Protein AF-0000000072479735 (afdb_homodimer)

Organism: Diutina rugosa (NCBI:txid5481)

Radius of gyration: 27.6 Å; Cα contacts (8 Å, |Δi|>4): 1700; chains: 2; bounding box: 64×78×64 Å

Solvent-accessible surface area (backbone atoms only — not comparable to full-atom values): 42351 Å² total; per-residue (Å²): 125,80,72,77,75,53,73,13,61,67,27,21,67,72,35,35,63,56,35,42,86,81,47,49,83,36,42,38,73,79,66,26,61,48,38,39,72,32,49,52,46,26,55,52,40,47,49,57,39,50,28,42,44,67,52,27,71,75,51,49,45,57,55,36,46,52,52,22,35,45,49,49,16,64,65,34,40,43,64,38,53,41,37,40,66,36,47,19,29,53,42,32,52,39,25,46,65,73,36,50,90,77,48,63,65,41,29,36,31,34,39,65,45,50,54,64,28,56,49,39,38,52,52,48,37,29,77,72,56,37,34,38,79,39,74,44,82,67,63,63,90,67,53,60,70,55,53,51,50,51,51,52,53,46,45,71,74,62,60,29,56,30,38,40,42,42,36,24,30,78,61,72,40,40,68,42,64,39,60,60,46,32,52,50,22,58,75,68,70,21,45,32,36,34,46,17,46,59,26,50,65,53,48,94,50,46,47,63,75,54,54,47,48,28,40,17,19,16,33,13,26,61,39,19,24,52,52,40,28,13,41,31,36,44,32,75,94,47,55,90,48,50,51,56,80,38,50,21,69,48,65,66,56,79,91,68,64,69,89,52,73,53,45,45,48,67,38,44,70,55,61,64,75,50,68,58,26,45,52,56,19,39,46,49,21,55,49,50,45,50,72,76,57,24,67,67,48,51,46,49,54,14,13,51,48,16,50,51,45,29,54,50,51,9,58,74,48,71,50,45,48,61,82,43,88,71,63,30,28,46,25,20,27,40,48,52,58,83,78,39,101,58,60,62,65,58,49,53,78,38,36,70,45,49,52,52,52,22,43,51,49,23,44,75,68,34,27,50,68,57,67,47,69,49,78,86,40,39,35,36,44,38,24,44,42,62,46,47,52,68,66,57,52,56,53,47,52,52,47,49,55,51,24,47,40,50,38,55,57,36,41,76,72,66,71,63,112,123,82,72,77,74,54,72,14,63,66,27,22,66,72,35,35,63,56,36,42,85,80,46,50,82,37,41,39,72,78,65,27,62,49,38,41,71,29,49,53,46,24,55,51,38,47,47,56,39,50,29,43,44,67,52,27,70,75,50,51,45,56,55,37,45,50,52,25,33,45,48,48,16,66,65,33,40,42,66,37,54,40,37,41,65,38,49,19,28,55,42,32,50,40,24,47,66,73,35,48,90,77,48,64,66,40,28,37,33,33,39,66,43,50,53,64,27,58,50,39,39,52,51,49,37,29,76,71,56,35,34,37,81,39,75,45,82,68,60,63,89,68,54,63,69,55,53,49,49,53,52,50,51,47,44,71,73,61,60,28,56,30,37,41,41,38,38,24,28,77,63,73,41,40,68,41,63,38,60,61,46,33,51,51,22,58,77,67,70,22,44,31,37,33,47,16,45,58,27,51,65,54,47,96,50,47,50,65,74,54,57,46,48,28,39,17,19,16,33,13,29,62,39,20,24,53,52,40,29,12,43,30,38,44,32,75,94,47,54,91,48,50,50,58,81,37,50,21,69,48,66,65,57,80,91,68,62,70,88,52,73,54,44,45,48,66,38,45,69,55,62,66,75,50,67,58,25,44,52,57,18,38,46,50,22,55,49,50,45,48,72,76,57,24,70,65,48,52,45,50,54,15,13,52,47,16,50,51,47,28,52,50,50,9,58,73,48,72,51,46,48,61,83,44,89,72,61,28,28,48,24,20,27,40,48,53,60,85,77,38,101,58,60,62,64,58,49,53,76,37,36,72,44,49,51,51,52,23,44,51,50,24,44,77,68,35,29,52,68,56,66,49,66,50,76,85,40,40,35,35,43,39,25,44,44,62,46,49,53,66,67,57,50,55,55,48,49,52,46,49,52,52,24,48,41,48,40,54,57,37,41,75,71,64,72,62,111

Structure (mmCIF, N/CA/C/O backbone):
data_AF-0000000072479735-model_v1
#
loop_
_entity.id
_entity.type
_entity.pdbx_description
1 polymer 'Aminotransferase class V domain-containing protein'
#
loop_
_atom_site.group_PDB
_atom_site.id
_atom_site.type_symbol
_atom_site.label_atom_id
_atom_site.label_alt_id
_atom_site.label_comp_id
_atom_site.label_asym_id
_atom_site.label_entity_id
_atom_site.label_seq_id
_atom_site.pdbx_PDB_ins_code
_atom_site.Cartn_x
_atom_site.Cartn_y
_atom_site.Cartn_z
_atom_site.occupancy
_atom_site.B_iso_or_equiv
_atom_site.auth_seq_id
_atom_site.auth_comp_id
_atom_site.auth_asym_id
_atom_site.auth_atom_id
_atom_site.pdbx_PDB_model_num
ATOM 1 N N . MET A 1 1 ? -38.531 -14.867 -18.484 1 39.47 1 MET A N 1
ATOM 2 C CA . MET A 1 1 ? -37.281 -14.797 -17.734 1 39.47 1 MET A CA 1
ATOM 3 C C . MET A 1 1 ? -36.062 -14.859 -18.656 1 39.47 1 MET A C 1
ATOM 5 O O . MET A 1 1 ? -35.969 -15.75 -19.516 1 39.47 1 MET A O 1
ATOM 9 N N . ARG A 1 2 ? -35.5 -13.836 -18.969 1 52 2 ARG A N 1
ATOM 10 C CA . ARG A 1 2 ? -34.406 -13.844 -19.953 1 52 2 ARG A CA 1
ATOM 11 C C . ARG A 1 2 ? -33.5 -15.062 -19.75 1 52 2 ARG A C 1
ATOM 13 O O . ARG A 1 2 ? -33.125 -15.391 -18.625 1 52 2 ARG A O 1
ATOM 20 N N . ARG A 1 3 ? -33.438 -15.703 -20.75 1 63.72 3 ARG A N 1
ATOM 21 C CA . ARG A 1 3 ? -32.562 -16.875 -20.703 1 63.72 3 ARG A CA 1
ATOM 22 C C . ARG A 1 3 ? -31.156 -16.516 -20.219 1 63.72 3 ARG A C 1
ATOM 24 O O . ARG A 1 3 ? -30.594 -15.5 -20.656 1 63.72 3 ARG A O 1
ATOM 31 N N . PRO A 1 4 ? -30.703 -17.281 -19.281 1 87.88 4 PRO A N 1
ATOM 32 C CA . PRO A 1 4 ? -29.344 -17 -18.812 1 87.88 4 PRO A CA 1
ATOM 33 C C . PRO A 1 4 ? -28.297 -17.078 -19.922 1 87.88 4 PRO A C 1
ATOM 35 O O . PRO A 1 4 ? -28.422 -17.906 -20.828 1 87.88 4 PRO A O 1
ATOM 38 N N . VAL A 1 5 ? -27.516 -16.156 -20.156 1 95.44 5 VAL A N 1
ATOM 39 C CA . VAL A 1 5 ? -26.422 -16.172 -21.141 1 95.44 5 VAL A CA 1
ATOM 40 C C . VAL A 1 5 ? -25.531 -17.375 -20.891 1 95.44 5 VAL A C 1
ATOM 42 O O . VAL A 1 5 ? -25.031 -17.578 -19.781 1 95.44 5 VAL A O 1
ATOM 45 N N . PRO A 1 6 ? -25.422 -18.219 -21.922 1 96.06 6 PRO A N 1
ATOM 46 C CA . PRO A 1 6 ? -24.562 -19.391 -21.719 1 96.06 6 PRO A CA 1
ATOM 47 C C . PRO A 1 6 ? -23.094 -19.016 -21.562 1 96.06 6 PRO A C 1
ATOM 49 O O . PRO A 1 6 ? -22.625 -18.062 -22.172 1 96.06 6 PRO A O 1
ATOM 52 N N . PHE A 1 7 ? -22.359 -19.781 -20.812 1 98.06 7 PHE A N 1
ATOM 53 C CA . PHE A 1 7 ? -20.906 -19.594 -20.703 1 98.06 7 PHE A CA 1
ATOM 54 C C . PHE A 1 7 ? -20.234 -19.797 -22.062 1 98.06 7 PHE A C 1
ATOM 56 O O . PHE A 1 7 ? -20.812 -20.422 -22.953 1 98.06 7 PHE A O 1
ATOM 63 N N . GLY A 1 8 ? -19.016 -19.234 -22.188 1 98 8 GLY A N 1
ATOM 64 C CA . GLY A 1 8 ? -18.312 -19.25 -23.453 1 98 8 GLY A CA 1
ATOM 65 C C . GLY A 1 8 ? -18.25 -17.891 -24.125 1 98 8 GLY A C 1
ATOM 66 O O . GLY A 1 8 ? -18.281 -16.859 -23.453 1 98 8 GLY A O 1
ATOM 67 N N . HIS A 1 9 ? -18.188 -17.891 -25.422 1 97.56 9 HIS A N 1
ATOM 68 C CA . HIS A 1 9 ? -17.969 -16.672 -26.172 1 97.56 9 HIS A CA 1
ATOM 69 C C . HIS A 1 9 ? -19.172 -15.742 -26.078 1 97.56 9 HIS A C 1
ATOM 71 O O . HIS A 1 9 ? -19.031 -14.516 -26.078 1 97.56 9 HIS A O 1
ATOM 77 N N . GLU A 1 10 ? -20.312 -16.234 -26.047 1 96.94 10 GLU A N 1
ATOM 78 C CA . GLU A 1 10 ? -21.5 -15.398 -25.859 1 96.94 10 GLU A CA 1
ATOM 79 C C . GLU A 1 10 ? -21.469 -14.672 -24.516 1 96.94 10 GLU A C 1
ATOM 81 O O . GLU A 1 10 ? -21.859 -13.508 -24.422 1 96.94 10 GLU A O 1
ATOM 86 N N . PHE A 1 11 ? -21.016 -15.422 -23.547 1 98.19 11 PHE A N 1
ATOM 87 C CA . PHE A 1 11 ? -20.875 -14.844 -22.219 1 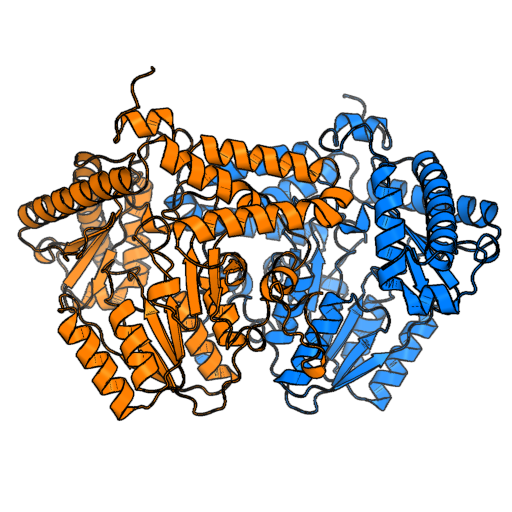98.19 11 PHE A CA 1
ATOM 88 C C . PHE A 1 11 ? -19.828 -13.719 -22.234 1 98.19 11 PHE A C 1
ATOM 90 O O . PHE A 1 11 ? -20.016 -12.688 -21.594 1 98.19 11 PHE A O 1
ATOM 97 N N . ARG A 1 12 ? -18.781 -13.891 -22.906 1 98.19 12 ARG A N 1
ATOM 98 C CA . ARG A 1 12 ? -17.75 -12.875 -23.047 1 98.19 12 ARG A CA 1
ATOM 99 C C . ARG A 1 12 ? -18.328 -11.578 -23.609 1 98.19 12 ARG A C 1
ATOM 101 O O . ARG A 1 12 ? -18.109 -10.5 -23.047 1 98.19 12 ARG A O 1
ATOM 108 N N . LYS A 1 13 ? -19.016 -11.641 -24.656 1 97 13 LYS A N 1
ATOM 109 C CA . LYS A 1 13 ? -19.625 -10.484 -25.312 1 97 13 LYS A CA 1
ATOM 110 C C . LYS A 1 13 ? -20.562 -9.742 -24.375 1 97 13 LYS A C 1
ATOM 112 O O . LYS A 1 13 ? -20.625 -8.516 -24.391 1 97 13 LYS A O 1
ATOM 117 N N . ALA A 1 14 ? -21.188 -10.531 -23.594 1 97.44 14 ALA A N 1
ATOM 118 C CA . ALA A 1 14 ? -22.234 -9.969 -22.75 1 97.44 14 ALA A CA 1
ATOM 119 C C . ALA A 1 14 ? -21.641 -9.289 -21.516 1 97.44 14 ALA A C 1
ATOM 121 O O . ALA A 1 14 ? -22.141 -8.258 -21.062 1 97.44 14 ALA A O 1
ATOM 122 N N . TYR A 1 15 ? -20.531 -9.859 -20.984 1 98.06 15 TYR A N 1
ATOM 123 C CA . TYR A 1 15 ? -20.172 -9.43 -19.641 1 98.06 15 TYR A CA 1
ATOM 124 C C . TYR A 1 15 ? -18.688 -9.102 -19.531 1 98.06 15 TYR A C 1
ATOM 126 O O . TYR A 1 15 ? -18.219 -8.641 -18.5 1 98.06 15 TYR A O 1
ATOM 134 N N . TYR A 1 16 ? -17.906 -9.352 -20.562 1 98.31 16 TYR A N 1
ATOM 135 C CA . TYR A 1 16 ? -16.484 -9.078 -20.578 1 98.31 16 TYR A CA 1
ATOM 136 C C . TYR A 1 16 ? -16.078 -8.281 -21.812 1 98.31 16 TYR A C 1
ATOM 138 O O . TYR A 1 16 ? -15.07 -8.578 -22.453 1 98.31 16 TYR A O 1
ATOM 146 N N . ALA A 1 17 ? -16.891 -7.32 -22.141 1 96.44 17 ALA A N 1
ATOM 147 C CA . ALA A 1 17 ? -16.625 -6.469 -23.297 1 96.44 17 ALA A CA 1
ATOM 148 C C . ALA A 1 17 ? -15.43 -5.559 -23.031 1 96.44 17 ALA A C 1
ATOM 150 O O . ALA A 1 17 ? -14.898 -4.945 -23.969 1 96.44 17 ALA A O 1
ATOM 151 N N . SER A 1 18 ? -14.953 -5.441 -21.781 1 96.31 18 SER A N 1
ATOM 152 C CA . SER A 1 18 ? -13.75 -4.691 -21.453 1 96.31 18 SER A CA 1
ATOM 153 C C . SER A 1 18 ? -12.508 -5.352 -22.031 1 96.31 18 SER A C 1
ATOM 155 O O . SER A 1 18 ? -11.484 -4.688 -22.234 1 96.31 18 SER A O 1
ATOM 157 N N . LEU A 1 19 ? -12.539 -6.633 -22.203 1 97.75 19 LEU A N 1
ATOM 158 C CA . LEU A 1 19 ? -11.469 -7.316 -22.922 1 97.75 19 LEU A CA 1
ATOM 159 C C . LEU A 1 19 ? -11.531 -6.988 -24.422 1 97.75 19 LEU A C 1
ATOM 161 O O . LEU A 1 19 ? -12.602 -7.02 -25.031 1 97.75 19 LEU A O 1
ATOM 165 N N . ASP A 1 20 ? -10.367 -6.66 -24.969 1 97.69 20 ASP A N 1
ATOM 166 C CA . ASP A 1 20 ? -10.289 -6.434 -26.422 1 97.69 20 ASP A CA 1
ATOM 167 C C . ASP A 1 20 ? -10.82 -7.637 -27.188 1 97.69 20 ASP A C 1
ATOM 169 O O . ASP A 1 20 ? -10.414 -8.773 -26.938 1 97.69 20 ASP A O 1
ATOM 173 N N . GLU A 1 21 ? -11.703 -7.379 -28.094 1 95.56 21 GLU A N 1
ATOM 174 C CA . GLU A 1 21 ? -12.367 -8.445 -28.828 1 95.56 21 GLU A CA 1
ATOM 175 C C . GLU A 1 21 ? -11.375 -9.227 -29.688 1 95.56 21 GLU A C 1
ATOM 177 O O . GLU A 1 21 ? -11.656 -10.352 -30.094 1 95.56 21 GLU A O 1
ATOM 182 N N . ASN A 1 22 ? -10.227 -8.633 -29.906 1 96.25 22 ASN A N 1
ATOM 183 C CA . ASN A 1 22 ? -9.266 -9.25 -30.812 1 96.25 22 ASN A CA 1
ATOM 184 C C . ASN A 1 22 ? -8.25 -10.102 -30.062 1 96.25 22 ASN A C 1
ATOM 186 O O . ASN A 1 22 ? -7.402 -10.75 -30.672 1 96.25 22 ASN A O 1
ATOM 190 N N . ILE A 1 23 ? -8.367 -10.109 -28.766 1 98 23 ILE A N 1
ATOM 191 C CA . ILE A 1 23 ? -7.383 -10.914 -28.047 1 98 23 ILE A CA 1
ATOM 192 C C . ILE A 1 23 ? -7.973 -12.289 -27.734 1 98 23 ILE A C 1
ATOM 194 O O . ILE A 1 23 ? -9.195 -12.453 -27.703 1 98 23 ILE A O 1
ATOM 198 N N . ASN A 1 24 ? -7.148 -13.305 -27.656 1 97.94 24 ASN A N 1
ATOM 199 C CA . ASN A 1 24 ? -7.457 -14.633 -27.125 1 97.94 24 ASN A CA 1
ATOM 200 C C . ASN A 1 24 ? -6.984 -14.797 -25.688 1 97.94 24 ASN A C 1
ATOM 202 O O . ASN A 1 24 ? -5.816 -15.117 -25.453 1 97.94 24 ASN A O 1
ATOM 206 N N . PRO A 1 25 ? -7.875 -14.508 -24.641 1 97.56 25 PRO A N 1
ATOM 207 C CA . PRO A 1 25 ? -7.469 -14.414 -23.234 1 97.56 25 PRO A CA 1
ATOM 208 C C . PRO A 1 25 ? -7.406 -15.773 -22.547 1 97.56 25 PRO A C 1
ATOM 210 O O . PRO A 1 25 ? -8.312 -16.125 -21.781 1 97.56 25 PRO A O 1
ATOM 213 N N . VAL A 1 26 ? -6.285 -16.484 -22.656 1 98.5 26 VAL A N 1
ATOM 214 C CA . VAL A 1 26 ? -6.164 -17.844 -22.172 1 98.5 26 VAL A CA 1
ATOM 215 C C . VAL A 1 26 ? -5.266 -17.891 -20.938 1 98.5 26 VAL A C 1
ATOM 217 O O . VAL A 1 26 ? -4.789 -18.953 -20.547 1 98.5 26 VAL A O 1
ATOM 220 N N . ASN A 1 27 ? -4.961 -16.75 -20.359 1 98.44 27 ASN A N 1
ATOM 221 C CA . ASN A 1 27 ? -4.066 -16.625 -19.203 1 98.44 27 ASN A CA 1
ATOM 222 C C . ASN A 1 27 ? -4.73 -15.883 -18.047 1 98.44 27 ASN A C 1
ATOM 224 O O . ASN A 1 27 ? -4.086 -15.07 -17.375 1 98.44 27 ASN A O 1
ATOM 228 N N . HIS A 1 28 ? -6.02 -16.156 -17.797 1 97.94 28 HIS A N 1
ATOM 229 C CA . HIS A 1 28 ? -6.797 -15.5 -16.75 1 97.94 28 HIS A CA 1
ATOM 230 C C . HIS A 1 28 ? -6.098 -15.594 -15.398 1 97.94 28 HIS A C 1
ATOM 232 O O . HIS A 1 28 ? -6.195 -14.672 -14.586 1 97.94 28 HIS A O 1
ATOM 238 N N . GLY A 1 29 ? -5.418 -16.641 -15.125 1 97.62 29 GLY A N 1
ATOM 239 C CA . GLY A 1 29 ? -4.855 -16.938 -13.82 1 97.62 29 GLY A CA 1
ATOM 240 C C . GLY A 1 29 ? -3.771 -15.969 -13.398 1 97.62 29 GLY A C 1
ATOM 241 O O . GLY A 1 29 ? -3.461 -15.852 -12.211 1 97.62 29 GLY A O 1
ATOM 242 N N . SER A 1 30 ? -3.092 -15.25 -14.336 1 97.19 30 SER A N 1
ATOM 243 C CA . SER A 1 30 ? -1.983 -14.359 -14 1 97.19 30 SER A CA 1
ATOM 244 C C . SER A 1 30 ? -2.484 -13.055 -13.406 1 97.19 30 SER A C 1
ATOM 246 O O . SER A 1 30 ? -2.117 -12.688 -12.289 1 97.19 30 SER A O 1
ATOM 248 N N . TYR A 1 31 ? -3.432 -12.383 -14.141 1 97.19 31 TYR A N 1
ATOM 249 C CA . TYR A 1 31 ? -3.783 -11.031 -13.727 1 97.19 31 TYR A CA 1
ATOM 250 C C . TYR A 1 31 ? -5.285 -10.898 -13.516 1 97.19 31 TYR A C 1
ATOM 252 O O . TYR A 1 31 ? -5.754 -9.906 -12.945 1 97.19 31 TYR A O 1
ATOM 260 N N . GLY A 1 32 ? -6.047 -11.875 -13.914 1 96.5 32 GLY A N 1
ATOM 261 C CA . GLY A 1 32 ? -7.496 -11.828 -13.797 1 96.5 32 GLY A CA 1
ATOM 262 C C . GLY A 1 32 ? -8.148 -10.938 -14.844 1 96.5 32 GLY A C 1
ATOM 263 O O . GLY A 1 32 ? -7.461 -10.352 -15.68 1 96.5 32 GLY A O 1
ATOM 264 N N . ALA A 1 33 ? -9.391 -10.922 -14.922 1 97.5 33 ALA A N 1
ATOM 265 C CA . ALA A 1 33 ? -10.281 -10.039 -15.664 1 97.5 33 ALA A CA 1
ATOM 266 C C . ALA A 1 33 ? -11.57 -9.773 -14.883 1 97.5 33 ALA A C 1
ATOM 268 O O . ALA A 1 33 ? -12.141 -10.688 -14.289 1 97.5 33 ALA A O 1
ATOM 269 N N . THR A 1 34 ? -11.922 -8.57 -14.844 1 98.44 34 THR A N 1
ATOM 270 C CA . THR A 1 34 ? -13.117 -8.156 -14.117 1 98.44 34 THR A CA 1
ATOM 271 C C . THR A 1 34 ? -14.312 -8.062 -15.062 1 98.44 34 THR A C 1
ATOM 273 O O . THR A 1 34 ? -14.219 -7.457 -16.125 1 98.44 34 THR A O 1
ATOM 276 N N . PRO A 1 35 ? -15.516 -8.688 -14.664 1 98.38 35 PRO A N 1
ATOM 277 C CA . PRO A 1 35 ? -16.703 -8.516 -15.492 1 98.38 35 PRO A CA 1
ATOM 278 C C . PRO A 1 35 ? -17.203 -7.07 -15.531 1 98.38 35 PRO A C 1
ATOM 280 O O . PRO A 1 35 ? -17.062 -6.34 -14.547 1 98.38 35 PRO A O 1
ATOM 283 N N . ASP A 1 36 ? -17.812 -6.762 -16.609 1 98.31 36 ASP A N 1
ATOM 284 C CA . ASP A 1 36 ? -18.234 -5.387 -16.844 1 98.31 36 ASP A CA 1
ATOM 285 C C . ASP A 1 36 ? -19.156 -4.883 -15.734 1 98.31 36 ASP A C 1
ATOM 287 O O . ASP A 1 36 ? -18.984 -3.762 -15.25 1 98.31 36 ASP A O 1
ATOM 291 N N . PRO A 1 37 ? -20.141 -5.668 -15.281 1 98.5 37 PRO A N 1
ATOM 292 C CA . PRO A 1 37 ? -21 -5.172 -14.203 1 98.5 37 PRO A CA 1
ATOM 293 C C . PRO A 1 37 ? -20.219 -4.844 -12.938 1 98.5 37 PRO A C 1
ATOM 295 O O . PRO A 1 37 ? -20.594 -3.93 -12.195 1 98.5 37 PRO A O 1
ATOM 298 N N . VAL A 1 38 ? -19.156 -5.602 -12.664 1 98.75 38 VAL A N 1
ATOM 299 C CA . VAL A 1 38 ? -18.344 -5.336 -11.484 1 98.75 38 VAL A CA 1
ATOM 300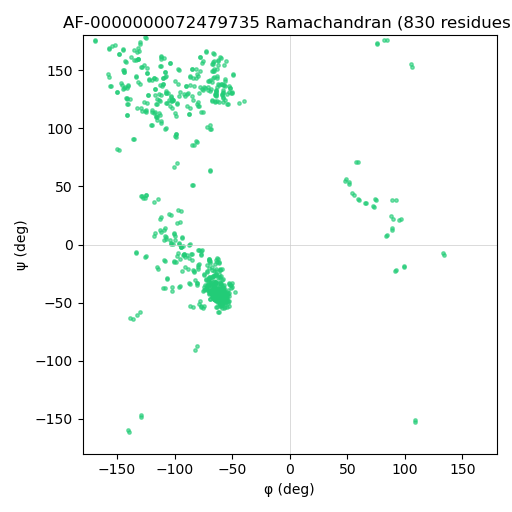 C C . VAL A 1 38 ? -17.5 -4.078 -11.703 1 98.75 38 VAL A C 1
ATOM 302 O O . VAL A 1 38 ? -17.328 -3.271 -10.789 1 98.75 38 VAL A O 1
ATOM 305 N N . TYR A 1 39 ? -17.016 -3.771 -12.891 1 98.19 39 TYR A N 1
ATOM 306 C CA . TYR A 1 39 ? -16.344 -2.514 -13.211 1 98.19 39 TYR A CA 1
ATOM 307 C C . TYR A 1 39 ? -17.297 -1.336 -13.047 1 98.19 39 TYR A C 1
ATOM 309 O O . TYR A 1 39 ? -16.906 -0.273 -12.562 1 98.19 39 TYR A O 1
ATOM 317 N N . ASP A 1 40 ? -18.516 -1.549 -13.547 1 98.19 40 ASP A N 1
ATOM 318 C CA . ASP A 1 40 ? -19.516 -0.501 -13.359 1 98.19 40 ASP A CA 1
ATOM 319 C C . ASP A 1 40 ? -19.656 -0.136 -11.883 1 98.19 40 ASP A C 1
ATOM 321 O O . ASP A 1 40 ? -19.703 1.045 -11.531 1 98.19 40 ASP A O 1
ATOM 325 N N . ALA A 1 41 ? -19.75 -1.16 -11.062 1 98.56 41 ALA A N 1
ATOM 326 C CA . ALA A 1 41 ? -19.828 -0.925 -9.625 1 98.56 41 ALA A CA 1
ATOM 327 C C . ALA A 1 41 ? -18.578 -0.205 -9.125 1 98.56 41 ALA A C 1
ATOM 329 O O . ALA A 1 41 ? -18.672 0.727 -8.32 1 98.56 41 ALA A O 1
ATOM 330 N N . TYR A 1 42 ? -17.453 -0.583 -9.617 1 98.44 42 TYR A N 1
ATOM 331 C CA . TYR A 1 42 ? -16.172 0.027 -9.25 1 98.44 42 TYR A CA 1
ATOM 332 C C . TYR A 1 42 ? -16.172 1.518 -9.57 1 98.44 42 TYR A C 1
ATOM 334 O O . TYR A 1 42 ? -15.844 2.342 -8.711 1 98.44 42 TYR A O 1
ATOM 342 N N . PHE A 1 43 ? -16.516 1.887 -10.789 1 97.56 43 PHE A N 1
ATOM 343 C CA . PHE A 1 43 ? -16.547 3.283 -11.203 1 97.56 43 PHE A CA 1
ATOM 344 C C . PHE A 1 43 ? -17.547 4.078 -10.391 1 97.56 43 PHE A C 1
ATOM 346 O O . PHE A 1 43 ? -17.297 5.234 -10.031 1 97.56 43 PHE A O 1
ATOM 353 N N . THR A 1 44 ? -18.688 3.475 -10.078 1 97.81 44 THR A N 1
ATOM 354 C CA . THR A 1 44 ? -19.688 4.105 -9.227 1 97.81 44 THR A CA 1
ATOM 355 C C . THR A 1 44 ? -19.109 4.41 -7.848 1 97.81 44 THR A C 1
ATOM 357 O O . THR A 1 44 ? -19.328 5.492 -7.301 1 97.81 44 THR A O 1
ATOM 360 N N . HIS A 1 45 ? -18.344 3.482 -7.328 1 98.12 45 HIS A N 1
ATOM 361 C CA . HIS A 1 45 ? -17.766 3.674 -6 1 98.12 45 HIS A CA 1
ATOM 362 C C . HIS A 1 45 ? -16.656 4.719 -6.027 1 98.12 45 HIS A C 1
ATOM 364 O O . HIS A 1 45 ? -16.469 5.461 -5.059 1 98.12 45 HIS A O 1
ATOM 370 N N . VAL A 1 46 ? -15.852 4.809 -7.082 1 97.5 46 VAL A N 1
ATOM 371 C CA . VAL A 1 46 ? -14.859 5.863 -7.219 1 97.5 46 VAL A CA 1
ATOM 372 C C . VAL A 1 46 ? -15.539 7.23 -7.172 1 97.5 46 VAL A C 1
ATOM 374 O O . VAL A 1 46 ? -15.078 8.133 -6.469 1 97.5 46 VAL A O 1
ATOM 377 N N . LYS A 1 47 ? -16.594 7.402 -7.891 1 96 47 LYS A N 1
ATOM 378 C CA . LYS A 1 47 ? -17.328 8.664 -7.945 1 96 47 LYS A CA 1
ATOM 379 C C . LYS A 1 47 ? -17.969 8.992 -6.59 1 96 47 LYS A C 1
ATOM 381 O O . LYS A 1 47 ? -18 10.156 -6.184 1 96 47 LYS A O 1
ATOM 386 N N . ALA A 1 48 ? -18.484 7.945 -5.906 1 95.5 48 ALA A N 1
ATOM 387 C CA . ALA A 1 48 ? -19.078 8.141 -4.586 1 95.5 48 ALA A CA 1
ATOM 388 C C . ALA A 1 48 ? -18.047 8.664 -3.59 1 95.5 48 ALA A C 1
ATOM 390 O O . ALA A 1 48 ? -18.344 9.562 -2.797 1 95.5 48 ALA A O 1
ATOM 391 N N . ASP A 1 49 ? -16.875 8.109 -3.65 1 95.56 49 ASP A N 1
ATOM 392 C CA . ASP A 1 49 ? -15.773 8.555 -2.811 1 95.56 49 ASP A CA 1
ATOM 393 C C . ASP A 1 49 ? -15.383 9.992 -3.135 1 95.56 49 ASP A C 1
ATOM 395 O O . ASP A 1 49 ? -15.141 10.797 -2.23 1 95.56 49 ASP A O 1
ATOM 399 N N . ALA A 1 50 ? -15.391 10.391 -4.352 1 95.94 50 ALA A N 1
ATOM 400 C CA . ALA A 1 50 ? -14.961 11.695 -4.832 1 95.94 50 ALA A CA 1
ATOM 401 C C . ALA A 1 50 ? -15.977 12.773 -4.492 1 95.94 50 ALA A C 1
ATOM 403 O O . ALA A 1 50 ? -15.633 13.961 -4.398 1 95.94 50 ALA A O 1
ATOM 404 N N . ALA A 1 51 ? -17.234 12.445 -4.324 1 97.5 51 ALA A N 1
ATOM 405 C CA . ALA A 1 51 ? -18.312 13.406 -4.117 1 97.5 51 ALA A CA 1
ATOM 406 C C . ALA A 1 51 ? -18.156 14.125 -2.779 1 97.5 51 ALA A C 1
ATOM 408 O O . ALA A 1 51 ? -18.453 15.32 -2.674 1 97.5 51 ALA A O 1
ATOM 409 N N . TYR A 1 52 ? -17.781 13.469 -1.789 1 97.5 52 TYR A N 1
ATOM 410 C CA . TYR A 1 52 ? -17.547 14.031 -0.464 1 97.5 52 TYR A CA 1
ATOM 411 C C . TYR A 1 52 ? -16.438 13.266 0.261 1 97.5 52 TYR A C 1
ATOM 413 O O . TYR A 1 52 ? -16.719 12.492 1.182 1 97.5 52 TYR A O 1
ATOM 421 N N . PRO A 1 53 ? -15.148 13.586 -0.05 1 97.19 53 PRO A N 1
ATOM 422 C CA . PRO A 1 53 ? -14 12.812 0.428 1 97.19 53 PRO A CA 1
ATOM 423 C C . PRO A 1 53 ? -13.953 12.703 1.95 1 97.19 53 PRO A C 1
ATOM 425 O O . PRO A 1 53 ? -13.68 11.625 2.486 1 97.19 53 PRO A O 1
ATOM 428 N N . ASP A 1 54 ? -14.305 13.766 2.705 1 97.75 54 ASP A N 1
ATOM 429 C CA . ASP A 1 54 ? -14.258 13.758 4.164 1 97.75 54 ASP A CA 1
ATOM 430 C C . ASP A 1 54 ? -15.25 12.75 4.742 1 97.75 54 ASP A C 1
ATOM 432 O O . ASP A 1 54 ? -14.891 11.938 5.602 1 97.75 54 ASP A O 1
ATOM 436 N N . ARG A 1 55 ? -16.453 12.805 4.234 1 97.06 55 ARG A N 1
ATOM 437 C CA . ARG A 1 55 ? -17.484 11.898 4.754 1 97.06 55 ARG A CA 1
ATOM 438 C C . ARG A 1 55 ? -17.156 10.453 4.391 1 97.06 55 ARG A C 1
ATOM 440 O O . ARG A 1 55 ? -17.375 9.539 5.195 1 97.06 55 ARG A O 1
ATOM 447 N N . TYR A 1 56 ? -16.766 10.219 3.213 1 97 56 TYR A N 1
ATOM 448 C CA . TYR A 1 56 ? -16.438 8.859 2.787 1 97 56 TYR A CA 1
ATOM 449 C C . TYR A 1 56 ? -15.352 8.258 3.672 1 97 56 TYR A C 1
ATOM 451 O O . TYR A 1 56 ? -15.547 7.199 4.27 1 97 56 TYR A O 1
ATOM 459 N N . CYS A 1 57 ? -14.156 8.992 3.791 1 96.44 57 CYS A N 1
ATOM 460 C CA . CYS A 1 57 ? -13 8.445 4.492 1 96.44 57 CYS A CA 1
ATOM 461 C C . CYS A 1 57 ? -13.273 8.328 5.984 1 96.44 57 CYS A C 1
ATOM 463 O O . CYS A 1 57 ? -12.797 7.395 6.637 1 96.44 57 CYS A O 1
ATOM 465 N N . ARG A 1 58 ? -14.086 9.164 6.57 1 95.69 58 ARG A N 1
ATOM 466 C CA . ARG A 1 58 ? -14.258 9.211 8.023 1 95.69 58 ARG A CA 1
ATOM 467 C C . ARG A 1 58 ? -15.422 8.336 8.461 1 95.69 58 ARG A C 1
ATOM 469 O O . ARG A 1 58 ? -15.492 7.922 9.625 1 95.69 58 ARG A O 1
ATOM 476 N N . ILE A 1 59 ? -16.406 8.055 7.484 1 95.56 59 ILE A N 1
ATOM 477 C CA . ILE A 1 59 ? -17.625 7.355 7.91 1 95.56 59 ILE A CA 1
ATOM 478 C C . ILE A 1 59 ? -17.891 6.176 6.98 1 95.56 59 ILE A C 1
ATOM 480 O O . ILE A 1 59 ? -17.781 5.02 7.395 1 95.56 59 ILE A O 1
ATOM 484 N N . GLN A 1 60 ? -18.031 6.379 5.707 1 97.06 60 GLN A N 1
ATOM 485 C CA . GLN A 1 60 ? -18.578 5.406 4.766 1 97.06 60 GLN A CA 1
ATOM 486 C C . GLN A 1 60 ? -17.594 4.277 4.504 1 97.06 60 GLN A C 1
ATOM 488 O O . GLN A 1 60 ? -17.984 3.133 4.277 1 97.06 60 GLN A O 1
ATOM 493 N N . LEU A 1 61 ? -16.359 4.531 4.586 1 97.75 61 LEU A N 1
ATOM 494 C CA . LEU A 1 61 ? -15.32 3.559 4.258 1 97.75 61 LEU A CA 1
ATOM 495 C C . LEU A 1 61 ? -15.406 2.342 5.172 1 97.75 61 LEU A C 1
ATOM 497 O O . LEU A 1 61 ? -15.375 1.202 4.703 1 97.75 61 LEU A O 1
ATOM 501 N N . ARG A 1 62 ? -15.516 2.535 6.445 1 97.81 62 ARG A N 1
ATOM 502 C CA . ARG A 1 62 ? -15.602 1.418 7.379 1 97.81 62 ARG A CA 1
ATOM 503 C C . ARG A 1 62 ? -16.812 0.543 7.082 1 97.81 62 ARG A C 1
ATOM 505 O O . ARG A 1 62 ? -16.734 -0.685 7.148 1 97.81 62 ARG A O 1
ATOM 512 N N . ASP A 1 63 ? -17.969 1.185 6.754 1 98.12 63 ASP A N 1
ATOM 513 C CA . ASP A 1 63 ? -19.172 0.447 6.41 1 98.12 63 ASP A CA 1
ATOM 514 C C . ASP A 1 63 ? -18.953 -0.412 5.164 1 98.12 63 ASP A C 1
ATOM 516 O O . ASP A 1 63 ? -19.344 -1.583 5.137 1 98.12 63 ASP A O 1
ATOM 520 N N . ASP A 1 64 ? -18.359 0.186 4.148 1 98.38 64 ASP A N 1
ATOM 521 C CA . ASP A 1 64 ? -18.062 -0.552 2.926 1 98.38 64 ASP A CA 1
ATOM 522 C C . ASP A 1 64 ? -17.109 -1.717 3.207 1 98.38 64 ASP A C 1
ATOM 524 O O . ASP A 1 64 ? -17.266 -2.803 2.645 1 98.38 64 ASP A O 1
ATOM 528 N N . TYR A 1 65 ? -16.094 -1.503 4.078 1 98.69 65 TYR A N 1
ATOM 529 C CA . TYR A 1 65 ? -15.125 -2.521 4.457 1 98.69 65 TYR A CA 1
ATOM 530 C C . TYR A 1 65 ? -15.812 -3.703 5.133 1 98.69 65 TYR A C 1
ATOM 532 O O . TYR A 1 65 ? -15.586 -4.855 4.762 1 98.69 65 TYR A O 1
ATOM 540 N N . VAL A 1 66 ? -16.703 -3.463 6.07 1 98.88 66 VAL A N 1
ATOM 541 C CA . VAL A 1 66 ? -17.406 -4.512 6.809 1 98.88 66 VAL A CA 1
ATOM 542 C C . VAL A 1 66 ? -18.344 -5.27 5.871 1 98.88 66 VAL A C 1
ATOM 544 O O . VAL A 1 66 ? -18.422 -6.5 5.918 1 98.88 66 VAL A O 1
ATOM 547 N N . ALA A 1 67 ? -19.031 -4.531 4.996 1 98.81 67 ALA A N 1
ATOM 548 C CA . ALA A 1 67 ? -19.906 -5.184 4.027 1 98.81 67 ALA A CA 1
ATOM 549 C C . ALA A 1 67 ? -19.109 -6.129 3.127 1 98.81 67 ALA A C 1
ATOM 551 O O . ALA A 1 67 ? -19.562 -7.238 2.83 1 98.81 67 ALA A O 1
ATOM 552 N N . ALA A 1 68 ? -17.969 -5.73 2.717 1 98.88 68 ALA A N 1
ATOM 553 C CA . ALA A 1 68 ? -17.094 -6.559 1.9 1 98.88 68 ALA A CA 1
ATOM 554 C C . ALA A 1 68 ? -16.672 -7.816 2.652 1 98.88 68 ALA A C 1
ATOM 556 O O . ALA A 1 68 ? -16.734 -8.922 2.111 1 98.88 68 ALA A O 1
ATOM 557 N N . LEU A 1 69 ? -16.219 -7.641 3.92 1 98.88 69 LEU A N 1
ATOM 558 C CA . LEU A 1 69 ? -15.797 -8.773 4.734 1 98.88 69 LEU A CA 1
ATOM 559 C C . LEU A 1 69 ? -16.922 -9.773 4.914 1 98.88 69 LEU A C 1
ATOM 561 O O . LEU A 1 69 ? -16.719 -10.984 4.824 1 98.88 69 LEU A O 1
ATOM 565 N N . LYS A 1 70 ? -18.125 -9.297 5.176 1 98.88 70 LYS A N 1
ATOM 566 C CA . LYS A 1 70 ? -19.266 -10.18 5.391 1 98.88 70 LYS A CA 1
ATOM 567 C C . LYS A 1 70 ? -19.562 -10.992 4.137 1 98.88 70 LYS A C 1
ATOM 569 O O . LYS A 1 70 ? -19.812 -12.203 4.219 1 98.88 70 LYS A O 1
ATOM 574 N N . SER A 1 71 ? -19.531 -10.328 3.016 1 98.75 71 SER A N 1
ATOM 575 C CA . SER A 1 71 ? -19.766 -11.031 1.761 1 98.75 71 SER A CA 1
ATOM 576 C C . SER A 1 71 ? -18.703 -12.094 1.517 1 98.75 71 SER A C 1
ATOM 578 O O . SER A 1 71 ? -19.016 -13.219 1.119 1 98.75 71 SER A O 1
ATOM 580 N N . LEU A 1 72 ? -17.469 -11.836 1.758 1 98.75 72 LEU A N 1
ATOM 581 C CA . LEU A 1 72 ? -16.375 -12.773 1.577 1 98.75 72 LEU A CA 1
ATOM 582 C C . LEU A 1 72 ? -16.469 -13.93 2.562 1 98.75 72 LEU A C 1
ATOM 584 O O . LEU A 1 72 ? -16.25 -15.086 2.193 1 98.75 72 LEU A O 1
ATOM 588 N N . ALA A 1 73 ? -16.766 -13.539 3.797 1 98.75 73 ALA A N 1
ATOM 589 C CA . ALA A 1 73 ? -16.859 -14.547 4.855 1 98.75 73 ALA A CA 1
ATOM 590 C C . ALA A 1 73 ? -17.891 -15.602 4.52 1 98.75 73 ALA A C 1
ATOM 592 O O . ALA A 1 73 ? -17.688 -16.797 4.777 1 98.75 73 ALA A O 1
ATOM 593 N N . ASP A 1 74 ? -18.984 -15.164 3.992 1 98.44 74 ASP A N 1
ATOM 594 C CA . ASP A 1 74 ? -20.016 -16.109 3.561 1 98.44 74 ASP A CA 1
ATOM 595 C C . ASP A 1 74 ? -19.484 -17.047 2.479 1 98.44 74 ASP A C 1
ATOM 597 O O . ASP A 1 74 ? -19.766 -18.25 2.496 1 98.44 74 ASP A O 1
ATOM 601 N N . LEU A 1 75 ? -18.734 -16.547 1.584 1 98.31 75 LEU A N 1
ATOM 602 C CA . LEU A 1 75 ? -18.188 -17.312 0.463 1 98.31 75 LEU A CA 1
ATOM 603 C C . LEU A 1 75 ? -17.156 -18.312 0.941 1 98.31 75 LEU A C 1
ATOM 605 O O . LEU A 1 75 ? -17.109 -19.453 0.447 1 98.31 75 LEU A O 1
ATOM 609 N N . VAL A 1 76 ? -16.266 -17.953 1.941 1 98.56 76 VAL A N 1
ATOM 610 C CA . VAL A 1 76 ? -15.148 -18.797 2.334 1 98.56 76 VAL A CA 1
ATOM 611 C C . VAL A 1 76 ? -15.469 -19.516 3.645 1 98.56 76 VAL A C 1
ATOM 613 O O . VAL A 1 76 ? -14.648 -20.266 4.172 1 98.56 76 VAL A O 1
ATOM 616 N N . HIS A 1 77 ? -16.688 -19.312 4.207 1 98.38 77 HIS A N 1
ATOM 617 C CA . HIS A 1 77 ? -17.25 -19.984 5.375 1 98.38 77 HIS A CA 1
ATOM 618 C C . HIS A 1 77 ? -16.375 -19.766 6.609 1 98.38 77 HIS A C 1
ATOM 620 O O . HIS A 1 77 ? -15.859 -20.719 7.188 1 98.38 77 HIS A O 1
ATOM 626 N N . CYS A 1 78 ? -16.406 -18.578 7.082 1 98.38 78 CYS A N 1
ATOM 627 C CA . CYS A 1 78 ? -15.758 -18.219 8.344 1 98.38 78 CYS A CA 1
ATOM 628 C C . CYS A 1 78 ? -16.375 -16.969 8.945 1 98.38 78 CYS A C 1
ATOM 630 O O . CYS A 1 78 ? -17.328 -16.406 8.391 1 98.38 78 CYS A O 1
ATOM 632 N N . ASP A 1 79 ? -16.047 -16.641 10.211 1 98.38 79 ASP A N 1
ATOM 633 C CA . ASP A 1 79 ? -16.438 -15.367 10.805 1 98.38 79 ASP A CA 1
ATOM 634 C C . ASP A 1 79 ? -15.773 -14.195 10.078 1 98.38 79 ASP A C 1
ATOM 636 O O . ASP A 1 79 ? -14.562 -14.219 9.844 1 98.38 79 ASP A O 1
ATOM 640 N N . TYR A 1 80 ? -16.641 -13.18 9.648 1 98.62 80 TYR A N 1
ATOM 641 C CA . TYR A 1 80 ? -16.109 -12.055 8.883 1 98.62 80 TYR A CA 1
ATOM 642 C C . TYR A 1 80 ? -15.062 -11.297 9.695 1 98.62 80 TYR A C 1
ATOM 644 O O . TYR A 1 80 ? -14.18 -10.648 9.125 1 98.62 80 TYR A O 1
ATOM 652 N N . ARG A 1 81 ? -15.062 -11.406 11.055 1 98.38 81 ARG A N 1
ATOM 653 C CA . ARG A 1 81 ? -14.141 -10.688 11.93 1 98.38 81 ARG A CA 1
ATOM 654 C C . ARG A 1 81 ? -12.758 -11.328 11.922 1 98.38 81 ARG A C 1
ATOM 656 O O . ARG A 1 81 ? -11.805 -10.773 12.461 1 98.38 81 ARG A O 1
ATOM 663 N N . TRP A 1 82 ? -12.547 -12.531 11.234 1 98.56 82 TRP A N 1
ATOM 664 C CA . TRP A 1 82 ? -11.266 -13.219 11.125 1 98.56 82 TRP A CA 1
ATOM 665 C C . TRP A 1 82 ? -10.531 -12.805 9.859 1 98.56 82 TRP A C 1
ATOM 667 O O . TRP A 1 82 ? -9.422 -13.273 9.594 1 98.56 82 TRP A O 1
ATOM 677 N N . LEU A 1 83 ? -11.188 -11.953 9.102 1 98.81 83 LEU A N 1
ATOM 678 C CA . LEU A 1 83 ? -10.656 -11.57 7.793 1 98.81 83 LEU A CA 1
ATOM 679 C C . LEU A 1 83 ? -10.148 -10.133 7.809 1 98.81 83 LEU A C 1
ATOM 681 O O . LEU A 1 83 ? -10.664 -9.297 8.555 1 98.81 83 LEU A O 1
ATOM 685 N N . ALA A 1 84 ? -9.164 -9.852 7.039 1 98.81 84 ALA A N 1
ATOM 686 C CA . ALA A 1 84 ? -8.68 -8.523 6.664 1 98.81 84 ALA A CA 1
ATOM 687 C C . ALA A 1 84 ? -8.477 -8.422 5.152 1 98.81 84 ALA A C 1
ATOM 689 O O . ALA A 1 84 ? -8.484 -9.438 4.449 1 98.81 84 ALA A O 1
ATOM 690 N N . LEU A 1 85 ? -8.453 -7.266 4.648 1 98.75 85 LEU A N 1
ATOM 691 C CA . LEU A 1 85 ? -8.219 -7.043 3.227 1 98.75 85 LEU A CA 1
ATOM 692 C C . LEU A 1 85 ? -6.863 -6.379 3 1 98.75 85 LEU A C 1
ATOM 694 O O . LEU A 1 85 ? -6.461 -5.5 3.766 1 98.75 85 LEU A O 1
ATOM 698 N N . VAL A 1 86 ? -6.109 -6.859 2.008 1 98.12 86 VAL A N 1
ATOM 699 C CA . VAL A 1 86 ? -4.789 -6.367 1.625 1 98.12 86 VAL A CA 1
ATOM 700 C C . VAL A 1 86 ? -4.75 -6.113 0.12 1 98.12 86 VAL A C 1
ATOM 702 O O . VAL A 1 86 ? -5.715 -6.398 -0.59 1 98.12 86 VAL A O 1
ATOM 705 N N . ASN A 1 87 ? -3.732 -5.547 -0.413 1 96.81 87 ASN A N 1
ATOM 706 C CA . ASN A 1 87 ? -3.664 -5.117 -1.805 1 96.81 87 ASN A CA 1
ATOM 707 C C . ASN A 1 87 ? -3.594 -6.305 -2.758 1 96.81 87 ASN A C 1
ATOM 709 O O . ASN A 1 87 ? -4.074 -6.227 -3.891 1 96.81 87 ASN A O 1
ATOM 713 N N . ASN A 1 88 ? -2.912 -7.332 -2.404 1 97.62 88 ASN A N 1
ATOM 714 C CA . ASN A 1 88 ? -2.721 -8.562 -3.164 1 97.62 88 ASN A CA 1
ATOM 715 C C . ASN A 1 88 ? -2.07 -9.656 -2.314 1 97.62 88 ASN A C 1
ATOM 717 O O . ASN A 1 88 ? -1.753 -9.43 -1.145 1 97.62 88 ASN A O 1
ATOM 721 N N . THR A 1 89 ? -1.925 -10.805 -2.854 1 98.5 89 THR A N 1
ATOM 722 C CA . THR A 1 89 ? -1.413 -11.93 -2.084 1 98.5 89 THR A CA 1
ATOM 723 C C . THR A 1 89 ? 0.028 -11.68 -1.65 1 98.5 89 THR A C 1
ATOM 725 O O . THR A 1 89 ? 0.402 -11.984 -0.516 1 98.5 89 THR A O 1
ATOM 728 N N . THR A 1 90 ? 0.866 -11.102 -2.562 1 98.56 90 THR A N 1
ATOM 729 C CA . THR A 1 90 ? 2.244 -10.781 -2.207 1 98.56 90 THR A CA 1
ATOM 730 C C . THR A 1 90 ? 2.289 -9.875 -0.977 1 98.56 90 THR A C 1
ATOM 732 O O . THR A 1 90 ? 3.045 -10.133 -0.038 1 98.56 90 THR A O 1
ATOM 735 N N . THR A 1 91 ? 1.447 -8.867 -0.935 1 98.56 91 THR A N 1
ATOM 736 C CA . THR A 1 91 ? 1.376 -7.965 0.208 1 98.56 91 THR A CA 1
ATOM 737 C C . THR A 1 91 ? 0.901 -8.703 1.455 1 98.56 91 THR A C 1
ATOM 739 O O . THR A 1 91 ? 1.42 -8.484 2.551 1 98.56 91 THR A O 1
ATOM 742 N N . GLY A 1 92 ? -0.078 -9.562 1.299 1 98.81 92 GLY A N 1
ATOM 743 C CA . GLY A 1 92 ? -0.567 -10.32 2.438 1 98.81 92 GLY A CA 1
ATOM 744 C C . GLY A 1 92 ? 0.49 -11.219 3.055 1 98.81 92 GLY A C 1
ATOM 745 O O . GLY A 1 92 ? 0.622 -11.281 4.277 1 98.81 92 GLY A O 1
ATOM 746 N N . VAL A 1 93 ? 1.25 -11.922 2.195 1 98.81 93 VAL A N 1
ATOM 747 C CA . VAL A 1 93 ? 2.334 -12.781 2.654 1 98.81 93 VAL A CA 1
ATOM 748 C C . VAL A 1 93 ? 3.377 -11.953 3.398 1 98.81 93 VAL A C 1
ATOM 750 O O . VAL A 1 93 ? 3.834 -12.336 4.477 1 98.81 93 VAL A O 1
ATOM 753 N N . ASN A 1 94 ? 3.736 -10.773 2.83 1 98.81 94 ASN A N 1
ATOM 754 C CA . ASN A 1 94 ? 4.652 -9.859 3.502 1 98.81 94 ASN A CA 1
ATOM 755 C C . ASN A 1 94 ? 4.102 -9.406 4.852 1 98.81 94 ASN A C 1
ATOM 757 O O . ASN A 1 94 ? 4.844 -9.312 5.828 1 98.81 94 ASN A O 1
ATOM 761 N N . THR A 1 95 ? 2.787 -9.078 4.902 1 98.81 95 THR A N 1
ATOM 762 C CA . THR A 1 95 ? 2.127 -8.625 6.121 1 98.81 95 THR A CA 1
ATOM 763 C C . THR A 1 95 ? 2.34 -9.617 7.258 1 98.81 95 THR A C 1
ATOM 765 O O . THR A 1 95 ? 2.686 -9.227 8.375 1 98.81 95 THR A O 1
ATOM 768 N N . VAL A 1 96 ? 2.223 -10.875 6.961 1 98.81 96 VAL A N 1
ATOM 769 C CA . VAL A 1 96 ? 2.371 -11.93 7.961 1 98.81 96 VAL A CA 1
ATOM 770 C C . VAL A 1 96 ? 3.85 -12.117 8.289 1 98.81 96 VAL A C 1
ATOM 772 O O . VAL A 1 96 ? 4.258 -11.961 9.445 1 98.81 96 VAL A O 1
ATOM 775 N N . LEU A 1 97 ? 4.672 -12.359 7.266 1 98.75 97 LEU A N 1
ATOM 776 C CA . LEU A 1 97 ? 6.062 -12.758 7.461 1 98.75 97 LEU A CA 1
ATOM 777 C C . LEU A 1 97 ? 6.855 -11.633 8.125 1 98.75 97 LEU A C 1
ATOM 779 O O . LEU A 1 97 ? 7.773 -11.898 8.906 1 98.75 97 LEU A O 1
ATOM 783 N N . ARG A 1 98 ? 6.496 -10.438 7.844 1 98.06 98 ARG A N 1
ATOM 784 C CA . ARG A 1 98 ? 7.285 -9.32 8.352 1 98.06 98 ARG A CA 1
ATOM 785 C C . ARG A 1 98 ? 6.691 -8.773 9.648 1 98.06 98 ARG A C 1
ATOM 787 O O . ARG A 1 98 ? 7.156 -7.758 10.172 1 98.06 98 ARG A O 1
ATOM 794 N N . SER A 1 99 ? 5.641 -9.328 10.148 1 97.62 99 SER A N 1
ATOM 795 C CA . SER A 1 99 ? 5.07 -9.008 11.445 1 97.62 99 SER A CA 1
ATOM 796 C C . SER A 1 99 ? 5.547 -9.977 12.523 1 97.62 99 SER A C 1
ATOM 798 O O . SER A 1 99 ? 5.734 -9.594 13.68 1 97.62 99 SER A O 1
ATOM 800 N N . LEU A 1 100 ? 5.711 -11.258 12.156 1 97.12 100 LEU A N 1
ATOM 801 C CA . LEU A 1 100 ? 6.051 -12.297 13.117 1 97.12 100 LEU A CA 1
ATOM 802 C C . LEU A 1 100 ? 7.441 -12.07 13.695 1 97.12 100 LEU A C 1
ATOM 804 O O . LEU A 1 100 ? 8.344 -11.609 12.992 1 97.12 100 LEU A O 1
ATOM 808 N N . LYS A 1 101 ? 7.617 -12.375 14.922 1 94.44 101 LYS A N 1
ATOM 809 C CA . LYS A 1 101 ? 8.898 -12.234 15.602 1 94.44 101 LYS A CA 1
ATOM 810 C C . LYS A 1 101 ? 9.812 -13.422 15.312 1 94.44 101 LYS A C 1
ATOM 812 O O . LYS A 1 101 ? 9.789 -14.414 16.047 1 94.44 101 LYS A O 1
ATOM 817 N N . PHE A 1 102 ? 10.562 -13.297 14.273 1 97 102 PHE A N 1
ATOM 818 C CA . PHE A 1 102 ? 11.586 -14.281 13.938 1 97 102 PHE A CA 1
ATOM 819 C C . PHE A 1 102 ? 12.891 -13.961 14.648 1 97 102 PHE A C 1
ATOM 821 O O . PHE A 1 102 ? 13.172 -12.797 14.945 1 97 102 PHE A O 1
ATOM 828 N N . ARG A 1 103 ? 13.648 -14.906 15.055 1 95 103 ARG A N 1
ATOM 829 C CA . ARG A 1 103 ? 15.016 -14.797 15.539 1 95 103 ARG A CA 1
ATOM 830 C C . ARG A 1 103 ? 16 -15.469 14.578 1 95 103 ARG A C 1
ATOM 832 O O . ARG A 1 103 ? 15.609 -16.328 13.781 1 95 103 ARG A O 1
ATOM 839 N N . ALA A 1 104 ? 17.188 -14.969 14.648 1 96.62 104 ALA A N 1
ATOM 840 C CA . ALA A 1 104 ? 18.234 -15.617 13.852 1 96.62 104 ALA A CA 1
ATOM 841 C C . ALA A 1 104 ? 18.25 -17.125 14.109 1 96.62 104 ALA A C 1
ATOM 843 O O . ALA A 1 104 ? 18.188 -17.562 15.258 1 96.62 104 ALA A O 1
ATOM 844 N N . GLY A 1 105 ? 18.25 -17.812 13.07 1 98.06 105 GLY A N 1
ATOM 845 C CA . GLY A 1 105 ? 18.297 -19.266 13.203 1 98.06 105 GLY A CA 1
ATOM 846 C C . GLY A 1 105 ? 16.938 -19.922 13.055 1 98.06 105 GLY A C 1
ATOM 847 O O . GLY A 1 105 ? 16.859 -21.141 12.844 1 98.06 105 GLY A O 1
ATOM 848 N N . ASP A 1 106 ? 15.805 -19.172 13.211 1 98.69 106 ASP A N 1
ATOM 849 C CA . ASP A 1 106 ? 14.484 -19.75 12.961 1 98.69 106 ASP A CA 1
ATOM 850 C C . ASP A 1 106 ? 14.375 -20.266 11.539 1 98.69 106 ASP A C 1
ATOM 852 O O . ASP A 1 106 ? 14.797 -19.609 10.586 1 98.69 106 ASP A O 1
ATOM 856 N N . LYS A 1 107 ? 13.961 -21.469 11.406 1 98.75 107 LYS A N 1
ATOM 857 C CA . LYS A 1 107 ? 13.82 -22.078 10.078 1 98.75 107 LYS A CA 1
ATOM 858 C C . LYS A 1 107 ? 12.438 -21.797 9.492 1 98.75 107 LYS A C 1
ATOM 860 O O . LYS A 1 107 ? 11.43 -21.875 10.195 1 98.75 107 LYS A O 1
ATOM 865 N N . VAL A 1 108 ? 12.398 -21.344 8.289 1 98.88 108 VAL A N 1
ATOM 866 C CA . VAL A 1 108 ? 11.18 -21.156 7.508 1 98.88 108 VAL A CA 1
ATOM 867 C C . VAL A 1 108 ? 11.164 -22.109 6.324 1 98.88 108 VAL A C 1
ATOM 869 O O . VAL A 1 108 ? 12.039 -22.062 5.457 1 98.88 108 VAL A O 1
ATOM 872 N N . LEU A 1 109 ? 10.219 -23.062 6.375 1 98.88 109 LEU A N 1
ATOM 873 C CA . LEU A 1 109 ? 10.102 -24.047 5.312 1 98.88 109 LEU A CA 1
ATOM 874 C C . LEU A 1 109 ? 9.258 -23.516 4.16 1 98.88 109 LEU A C 1
ATOM 876 O O . LEU A 1 109 ? 8.18 -22.969 4.383 1 98.88 109 LEU A O 1
ATOM 880 N N . ILE A 1 110 ? 9.789 -23.578 2.9 1 98.81 110 ILE A N 1
ATOM 881 C CA . ILE A 1 110 ? 9.031 -23.219 1.708 1 98.81 110 ILE A CA 1
ATOM 882 C C . ILE A 1 110 ? 9.07 -24.359 0.701 1 98.81 110 ILE A C 1
ATOM 884 O O . ILE A 1 110 ? 9.953 -25.234 0.776 1 98.81 110 ILE A O 1
ATOM 888 N N . ALA A 1 111 ? 8.125 -24.484 -0.166 1 98.5 111 ALA A N 1
ATOM 889 C CA . ALA A 1 111 ? 8.148 -25.438 -1.262 1 98.5 111 ALA A CA 1
ATOM 890 C C . ALA A 1 111 ? 8.961 -24.922 -2.441 1 98.5 111 ALA A C 1
ATOM 892 O O . ALA A 1 111 ? 9.062 -23.703 -2.643 1 98.5 111 ALA A O 1
ATOM 893 N N . SER A 1 112 ? 9.578 -25.828 -3.246 1 97.94 112 SER A N 1
ATOM 894 C CA . SER A 1 112 ? 10.344 -25.438 -4.426 1 97.94 112 SER A CA 1
ATOM 895 C C . SER A 1 112 ? 9.461 -24.75 -5.461 1 97.94 112 SER A C 1
ATOM 897 O O . SER A 1 112 ? 9.961 -24.062 -6.352 1 97.94 112 SER A O 1
ATOM 899 N N . THR A 1 113 ? 8.164 -24.875 -5.312 1 97.56 113 THR A N 1
ATOM 900 C CA . THR A 1 113 ? 7.215 -24.297 -6.254 1 97.56 113 THR A CA 1
ATOM 901 C C . THR A 1 113 ? 6.648 -22.984 -5.723 1 97.56 113 THR A C 1
ATOM 903 O O . THR A 1 113 ? 5.711 -22.438 -6.297 1 97.56 113 THR A O 1
ATOM 906 N N . SER A 1 114 ? 7.191 -22.5 -4.594 1 98.12 114 SER A N 1
ATOM 907 C CA . SER A 1 114 ? 6.707 -21.25 -4.02 1 98.12 114 SER A CA 1
ATOM 908 C C . SER A 1 114 ? 6.793 -20.109 -5.027 1 98.12 114 SER A C 1
ATOM 910 O O . SER A 1 114 ? 7.766 -20.016 -5.773 1 98.12 114 SER A O 1
ATOM 912 N N . TYR A 1 115 ? 5.707 -19.328 -5.055 1 97.81 115 TYR A N 1
ATOM 913 C CA . TYR A 1 115 ? 5.695 -18.156 -5.91 1 97.81 115 TYR A CA 1
ATOM 914 C C . TYR A 1 115 ? 6.93 -17.297 -5.664 1 97.81 115 TYR A C 1
ATOM 916 O O . TYR A 1 115 ? 7.305 -17.047 -4.516 1 97.81 115 TYR A O 1
ATOM 924 N N . GLY A 1 116 ? 7.586 -16.828 -6.742 1 96.81 116 GLY A N 1
ATOM 925 C CA . GLY A 1 116 ? 8.875 -16.156 -6.684 1 96.81 116 GLY A CA 1
ATOM 926 C C . GLY A 1 116 ? 8.891 -14.977 -5.727 1 96.81 116 GLY A C 1
ATOM 927 O O . GLY A 1 116 ? 9.781 -14.867 -4.887 1 96.81 116 GLY A O 1
ATOM 928 N N . ALA A 1 117 ? 7.93 -14.094 -5.805 1 97.62 117 ALA A N 1
ATOM 929 C CA . ALA A 1 117 ? 7.871 -12.906 -4.961 1 97.62 117 ALA A CA 1
ATOM 930 C C . ALA A 1 117 ? 7.777 -13.273 -3.486 1 97.62 117 ALA A C 1
ATOM 932 O O . ALA A 1 117 ? 8.406 -12.641 -2.637 1 97.62 117 ALA A O 1
ATOM 933 N N . CYS A 1 118 ? 7.004 -14.281 -3.158 1 98.38 118 CYS A N 1
ATOM 934 C CA . CYS A 1 118 ? 6.84 -14.719 -1.778 1 98.38 118 CYS A CA 1
ATOM 935 C C . CYS A 1 118 ? 8.117 -15.367 -1.254 1 98.38 118 CYS A C 1
ATOM 937 O O . CYS A 1 118 ? 8.523 -15.117 -0.12 1 98.38 118 CYS A O 1
ATOM 939 N N . ALA A 1 119 ? 8.734 -16.203 -2.094 1 98.19 119 ALA A N 1
ATOM 940 C CA . ALA A 1 119 ? 10.008 -16.812 -1.72 1 98.19 119 ALA A CA 1
ATOM 941 C C . ALA A 1 119 ? 11.07 -15.734 -1.479 1 98.19 119 ALA A C 1
ATOM 943 O O . ALA A 1 119 ? 11.922 -15.883 -0.601 1 98.19 119 ALA A O 1
ATOM 944 N N . LYS A 1 120 ? 11.023 -14.688 -2.244 1 98.25 120 LYS A N 1
ATOM 945 C CA . LYS A 1 120 ? 11.992 -13.609 -2.098 1 98.25 120 LYS A CA 1
ATOM 946 C C . LYS A 1 120 ? 11.781 -12.844 -0.792 1 98.25 120 LYS A C 1
ATOM 948 O O . LYS A 1 120 ? 12.711 -12.242 -0.256 1 98.25 120 LYS A O 1
ATOM 953 N N . THR A 1 121 ? 10.547 -12.797 -0.264 1 98.62 121 THR A N 1
ATOM 954 C CA . THR A 1 121 ? 10.32 -12.242 1.066 1 98.62 121 THR A CA 1
ATOM 955 C C . THR A 1 121 ? 11.086 -13.039 2.121 1 98.62 121 THR A C 1
ATOM 957 O O . THR A 1 121 ? 11.664 -12.461 3.043 1 98.62 121 THR A O 1
ATOM 960 N N . VAL A 1 122 ? 11.078 -14.375 1.998 1 98.62 122 VAL A N 1
ATOM 961 C CA . VAL A 1 122 ? 11.82 -15.227 2.914 1 98.62 122 VAL A CA 1
ATOM 962 C C . VAL A 1 122 ? 13.32 -14.977 2.754 1 98.62 122 VAL A C 1
ATOM 964 O O . VAL A 1 122 ? 14.055 -14.914 3.744 1 98.62 122 VAL A O 1
ATOM 967 N N . ALA A 1 123 ? 13.781 -14.836 1.461 1 98.25 123 ALA A N 1
ATOM 968 C CA . ALA A 1 123 ? 15.172 -14.5 1.206 1 98.25 123 ALA A CA 1
ATOM 969 C C . ALA A 1 123 ? 15.547 -13.172 1.861 1 98.25 123 ALA A C 1
ATOM 971 O O . ALA A 1 123 ? 16.625 -13.031 2.432 1 98.25 123 ALA A O 1
ATOM 972 N N . PHE A 1 124 ? 14.695 -12.195 1.785 1 98.19 124 PHE A N 1
ATOM 973 C CA . PHE A 1 124 ? 14.891 -10.906 2.434 1 98.19 124 PHE A CA 1
ATOM 974 C C . PHE A 1 124 ? 15.047 -11.07 3.939 1 98.19 124 PHE A C 1
ATOM 976 O O . PHE A 1 124 ? 15.938 -10.469 4.547 1 98.19 124 PHE A O 1
ATOM 983 N N . LEU A 1 125 ? 14.156 -11.898 4.566 1 97.88 125 LEU A N 1
ATOM 984 C CA . LEU A 1 125 ? 14.211 -12.141 6.004 1 97.88 125 LEU A CA 1
ATOM 985 C C . LEU A 1 125 ? 15.492 -12.875 6.383 1 97.88 125 LEU A C 1
ATOM 987 O O . LEU A 1 125 ? 16.047 -12.672 7.469 1 97.88 125 LEU A O 1
ATOM 991 N N . ARG A 1 126 ? 15.953 -13.758 5.461 1 98.06 126 ARG A N 1
ATOM 992 C CA . ARG A 1 126 ? 17.25 -14.398 5.684 1 98.06 126 ARG A CA 1
ATOM 993 C C . ARG A 1 126 ? 18.359 -13.352 5.812 1 98.06 126 ARG A C 1
ATOM 995 O O . ARG A 1 126 ? 19.188 -13.43 6.719 1 98.06 126 ARG A O 1
ATOM 1002 N N . ASN A 1 127 ? 18.312 -12.406 4.953 1 96.19 127 ASN A N 1
ATOM 1003 C CA . ASN A 1 127 ? 19.375 -11.414 4.879 1 96.19 127 ASN A CA 1
ATOM 1004 C C . ASN A 1 127 ? 19.234 -10.344 5.957 1 96.19 127 ASN A C 1
ATOM 1006 O O . ASN A 1 127 ? 20.219 -9.688 6.316 1 96.19 127 ASN A O 1
ATOM 1010 N N . THR A 1 128 ? 18.031 -10.125 6.543 1 94.69 128 THR A N 1
ATOM 1011 C CA . THR A 1 128 ? 17.812 -9.016 7.457 1 94.69 128 THR A CA 1
ATOM 1012 C C . THR A 1 128 ? 17.656 -9.516 8.891 1 94.69 128 THR A C 1
ATOM 1014 O O . THR A 1 128 ? 18.078 -8.844 9.836 1 94.69 128 THR A O 1
ATOM 1017 N N . VAL A 1 129 ? 17.016 -10.633 9.086 1 94.25 129 VAL A N 1
ATOM 1018 C CA . VAL A 1 129 ? 16.734 -11.156 10.414 1 94.25 129 VAL A CA 1
ATOM 1019 C C . VAL A 1 129 ? 17.641 -12.359 10.695 1 94.25 129 VAL A C 1
ATOM 1021 O O . VAL A 1 129 ? 18.031 -12.594 11.836 1 94.25 129 VAL A O 1
ATOM 1024 N N . GLY A 1 130 ? 18.062 -13.109 9.617 1 97.31 130 GLY A N 1
ATOM 1025 C CA . GLY A 1 130 ? 18.891 -14.297 9.781 1 97.31 130 GLY A CA 1
ATOM 1026 C C . GLY A 1 130 ? 18.094 -15.586 9.836 1 97.31 130 GLY A C 1
ATOM 1027 O O . GLY A 1 130 ? 18.562 -16.594 10.367 1 97.31 130 GLY A O 1
ATOM 1028 N N . VAL A 1 131 ? 16.828 -15.578 9.305 1 98.19 131 VAL A N 1
ATOM 1029 C CA . VAL A 1 131 ? 16.078 -16.828 9.242 1 98.19 131 VAL A CA 1
ATOM 1030 C C . VAL A 1 131 ? 16.75 -17.797 8.273 1 98.19 131 VAL A C 1
ATOM 1032 O O . VAL A 1 131 ? 17.562 -17.375 7.445 1 98.19 131 VAL A O 1
ATOM 1035 N N . GLU A 1 132 ? 16.484 -19.047 8.445 1 98.5 132 GLU A N 1
ATOM 1036 C CA . GLU A 1 132 ? 17.062 -20.078 7.59 1 98.5 132 GLU A CA 1
ATOM 1037 C C . GLU A 1 132 ? 15.984 -20.734 6.723 1 98.5 132 GLU A C 1
ATOM 1039 O O . GLU A 1 132 ? 15.18 -21.516 7.215 1 98.5 132 GLU A O 1
ATOM 1044 N N . PRO A 1 133 ? 15.977 -20.422 5.461 1 98.56 133 PRO A N 1
ATOM 1045 C CA . PRO A 1 133 ? 15.016 -21.078 4.582 1 98.56 133 PRO A CA 1
ATOM 1046 C C . PRO A 1 133 ? 15.336 -22.562 4.371 1 98.56 133 PRO A C 1
ATOM 1048 O O . PRO A 1 133 ? 16.516 -22.938 4.258 1 98.56 133 PRO A O 1
ATOM 1051 N N . VAL A 1 134 ? 14.344 -23.391 4.504 1 98.56 134 VAL A N 1
ATOM 1052 C CA . VAL A 1 134 ? 14.406 -24.812 4.164 1 98.56 134 VAL A CA 1
ATOM 1053 C C . VAL A 1 134 ? 13.453 -25.109 3.014 1 98.56 134 VAL A C 1
ATOM 1055 O O . VAL A 1 134 ? 12.273 -24.75 3.07 1 98.56 134 VAL A O 1
ATOM 1058 N N . VAL A 1 135 ? 13.977 -25.719 1.924 1 98.62 135 VAL A N 1
ATOM 1059 C CA . VAL A 1 135 ? 13.156 -25.922 0.737 1 98.62 135 VAL A CA 1
ATOM 1060 C C . VAL A 1 135 ? 12.711 -27.391 0.68 1 98.62 135 VAL A C 1
ATOM 1062 O O . VAL A 1 135 ? 13.523 -28.297 0.816 1 98.62 135 VAL A O 1
ATOM 1065 N N . VAL A 1 136 ? 11.438 -27.609 0.633 1 98.62 136 VAL A N 1
ATOM 1066 C CA . VAL A 1 136 ? 10.875 -28.906 0.285 1 98.62 136 VAL A CA 1
ATOM 1067 C C . VAL A 1 136 ? 10.734 -29.016 -1.231 1 98.62 136 VAL A C 1
ATOM 1069 O O . VAL A 1 136 ? 10.008 -28.234 -1.854 1 98.62 136 VAL A O 1
ATOM 1072 N N . GLU A 1 137 ? 11.438 -29.953 -1.843 1 97.44 137 GLU A N 1
ATOM 1073 C CA . GLU A 1 137 ? 11.398 -30.141 -3.291 1 97.44 137 GLU A CA 1
ATOM 1074 C C . GLU A 1 137 ? 10.102 -30.828 -3.727 1 97.44 137 GLU A C 1
ATOM 1076 O O . GLU A 1 137 ? 9.836 -31.969 -3.342 1 97.44 137 GLU A O 1
ATOM 1081 N N . LEU A 1 138 ? 9.32 -30.141 -4.438 1 98.25 138 LEU A N 1
ATOM 1082 C CA . LEU A 1 138 ? 8.117 -30.703 -5.047 1 98.25 138 LEU A CA 1
ATOM 1083 C C . LEU A 1 138 ? 8.289 -30.859 -6.551 1 98.25 138 LEU A C 1
ATOM 1085 O O . LEU A 1 138 ? 8.141 -29.891 -7.305 1 98.25 138 LEU A O 1
ATOM 1089 N N . ASN A 1 139 ? 8.586 -32.062 -7.035 1 97.5 139 ASN A N 1
ATOM 1090 C CA . ASN A 1 139 ? 8.82 -32.375 -8.445 1 97.5 139 ASN A CA 1
ATOM 1091 C C . ASN A 1 139 ? 7.586 -32.969 -9.086 1 97.5 139 ASN A C 1
ATOM 1093 O O . ASN A 1 139 ? 7.395 -34.188 -9.031 1 97.5 139 ASN A O 1
ATOM 1097 N N . TYR A 1 140 ? 6.828 -32.156 -9.695 1 97.44 140 TYR A N 1
ATOM 1098 C CA . TYR A 1 140 ? 5.59 -32.656 -10.305 1 97.44 140 TYR A CA 1
ATOM 1099 C C . TYR A 1 140 ? 5.855 -33.312 -11.648 1 97.44 140 TYR A C 1
ATOM 1101 O O . TYR A 1 140 ? 6.758 -32.906 -12.383 1 97.44 140 TYR A O 1
ATOM 1109 N N . PRO A 1 141 ? 5.059 -34.406 -12.047 1 96.69 141 PRO A N 1
ATOM 1110 C CA . PRO A 1 141 ? 3.916 -34.938 -11.297 1 96.69 141 PRO A CA 1
ATOM 1111 C C . PRO A 1 141 ? 4.336 -35.719 -10.062 1 96.69 141 PRO A C 1
ATOM 1113 O O . PRO A 1 141 ? 5.324 -36.469 -10.109 1 96.69 141 PRO A O 1
ATOM 1116 N N . ILE A 1 142 ? 3.703 -35.5 -8.93 1 96.56 142 ILE A N 1
ATOM 1117 C CA . ILE A 1 142 ? 3.82 -36.281 -7.688 1 96.56 142 ILE A CA 1
ATOM 1118 C C . ILE A 1 142 ? 2.461 -36.344 -6.996 1 96.56 142 ILE A C 1
ATOM 1120 O O . ILE A 1 142 ? 1.601 -35.469 -7.215 1 96.56 142 ILE A O 1
ATOM 1124 N N . SER A 1 143 ? 2.148 -37.406 -6.238 1 96.69 143 SER A N 1
ATOM 1125 C CA . SER A 1 143 ? 0.854 -37.594 -5.586 1 96.69 143 SER A CA 1
ATOM 1126 C C . SER A 1 143 ? 0.734 -36.688 -4.352 1 96.69 143 SER A C 1
ATOM 1128 O O . SER A 1 143 ? 1.743 -36.281 -3.781 1 96.69 143 SER A O 1
ATOM 1130 N N . ASP A 1 144 ? -0.503 -36.438 -3.961 1 97.44 144 ASP A N 1
ATOM 1131 C CA . ASP A 1 144 ? -0.752 -35.688 -2.734 1 97.44 144 ASP A CA 1
ATOM 1132 C C . ASP A 1 144 ? -0.123 -36.375 -1.528 1 97.44 144 ASP A C 1
ATOM 1134 O O . ASP A 1 144 ? 0.41 -35.719 -0.633 1 97.44 144 ASP A O 1
ATOM 1138 N N . ASP A 1 145 ? -0.217 -37.688 -1.458 1 98.25 145 ASP A N 1
ATOM 1139 C CA . ASP A 1 145 ? 0.387 -38.469 -0.367 1 98.25 145 ASP A CA 1
ATOM 1140 C C . ASP A 1 145 ? 1.896 -38.219 -0.306 1 98.25 145 ASP A C 1
ATOM 1142 O O . ASP A 1 145 ? 2.463 -38.094 0.779 1 98.25 145 ASP A O 1
ATOM 1146 N N . GLU A 1 146 ? 2.52 -38.188 -1.464 1 97.88 146 GLU A N 1
ATOM 1147 C CA . GLU A 1 146 ? 3.959 -37.969 -1.517 1 97.88 146 GLU A CA 1
ATOM 1148 C C . GLU A 1 146 ? 4.301 -36.531 -1.075 1 97.88 146 GLU A C 1
ATOM 1150 O O . GLU A 1 146 ? 5.305 -36.312 -0.397 1 97.88 146 GLU A O 1
ATOM 1155 N N . VAL A 1 147 ? 3.514 -35.562 -1.471 1 98.44 147 VAL A N 1
ATOM 1156 C CA . VAL A 1 147 ? 3.709 -34.188 -1.037 1 98.44 147 VAL A CA 1
ATOM 1157 C C . VAL A 1 147 ? 3.656 -34.094 0.488 1 98.44 147 VAL A C 1
ATOM 1159 O O . VAL A 1 147 ? 4.559 -33.531 1.119 1 98.44 147 VAL A O 1
ATOM 1162 N N . VAL A 1 148 ? 2.611 -34.656 1.092 1 98.5 148 VAL A N 1
ATOM 1163 C CA . VAL A 1 148 ? 2.439 -34.656 2.541 1 98.5 148 VAL A CA 1
ATOM 1164 C C . VAL A 1 148 ? 3.613 -35.344 3.215 1 98.5 148 VAL A C 1
ATOM 1166 O O . VAL A 1 148 ? 4.141 -34.875 4.223 1 98.5 148 VAL A O 1
ATOM 1169 N N . ALA A 1 149 ? 4.062 -36.469 2.635 1 98.44 149 ALA A N 1
ATOM 1170 C CA . ALA A 1 149 ? 5.184 -37.219 3.195 1 98.44 149 ALA A CA 1
ATOM 1171 C C . ALA A 1 149 ? 6.465 -36.406 3.174 1 98.44 149 ALA A C 1
ATOM 1173 O O . ALA A 1 149 ? 7.254 -36.438 4.121 1 98.44 149 ALA A O 1
ATOM 1174 N N . GLN A 1 150 ? 6.703 -35.656 2.115 1 98.44 150 GLN A N 1
ATOM 1175 C CA . GLN A 1 150 ? 7.895 -34.844 2.012 1 98.44 150 GLN A CA 1
ATOM 1176 C C . GLN A 1 150 ? 7.879 -33.719 3.061 1 98.44 150 GLN A C 1
ATOM 1178 O O . GLN A 1 150 ? 8.906 -33.438 3.684 1 98.44 150 GLN A O 1
ATOM 1183 N N . PHE A 1 151 ? 6.738 -33.094 3.264 1 98.75 151 PHE A N 1
ATOM 1184 C CA . PHE A 1 151 ? 6.621 -32.062 4.297 1 98.75 151 PHE A CA 1
ATOM 1185 C C . PHE A 1 151 ? 6.805 -32.688 5.684 1 98.75 151 PHE A C 1
ATOM 1187 O O . PHE A 1 151 ? 7.492 -32.094 6.531 1 98.75 151 PHE A O 1
ATOM 1194 N N . ALA A 1 152 ? 6.18 -33.812 5.887 1 98.5 152 ALA A N 1
ATOM 1195 C CA . ALA A 1 152 ? 6.32 -34.5 7.176 1 98.5 152 ALA A CA 1
ATOM 1196 C C . ALA A 1 152 ? 7.789 -34.781 7.477 1 98.5 152 ALA A C 1
ATOM 1198 O O . ALA A 1 152 ? 8.258 -34.562 8.594 1 98.5 152 ALA A O 1
ATOM 1199 N N . ALA A 1 153 ? 8.477 -35.344 6.5 1 98.44 153 ALA A N 1
ATOM 1200 C CA . ALA A 1 153 ? 9.898 -35.625 6.664 1 98.44 153 ALA A CA 1
ATOM 1201 C C . ALA A 1 153 ? 10.68 -34.344 6.988 1 98.44 153 ALA A C 1
ATOM 1203 O O . ALA A 1 153 ? 11.547 -34.344 7.867 1 98.44 153 ALA A O 1
ATOM 1204 N N . ALA A 1 154 ? 10.391 -33.281 6.293 1 98.62 154 ALA A N 1
ATOM 1205 C CA . ALA A 1 154 ? 11.07 -32.031 6.504 1 98.62 154 ALA A CA 1
ATOM 1206 C C . ALA A 1 154 ? 10.773 -31.453 7.895 1 98.62 154 ALA A C 1
ATOM 1208 O O . ALA A 1 154 ? 11.656 -30.891 8.547 1 98.62 154 ALA A O 1
ATOM 1209 N N . PHE A 1 155 ? 9.469 -31.547 8.352 1 98.56 155 PHE A N 1
ATOM 1210 C CA . PHE A 1 155 ? 9.102 -31.078 9.68 1 98.56 155 PHE A CA 1
ATOM 1211 C C . PHE A 1 155 ? 9.891 -31.828 10.758 1 98.56 155 PHE A C 1
ATOM 1213 O O . PHE A 1 155 ? 10.359 -31.203 11.719 1 98.56 155 PHE A O 1
ATOM 1220 N N . THR A 1 156 ? 10.062 -33.125 10.586 1 97.81 156 THR A N 1
ATOM 1221 C CA . THR A 1 156 ? 10.781 -33.938 11.547 1 97.81 156 THR A CA 1
ATOM 1222 C C . THR A 1 156 ? 12.266 -33.594 11.547 1 97.81 156 THR A C 1
ATOM 1224 O O . THR A 1 156 ? 12.875 -33.469 12.609 1 97.81 156 THR A O 1
ATOM 1227 N N . GLU A 1 157 ? 12.742 -33.406 10.406 1 98 157 GLU A N 1
ATOM 1228 C CA . GLU A 1 157 ? 14.18 -33.188 10.266 1 98 157 GLU A CA 1
ATOM 1229 C C . GLU A 1 157 ? 14.562 -31.766 10.719 1 98 157 GLU A C 1
ATOM 1231 O O . GLU A 1 157 ? 15.57 -31.594 11.398 1 98 157 GLU A O 1
ATOM 1236 N N . HIS A 1 158 ? 13.75 -30.734 10.406 1 98.25 158 HIS A N 1
ATOM 1237 C CA . HIS A 1 158 ? 14.219 -29.359 10.523 1 98.25 158 HIS A CA 1
ATOM 1238 C C . HIS A 1 158 ? 13.461 -28.609 11.602 1 98.25 158 HIS A C 1
ATOM 1240 O O . HIS A 1 158 ? 13.906 -27.562 12.07 1 98.25 158 HIS A O 1
ATOM 1246 N N . ARG A 1 159 ? 12.266 -29.031 12.016 1 97.88 159 ARG A N 1
ATOM 1247 C CA . ARG A 1 159 ? 11.438 -28.391 13.023 1 97.88 159 ARG A CA 1
ATOM 1248 C C . ARG A 1 159 ? 11.297 -26.891 12.742 1 97.88 159 ARG A C 1
ATOM 1250 O O . ARG A 1 159 ? 11.609 -26.062 13.602 1 97.88 159 ARG A O 1
ATOM 1257 N N . PRO A 1 160 ? 10.805 -26.578 11.539 1 98.81 160 PRO A N 1
ATOM 1258 C CA . PRO A 1 160 ? 10.688 -25.172 11.188 1 98.81 160 PRO A CA 1
ATOM 1259 C C . PRO A 1 160 ? 9.68 -24.422 12.047 1 98.81 160 PRO A C 1
ATOM 1261 O O . PRO A 1 160 ? 8.727 -25.031 12.547 1 98.81 160 PRO A O 1
ATOM 1264 N N . LYS A 1 161 ? 9.922 -23.109 12.273 1 98.69 161 LYS A N 1
ATOM 1265 C CA . LYS A 1 161 ? 8.969 -22.25 12.969 1 98.69 161 LYS A CA 1
ATOM 1266 C C . LYS A 1 161 ? 7.715 -22.016 12.133 1 98.69 161 LYS A C 1
ATOM 1268 O O . LYS A 1 161 ? 6.609 -21.906 12.672 1 98.69 161 LYS A O 1
ATOM 1273 N N . LEU A 1 162 ? 7.859 -21.953 10.867 1 98.88 162 LEU A N 1
ATOM 1274 C CA . LEU A 1 162 ? 6.785 -21.656 9.93 1 98.88 162 LEU A CA 1
ATOM 1275 C C . LEU A 1 162 ? 6.98 -22.406 8.617 1 98.88 162 LEU A C 1
ATOM 1277 O O . LEU A 1 162 ? 8.117 -22.578 8.156 1 98.88 162 LEU A O 1
ATOM 1281 N N . ALA A 1 163 ? 5.91 -22.922 8.078 1 98.94 163 ALA A N 1
ATOM 1282 C CA . ALA A 1 163 ? 5.887 -23.5 6.734 1 98.94 163 ALA A CA 1
ATOM 1283 C C . ALA A 1 163 ? 4.961 -22.703 5.812 1 98.94 163 ALA A C 1
ATOM 1285 O O . ALA A 1 163 ? 3.789 -22.5 6.129 1 98.94 163 ALA A O 1
ATOM 1286 N N . MET A 1 164 ? 5.547 -22.188 4.742 1 98.88 164 MET A N 1
ATOM 1287 C CA . MET A 1 164 ? 4.781 -21.531 3.697 1 98.88 164 MET A CA 1
ATOM 1288 C C . MET A 1 164 ? 4.586 -22.438 2.494 1 98.88 164 MET A C 1
ATOM 1290 O O . MET A 1 164 ? 5.555 -23 1.965 1 98.88 164 MET A O 1
ATOM 1294 N N . PHE A 1 165 ? 3.391 -22.672 2.078 1 98.75 165 PHE A N 1
ATOM 1295 C CA . PHE A 1 165 ? 3.094 -23.516 0.925 1 98.75 165 PHE A CA 1
ATOM 1296 C C . PHE A 1 165 ? 1.835 -23.031 0.212 1 98.75 165 PHE A C 1
ATOM 1298 O O . PHE A 1 165 ? 1.105 -22.188 0.734 1 98.75 165 PHE A O 1
ATOM 1305 N N . ASP A 1 166 ? 1.614 -23.484 -1.019 1 98.56 166 ASP A N 1
ATOM 1306 C CA . ASP A 1 166 ? 0.542 -23.016 -1.891 1 98.56 166 ASP A CA 1
ATOM 1307 C C . ASP A 1 166 ? -0.759 -23.766 -1.612 1 98.56 166 ASP A C 1
ATOM 1309 O O . ASP A 1 166 ? -0.738 -24.906 -1.13 1 98.56 166 ASP A O 1
ATOM 1313 N N . ALA A 1 167 ? -1.894 -23.062 -1.863 1 98.69 167 ALA A N 1
ATOM 1314 C CA . ALA A 1 167 ? -3.131 -23.812 -2.059 1 98.69 167 ALA A CA 1
ATOM 1315 C C . ALA A 1 167 ? -3.197 -24.391 -3.467 1 98.69 167 ALA A C 1
ATOM 1317 O O . ALA A 1 167 ? -3.535 -25.578 -3.641 1 98.69 167 ALA A O 1
ATOM 1318 N N . VAL A 1 168 ? -2.992 -23.609 -4.395 1 98.56 168 VAL A N 1
ATOM 1319 C CA . VAL A 1 168 ? -2.75 -23.938 -5.797 1 98.56 168 VAL A CA 1
ATOM 1320 C C . VAL A 1 168 ? -1.494 -23.219 -6.289 1 98.56 168 VAL A C 1
ATOM 1322 O O . VAL A 1 168 ? -1.389 -22 -6.188 1 98.56 168 VAL A O 1
ATOM 1325 N N . SER A 1 169 ? -0.468 -24 -6.688 1 98.06 169 SER A N 1
ATOM 1326 C CA . SER A 1 169 ? 0.771 -23.375 -7.129 1 98.06 169 SER A CA 1
ATOM 1327 C C . SER A 1 169 ? 0.549 -22.531 -8.383 1 98.06 169 SER A C 1
ATOM 1329 O O . SER A 1 169 ? -0.297 -22.859 -9.219 1 98.06 169 SER A O 1
ATOM 1331 N N . SER A 1 170 ? 1.226 -21.375 -8.539 1 97.31 170 SER A N 1
ATOM 1332 C CA . SER A 1 170 ? 1.18 -20.578 -9.758 1 97.31 170 SER A CA 1
ATOM 1333 C C . SER A 1 170 ? 1.718 -21.344 -10.953 1 97.31 170 SER A C 1
ATOM 1335 O O . SER A 1 170 ? 1.057 -21.438 -11.992 1 97.31 170 SER A O 1
ATOM 1337 N N . MET A 1 171 ? 2.896 -21.781 -10.898 1 97.06 171 MET A N 1
ATOM 1338 C CA . MET A 1 171 ? 3.531 -22.719 -11.812 1 97.06 171 MET A CA 1
ATOM 1339 C C . MET A 1 171 ? 4.09 -23.922 -11.055 1 97.06 171 MET A C 1
ATOM 1341 O O . MET A 1 171 ? 4.855 -23.766 -10.109 1 97.06 171 MET A O 1
ATOM 1345 N N . PRO A 1 172 ? 3.561 -25.156 -11.297 1 96.31 172 PRO A N 1
ATOM 1346 C CA . PRO A 1 172 ? 2.914 -25.578 -12.539 1 96.31 172 PRO A CA 1
ATOM 1347 C C . PRO A 1 172 ? 1.391 -25.625 -12.43 1 96.31 172 PRO A C 1
ATOM 1349 O O . PRO A 1 172 ? 0.745 -26.453 -13.07 1 96.31 172 PRO A O 1
ATOM 1352 N N . GLY A 1 173 ? 0.762 -24.859 -11.523 1 97.19 173 GLY A N 1
ATOM 1353 C CA . GLY A 1 173 ? -0.684 -24.719 -11.508 1 97.19 173 GLY A CA 1
ATOM 1354 C C . GLY A 1 173 ? -1.408 -25.938 -10.969 1 97.19 173 GLY A C 1
ATOM 1355 O O . GLY A 1 173 ? -2.463 -26.312 -11.484 1 97.19 173 GLY A O 1
ATOM 1356 N N . VAL A 1 174 ? -0.855 -26.594 -9.922 1 97.31 174 VAL A N 1
ATOM 1357 C CA . VAL A 1 174 ? -1.444 -27.797 -9.352 1 97.31 174 VAL A CA 1
ATOM 1358 C C . VAL A 1 174 ? -2.004 -27.484 -7.965 1 97.31 174 VAL A C 1
ATOM 1360 O O . VAL A 1 174 ? -1.458 -26.656 -7.238 1 97.31 174 VAL A O 1
ATOM 1363 N N . THR A 1 175 ? -3.137 -28.125 -7.66 1 98 175 THR A N 1
ATOM 1364 C CA . THR A 1 175 ? -3.684 -28.047 -6.309 1 98 175 THR A CA 1
ATOM 1365 C C . THR A 1 175 ? -2.781 -28.766 -5.312 1 98 175 THR A C 1
ATOM 1367 O O . THR A 1 175 ? -2.398 -29.906 -5.531 1 98 175 THR A O 1
ATOM 1370 N N . VAL A 1 176 ? -2.328 -28.062 -4.27 1 98.06 176 VAL A N 1
ATOM 1371 C CA . VAL A 1 176 ? -1.567 -28.641 -3.16 1 98.06 176 VAL A CA 1
ATOM 1372 C C . VAL A 1 176 ? -2.52 -29.094 -2.061 1 98.06 176 VAL A C 1
ATOM 1374 O O . VAL A 1 176 ? -3.555 -28.469 -1.821 1 98.06 176 VAL A O 1
ATOM 1377 N N . PRO A 1 177 ? -2.275 -30.328 -1.481 1 98 177 PRO A N 1
ATOM 1378 C CA . PRO A 1 177 ? -3.162 -30.781 -0.408 1 98 177 PRO A CA 1
ATOM 1379 C C . PRO A 1 177 ? -3.008 -29.969 0.873 1 98 177 PRO A C 1
ATOM 1381 O O . PRO A 1 177 ? -2.705 -30.516 1.932 1 98 177 PRO A O 1
ATOM 1384 N N . PHE A 1 178 ? -3.363 -28.625 0.787 1 98.12 178 PHE A N 1
ATOM 1385 C CA . PHE A 1 178 ? -3.035 -27.672 1.841 1 98.12 178 PHE A CA 1
ATOM 1386 C C . PHE A 1 178 ? -3.846 -27.969 3.1 1 98.12 178 PHE A C 1
ATOM 1388 O O . PHE A 1 178 ? -3.365 -27.75 4.215 1 98.12 178 PHE A O 1
ATOM 1395 N N . PRO A 1 179 ? -5.141 -28.453 3.049 1 98.5 179 PRO A N 1
ATOM 1396 C CA . PRO A 1 179 ? -5.805 -28.781 4.312 1 98.5 179 PRO A CA 1
ATOM 1397 C C . PRO A 1 179 ? -5.066 -29.844 5.105 1 98.5 179 PRO A C 1
ATOM 1399 O O . PRO A 1 179 ? -4.969 -29.75 6.332 1 98.5 179 PRO A O 1
ATOM 1402 N N . ARG A 1 180 ? -4.543 -30.891 4.406 1 98.56 180 ARG A N 1
ATOM 1403 C CA . ARG A 1 180 ? -3.76 -31.938 5.062 1 98.56 180 ARG A CA 1
ATOM 1404 C C . ARG A 1 180 ? -2.455 -31.375 5.613 1 98.56 180 ARG A C 1
ATOM 1406 O O . ARG A 1 180 ? -2.01 -31.781 6.695 1 98.56 180 ARG A O 1
ATOM 1413 N N . LEU A 1 181 ? -1.847 -30.484 4.844 1 98.81 181 LEU A N 1
ATOM 1414 C CA . LEU A 1 181 ? -0.598 -29.875 5.293 1 98.81 181 LEU A CA 1
ATOM 1415 C C . LEU A 1 181 ? -0.833 -28.984 6.508 1 98.81 181 LEU A C 1
ATOM 1417 O O . LEU A 1 181 ? 0.027 -28.891 7.387 1 98.81 181 LEU A O 1
ATOM 1421 N N . VAL A 1 182 ? -1.975 -28.234 6.574 1 98.88 182 VAL A N 1
ATOM 1422 C CA . VAL A 1 182 ? -2.326 -27.422 7.73 1 98.88 182 VAL A CA 1
ATOM 1423 C C . VAL A 1 182 ? -2.451 -28.312 8.969 1 98.88 182 VAL A C 1
ATOM 1425 O O . VAL A 1 182 ? -1.937 -27.969 10.039 1 98.88 182 VAL A O 1
ATOM 1428 N N . GLU A 1 183 ? -3.141 -29.422 8.82 1 98.56 183 GLU A N 1
ATOM 1429 C CA . GLU A 1 183 ? -3.248 -30.375 9.922 1 98.56 183 GLU A CA 1
ATOM 1430 C C . GLU A 1 183 ? -1.874 -30.875 10.359 1 98.56 183 GLU A C 1
ATOM 1432 O O . GLU A 1 183 ? -1.592 -30.969 11.555 1 98.56 183 GLU A O 1
ATOM 1437 N N . LEU A 1 184 ? -1.042 -31.234 9.367 1 98.62 184 LEU A N 1
ATOM 1438 C CA . LEU A 1 184 ? 0.32 -31.672 9.648 1 98.62 184 LEU A CA 1
ATOM 1439 C C . LEU A 1 184 ? 1.082 -30.609 10.43 1 98.62 184 LEU A C 1
ATOM 1441 O O . LEU A 1 184 ? 1.818 -30.922 11.367 1 98.62 184 LEU A O 1
ATOM 1445 N N . CYS A 1 185 ? 0.962 -29.312 10 1 98.88 185 CYS A N 1
ATOM 1446 C CA . CYS A 1 185 ? 1.583 -28.203 10.711 1 98.88 185 CYS A CA 1
ATOM 1447 C C . CYS A 1 185 ? 1.155 -28.188 12.172 1 98.88 185 CYS A C 1
ATOM 1449 O O . CYS A 1 185 ? 1.99 -28.031 13.062 1 98.88 185 CYS A O 1
ATOM 1451 N N . ARG A 1 186 ? -0.073 -28.297 12.414 1 98.12 186 ARG A N 1
ATOM 1452 C CA . ARG A 1 186 ? -0.6 -28.312 13.773 1 98.12 186 ARG A CA 1
ATOM 1453 C C . ARG A 1 186 ? 0.016 -29.438 14.594 1 98.12 186 ARG A C 1
ATOM 1455 O O . ARG A 1 186 ? 0.418 -29.234 15.742 1 98.12 186 ARG A O 1
ATOM 1462 N N . GLN A 1 187 ? 0.114 -30.609 14.023 1 98 187 GLN A N 1
ATOM 1463 C CA . GLN A 1 187 ? 0.654 -31.781 14.695 1 98 187 GLN A CA 1
ATOM 1464 C C . GLN A 1 187 ? 2.117 -31.578 15.078 1 98 187 GLN A C 1
ATOM 1466 O O . GLN A 1 187 ? 2.598 -32.156 16.062 1 98 187 GLN A O 1
ATOM 1471 N N . HIS A 1 188 ? 2.816 -30.797 14.352 1 98.06 188 HIS A N 1
ATOM 1472 C CA . HIS A 1 188 ? 4.25 -30.625 14.562 1 98.06 188 HIS A CA 1
ATOM 1473 C C . HIS A 1 188 ? 4.551 -29.25 15.172 1 98.06 188 HIS A C 1
ATOM 1475 O O . HIS A 1 188 ? 5.715 -28.859 15.289 1 98.06 188 HIS A O 1
ATOM 1481 N N . SER A 1 189 ? 3.506 -28.406 15.539 1 98.12 189 SER A N 1
ATOM 1482 C CA . SER A 1 189 ? 3.637 -27.078 16.109 1 98.12 189 SER A CA 1
ATOM 1483 C C . SER A 1 189 ? 4.398 -26.141 15.164 1 98.12 189 SER A C 1
ATOM 1485 O O . SER A 1 189 ? 5.309 -25.438 15.594 1 98.12 189 SER A O 1
ATOM 1487 N N . VAL A 1 190 ? 4.117 -26.312 13.898 1 98.69 190 VAL A N 1
ATOM 1488 C CA . VAL A 1 190 ? 4.637 -25.438 12.852 1 98.69 190 VAL A CA 1
ATOM 1489 C C . VAL A 1 190 ? 3.547 -24.469 12.391 1 98.69 190 VAL A C 1
ATOM 1491 O O . VAL A 1 190 ? 2.408 -24.875 12.156 1 98.69 190 VAL A O 1
ATOM 1494 N N . LEU A 1 191 ? 3.83 -23.125 12.383 1 98.94 191 LEU A N 1
ATOM 1495 C CA . LEU A 1 191 ? 2.861 -22.156 11.867 1 98.94 191 LEU A CA 1
ATOM 1496 C C . LEU A 1 191 ? 2.611 -22.375 10.375 1 98.94 191 LEU A C 1
ATOM 1498 O O . LEU A 1 191 ? 3.553 -22.609 9.617 1 98.94 191 LEU A O 1
ATOM 1502 N N . SER A 1 192 ? 1.36 -22.406 9.977 1 98.94 192 SER A N 1
ATOM 1503 C CA . SER A 1 192 ? 1.005 -22.562 8.57 1 98.94 192 SER A CA 1
ATOM 1504 C C . SER A 1 192 ? 0.7 -21.219 7.918 1 98.94 192 SER A C 1
ATOM 1506 O O . SER A 1 192 ? -0.126 -20.453 8.422 1 98.94 192 SER A O 1
ATOM 1508 N N . LEU A 1 193 ? 1.386 -20.844 6.883 1 98.94 193 LEU A N 1
ATOM 1509 C CA . LEU A 1 193 ? 1.108 -19.719 6.004 1 98.94 193 LEU A CA 1
ATOM 1510 C C . LEU A 1 193 ? 0.802 -20.188 4.586 1 98.94 193 LEU A C 1
ATOM 1512 O O . LEU A 1 193 ? 1.69 -20.672 3.885 1 98.94 193 LEU A O 1
ATOM 1516 N N . ILE A 1 194 ? -0.431 -20.047 4.184 1 98.94 194 ILE A N 1
ATOM 1517 C CA . ILE A 1 194 ? -0.849 -20.562 2.883 1 98.94 194 ILE A CA 1
ATOM 1518 C C . ILE A 1 194 ? -0.881 -19.422 1.861 1 98.94 194 ILE A C 1
ATOM 1520 O O . ILE A 1 194 ? -1.636 -18.469 2.016 1 98.94 194 ILE A O 1
ATOM 1524 N N . ASP A 1 195 ? 0.061 -19.516 0.864 1 98.88 195 ASP A N 1
ATOM 1525 C CA . ASP A 1 195 ? -0.113 -18.719 -0.346 1 98.88 195 ASP A CA 1
ATOM 1526 C C . ASP A 1 195 ? -1.259 -19.266 -1.199 1 98.88 195 ASP A C 1
ATOM 1528 O O . ASP A 1 195 ? -1.086 -20.234 -1.935 1 98.88 195 ASP A O 1
ATOM 1532 N N . ALA A 1 196 ? -2.395 -18.578 -1.081 1 98.81 196 ALA A N 1
ATOM 1533 C CA . ALA A 1 196 ? -3.617 -19.016 -1.747 1 98.81 196 ALA A CA 1
ATOM 1534 C C . ALA A 1 196 ? -4.055 -18.016 -2.811 1 98.81 196 ALA A C 1
ATOM 1536 O O . ALA A 1 196 ? -5.246 -17.734 -2.955 1 98.81 196 ALA A O 1
ATOM 1537 N N . ALA A 1 197 ? -3.051 -17.469 -3.527 1 98.69 197 ALA A N 1
ATOM 1538 C CA . ALA A 1 197 ? -3.371 -16.5 -4.57 1 98.69 197 ALA A CA 1
ATOM 1539 C C . ALA A 1 197 ? -4.441 -17.031 -5.516 1 98.69 197 ALA A C 1
ATOM 1541 O O . ALA A 1 197 ? -5.316 -16.297 -5.965 1 98.69 197 ALA A O 1
ATOM 1542 N N . HIS A 1 198 ? -4.367 -18.344 -5.801 1 98.44 198 HIS A N 1
ATOM 1543 C CA . HIS A 1 198 ? -5.336 -19.062 -6.629 1 98.44 198 HIS A CA 1
ATOM 1544 C C . HIS A 1 198 ? -6.32 -19.844 -5.773 1 98.44 198 HIS A C 1
ATOM 1546 O O . HIS A 1 198 ? -6.324 -21.078 -5.797 1 98.44 198 HIS A O 1
ATOM 1552 N N . SER A 1 199 ? -7.211 -19.219 -4.977 1 98.19 199 SER A N 1
ATOM 1553 C CA . SER A 1 199 ? -8.125 -20 -4.148 1 98.19 199 SER A CA 1
ATOM 1554 C C . SER A 1 199 ? -9.539 -19.422 -4.203 1 98.19 199 SER A C 1
ATOM 1556 O O . SER A 1 199 ? -10.453 -20.062 -4.723 1 98.19 199 SER A O 1
ATOM 1558 N N . VAL A 1 200 ? -9.727 -18.172 -3.699 1 98.56 200 VAL A N 1
ATOM 1559 C CA . VAL A 1 200 ? -11.062 -17.594 -3.676 1 98.56 200 VAL A CA 1
ATOM 1560 C C . VAL A 1 200 ? -11.602 -17.469 -5.102 1 98.56 200 VAL A C 1
ATOM 1562 O O . VAL A 1 200 ? -10.961 -16.859 -5.961 1 98.56 200 VAL A O 1
ATOM 1565 N N . GLY A 1 201 ? -12.695 -18.047 -5.344 1 97.88 201 GLY A N 1
ATOM 1566 C CA . GLY A 1 201 ? -13.289 -18.078 -6.672 1 97.88 201 GLY A CA 1
ATOM 1567 C C . GLY A 1 201 ? -12.891 -19.297 -7.48 1 97.88 201 GLY A C 1
ATOM 1568 O O . GLY A 1 201 ? -13.57 -19.656 -8.445 1 97.88 201 GLY A O 1
ATOM 1569 N N . LEU A 1 202 ? -11.766 -19.953 -7.148 1 98.31 202 LEU A N 1
ATOM 1570 C CA . LEU A 1 202 ? -11.258 -21.094 -7.887 1 98.31 202 LEU A CA 1
ATOM 1571 C 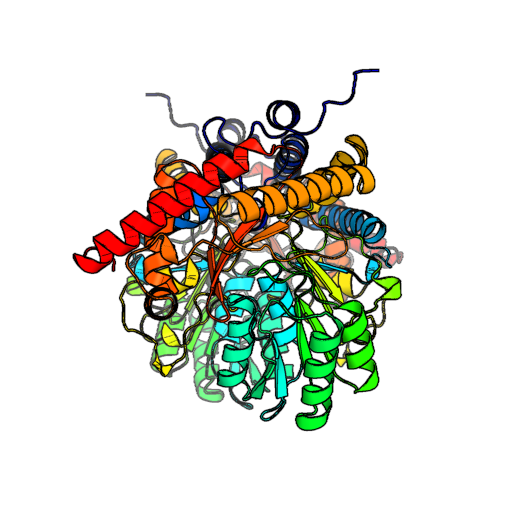C . LEU A 1 202 ? -11.57 -22.391 -7.152 1 98.31 202 LEU A C 1
ATOM 1573 O O . LEU A 1 202 ? -11.875 -23.406 -7.785 1 98.31 202 LEU A O 1
ATOM 1577 N N . LEU A 1 203 ? -11.453 -22.422 -5.828 1 97.06 203 LEU A N 1
ATOM 1578 C CA . LEU A 1 203 ? -11.672 -23.578 -4.977 1 97.06 203 LEU A CA 1
ATOM 1579 C C . LEU A 1 203 ? -12.859 -23.344 -4.039 1 97.06 203 LEU A C 1
ATOM 1581 O O . LEU A 1 203 ? -13.086 -22.234 -3.586 1 97.06 203 LEU A O 1
ATOM 1585 N N . PRO A 1 204 ? -13.625 -24.438 -3.82 1 95.5 204 PRO A N 1
ATOM 1586 C CA . PRO A 1 204 ? -14.477 -24.344 -2.633 1 95.5 204 PRO A CA 1
ATOM 1587 C C . PRO A 1 204 ? -13.672 -24.266 -1.335 1 95.5 204 PRO A C 1
ATOM 1589 O O . PRO A 1 204 ? -12.727 -25.031 -1.145 1 95.5 204 PRO A O 1
ATOM 1592 N N . LEU A 1 205 ? -13.984 -23.297 -0.505 1 97.62 205 LEU A N 1
ATOM 1593 C CA . LEU A 1 205 ? -13.219 -23.078 0.717 1 97.62 205 LEU A CA 1
ATOM 1594 C C . LEU A 1 205 ? -14.117 -23.156 1.945 1 97.62 205 LEU A C 1
ATOM 1596 O O . LEU A 1 205 ? -15.289 -22.766 1.887 1 97.62 205 LEU A O 1
ATOM 1600 N N . ASN A 1 206 ? -13.672 -23.688 3.014 1 98.5 206 ASN A N 1
ATOM 1601 C CA . ASN A 1 206 ? -14.227 -23.641 4.363 1 98.5 206 ASN A CA 1
ATOM 1602 C C . ASN A 1 206 ? -13.141 -23.391 5.406 1 98.5 206 ASN A C 1
ATOM 1604 O O . ASN A 1 206 ? -12.547 -24.344 5.926 1 98.5 206 ASN A O 1
ATOM 1608 N N . LEU A 1 207 ? -12.906 -22.109 5.707 1 98.62 207 LEU A N 1
ATOM 1609 C CA . LEU A 1 207 ? -11.766 -21.734 6.539 1 98.62 207 LEU A CA 1
ATOM 1610 C C . LEU A 1 207 ? -12.07 -21.969 8.016 1 98.62 207 LEU A C 1
ATOM 1612 O O . LEU A 1 207 ? -11.148 -22.031 8.836 1 98.62 207 LEU A O 1
ATOM 1616 N N . SER A 1 208 ? -13.352 -22.109 8.367 1 98.12 208 SER A N 1
ATOM 1617 C CA . SER A 1 208 ? -13.688 -22.5 9.734 1 98.12 208 SER A CA 1
ATOM 1618 C C . SER A 1 208 ? -13.305 -23.953 10.008 1 98.12 208 SER A C 1
ATOM 1620 O O . SER A 1 208 ? -13.023 -24.312 11.148 1 98.12 208 SER A O 1
ATOM 1622 N N . GLU A 1 209 ? -13.312 -24.719 8.938 1 98.25 209 GLU A N 1
ATOM 1623 C CA . GLU A 1 209 ? -12.938 -26.109 9.062 1 98.25 209 GLU A CA 1
ATOM 1624 C C . GLU A 1 209 ? -11.422 -26.281 8.945 1 98.25 209 GLU A C 1
ATOM 1626 O O . GLU A 1 209 ? -10.805 -26.969 9.773 1 98.25 209 GLU A O 1
ATOM 1631 N N . THR A 1 210 ? -10.766 -25.766 7.898 1 98.12 210 THR A N 1
ATOM 1632 C CA . THR A 1 210 ? -9.344 -25.938 7.637 1 98.12 210 THR A CA 1
ATOM 1633 C C . THR A 1 210 ? -8.516 -25.25 8.727 1 98.12 210 THR A C 1
ATOM 1635 O O . THR A 1 210 ? -7.48 -25.766 9.148 1 98.12 210 THR A O 1
ATOM 1638 N N . ARG A 1 211 ? -8.891 -24 9.141 1 97.75 211 ARG A N 1
ATOM 1639 C CA . ARG A 1 211 ? -8.344 -23.188 10.219 1 97.75 211 ARG A CA 1
ATOM 1640 C C . ARG A 1 211 ? -6.828 -23.062 10.102 1 97.75 211 ARG A C 1
ATOM 1642 O O . ARG A 1 211 ? -6.098 -23.422 11.031 1 97.75 211 ARG A O 1
ATOM 1649 N N . PRO A 1 212 ? -6.281 -22.672 8.977 1 98.81 212 PRO A N 1
ATOM 1650 C CA . PRO A 1 212 ? -4.859 -22.328 8.93 1 98.81 212 PRO A CA 1
ATOM 1651 C C . PRO A 1 212 ? -4.488 -21.188 9.875 1 98.81 212 PRO A C 1
ATOM 1653 O O . PRO A 1 212 ? -5.371 -20.5 10.391 1 98.81 212 PRO A O 1
ATOM 1656 N N . ASP A 1 213 ? -3.16 -21.047 10.234 1 98.88 213 ASP A N 1
ATOM 1657 C CA . ASP A 1 213 ? -2.748 -19.859 10.992 1 98.88 213 ASP A CA 1
ATOM 1658 C C . ASP A 1 213 ? -2.91 -18.594 10.156 1 98.88 213 ASP A C 1
ATOM 1660 O O . ASP A 1 213 ? -3.424 -17.578 10.648 1 98.88 213 ASP A O 1
ATOM 1664 N N . PHE A 1 214 ? -2.488 -18.656 8.969 1 98.94 214 PHE A N 1
ATOM 1665 C CA . PHE A 1 214 ? -2.576 -17.547 8.031 1 98.94 214 PHE A CA 1
ATOM 1666 C C . PHE A 1 214 ? -2.938 -18.031 6.633 1 98.94 214 PHE A C 1
ATOM 1668 O O . PHE A 1 214 ? -2.449 -19.078 6.191 1 98.94 214 PHE A O 1
ATOM 1675 N N . PHE A 1 215 ? -3.816 -17.375 5.965 1 98.94 215 PHE A N 1
ATOM 1676 C CA . PHE A 1 215 ? -4.289 -17.688 4.621 1 98.94 215 PHE A CA 1
ATOM 1677 C C . PHE A 1 215 ? -4.48 -16.422 3.801 1 98.94 215 PHE A C 1
ATOM 1679 O O . PHE A 1 215 ? -5.211 -15.508 4.211 1 98.94 215 PHE A O 1
ATOM 1686 N N . VAL A 1 216 ? -3.773 -16.281 2.646 1 98.94 216 VAL A N 1
ATOM 1687 C CA . VAL A 1 216 ? -3.832 -15.078 1.831 1 98.94 216 VAL A CA 1
ATOM 1688 C C . VAL A 1 216 ? -4.273 -15.43 0.412 1 98.94 216 VAL A C 1
ATOM 1690 O O . VAL A 1 216 ? -3.676 -16.297 -0.231 1 98.94 216 VAL A O 1
ATOM 1693 N N . SER A 1 217 ? -5.309 -14.719 -0.098 1 98.81 217 SER A N 1
ATOM 1694 C CA . SER A 1 217 ? -5.82 -15.023 -1.431 1 98.81 217 SER A CA 1
ATOM 1695 C C . SER A 1 217 ? -6.02 -13.75 -2.246 1 98.81 217 SER A C 1
ATOM 1697 O O . SER A 1 217 ? -6.371 -12.703 -1.695 1 98.81 217 SER A O 1
ATOM 1699 N N . SER A 1 218 ? -5.758 -13.836 -3.592 1 98.56 218 SER A N 1
ATOM 1700 C CA . SER A 1 218 ? -6.059 -12.742 -4.512 1 98.56 218 SER A CA 1
ATOM 1701 C C . SER A 1 218 ? -7.543 -12.719 -4.867 1 98.56 218 SER A C 1
ATOM 1703 O O . SER A 1 218 ? -8.117 -13.742 -5.234 1 98.56 218 SER A O 1
ATOM 1705 N N . LEU A 1 219 ? -8.148 -11.523 -4.75 1 98.81 219 LEU A N 1
ATOM 1706 C CA . LEU A 1 219 ? -9.555 -11.414 -5.105 1 98.81 219 LEU A CA 1
ATOM 1707 C C . LEU A 1 219 ? -9.719 -10.938 -6.547 1 98.81 219 LEU A C 1
ATOM 1709 O O . LEU A 1 219 ? -10.805 -11.031 -7.117 1 98.81 219 LEU A O 1
ATOM 1713 N N . HIS A 1 220 ? -8.594 -10.461 -7.148 1 97.69 220 HIS A N 1
ATOM 1714 C CA . HIS A 1 220 ? -8.672 -9.898 -8.492 1 97.69 220 HIS A CA 1
ATOM 1715 C C . HIS A 1 220 ? -8.508 -10.977 -9.555 1 97.69 220 HIS A C 1
ATOM 1717 O O . HIS A 1 220 ? -8.664 -10.703 -10.75 1 97.69 220 HIS A O 1
ATOM 1723 N N . LYS A 1 221 ? -8.086 -12.18 -9.148 1 97.75 221 LYS A N 1
ATOM 1724 C CA . LYS A 1 221 ? -7.957 -13.258 -10.117 1 97.75 221 LYS A CA 1
ATOM 1725 C C . LYS A 1 221 ? -9.305 -13.938 -10.367 1 97.75 221 LYS A C 1
ATOM 1727 O O . LYS A 1 221 ? -10.164 -13.398 -11.055 1 97.75 221 LYS A O 1
ATOM 1732 N N . TRP A 1 222 ? -9.656 -14.945 -9.664 1 98.56 222 TRP A N 1
ATOM 1733 C CA . TRP A 1 222 ? -10.766 -15.836 -9.992 1 98.56 222 TRP A CA 1
ATOM 1734 C C . TRP A 1 222 ? -12.086 -15.266 -9.484 1 98.56 222 TRP A C 1
ATOM 1736 O O . TRP A 1 222 ? -13.156 -15.617 -9.992 1 98.56 222 TRP A O 1
ATOM 1746 N N . LEU A 1 223 ? -12.023 -14.344 -8.469 1 98.56 223 LEU A N 1
ATOM 1747 C CA . LEU A 1 223 ? -13.266 -13.766 -7.957 1 98.56 223 LEU A CA 1
ATOM 1748 C C . LEU A 1 223 ? -13.727 -12.609 -8.836 1 98.56 223 LEU A C 1
ATOM 1750 O O . LEU A 1 223 ? -14.898 -12.227 -8.797 1 98.56 223 LEU A O 1
ATOM 1754 N N . GLY A 1 224 ? -12.812 -11.992 -9.57 1 98.31 224 GLY A N 1
ATOM 1755 C CA . GLY A 1 224 ? -13.188 -11 -10.57 1 98.31 224 GLY A CA 1
ATOM 1756 C C . GLY A 1 224 ? -13.281 -9.594 -10.008 1 98.31 224 GLY A C 1
ATOM 1757 O O . GLY A 1 224 ? -13.883 -8.711 -10.633 1 98.31 224 GLY A O 1
ATOM 1758 N N . VAL A 1 225 ? -12.75 -9.359 -8.82 1 98.69 225 VAL A N 1
ATOM 1759 C CA . VAL A 1 225 ? -12.672 -8.016 -8.266 1 98.69 225 VAL A CA 1
ATOM 1760 C C . VAL A 1 225 ? -11.625 -7.199 -9.031 1 98.69 225 VAL A C 1
ATOM 1762 O O . VAL A 1 225 ? -10.602 -7.738 -9.461 1 98.69 225 VAL A O 1
ATOM 1765 N N . PRO A 1 226 ? -11.906 -5.879 -9.289 1 98.06 226 PRO A N 1
ATOM 1766 C CA . PRO A 1 226 ? -10.844 -5.086 -9.906 1 98.06 226 PRO A CA 1
ATOM 1767 C C . PRO A 1 226 ? -9.508 -5.234 -9.188 1 98.06 226 PRO A C 1
ATOM 1769 O O . PRO A 1 226 ? -9.469 -5.402 -7.965 1 98.06 226 PRO A O 1
ATOM 1772 N N . ARG A 1 227 ? -8.375 -5.172 -9.922 1 97 227 ARG A N 1
ATOM 1773 C CA . ARG A 1 227 ? -7.043 -5.469 -9.414 1 97 227 ARG A CA 1
ATOM 1774 C C . ARG A 1 227 ? -6.711 -4.59 -8.211 1 97 227 ARG A C 1
ATOM 1776 O O . ARG A 1 227 ? -7.172 -3.451 -8.117 1 97 227 ARG A O 1
ATOM 1783 N N . GLY A 1 228 ? -5.797 -5.125 -7.359 1 94.38 228 GLY A N 1
ATOM 1784 C CA . GLY A 1 228 ? -5.383 -4.426 -6.156 1 94.38 228 GLY A CA 1
ATOM 1785 C C . GLY A 1 228 ? -6.203 -4.797 -4.938 1 94.38 228 GLY A C 1
ATOM 1786 O O . GLY A 1 228 ? -6.535 -3.938 -4.117 1 94.38 228 GLY A O 1
ATOM 1787 N N . CYS A 1 229 ? -6.539 -6.02 -4.836 1 97.12 229 CYS A N 1
ATOM 1788 C CA . CYS A 1 229 ? -7.363 -6.465 -3.719 1 97.12 229 CYS A CA 1
ATOM 1789 C C . CYS A 1 229 ? -7.059 -7.914 -3.361 1 97.12 229 CYS A C 1
ATOM 1791 O O . CYS A 1 229 ? -6.988 -8.773 -4.242 1 97.12 229 CYS A O 1
ATOM 1793 N N . GLY A 1 230 ? -6.84 -8.227 -2.115 1 98.44 230 GLY A N 1
ATOM 1794 C CA . GLY A 1 230 ? -6.594 -9.555 -1.581 1 98.44 230 GLY A CA 1
ATOM 1795 C C . GLY A 1 230 ? -7.227 -9.781 -0.221 1 98.44 230 GLY A C 1
ATOM 1796 O O . GLY A 1 230 ? -7.625 -8.82 0.448 1 98.44 230 GLY A O 1
ATOM 1797 N N . MET A 1 231 ? -7.457 -10.984 0.139 1 98.88 231 MET A N 1
ATOM 1798 C CA . MET A 1 231 ? -8.031 -11.398 1.415 1 98.88 231 MET A CA 1
ATOM 1799 C C . MET A 1 231 ? -6.973 -12.047 2.303 1 98.88 231 MET A C 1
ATOM 1801 O O . MET A 1 231 ? -6.195 -12.883 1.841 1 98.88 231 MET A O 1
ATOM 1805 N N . LEU A 1 232 ? -6.871 -11.625 3.52 1 98.94 232 LEU A N 1
ATOM 1806 C CA . LEU A 1 232 ? -5.996 -12.203 4.535 1 98.94 232 LEU A CA 1
ATOM 1807 C C . LEU A 1 232 ? -6.805 -12.766 5.699 1 98.94 232 LEU A C 1
ATOM 1809 O O . LEU A 1 232 ? -7.574 -12.039 6.336 1 98.94 232 LEU A O 1
ATOM 1813 N N . TYR A 1 233 ? -6.77 -14.039 5.883 1 98.94 233 TYR A N 1
ATOM 1814 C CA . TYR A 1 233 ? -7.309 -14.727 7.051 1 98.94 233 TYR A CA 1
ATOM 1815 C C . TYR A 1 233 ? -6.234 -14.898 8.125 1 98.94 233 TYR A C 1
ATOM 1817 O O . TYR A 1 233 ? -5.121 -15.344 7.828 1 98.94 233 TYR A O 1
ATOM 1825 N N . ILE A 1 234 ? -6.508 -14.531 9.305 1 98.88 234 ILE A N 1
ATOM 1826 C CA . ILE A 1 234 ? -5.629 -14.703 10.453 1 98.88 234 ILE A CA 1
ATOM 1827 C C . ILE A 1 234 ? -6.379 -15.422 11.57 1 98.88 234 ILE A C 1
ATOM 1829 O O . ILE A 1 234 ? -7.414 -14.945 12.039 1 98.88 234 ILE A O 1
ATOM 1833 N N . ASP A 1 235 ? -5.82 -16.578 12.016 1 98.19 235 ASP A N 1
ATOM 1834 C CA . ASP A 1 235 ? -6.395 -17.234 13.188 1 98.19 235 ASP A CA 1
ATOM 1835 C C . ASP A 1 235 ? -6.391 -16.312 14.398 1 98.19 235 ASP A C 1
ATOM 1837 O O . ASP A 1 235 ? -5.41 -15.602 14.641 1 98.19 235 ASP A O 1
ATOM 1841 N N . ARG A 1 236 ? -7.473 -16.312 15.133 1 96.25 236 ARG A N 1
ATOM 1842 C CA . ARG A 1 236 ? -7.676 -15.391 16.25 1 96.25 236 ARG A CA 1
ATOM 1843 C C . ARG A 1 236 ? -6.477 -15.414 17.203 1 96.25 236 ARG A C 1
ATOM 1845 O O . ARG A 1 236 ? -6.113 -14.383 17.766 1 96.25 236 ARG A O 1
ATOM 1852 N N . SER A 1 237 ? -5.855 -16.562 17.391 1 96.75 237 SER A N 1
ATOM 1853 C CA . SER A 1 237 ? -4.742 -16.719 18.328 1 96.75 237 SER A CA 1
ATOM 1854 C C . SER A 1 237 ? -3.547 -15.875 17.891 1 96.75 237 SER A C 1
ATOM 1856 O O . SER A 1 237 ? -2.617 -15.664 18.672 1 96.75 237 SER A O 1
ATOM 1858 N N . HIS A 1 238 ? -3.59 -15.359 16.609 1 97.44 238 HIS A N 1
ATOM 1859 C CA . HIS A 1 238 ? -2.418 -14.656 16.094 1 97.44 238 HIS A CA 1
ATOM 1860 C C . HIS A 1 238 ? -2.74 -13.195 15.805 1 97.44 238 HIS A C 1
ATOM 1862 O O . HIS A 1 238 ? -1.912 -12.477 15.242 1 97.44 238 HIS A O 1
ATOM 1868 N N . TRP A 1 239 ? -3.92 -12.641 16.203 1 97.38 239 TRP A N 1
ATOM 1869 C CA . TRP A 1 239 ? -4.387 -11.305 15.852 1 97.38 239 TRP A CA 1
ATOM 1870 C C . TRP A 1 239 ? -3.4 -10.242 16.312 1 97.38 239 TRP A C 1
ATOM 1872 O O . TRP A 1 239 ? -3.039 -9.344 15.547 1 97.38 239 TRP A O 1
ATOM 1882 N N . HIS A 1 240 ? -2.854 -10.391 17.453 1 96 240 HIS A N 1
ATOM 1883 C CA . HIS A 1 240 ? -2.033 -9.344 18.047 1 96 240 HIS A CA 1
ATOM 1884 C C . HIS A 1 240 ? -0.583 -9.453 17.594 1 96 240 HIS A C 1
ATOM 1886 O O . HIS A 1 240 ? 0.244 -8.602 17.938 1 96 240 HIS A O 1
ATOM 1892 N N . GLN A 1 241 ? -0.291 -10.461 16.75 1 96.06 241 GLN A N 1
ATOM 1893 C CA . GLN A 1 241 ? 1.064 -10.641 16.234 1 96.06 241 GLN A CA 1
ATOM 1894 C C . GLN A 1 241 ? 1.212 -10.055 14.844 1 96.06 241 GLN A C 1
ATOM 1896 O O . GLN A 1 241 ? 2.328 -9.922 14.336 1 96.06 241 GLN A O 1
ATOM 1901 N N . VAL A 1 242 ? 0.099 -9.773 14.219 1 98 242 VAL A N 1
ATOM 1902 C CA . VAL A 1 242 ? 0.144 -9.328 12.828 1 98 242 VAL A CA 1
ATOM 1903 C C . VAL A 1 242 ? -0.183 -7.836 12.75 1 98 242 VAL A C 1
ATOM 1905 O O . VAL A 1 242 ? -1.22 -7.395 13.25 1 98 242 VAL A O 1
ATOM 1908 N N . GLU A 1 243 ? 0.727 -7.082 12.203 1 98.12 243 GLU A N 1
ATOM 1909 C CA . GLU A 1 243 ? 0.549 -5.648 11.984 1 98.12 243 GLU A CA 1
ATOM 1910 C C . GLU A 1 243 ? 0.266 -5.348 10.516 1 98.12 243 GLU A C 1
ATOM 1912 O O . GLU A 1 243 ? 0.598 -6.148 9.633 1 98.12 243 GLU A O 1
ATOM 1917 N N . THR A 1 244 ? -0.359 -4.25 10.297 1 98.38 244 THR A N 1
ATOM 1918 C CA . THR A 1 244 ? -0.671 -3.832 8.93 1 98.38 244 THR A CA 1
ATOM 1919 C C . THR A 1 244 ? 0.604 -3.504 8.164 1 98.38 244 THR A C 1
ATOM 1921 O O . THR A 1 244 ? 1.645 -3.225 8.758 1 98.38 244 THR A O 1
ATOM 1924 N N . LEU A 1 245 ? 0.554 -3.594 6.867 1 98 245 LEU A N 1
ATOM 1925 C CA . LEU A 1 245 ? 1.584 -3.158 5.93 1 98 245 LEU A CA 1
ATOM 1926 C C . LEU A 1 245 ? 1.038 -2.104 4.973 1 98 245 LEU A C 1
ATOM 1928 O O . LEU A 1 245 ? 0.356 -2.434 4 1 98 245 LEU A O 1
ATOM 1932 N N . PRO A 1 246 ? 1.37 -0.788 5.207 1 97.94 246 PRO A N 1
ATOM 1933 C CA . PRO A 1 246 ? 2.314 -0.206 6.164 1 97.94 246 PRO A CA 1
ATOM 1934 C C . PRO A 1 246 ? 1.76 -0.159 7.586 1 97.94 246 PRO A C 1
ATOM 1936 O O . PRO A 1 246 ? 0.553 -0.317 7.789 1 97.94 246 PRO A O 1
ATOM 1939 N N . ILE A 1 247 ? 2.75 -0 8.562 1 98.38 247 ILE A N 1
ATOM 1940 C CA . ILE A 1 247 ? 2.34 0.499 9.867 1 98.38 247 ILE A CA 1
ATOM 1941 C C . ILE A 1 247 ? 1.652 1.854 9.711 1 98.38 247 ILE A C 1
ATOM 1943 O O . ILE A 1 247 ? 2.115 2.707 8.953 1 98.38 247 ILE A O 1
ATOM 1947 N N . SER A 1 248 ? 0.477 1.979 10.328 1 97.38 248 SER A N 1
ATOM 1948 C CA . SER A 1 248 ? -0.334 3.178 10.141 1 97.38 248 SER A CA 1
ATOM 1949 C C . SER A 1 248 ? -0.97 3.627 11.453 1 97.38 248 SER A C 1
ATOM 1951 O O . SER A 1 248 ? -0.427 3.375 12.531 1 97.38 248 SER A O 1
ATOM 1953 N N . HIS A 1 249 ? -2.033 4.457 11.398 1 95.19 249 HIS A N 1
ATOM 1954 C CA . HIS A 1 249 ? -2.723 5.051 12.539 1 95.19 249 HIS A CA 1
ATOM 1955 C C . HIS A 1 249 ? -3.262 3.977 13.477 1 95.19 249 HIS A C 1
ATOM 1957 O O . HIS A 1 249 ? -3.43 4.219 14.672 1 95.19 249 HIS A O 1
ATOM 1963 N N . SER A 1 250 ? -3.441 2.738 12.969 1 95.06 250 SER A N 1
ATOM 1964 C CA . SER A 1 250 ? -4.125 1.703 13.734 1 95.06 250 SER A CA 1
ATOM 1965 C C . SER A 1 250 ? -3.154 0.975 14.664 1 95.06 250 SER A C 1
ATOM 1967 O O . SER A 1 250 ? -3.574 0.183 15.508 1 95.06 250 SER A O 1
ATOM 1969 N N . TYR A 1 251 ? -1.835 1.266 14.523 1 97.25 251 TYR A N 1
ATOM 1970 C CA . TYR A 1 251 ? -0.866 0.621 15.398 1 97.25 251 TYR A CA 1
ATOM 1971 C C . TYR A 1 251 ? -1.081 1.038 16.859 1 97.25 251 TYR A C 1
ATOM 1973 O O . TYR A 1 251 ? -1.27 2.223 17.141 1 97.25 251 TYR A O 1
ATOM 1981 N N . VAL A 1 252 ? -1.145 0.129 17.781 1 95.31 252 VAL A N 1
ATOM 1982 C CA . VAL A 1 252 ? -1.255 0.387 19.203 1 95.31 252 VAL A CA 1
ATOM 1983 C C . VAL A 1 252 ? -0.112 -0.304 19.953 1 95.31 252 VAL A C 1
ATOM 1985 O O . VAL A 1 252 ? 0.375 -1.351 19.516 1 95.31 252 VAL A O 1
ATOM 1988 N N . GLU A 1 253 ? 0.258 0.312 20.969 1 95.31 253 GLU A N 1
ATOM 1989 C CA . GLU A 1 253 ? 1.249 -0.335 21.828 1 95.31 253 GLU A CA 1
ATOM 1990 C C . GLU A 1 253 ? 0.763 -1.702 22.297 1 95.31 253 GLU A C 1
ATOM 1992 O O . GLU A 1 253 ? -0.412 -1.867 22.641 1 95.31 253 GLU A O 1
ATOM 1997 N N . PRO A 1 254 ? 1.762 -2.625 22.344 1 92.38 254 PRO A N 1
ATOM 1998 C CA . PRO A 1 254 ? 1.375 -3.979 22.75 1 92.38 254 PRO A CA 1
ATOM 1999 C C . PRO A 1 254 ? 0.596 -4.004 24.062 1 92.38 254 PRO A C 1
ATOM 2001 O O . PRO A 1 254 ? -0.364 -4.766 24.188 1 92.38 254 PRO A O 1
ATOM 2004 N N . ALA A 1 255 ? 0.863 -3.191 24.984 1 93.44 255 ALA A N 1
ATOM 2005 C CA . ALA A 1 255 ? 0.218 -3.141 26.281 1 93.44 255 ALA A CA 1
ATOM 2006 C C . ALA A 1 255 ? -1.223 -2.65 26.172 1 93.44 255 ALA A C 1
ATOM 2008 O O . ALA A 1 255 ? -2.037 -2.879 27.062 1 93.44 255 ALA A O 1
ATOM 2009 N N . ASP A 1 256 ? -1.531 -1.954 25.016 1 92.81 256 ASP A N 1
ATOM 2010 C CA . ASP A 1 256 ? -2.85 -1.354 24.828 1 92.81 256 ASP A CA 1
ATOM 2011 C C . ASP A 1 256 ? -3.725 -2.217 23.922 1 92.81 256 ASP A C 1
ATOM 2013 O O . ASP A 1 256 ? -4.867 -1.859 23.625 1 92.81 256 ASP A O 1
ATOM 2017 N N . ALA A 1 257 ? -3.166 -3.342 23.484 1 92.12 257 ALA A N 1
ATOM 2018 C CA . ALA A 1 257 ? -3.924 -4.234 22.625 1 92.12 257 ALA A CA 1
ATOM 2019 C C . ALA A 1 257 ? -5.141 -4.809 23.344 1 92.12 257 ALA A C 1
ATOM 2021 O O . ALA A 1 257 ? -5.055 -5.18 24.516 1 92.12 257 ALA A O 1
ATOM 2022 N N . THR A 1 258 ? -6.309 -4.754 22.656 1 92.25 258 THR A N 1
ATOM 2023 C CA . THR A 1 258 ? -7.543 -5.258 23.25 1 92.25 258 THR A CA 1
ATOM 2024 C C . THR A 1 258 ? -7.98 -6.551 22.562 1 92.25 258 THR A C 1
ATOM 2026 O O . THR A 1 258 ? -7.523 -6.863 21.469 1 92.25 258 THR A O 1
ATOM 2029 N N . ASP A 1 259 ? -8.828 -7.316 23.25 1 90.31 259 ASP A N 1
ATOM 2030 C CA . ASP A 1 259 ? -9.359 -8.562 22.703 1 90.31 259 ASP A CA 1
ATOM 2031 C C . ASP A 1 259 ? -10.703 -8.336 22.031 1 90.31 259 ASP A C 1
ATOM 2033 O O . ASP A 1 259 ? -11.523 -9.25 21.938 1 90.31 259 ASP A O 1
ATOM 2037 N N . ASP A 1 260 ? -10.852 -7.176 21.562 1 93.88 260 ASP A N 1
ATOM 2038 C CA . ASP A 1 260 ? -12.086 -6.832 20.859 1 93.88 260 ASP A CA 1
ATOM 2039 C C . ASP A 1 260 ? -12.273 -7.703 19.625 1 93.88 260 ASP A C 1
ATOM 2041 O O . ASP A 1 260 ? -11.32 -7.977 18.906 1 93.88 260 ASP A O 1
ATOM 2045 N N . ASP A 1 261 ? -13.523 -8.172 19.406 1 96.06 261 ASP A N 1
ATOM 2046 C CA . ASP A 1 261 ? -13.828 -9.039 18.281 1 96.06 261 ASP A CA 1
ATOM 2047 C C . ASP A 1 261 ? -13.609 -8.32 16.953 1 96.06 261 ASP A C 1
ATOM 2049 O O . ASP A 1 261 ? -13.445 -8.953 15.906 1 96.06 261 ASP A O 1
ATOM 2053 N N . ASP A 1 262 ? -13.648 -6.949 16.969 1 97 262 ASP A N 1
ATOM 2054 C CA . ASP A 1 262 ? -13.461 -6.164 15.758 1 97 262 ASP A CA 1
ATOM 2055 C C . ASP A 1 262 ? -12.008 -5.719 15.609 1 97 262 ASP A C 1
ATOM 2057 O O . ASP A 1 262 ? -11.711 -4.777 14.867 1 97 262 ASP A O 1
ATOM 2061 N N . TRP A 1 263 ? -11.031 -6.391 16.312 1 97.31 263 TRP A N 1
ATOM 2062 C CA . TRP A 1 263 ? -9.625 -5.996 16.344 1 97.31 263 TRP A CA 1
ATOM 2063 C C . TRP A 1 263 ? -9.062 -5.891 14.938 1 97.31 263 TRP A C 1
ATOM 2065 O O . TRP A 1 263 ? -8.5 -4.855 14.562 1 97.31 263 TRP A O 1
ATOM 2075 N N . LEU A 1 264 ? -9.297 -6.922 14.125 1 97.94 264 LEU A N 1
ATOM 2076 C CA . LEU A 1 264 ? -8.719 -6.906 12.781 1 97.94 264 LEU A CA 1
ATOM 2077 C C . LEU A 1 264 ? -9.367 -5.824 11.93 1 97.94 264 LEU A C 1
ATOM 2079 O O . LEU A 1 264 ? -8.68 -5.145 11.156 1 97.94 264 LEU A O 1
ATOM 2083 N N . ILE A 1 265 ? -10.688 -5.695 12.039 1 97.94 265 ILE A N 1
ATOM 2084 C CA . ILE A 1 265 ? -11.398 -4.676 11.273 1 97.94 265 ILE A CA 1
ATOM 2085 C C . ILE A 1 265 ? -10.852 -3.293 11.625 1 97.94 265 ILE A C 1
ATOM 2087 O O . ILE A 1 265 ? -10.516 -2.51 10.734 1 97.94 265 ILE A O 1
ATOM 2091 N N . ASN A 1 266 ? -10.703 -3.008 12.945 1 96.06 266 ASN A N 1
ATOM 2092 C CA . ASN A 1 266 ? -10.219 -1.715 13.43 1 96.06 266 ASN A CA 1
ATOM 2093 C C . ASN A 1 266 ? -8.781 -1.456 12.992 1 96.06 266 ASN A C 1
ATOM 2095 O O . ASN A 1 266 ? -8.391 -0.309 12.766 1 96.06 266 ASN A O 1
ATOM 2099 N N . HIS A 1 267 ? -8.023 -2.479 12.766 1 96.19 267 HIS A N 1
ATOM 2100 C CA . HIS A 1 267 ? -6.613 -2.355 12.43 1 96.19 267 HIS A CA 1
ATOM 2101 C C . HIS A 1 267 ? -6.414 -2.182 10.93 1 96.19 267 HIS A C 1
ATOM 2103 O O . HIS A 1 267 ? -5.566 -1.397 10.5 1 96.19 267 HIS A O 1
ATOM 2109 N N . PHE A 1 268 ? -7.32 -2.838 10.156 1 98.12 268 PHE A N 1
ATOM 2110 C CA . PHE A 1 268 ? -6.949 -3.014 8.758 1 98.12 268 PHE A CA 1
ATOM 2111 C C . PHE A 1 268 ? -7.812 -2.137 7.852 1 98.12 268 PHE A C 1
ATOM 2113 O O . PHE A 1 268 ? -7.484 -1.936 6.68 1 98.12 268 PHE A O 1
ATOM 2120 N N . PHE A 1 269 ? -8.992 -1.509 8.32 1 97.88 269 PHE A N 1
ATOM 2121 C CA . PHE A 1 269 ? -9.938 -0.901 7.383 1 97.88 269 PHE A CA 1
ATOM 2122 C C . PHE A 1 269 ? -9.359 0.382 6.797 1 97.88 269 PHE A C 1
ATOM 2124 O O . PHE A 1 269 ? -9.766 0.812 5.715 1 97.88 269 PHE A O 1
ATOM 2131 N N . PHE A 1 270 ? -8.383 0.969 7.543 1 96.62 270 PHE A N 1
ATOM 2132 C CA . PHE A 1 270 ? -7.789 2.215 7.074 1 96.62 270 PHE A CA 1
ATOM 2133 C C . PHE A 1 270 ? -6.289 2.242 7.359 1 96.62 270 PHE A C 1
ATOM 2135 O O . PHE A 1 270 ? -5.875 2.391 8.508 1 96.62 270 PHE A O 1
ATOM 2142 N N . THR A 1 271 ? -5.48 2.186 6.297 1 95 271 THR A N 1
ATOM 2143 C CA . THR A 1 271 ? -4.031 2.221 6.438 1 95 271 THR A CA 1
ATOM 2144 C C . THR A 1 271 ? -3.432 3.348 5.602 1 95 271 THR A C 1
ATOM 2146 O O . THR A 1 271 ? -2.42 3.152 4.922 1 95 271 THR A O 1
ATOM 2149 N N . GLY A 1 272 ? -4.094 4.5 5.637 1 94.5 272 GLY A N 1
ATOM 2150 C CA . GLY A 1 272 ? -3.674 5.645 4.844 1 94.5 272 GLY A CA 1
ATOM 2151 C C . GLY A 1 272 ? -4.57 5.902 3.646 1 94.5 272 GLY A C 1
ATOM 2152 O O . GLY A 1 272 ? -5.277 5 3.188 1 94.5 272 GLY A O 1
ATOM 2153 N N . THR A 1 273 ? -4.605 7.184 3.232 1 95.56 273 THR A N 1
ATOM 2154 C CA . THR A 1 273 ? -5.449 7.594 2.115 1 95.56 273 THR A CA 1
ATOM 2155 C C . THR A 1 273 ? -5.121 6.785 0.863 1 95.56 273 THR A C 1
ATOM 2157 O O . THR A 1 273 ? -3.957 6.707 0.458 1 95.56 273 THR A O 1
ATOM 2160 N N . ASN A 1 274 ? -6.07 6.16 0.31 1 95.62 274 ASN A N 1
ATOM 2161 C CA . ASN A 1 274 ? -5.957 5.277 -0.848 1 95.62 274 ASN A CA 1
ATOM 2162 C C . ASN A 1 274 ? -7.27 5.191 -1.619 1 95.62 274 ASN A C 1
ATOM 2164 O O . ASN A 1 274 ? -8.273 5.781 -1.213 1 95.62 274 ASN A O 1
ATOM 2168 N N . ASN A 1 275 ? -7.242 4.574 -2.799 1 95.5 275 ASN A N 1
ATOM 2169 C CA . ASN A 1 275 ? -8.469 4.18 -3.477 1 95.5 275 ASN A CA 1
ATOM 2170 C C . ASN A 1 275 ? -9.047 2.896 -2.889 1 95.5 275 ASN A C 1
ATOM 2172 O O . ASN A 1 275 ? -8.383 1.858 -2.881 1 95.5 275 ASN A O 1
ATOM 2176 N N . TYR A 1 276 ? -10.242 2.93 -2.357 1 96.62 276 TYR A N 1
ATOM 2177 C CA . TYR A 1 276 ? -10.844 1.781 -1.693 1 96.62 276 TYR A CA 1
ATOM 2178 C C . TYR A 1 276 ? -12.023 1.248 -2.494 1 96.62 276 TYR A C 1
ATOM 2180 O O . TYR A 1 276 ? -12.789 0.407 -2.006 1 96.62 276 TYR A O 1
ATOM 2188 N N . ALA A 1 277 ? -12.188 1.733 -3.717 1 97.62 277 ALA A N 1
ATOM 2189 C CA . ALA A 1 277 ? -13.336 1.366 -4.531 1 97.62 277 ALA A CA 1
ATOM 2190 C C . ALA A 1 277 ? -13.344 -0.128 -4.84 1 97.62 277 ALA A C 1
ATOM 2192 O O . ALA A 1 277 ? -14.406 -0.737 -4.984 1 97.62 277 ALA A O 1
ATOM 2193 N N . GLN A 1 278 ? -12.141 -0.752 -4.98 1 97.69 278 GLN A N 1
ATOM 2194 C CA . GLN A 1 278 ? -12.086 -2.188 -5.234 1 97.69 278 GLN A CA 1
ATOM 2195 C C . GLN A 1 278 ? -12.68 -2.975 -4.07 1 97.69 278 GLN A C 1
ATOM 2197 O O . GLN A 1 278 ? -13.336 -3.994 -4.273 1 97.69 278 GLN A O 1
ATOM 2202 N N . ILE A 1 279 ? -12.414 -2.537 -2.838 1 98 279 ILE A N 1
ATOM 2203 C CA . ILE A 1 279 ? -12.969 -3.168 -1.644 1 98 279 ILE A CA 1
ATOM 2204 C C . ILE A 1 279 ? -14.492 -3.072 -1.67 1 98 279 ILE A C 1
ATOM 2206 O O . ILE A 1 279 ? -15.188 -4.066 -1.44 1 98 279 ILE A O 1
ATOM 2210 N N . ALA A 1 280 ? -14.984 -1.919 -2.035 1 98.31 280 ALA A N 1
ATOM 2211 C CA . ALA A 1 280 ? -16.422 -1.67 -2.062 1 98.31 280 ALA A CA 1
ATOM 2212 C C . ALA A 1 280 ? -17.094 -2.467 -3.176 1 98.31 280 ALA A C 1
ATOM 2214 O O . ALA A 1 280 ? -18.328 -2.619 -3.188 1 98.31 280 ALA A O 1
ATOM 2215 N N . SER A 1 281 ? -16.328 -2.971 -4.105 1 98.62 281 SER A N 1
ATOM 2216 C CA . SER A 1 281 ? -16.875 -3.684 -5.258 1 98.62 281 SER A CA 1
ATOM 2217 C C . SER A 1 281 ? -16.969 -5.18 -4.984 1 98.62 281 SER A C 1
ATOM 2219 O O . SER A 1 281 ? -17.531 -5.926 -5.785 1 98.62 281 SER A O 1
ATOM 2221 N N . ILE A 1 282 ? -16.422 -5.719 -3.873 1 98.88 282 ILE A N 1
ATOM 2222 C CA . ILE A 1 282 ? -16.375 -7.141 -3.557 1 98.88 282 ILE A CA 1
ATOM 2223 C C . ILE A 1 282 ? -17.797 -7.711 -3.52 1 98.88 282 ILE A C 1
ATOM 2225 O O . ILE A 1 282 ? -18.078 -8.734 -4.145 1 98.88 282 ILE A O 1
ATOM 2229 N N . PRO A 1 283 ? -18.781 -7.023 -2.85 1 98.88 283 PRO A N 1
ATOM 2230 C CA . PRO A 1 283 ? -20.141 -7.574 -2.865 1 98.88 283 PRO A CA 1
ATOM 2231 C C . PRO A 1 283 ? -20.703 -7.707 -4.277 1 98.88 283 PRO A C 1
ATOM 2233 O O . PRO A 1 283 ? -21.391 -8.688 -4.582 1 98.88 283 PRO A O 1
ATOM 2236 N N . ALA A 1 284 ? -20.406 -6.734 -5.121 1 98.81 284 ALA A N 1
ATOM 2237 C CA . ALA A 1 284 ? -20.891 -6.785 -6.5 1 98.81 284 ALA A CA 1
ATOM 2238 C C . ALA A 1 284 ? -20.281 -7.969 -7.25 1 98.81 284 ALA A C 1
ATOM 2240 O O . ALA A 1 284 ? -20.969 -8.609 -8.055 1 98.81 284 ALA A O 1
ATOM 2241 N N . ALA A 1 285 ? -19.031 -8.266 -7.031 1 98.88 285 ALA A N 1
ATOM 2242 C CA . ALA A 1 285 ? -18.375 -9.406 -7.672 1 98.88 285 ALA A CA 1
ATOM 2243 C C . ALA A 1 285 ? -19.047 -10.719 -7.262 1 98.88 285 ALA A C 1
ATOM 2245 O O . ALA A 1 285 ? -19.328 -11.57 -8.109 1 98.88 285 ALA A O 1
ATOM 2246 N N . ILE A 1 286 ? -19.266 -10.898 -5.969 1 98.81 286 ILE A N 1
ATOM 2247 C CA . ILE A 1 286 ? -19.875 -12.117 -5.449 1 98.81 286 ILE A CA 1
ATOM 2248 C C . ILE A 1 286 ? -21.312 -12.234 -5.953 1 98.81 286 ILE A C 1
ATOM 2250 O O . ILE A 1 286 ? -21.75 -13.305 -6.363 1 98.81 286 ILE A O 1
ATOM 2254 N N . ALA A 1 287 ? -22.047 -11.125 -5.969 1 98.56 287 ALA A N 1
ATOM 2255 C CA . ALA A 1 287 ? -23.422 -11.117 -6.473 1 98.56 287 ALA A CA 1
ATOM 2256 C C . ALA A 1 287 ? -23.469 -11.5 -7.949 1 98.56 287 ALA A C 1
ATOM 2258 O O . ALA A 1 287 ? -24.375 -12.219 -8.383 1 98.56 287 ALA A O 1
ATOM 2259 N N . PHE A 1 288 ? -22.562 -10.984 -8.742 1 98.5 288 PHE A N 1
ATOM 2260 C CA . PHE A 1 288 ? -22.5 -11.32 -10.164 1 98.5 288 PHE A CA 1
ATOM 2261 C C . PHE A 1 288 ? -22.344 -12.828 -10.352 1 98.5 288 PHE A C 1
ATOM 2263 O O . PHE A 1 288 ? -23.047 -13.43 -11.164 1 98.5 288 PHE A O 1
ATOM 2270 N N . ARG A 1 289 ? -21.406 -13.445 -9.602 1 98.38 289 ARG A N 1
ATOM 2271 C CA . ARG A 1 289 ? -21.172 -14.883 -9.695 1 98.38 289 ARG A CA 1
ATOM 2272 C C . ARG A 1 289 ? -22.438 -15.664 -9.344 1 98.38 289 ARG A C 1
ATOM 2274 O O . ARG A 1 289 ? -22.75 -16.656 -10 1 98.38 289 ARG A O 1
ATOM 2281 N N . GLU A 1 290 ? -23.141 -15.188 -8.312 1 97.44 290 GLU A N 1
ATOM 2282 C CA . GLU A 1 290 ? -24.406 -15.82 -7.953 1 97.44 290 GLU A CA 1
ATOM 2283 C C . GLU A 1 290 ? -25.422 -15.688 -9.078 1 97.44 290 GLU A C 1
ATOM 2285 O O . GLU A 1 290 ? -26.125 -16.641 -9.406 1 97.44 290 GLU A O 1
ATOM 2290 N N . GLN A 1 291 ? -25.453 -14.57 -9.695 1 96.81 291 GLN A N 1
ATOM 2291 C CA . GLN A 1 291 ? -26.422 -14.25 -10.727 1 96.81 291 GLN A CA 1
ATOM 2292 C C . GLN A 1 291 ? -26.219 -15.117 -11.969 1 96.81 291 GLN A C 1
ATOM 2294 O O . GLN A 1 291 ? -27.188 -15.453 -12.656 1 96.81 291 GLN A O 1
ATOM 2299 N N . VAL A 1 292 ? -25.047 -15.555 -12.195 1 97.12 292 VAL A N 1
ATOM 2300 C CA . VAL A 1 292 ? -24.781 -16.234 -13.461 1 97.12 292 VAL A CA 1
ATOM 2301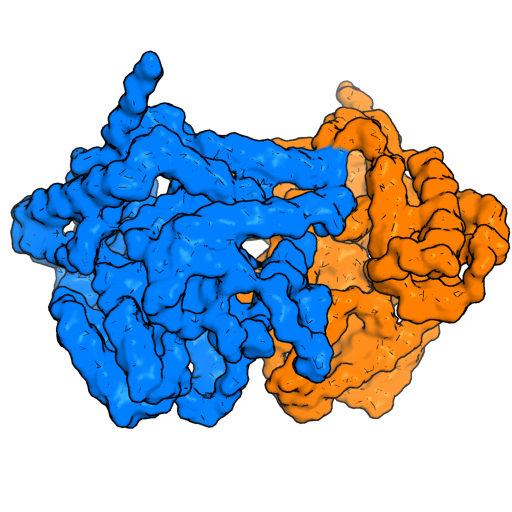 C C . VAL A 1 292 ? -24.781 -17.75 -13.25 1 97.12 292 VAL A C 1
ATOM 2303 O O . VAL A 1 292 ? -24.359 -18.5 -14.133 1 97.12 292 VAL A O 1
ATOM 2306 N N . GLY A 1 293 ? -25.172 -18.312 -12.094 1 95.75 293 GLY A N 1
ATOM 2307 C CA . GLY A 1 293 ? -25.312 -19.734 -11.875 1 95.75 293 GLY A CA 1
ATOM 2308 C C . GLY A 1 293 ? -24.688 -20.203 -10.578 1 95.75 293 GLY A C 1
ATOM 2309 O O . GLY A 1 293 ? -24.859 -21.359 -10.172 1 95.75 293 GLY A O 1
ATOM 2310 N N . GLY A 1 294 ? -23.953 -19.266 -9.969 1 96.62 294 GLY A N 1
ATOM 2311 C CA . GLY A 1 294 ? -23.359 -19.609 -8.688 1 96.62 294 GLY A CA 1
ATOM 2312 C C . GLY A 1 294 ? -22.031 -20.344 -8.82 1 96.62 294 GLY A C 1
ATOM 2313 O O . GLY A 1 294 ? -21.609 -20.672 -9.93 1 96.62 294 GLY A O 1
ATOM 2314 N N . GLU A 1 295 ? -21.422 -20.594 -7.703 1 97.25 295 GLU A N 1
ATOM 2315 C CA . GLU A 1 295 ? -20.094 -21.203 -7.645 1 97.25 295 GLU A CA 1
ATOM 2316 C C . GLU A 1 295 ? -20.094 -22.578 -8.305 1 97.25 295 GLU A C 1
ATOM 2318 O O . GLU A 1 295 ? -19.172 -22.922 -9.039 1 97.25 295 GLU A O 1
ATOM 2323 N N . ALA A 1 296 ? -21.062 -23.359 -8.031 1 96.38 296 ALA A N 1
ATOM 2324 C CA . ALA A 1 296 ? -21.125 -24.734 -8.547 1 96.38 296 ALA A CA 1
ATOM 2325 C C . ALA A 1 296 ? -21.109 -24.734 -10.07 1 96.38 296 ALA A C 1
ATOM 2327 O O . ALA A 1 296 ? -20.359 -25.5 -10.688 1 96.38 296 ALA A O 1
ATOM 2328 N N . ALA A 1 297 ? -21.922 -23.875 -10.703 1 97.25 297 ALA A N 1
ATOM 2329 C CA . ALA A 1 297 ? -22 -23.812 -12.164 1 97.25 297 ALA A CA 1
ATOM 2330 C C . ALA A 1 297 ? -20.672 -23.328 -12.758 1 97.25 297 ALA A C 1
ATOM 2332 O O . ALA A 1 297 ? -20.203 -23.859 -13.766 1 97.25 297 ALA A O 1
ATOM 2333 N N . ILE A 1 298 ? -20.125 -22.344 -12.172 1 98.31 298 ILE A N 1
ATOM 2334 C CA . ILE A 1 298 ? -18.859 -21.781 -12.633 1 98.31 298 ILE A CA 1
ATOM 2335 C C . ILE A 1 298 ? -17.75 -22.828 -12.531 1 98.31 298 ILE A C 1
ATOM 2337 O O . ILE A 1 298 ? -17.016 -23.047 -13.5 1 98.31 298 ILE A O 1
ATOM 2341 N N . HIS A 1 299 ? -17.656 -23.5 -11.398 1 97.75 299 HIS A N 1
ATOM 2342 C CA . HIS A 1 299 ? -16.641 -24.516 -11.195 1 97.75 299 HIS A CA 1
ATOM 2343 C C . HIS A 1 299 ? -16.812 -25.672 -12.188 1 97.75 299 HIS A C 1
ATOM 2345 O O . HIS A 1 299 ? -15.82 -26.172 -12.727 1 97.75 299 HIS A O 1
ATOM 2351 N N . LYS A 1 300 ? -18.031 -26.062 -12.32 1 97.56 300 LYS A N 1
ATOM 2352 C CA . LYS A 1 300 ? -18.281 -27.156 -13.25 1 97.56 300 LYS A CA 1
ATOM 2353 C C . LYS A 1 300 ? -17.844 -26.797 -14.664 1 97.56 300 LYS A C 1
ATOM 2355 O O . LYS A 1 300 ? -17.109 -27.547 -15.297 1 97.56 300 LYS A O 1
ATOM 2360 N N . TYR A 1 301 ? -18.281 -25.672 -15.195 1 98.38 301 TYR A N 1
ATOM 2361 C CA . TYR A 1 301 ? -17.938 -25.281 -16.562 1 98.38 301 TYR A CA 1
ATOM 2362 C C . TYR A 1 301 ? -16.438 -25.156 -16.734 1 98.38 301 TYR A C 1
ATOM 2364 O O . TYR A 1 301 ? -15.859 -25.75 -17.656 1 98.38 301 TYR A O 1
ATOM 2372 N N . CYS A 1 302 ? -15.828 -24.391 -15.883 1 98.62 302 CYS A N 1
ATOM 2373 C CA . CYS A 1 302 ? -14.398 -24.125 -16.016 1 98.62 302 CYS A CA 1
ATOM 2374 C C . CYS A 1 302 ? -13.586 -25.391 -15.781 1 98.62 302 CYS A C 1
ATOM 2376 O O . CYS A 1 302 ? -12.609 -25.641 -16.5 1 98.62 302 CYS A O 1
ATOM 2378 N N . GLY A 1 303 ? -13.977 -26.141 -14.766 1 98.25 303 GLY A N 1
ATOM 2379 C CA . GLY A 1 303 ? -13.281 -27.406 -14.516 1 98.25 303 GLY A CA 1
ATOM 2380 C C . GLY A 1 303 ? -13.398 -28.391 -15.664 1 98.25 303 GLY A C 1
ATOM 2381 O O . GLY A 1 303 ? -12.414 -29.031 -16.031 1 98.25 303 GLY A O 1
ATOM 2382 N N . ASP A 1 304 ? -14.609 -28.547 -16.172 1 98.38 304 ASP A N 1
ATOM 2383 C CA . ASP A 1 304 ? -14.812 -29.422 -17.328 1 98.38 304 ASP A CA 1
ATOM 2384 C C . ASP A 1 304 ? -13.992 -28.969 -18.531 1 98.38 304 ASP A C 1
ATOM 2386 O O . ASP A 1 304 ? -13.383 -29.797 -19.219 1 98.38 304 ASP A O 1
ATOM 2390 N N . LEU A 1 305 ? -14.039 -27.688 -18.766 1 98.69 305 LEU A N 1
ATOM 2391 C CA . LEU A 1 305 ? -13.273 -27.125 -19.891 1 98.69 305 LEU A CA 1
ATOM 2392 C C . LEU A 1 305 ? -11.789 -27.391 -19.703 1 98.69 305 LEU A C 1
ATOM 2394 O O . LEU A 1 305 ? -11.102 -27.781 -20.641 1 98.69 305 LEU A O 1
ATOM 2398 N N . ALA A 1 306 ? -11.273 -27.156 -18.484 1 98.75 306 ALA A N 1
ATOM 2399 C CA . ALA A 1 306 ? -9.859 -27.375 -18.203 1 98.75 306 ALA A CA 1
ATOM 2400 C C . ALA A 1 306 ? -9.477 -28.844 -18.438 1 98.75 306 ALA A C 1
ATOM 2402 O O . ALA A 1 306 ? -8.422 -29.125 -19.016 1 98.75 306 ALA A O 1
ATOM 2403 N N . THR A 1 307 ? -10.328 -29.75 -18.047 1 98.19 307 THR A N 1
ATOM 2404 C CA . THR A 1 307 ? -10.094 -31.172 -18.266 1 98.19 307 THR A CA 1
ATOM 2405 C C . THR A 1 307 ? -10.07 -31.484 -19.75 1 98.19 307 THR A C 1
ATOM 2407 O O . THR A 1 307 ? -9.172 -32.188 -20.234 1 98.19 307 THR A O 1
ATOM 2410 N N . GLU A 1 308 ? -11.047 -30.984 -20.438 1 98.56 308 GLU A N 1
ATOM 2411 C CA . GLU A 1 308 ? -11.109 -31.188 -21.875 1 98.56 308 GLU A CA 1
ATOM 2412 C C . GLU A 1 308 ? -9.852 -30.672 -22.562 1 98.56 308 GLU A C 1
ATOM 2414 O O . GLU A 1 308 ? -9.258 -31.359 -23.406 1 98.56 308 GLU A O 1
ATOM 2419 N N . VAL A 1 309 ? -9.453 -29.484 -22.234 1 98.69 309 VAL A N 1
ATOM 2420 C CA . VAL A 1 309 ? -8.273 -28.844 -22.812 1 98.69 309 VAL A CA 1
ATOM 2421 C C . VAL A 1 309 ? -7.031 -29.688 -22.5 1 98.69 309 VAL A C 1
ATOM 2423 O O . VAL A 1 309 ? -6.223 -29.969 -23.391 1 98.69 309 VAL A O 1
ATOM 2426 N N . GLY A 1 310 ? -6.852 -30.078 -21.219 1 98.56 310 GLY A N 1
ATOM 2427 C CA . GLY A 1 310 ? -5.734 -30.922 -20.828 1 98.56 310 GLY A CA 1
ATOM 2428 C C . GLY A 1 310 ? -5.66 -32.219 -21.625 1 98.56 310 GLY A C 1
ATOM 2429 O O . GLY A 1 310 ? -4.602 -32.562 -22.172 1 98.56 310 GLY A O 1
ATOM 2430 N N . GLU A 1 311 ? -6.773 -32.875 -21.766 1 98.31 311 GLU A N 1
ATOM 2431 C CA . GLU A 1 311 ? -6.84 -34.156 -22.469 1 98.31 311 GLU A CA 1
ATOM 2432 C C . GLU A 1 311 ? -6.512 -33.969 -23.953 1 98.31 311 GLU A C 1
ATOM 2434 O O . GLU A 1 311 ? -5.691 -34.719 -24.5 1 98.31 311 GLU A O 1
ATOM 2439 N N . ARG A 1 312 ? -7.074 -33.031 -24.547 1 98.19 312 ARG A N 1
ATOM 2440 C CA . ARG A 1 312 ? -6.93 -32.844 -25.984 1 98.19 312 ARG A CA 1
ATOM 2441 C C . ARG A 1 312 ? -5.516 -32.406 -26.328 1 98.19 312 ARG A C 1
ATOM 2443 O O . ARG A 1 312 ? -4.93 -32.875 -27.297 1 98.19 312 ARG A O 1
ATOM 2450 N N . LEU A 1 313 ? -5.039 -31.453 -25.609 1 98.5 313 LEU A N 1
ATOM 2451 C CA . LEU A 1 313 ? -3.701 -30.953 -25.906 1 98.5 313 LEU A CA 1
ATOM 2452 C C . LEU A 1 313 ? -2.645 -32 -25.625 1 98.5 313 LEU A C 1
ATOM 2454 O O . LEU A 1 313 ? -1.665 -32.125 -26.375 1 98.5 313 LEU A O 1
ATOM 2458 N N . ALA A 1 314 ? -2.789 -32.75 -24.516 1 98.5 314 ALA A N 1
ATOM 2459 C CA . ALA A 1 314 ? -1.868 -33.844 -24.25 1 98.5 314 ALA A CA 1
ATOM 2460 C C . ALA A 1 314 ? -1.871 -34.844 -25.391 1 98.5 314 ALA A C 1
ATOM 2462 O O . ALA A 1 314 ? -0.814 -35.344 -25.797 1 98.5 314 ALA A O 1
ATOM 2463 N N . ALA A 1 315 ? -3.033 -35.125 -25.859 1 98.31 315 ALA A N 1
ATOM 2464 C CA . ALA A 1 315 ? -3.156 -36.031 -26.984 1 98.31 315 ALA A CA 1
ATOM 2465 C C . ALA A 1 315 ? -2.5 -35.469 -28.234 1 98.31 315 ALA A C 1
ATOM 2467 O O . ALA A 1 315 ? -1.725 -36.156 -28.906 1 98.31 315 ALA A O 1
ATOM 2468 N N . LYS A 1 316 ? -2.824 -34.281 -28.5 1 97.31 316 LYS A N 1
ATOM 2469 C CA . LYS A 1 316 ? -2.271 -33.594 -29.656 1 97.31 316 LYS A CA 1
ATOM 2470 C C . LYS A 1 316 ? -0.746 -33.594 -29.609 1 97.31 316 LYS A C 1
ATOM 2472 O O . LYS A 1 316 ? -0.085 -33.75 -30.641 1 97.31 316 LYS A O 1
ATOM 2477 N N . TRP A 1 317 ? -0.217 -33.375 -28.438 1 98.12 317 TRP A N 1
ATOM 2478 C CA . TRP A 1 317 ? 1.221 -33.188 -28.266 1 98.12 317 TRP A CA 1
ATOM 2479 C C . TRP A 1 317 ? 1.907 -34.531 -27.969 1 98.12 317 TRP A C 1
ATOM 2481 O O . TRP A 1 317 ? 3.137 -34.625 -28.016 1 98.12 317 TRP A O 1
ATOM 2491 N N . GLY A 1 318 ? 1.135 -35.562 -27.734 1 98.12 318 GLY A N 1
ATOM 2492 C CA . GLY A 1 318 ? 1.703 -36.844 -27.359 1 98.12 318 GLY A CA 1
ATOM 2493 C C . GLY A 1 318 ? 2.389 -36.812 -26 1 98.12 318 GLY A C 1
ATOM 2494 O O . GLY A 1 318 ? 3.463 -37.406 -25.828 1 98.12 318 GLY A O 1
ATOM 2495 N N . THR A 1 319 ? 1.826 -36.062 -25.141 1 98.38 319 THR A N 1
ATOM 2496 C CA . THR A 1 319 ? 2.414 -35.875 -23.812 1 98.38 319 THR A CA 1
ATOM 2497 C C . THR A 1 319 ? 1.374 -36.125 -22.719 1 98.38 319 THR A C 1
ATOM 2499 O O . THR A 1 319 ? 0.537 -37.031 -22.844 1 98.38 319 THR A O 1
ATOM 2502 N N . GLN A 1 320 ? 1.492 -35.406 -21.625 1 98.44 320 GLN A N 1
ATOM 2503 C CA . GLN A 1 320 ? 0.6 -35.562 -20.484 1 98.44 320 GLN A CA 1
ATOM 2504 C C . GLN A 1 320 ? 0.165 -34.188 -19.953 1 98.44 320 GLN A C 1
ATOM 2506 O O . GLN A 1 320 ? 0.66 -33.156 -20.391 1 98.44 320 GLN A O 1
ATOM 2511 N N . TYR A 1 321 ? -0.772 -34.156 -19.141 1 98.25 321 TYR A N 1
ATOM 2512 C CA . TYR A 1 321 ? -1.138 -32.969 -18.406 1 98.25 321 TYR A CA 1
ATOM 2513 C C . TYR A 1 321 ? -1.256 -33.25 -16.922 1 98.25 321 TYR A C 1
ATOM 2515 O O . TYR A 1 321 ? -1.389 -34.406 -16.516 1 98.25 321 TYR A O 1
ATOM 2523 N N . LEU A 1 322 ? -1.052 -32.281 -16.062 1 97.94 322 LEU A N 1
ATOM 2524 C CA . LEU A 1 322 ? -1.155 -32.406 -14.617 1 97.94 322 LEU A CA 1
ATOM 2525 C C . LEU A 1 322 ? -2.611 -32.344 -14.172 1 97.94 322 LEU A C 1
ATOM 2527 O O . LEU A 1 322 ? -3.309 -31.359 -14.438 1 97.94 322 LEU A O 1
ATOM 2531 N N . HIS A 1 323 ? -3.043 -33.406 -13.484 1 93.31 323 HIS A N 1
ATOM 2532 C CA . HIS A 1 323 ? -4.426 -33.469 -13.031 1 93.31 323 HIS A CA 1
ATOM 2533 C C . HIS A 1 323 ? -4.609 -32.781 -11.695 1 93.31 323 HIS A C 1
ATOM 2535 O O . HIS A 1 323 ? -3.74 -32.844 -10.82 1 93.31 323 HIS A O 1
ATOM 2541 N N . ASN A 1 324 ? -5.652 -32.062 -11.609 1 92.25 324 ASN A N 1
ATOM 2542 C CA . ASN A 1 324 ? -6.098 -31.484 -10.344 1 92.25 324 ASN A CA 1
ATOM 2543 C C . ASN A 1 324 ? -7.348 -32.188 -9.82 1 92.25 324 ASN A C 1
ATOM 2545 O O . ASN A 1 324 ? -8.281 -32.438 -10.586 1 92.25 324 ASN A O 1
ATOM 2549 N N . ASP A 1 325 ? -7.305 -32.531 -8.555 1 89.75 325 ASP A N 1
ATOM 2550 C CA . ASP A 1 325 ? -8.469 -33.094 -7.875 1 89.75 325 ASP A CA 1
ATOM 2551 C C . ASP A 1 325 ? -8.766 -32.344 -6.578 1 89.75 325 ASP A C 1
ATOM 2553 O O . ASP A 1 325 ? -8 -32.438 -5.617 1 89.75 325 ASP A O 1
ATOM 2557 N N . PRO A 1 326 ? -9.961 -31.672 -6.559 1 90.25 326 PRO A N 1
ATOM 2558 C CA . PRO A 1 326 ? -10.961 -31.547 -7.617 1 90.25 326 PRO A CA 1
ATOM 2559 C C . PRO A 1 326 ? -10.461 -30.766 -8.828 1 90.25 326 PRO A C 1
ATOM 2561 O O . PRO A 1 326 ? -9.438 -30.078 -8.742 1 90.25 326 PRO A O 1
ATOM 2564 N N . LYS A 1 327 ? -11.258 -30.969 -9.922 1 94.88 327 LYS A N 1
ATOM 2565 C CA . LYS A 1 327 ? -10.953 -30.156 -11.102 1 94.88 327 LYS A CA 1
ATOM 2566 C C . LYS A 1 327 ? -11.047 -28.672 -10.789 1 94.88 327 LYS A C 1
ATOM 2568 O O . LYS A 1 327 ? -11.938 -28.234 -10.055 1 94.88 327 LYS A O 1
ATOM 2573 N N . ILE A 1 328 ? -10.133 -27.922 -11.289 1 97.56 328 ILE A N 1
ATOM 2574 C CA . ILE A 1 328 ? -10.141 -26.469 -11.172 1 97.56 328 ILE A CA 1
ATOM 2575 C C . ILE A 1 328 ? -10.039 -25.844 -12.562 1 97.56 328 ILE A C 1
ATOM 2577 O O . ILE A 1 328 ? -9.953 -26.547 -13.57 1 97.56 328 ILE A O 1
ATOM 2581 N N . ALA A 1 329 ? -10.062 -24.547 -12.617 1 98.31 329 ALA A N 1
ATOM 2582 C CA . ALA A 1 329 ? -10.164 -23.812 -13.875 1 98.31 329 ALA A CA 1
ATOM 2583 C C . ALA A 1 329 ? -8.812 -23.734 -14.578 1 98.31 329 ALA A C 1
ATOM 2585 O O . ALA A 1 329 ? -8.719 -23.266 -15.719 1 98.31 329 ALA A O 1
ATOM 2586 N N . MET A 1 330 ? -7.754 -24.219 -13.945 1 98.44 330 MET A N 1
ATOM 2587 C CA . MET A 1 330 ? -6.414 -24.219 -14.531 1 98.44 330 MET A CA 1
ATOM 2588 C C . MET A 1 330 ? -5.992 -25.625 -14.938 1 98.44 330 MET A C 1
ATOM 2590 O O . MET A 1 330 ? -6.348 -26.594 -14.273 1 98.44 330 MET A O 1
ATOM 2594 N N . VAL A 1 331 ? -5.262 -25.703 -16.016 1 98.56 331 VAL A N 1
ATOM 2595 C CA . VAL A 1 331 ? -4.676 -26.969 -16.422 1 98.56 331 VAL A CA 1
ATOM 2596 C C . VAL A 1 331 ? -3.285 -26.719 -17.016 1 98.56 331 VAL A C 1
ATOM 2598 O O . VAL A 1 331 ? -3.07 -25.75 -17.734 1 98.56 331 VAL A O 1
ATOM 2601 N N . THR A 1 332 ? -2.367 -27.531 -16.625 1 98.81 332 THR A N 1
ATOM 2602 C CA . THR A 1 332 ? -0.99 -27.453 -17.094 1 98.81 332 THR A CA 1
ATOM 2603 C C . THR A 1 332 ? -0.629 -28.672 -17.938 1 98.81 332 THR A C 1
ATOM 2605 O O . THR A 1 332 ? -0.81 -29.812 -17.5 1 98.81 332 THR A O 1
ATOM 2608 N N . VAL A 1 333 ? -0.178 -28.438 -19.156 1 98.88 333 VAL A N 1
ATOM 2609 C CA . VAL A 1 333 ? 0.071 -29.484 -20.141 1 98.88 333 VAL A CA 1
ATOM 2610 C C . VAL A 1 333 ? 1.554 -29.516 -20.5 1 98.88 333 VAL A C 1
ATOM 2612 O O . VAL A 1 333 ? 2.172 -28.469 -20.688 1 98.88 333 VAL A O 1
ATOM 2615 N N . GLU A 1 334 ? 2.086 -30.719 -20.516 1 98.81 334 GLU A N 1
ATOM 2616 C CA . GLU A 1 334 ? 3.479 -30.891 -20.906 1 98.81 334 GLU A CA 1
ATOM 2617 C C . GLU A 1 334 ? 3.686 -30.5 -22.375 1 98.81 334 GLU A C 1
ATOM 2619 O O . GLU A 1 334 ? 2.975 -30.984 -23.25 1 98.81 334 GLU A O 1
ATOM 2624 N N . ILE A 1 335 ? 4.594 -29.531 -22.625 1 98.69 335 ILE A N 1
ATOM 2625 C CA . ILE A 1 335 ? 4.945 -29.109 -23.969 1 98.69 335 ILE A CA 1
ATOM 2626 C C . ILE A 1 335 ? 5.852 -30.141 -24.625 1 98.69 335 ILE A C 1
ATOM 2628 O O . ILE A 1 335 ? 6.797 -30.641 -24 1 98.69 335 ILE A O 1
ATOM 2632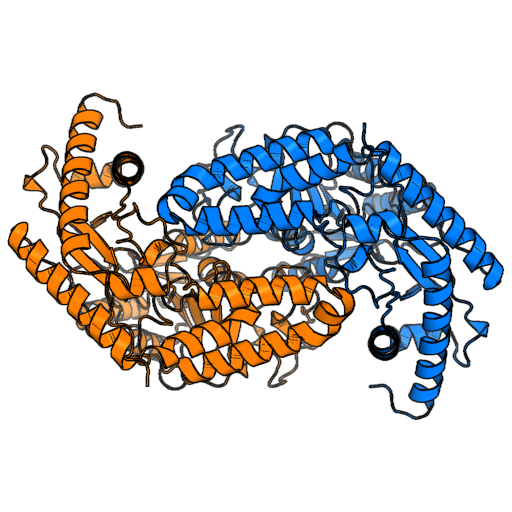 N N . PRO A 1 336 ? 5.574 -30.516 -25.844 1 97.81 336 PRO A N 1
ATOM 2633 C CA . PRO A 1 336 ? 6.41 -31.516 -26.5 1 97.81 336 PRO A CA 1
ATOM 2634 C C . PRO A 1 336 ? 7.816 -31 -26.812 1 97.81 336 PRO A C 1
ATOM 2636 O O . PRO A 1 336 ? 8.031 -30.375 -27.859 1 97.81 336 PRO A O 1
ATOM 2639 N N . LEU A 1 337 ? 8.68 -31.359 -25.969 1 97.38 337 LEU A N 1
ATOM 2640 C CA . LEU A 1 337 ? 10.055 -30.875 -26.031 1 97.38 337 LEU A CA 1
ATOM 2641 C C . LEU A 1 337 ? 10.688 -31.25 -27.375 1 97.38 337 LEU A C 1
ATOM 2643 O O . LEU A 1 337 ? 11.547 -30.516 -27.891 1 97.38 337 LEU A O 1
ATOM 2647 N N . ASP A 1 338 ? 10.328 -32.312 -28 1 95 338 ASP A N 1
ATOM 2648 C CA . ASP A 1 338 ? 10.922 -32.844 -29.219 1 95 338 ASP A CA 1
ATOM 2649 C C . ASP A 1 338 ? 10.617 -31.922 -30.406 1 95 338 ASP A C 1
ATOM 2651 O O . ASP A 1 338 ? 11.227 -32.062 -31.484 1 95 338 ASP A O 1
ATOM 2655 N N . ARG A 1 339 ? 9.688 -31.016 -30.25 1 94.56 339 ARG A N 1
ATOM 2656 C CA . ARG A 1 339 ? 9.328 -30.094 -31.312 1 94.56 339 ARG A CA 1
ATOM 2657 C C . ARG A 1 339 ? 10.359 -28.984 -31.438 1 94.56 339 ARG A C 1
ATOM 2659 O O . ARG A 1 339 ? 10.281 -28.156 -32.375 1 94.56 339 ARG A O 1
ATOM 2666 N N . PHE A 1 340 ? 11.258 -28.969 -30.5 1 97.25 340 PHE A N 1
ATOM 2667 C CA . PHE A 1 340 ? 12.227 -27.875 -30.469 1 97.25 340 PHE A CA 1
ATOM 2668 C C . PHE A 1 340 ? 13.648 -28.406 -30.641 1 97.25 340 PHE A C 1
ATOM 2670 O O . PHE A 1 340 ? 13.977 -29.484 -30.141 1 97.25 340 PHE A O 1
ATOM 2677 N N . ASP A 1 341 ? 14.492 -27.625 -31.359 1 94.81 341 ASP A N 1
ATOM 2678 C CA . ASP A 1 341 ? 15.891 -27.984 -31.562 1 94.81 341 ASP A CA 1
ATOM 2679 C C . ASP A 1 341 ? 16.75 -27.516 -30.391 1 94.81 341 ASP A C 1
ATOM 2681 O O . ASP A 1 341 ? 17.75 -26.812 -30.594 1 94.81 341 ASP A O 1
ATOM 2685 N N . ALA A 1 342 ? 16.344 -27.844 -29.172 1 96.94 342 ALA A N 1
ATOM 2686 C CA . ALA A 1 342 ? 17.062 -27.516 -27.938 1 96.94 342 ALA A CA 1
ATOM 2687 C C . ALA A 1 342 ? 16.719 -28.5 -26.828 1 96.94 342 ALA A C 1
ATOM 2689 O O . ALA A 1 342 ? 15.555 -28.906 -26.688 1 96.94 342 ALA A O 1
ATOM 2690 N N . PRO A 1 343 ? 17.734 -28.938 -26.094 1 97.06 343 PRO A N 1
ATOM 2691 C CA . PRO A 1 343 ? 17.438 -29.797 -24.953 1 97.06 343 PRO A CA 1
ATOM 2692 C C . PRO A 1 343 ? 16.812 -29.047 -23.781 1 97.06 343 PRO A C 1
ATOM 2694 O O . PRO A 1 343 ? 16.844 -27.812 -23.75 1 97.06 343 PRO A O 1
ATOM 2697 N N . TYR A 1 344 ? 16.25 -29.828 -22.828 1 97.5 344 TYR A N 1
ATOM 2698 C CA . TYR A 1 344 ? 15.586 -29.297 -21.641 1 97.5 344 TYR A CA 1
ATOM 2699 C C . TYR A 1 344 ? 16.484 -28.328 -20.891 1 97.5 344 TYR A C 1
ATOM 2701 O O . TYR A 1 344 ? 16.047 -27.266 -20.453 1 97.5 344 TYR A O 1
ATOM 2709 N N . GLN A 1 345 ? 17.75 -28.641 -20.766 1 97.75 345 GLN A N 1
ATOM 2710 C CA . GLN A 1 345 ? 18.688 -27.875 -19.938 1 97.75 345 GLN A CA 1
ATOM 2711 C C . GLN A 1 345 ? 18.859 -26.453 -20.469 1 97.75 345 GLN A C 1
ATOM 2713 O O . GLN A 1 345 ? 19.031 -25.516 -19.688 1 97.75 345 GLN A O 1
ATOM 2718 N N . GLN A 1 346 ? 18.781 -26.234 -21.734 1 97.19 346 GLN A N 1
ATOM 2719 C CA . GLN A 1 346 ? 18.891 -24.906 -22.312 1 97.19 346 GLN A CA 1
ATOM 2720 C C . GLN A 1 346 ? 17.672 -24.047 -21.953 1 97.19 346 GLN A C 1
ATOM 2722 O O . GLN A 1 346 ? 17.812 -22.859 -21.672 1 97.19 346 GLN A O 1
ATOM 2727 N N . PHE A 1 347 ? 16.516 -24.688 -21.984 1 98.06 347 PHE A N 1
ATOM 2728 C CA . PHE A 1 347 ? 15.312 -23.984 -21.562 1 98.06 347 PHE A CA 1
ATOM 2729 C C . PHE A 1 347 ? 15.406 -23.578 -20.094 1 98.06 347 PHE A C 1
ATOM 2731 O O . PHE A 1 347 ? 15.102 -22.438 -19.734 1 98.06 347 PHE A O 1
ATOM 2738 N N . ALA A 1 348 ? 15.828 -24.516 -19.281 1 97.5 348 ALA A N 1
ATOM 2739 C CA . ALA A 1 348 ? 15.922 -24.281 -17.828 1 97.5 348 ALA A CA 1
ATOM 2740 C C . ALA A 1 348 ? 16.953 -23.219 -17.516 1 97.5 348 ALA A C 1
ATOM 2742 O O . ALA A 1 348 ? 16.688 -22.297 -16.734 1 97.5 348 ALA A O 1
ATOM 2743 N N . ASP A 1 349 ? 18.172 -23.203 -18.172 1 97 349 ASP A N 1
ATOM 2744 C CA . ASP A 1 349 ? 19.281 -22.281 -17.906 1 97 349 ASP A CA 1
ATOM 2745 C C . ASP A 1 349 ? 18.938 -20.859 -18.391 1 97 349 ASP A C 1
ATOM 2747 O O . ASP A 1 349 ? 19.422 -19.875 -17.828 1 97 349 ASP A O 1
ATOM 2751 N N . ASN A 1 350 ? 18.141 -20.828 -19.438 1 97.25 350 ASN A N 1
ATOM 2752 C CA . ASN A 1 350 ? 17.844 -19.531 -20.047 1 97.25 350 ASN A CA 1
ATOM 2753 C C . ASN A 1 350 ? 16.391 -19.141 -19.844 1 97.25 350 ASN A C 1
ATOM 2755 O O . ASN A 1 350 ? 15.844 -18.344 -20.625 1 97.25 350 ASN A O 1
ATOM 2759 N N . PHE A 1 351 ? 15.773 -19.672 -18.844 1 96.94 351 PHE A N 1
ATOM 2760 C CA . PHE A 1 351 ? 14.328 -19.578 -18.672 1 96.94 351 PHE A CA 1
ATOM 2761 C C . PHE A 1 351 ? 13.891 -18.109 -18.688 1 96.94 351 PHE A C 1
ATOM 2763 O O . PHE A 1 351 ? 12.961 -17.75 -19.422 1 96.94 351 PHE A O 1
ATOM 2770 N N . ASP A 1 352 ? 14.523 -17.234 -17.922 1 94.31 352 ASP A N 1
ATOM 2771 C CA . ASP A 1 352 ? 14.094 -15.852 -17.812 1 94.31 352 ASP A CA 1
ATOM 2772 C C . ASP A 1 352 ? 14.133 -15.156 -19.172 1 94.31 352 ASP A C 1
ATOM 2774 O O . ASP A 1 352 ? 13.141 -14.57 -19.609 1 94.31 352 ASP A O 1
ATOM 2778 N N . ALA A 1 353 ? 15.242 -15.242 -19.859 1 96.19 353 ALA A N 1
ATOM 2779 C CA . ALA A 1 353 ? 15.414 -14.602 -21.156 1 96.19 353 ALA A CA 1
ATOM 2780 C C . ALA A 1 353 ? 14.453 -15.188 -22.188 1 96.19 353 ALA A C 1
ATOM 2782 O O . ALA A 1 353 ? 13.812 -14.453 -22.938 1 96.19 353 ALA A O 1
ATOM 2783 N N . TRP A 1 354 ? 14.359 -16.531 -22.234 1 98.31 354 TRP A N 1
ATOM 2784 C CA . TRP A 1 354 ? 13.555 -17.188 -23.25 1 98.31 354 TRP A CA 1
ATOM 2785 C C . TRP A 1 354 ? 12.062 -17 -22.984 1 98.31 354 TRP A C 1
ATOM 2787 O O . TRP A 1 354 ? 11.281 -16.859 -23.922 1 98.31 354 TRP A O 1
ATOM 2797 N N . SER A 1 355 ? 11.68 -17.062 -21.703 1 97.56 355 SER A N 1
ATOM 2798 C CA . SER A 1 355 ? 10.266 -16.828 -21.391 1 97.56 355 SER A CA 1
ATOM 2799 C C . SER A 1 355 ? 9.852 -15.406 -21.734 1 97.56 355 SER A C 1
ATOM 2801 O O . SER A 1 355 ? 8.734 -15.172 -22.203 1 97.56 355 SER A O 1
ATOM 2803 N N . ASN A 1 356 ? 10.734 -14.398 -21.5 1 95.94 356 ASN A N 1
ATOM 2804 C CA . ASN A 1 356 ? 10.445 -13.023 -21.875 1 95.94 356 ASN A CA 1
ATOM 2805 C C . ASN A 1 356 ? 10.352 -12.867 -23.391 1 95.94 356 ASN A C 1
ATOM 2807 O O . ASN A 1 356 ? 9.422 -12.234 -23.906 1 95.94 356 ASN A O 1
ATOM 2811 N N . TYR A 1 357 ? 11.289 -13.422 -24.109 1 97.88 357 TYR A N 1
ATOM 2812 C CA . TYR A 1 357 ? 11.336 -13.305 -25.562 1 97.88 357 TYR A CA 1
ATOM 2813 C C . TYR A 1 357 ? 10.125 -13.977 -26.203 1 97.88 357 TYR A C 1
ATOM 2815 O O . TYR A 1 357 ? 9.43 -13.359 -27.016 1 97.88 357 TYR A O 1
ATOM 2823 N N . SER A 1 358 ? 9.891 -15.203 -25.891 1 98.44 358 SER A N 1
ATOM 2824 C CA . SER A 1 358 ? 8.727 -15.898 -26.438 1 98.44 358 SER A CA 1
ATOM 2825 C C . SER A 1 358 ? 7.43 -15.211 -26.031 1 98.44 358 SER A C 1
ATOM 2827 O O . SER A 1 358 ? 6.457 -15.211 -26.781 1 98.44 358 SER A O 1
ATOM 2829 N N . GLY A 1 359 ? 7.418 -14.742 -24.734 1 98.06 359 GLY A N 1
ATOM 2830 C CA . GLY A 1 359 ? 6.258 -13.992 -24.281 1 98.06 359 GLY A CA 1
ATOM 2831 C C . GLY A 1 359 ? 5.918 -12.812 -25.156 1 98.06 359 GLY A C 1
ATOM 2832 O O . GLY A 1 359 ? 4.75 -12.57 -25.469 1 98.06 359 GLY A O 1
ATOM 2833 N N . GLU A 1 360 ? 6.926 -12.047 -25.594 1 97.25 360 GLU A N 1
ATOM 2834 C CA . GLU A 1 360 ? 6.711 -10.906 -26.484 1 97.25 360 GLU A CA 1
ATOM 2835 C C . GLU A 1 360 ? 6.121 -11.352 -27.828 1 97.25 360 GLU A C 1
ATOM 2837 O O . GLU A 1 360 ? 5.23 -10.695 -28.359 1 97.25 360 GLU A O 1
ATOM 2842 N N . ILE A 1 361 ? 6.594 -12.453 -28.344 1 98.44 361 ILE A N 1
ATOM 2843 C CA . ILE A 1 361 ? 6.066 -13 -29.594 1 98.44 361 ILE A CA 1
ATOM 2844 C C . ILE A 1 361 ? 4.59 -13.344 -29.422 1 98.44 361 ILE A C 1
ATOM 2846 O O . ILE A 1 361 ? 3.762 -13 -30.266 1 98.44 361 ILE A O 1
ATOM 2850 N N . MET A 1 362 ? 4.301 -14 -28.391 1 98.69 362 MET A N 1
ATOM 2851 C CA . MET A 1 362 ? 2.922 -14.414 -28.125 1 98.69 362 MET A CA 1
ATOM 2852 C C . MET A 1 362 ? 2.016 -13.203 -27.953 1 98.69 362 MET A C 1
ATOM 2854 O O . MET A 1 362 ? 0.889 -13.188 -28.453 1 98.69 362 MET A O 1
ATOM 2858 N N . LEU A 1 363 ? 2.547 -12.211 -27.219 1 98.12 363 LEU A N 1
ATOM 2859 C CA . LEU A 1 363 ? 1.777 -10.984 -27 1 98.12 363 LEU A CA 1
ATOM 2860 C C . LEU A 1 363 ? 1.499 -10.281 -28.328 1 98.12 363 LEU A C 1
ATOM 2862 O O . LEU A 1 363 ? 0.406 -9.75 -28.531 1 98.12 363 LEU A O 1
ATOM 2866 N N . ASP A 1 364 ? 2.477 -10.234 -29.188 1 97.44 364 ASP A N 1
ATOM 2867 C CA . ASP A 1 364 ? 2.297 -9.633 -30.5 1 97.44 364 ASP A CA 1
ATOM 2868 C C . ASP A 1 364 ? 1.229 -10.375 -31.312 1 97.44 364 ASP A C 1
ATOM 2870 O O . ASP A 1 364 ? 0.583 -9.789 -32.188 1 97.44 364 ASP A O 1
ATOM 2874 N N . ARG A 1 365 ? 1.041 -11.609 -31 1 98.06 365 ARG A N 1
ATOM 2875 C CA . ARG A 1 365 ? 0.019 -12.414 -31.656 1 98.06 365 ARG A CA 1
ATOM 2876 C C . ARG A 1 365 ? -1.286 -12.391 -30.859 1 98.06 365 ARG A C 1
ATOM 2878 O O . ARG A 1 365 ? -2.191 -13.188 -31.141 1 98.06 365 ARG A O 1
ATOM 2885 N N . ARG A 1 366 ? -1.385 -11.641 -29.844 1 97.62 366 ARG A N 1
ATOM 2886 C CA . ARG A 1 366 ? -2.594 -11.289 -29.109 1 97.62 366 ARG A CA 1
ATOM 2887 C C . ARG A 1 366 ? -3.096 -12.477 -28.281 1 97.62 366 ARG A C 1
ATOM 2889 O O . ARG A 1 366 ? -4.301 -12.719 -28.203 1 97.62 366 ARG A O 1
ATOM 2896 N N . GLN A 1 367 ? -2.271 -13.188 -27.875 1 97 367 GLN A N 1
ATOM 2897 C CA . GLN A 1 367 ? -2.525 -14.273 -26.938 1 97 367 GLN A CA 1
ATOM 2898 C C . GLN A 1 367 ? -1.258 -14.648 -26.172 1 97 367 GLN A C 1
ATOM 2900 O O . GLN A 1 367 ? -0.149 -14.508 -26.703 1 97 367 GLN A O 1
ATOM 2905 N N . PHE A 1 368 ? -1.316 -15.008 -24.922 1 98.56 368 PHE A N 1
ATOM 2906 C CA . PHE A 1 368 ? -0.157 -15.289 -24.078 1 98.56 368 PHE A CA 1
ATOM 2907 C C . PHE A 1 368 ? -0.409 -16.516 -23.203 1 98.56 368 PHE A C 1
ATOM 2909 O O . PHE A 1 368 ? -1.44 -16.594 -22.531 1 98.56 368 PHE A O 1
ATOM 2916 N N . VAL A 1 369 ? 0.456 -17.469 -23.266 1 98.75 369 VAL A N 1
ATOM 2917 C CA . VAL A 1 369 ? 0.442 -18.672 -22.438 1 98.75 369 VAL A CA 1
ATOM 2918 C C . VAL A 1 369 ? 1.725 -18.75 -21.625 1 98.75 369 VAL A C 1
ATOM 2920 O O . VAL A 1 369 ? 2.818 -18.891 -22.172 1 98.75 369 VAL A O 1
ATOM 2923 N N . PRO A 1 370 ? 1.629 -18.672 -20.297 1 98.62 370 PRO A N 1
ATOM 2924 C CA . PRO A 1 370 ? 2.84 -18.859 -19.5 1 98.62 370 PRO A CA 1
ATOM 2925 C C . PRO A 1 370 ? 3.355 -20.297 -19.531 1 98.62 370 PRO A C 1
ATOM 2927 O O . PRO A 1 370 ? 2.562 -21.234 -19.547 1 98.62 370 PRO A O 1
ATOM 2930 N N . TRP A 1 371 ? 4.648 -20.422 -19.578 1 98.56 371 TRP A N 1
ATOM 2931 C CA . TRP A 1 371 ? 5.281 -21.734 -19.547 1 98.56 371 TRP A CA 1
ATOM 2932 C C . TRP A 1 371 ? 6.445 -21.75 -18.562 1 98.56 371 TRP A C 1
ATOM 2934 O O . TRP A 1 371 ? 6.91 -20.703 -18.125 1 98.56 371 TRP A O 1
ATOM 2944 N N . ILE A 1 372 ? 6.828 -22.984 -18.109 1 98.25 372 ILE A N 1
ATOM 2945 C CA . ILE A 1 372 ? 7.926 -23.125 -17.156 1 98.25 372 ILE A CA 1
ATOM 2946 C C . ILE A 1 372 ? 8.727 -24.391 -17.469 1 98.25 372 ILE A C 1
ATOM 2948 O O . ILE A 1 372 ? 8.195 -25.328 -18.078 1 98.25 372 ILE A O 1
ATOM 2952 N N . ALA A 1 373 ? 10.047 -24.359 -17.188 1 98.06 373 ALA A N 1
ATOM 2953 C CA . ALA A 1 373 ? 10.867 -25.562 -17.109 1 98.06 373 ALA A CA 1
ATOM 2954 C C . ALA A 1 373 ? 10.828 -26.156 -15.703 1 98.06 373 ALA A C 1
ATOM 2956 O O . ALA A 1 373 ? 11.234 -25.5 -14.734 1 98.06 373 ALA A O 1
ATOM 2957 N N . HIS A 1 374 ? 10.219 -27.328 -15.562 1 97.62 374 HIS A N 1
ATOM 2958 C CA . HIS A 1 374 ? 10.039 -27.969 -14.258 1 97.62 374 HIS A CA 1
ATOM 2959 C C . HIS A 1 374 ? 10.242 -29.484 -14.344 1 97.62 374 HIS A C 1
ATOM 2961 O O . HIS A 1 374 ? 9.617 -30.141 -15.18 1 97.62 374 HIS A O 1
ATOM 2967 N N . ASN A 1 375 ? 11.156 -30 -13.484 1 97.56 375 ASN A N 1
ATOM 2968 C CA . ASN A 1 375 ? 11.383 -31.438 -13.312 1 97.56 375 ASN A CA 1
ATOM 2969 C C . ASN A 1 375 ? 11.68 -32.125 -14.641 1 97.56 375 ASN A C 1
ATOM 2971 O O . ASN A 1 375 ? 11.086 -33.156 -14.969 1 97.56 375 ASN A O 1
ATOM 2975 N N . GLY A 1 376 ? 12.508 -31.547 -15.461 1 97.62 376 GLY A N 1
ATOM 2976 C CA . GLY A 1 376 ? 13.008 -32.156 -16.688 1 97.62 376 GLY A CA 1
ATOM 2977 C C . GLY A 1 376 ? 12.062 -32 -17.859 1 97.62 376 GLY A C 1
ATOM 2978 O O . GLY A 1 376 ? 12.297 -32.562 -18.938 1 97.62 376 GLY A O 1
ATOM 2979 N N . LYS A 1 377 ? 11.016 -31.234 -17.672 1 98.12 377 LYS A N 1
ATOM 2980 C CA . LYS A 1 377 ? 9.992 -31.062 -18.703 1 98.12 377 LYS A CA 1
ATOM 2981 C C . LYS A 1 377 ? 9.602 -29.594 -18.844 1 98.12 377 LYS A C 1
ATOM 2983 O O . LYS A 1 377 ? 9.891 -28.781 -17.953 1 98.12 377 LYS A O 1
ATOM 2988 N N . LEU A 1 378 ? 9.039 -29.234 -19.984 1 98.5 378 LEU A N 1
ATOM 2989 C CA . LEU A 1 378 ? 8.406 -27.938 -20.188 1 98.5 378 LEU A CA 1
ATOM 2990 C C . LEU A 1 378 ? 6.898 -28.016 -20 1 98.5 378 LEU A C 1
ATOM 2992 O O . LEU A 1 378 ? 6.273 -28.984 -20.438 1 98.5 378 LEU A O 1
ATOM 2996 N N . TRP A 1 379 ? 6.371 -27.062 -19.359 1 98.75 379 TRP A N 1
ATOM 2997 C CA . TRP A 1 379 ? 4.945 -27.078 -19.047 1 98.75 379 TRP A CA 1
ATOM 2998 C C . TRP A 1 379 ? 4.289 -25.75 -19.453 1 98.75 379 TRP A C 1
ATOM 3000 O O . TRP A 1 379 ? 4.855 -24.688 -19.234 1 98.75 379 TRP A O 1
ATOM 3010 N N . ALA A 1 380 ? 3.145 -25.828 -20.016 1 98.81 380 ALA A N 1
ATOM 3011 C CA . ALA A 1 380 ? 2.32 -24.672 -20.344 1 98.81 380 ALA A CA 1
ATOM 3012 C C . ALA A 1 380 ? 1.062 -24.625 -19.484 1 98.81 380 ALA A C 1
ATOM 3014 O O . ALA A 1 380 ? 0.36 -25.641 -19.344 1 98.81 380 ALA A O 1
ATOM 3015 N N . ARG A 1 381 ? 0.802 -23.516 -18.859 1 98.81 381 ARG A N 1
ATOM 3016 C CA . ARG A 1 381 ? -0.371 -23.391 -18 1 98.81 381 ARG A CA 1
ATOM 3017 C C . ARG A 1 381 ? -1.484 -22.625 -18.719 1 98.81 381 ARG A C 1
ATOM 3019 O O . ARG A 1 381 ? -1.277 -21.5 -19.188 1 98.81 381 ARG A O 1
ATOM 3026 N N . PHE A 1 382 ? -2.641 -23.234 -18.797 1 98.81 382 PHE A N 1
ATOM 3027 C CA . PHE A 1 382 ? -3.834 -22.656 -19.391 1 98.81 382 PHE A CA 1
ATOM 3028 C C . PHE A 1 382 ? -4.879 -22.344 -18.328 1 98.81 382 PHE A C 1
ATOM 3030 O O . PHE A 1 382 ? -5.07 -23.125 -17.391 1 98.81 382 PHE A O 1
ATOM 3037 N N . SER A 1 383 ? -5.52 -21.219 -18.422 1 98.62 383 SER A N 1
ATOM 3038 C CA . SER A 1 383 ? -6.547 -20.797 -17.469 1 98.62 383 SER A CA 1
ATOM 3039 C C . SER A 1 383 ? -7.906 -20.672 -18.156 1 98.62 383 SER A C 1
ATOM 3041 O O . SER A 1 383 ? -8.133 -19.75 -18.938 1 98.62 383 SER A O 1
ATOM 3043 N N . CYS A 1 384 ? -8.773 -21.578 -17.828 1 98.69 384 CYS A N 1
ATOM 3044 C CA . CYS A 1 384 ? -10.125 -21.594 -18.359 1 98.69 384 CYS A CA 1
ATOM 3045 C C . CYS A 1 384 ? -11.039 -20.672 -17.547 1 98.69 384 CYS A C 1
ATOM 3047 O O . CYS A 1 384 ? -10.867 -20.547 -16.328 1 98.69 384 CYS A O 1
ATOM 3049 N N . GLN A 1 385 ? -11.914 -20.031 -18.172 1 98.44 385 GLN A N 1
ATOM 3050 C CA . GLN A 1 385 ? -12.859 -19.125 -17.531 1 98.44 385 GLN A CA 1
ATOM 3051 C C . GLN A 1 385 ? -14.219 -19.156 -18.219 1 98.44 385 GLN A C 1
ATOM 3053 O O . GLN A 1 385 ? -14.344 -19.703 -19.312 1 98.44 385 GLN A O 1
ATOM 3058 N N . VAL A 1 386 ? -15.227 -18.578 -17.609 1 98.56 386 VAL A N 1
ATOM 3059 C CA . VAL A 1 386 ? -16.609 -18.641 -18.047 1 98.56 386 VAL A CA 1
ATOM 3060 C C . VAL A 1 386 ? -16.75 -17.969 -19.422 1 98.56 386 VAL A C 1
ATOM 3062 O O . VAL A 1 386 ? -17.75 -18.156 -20.109 1 98.56 386 VAL A O 1
ATOM 3065 N N . TYR A 1 387 ? -15.734 -17.25 -19.875 1 98.44 387 TYR A N 1
ATOM 3066 C CA . TYR A 1 387 ? -15.852 -16.547 -21.141 1 98.44 387 TYR A CA 1
ATOM 3067 C C . TYR A 1 387 ? -14.992 -17.203 -22.219 1 98.44 387 TYR A C 1
ATOM 3069 O O . TYR A 1 387 ? -14.805 -16.641 -23.297 1 98.44 387 TYR A O 1
ATOM 3077 N N . THR A 1 388 ? -14.375 -18.375 -21.938 1 98.69 388 THR A N 1
ATOM 3078 C CA . THR A 1 388 ? -13.516 -19.062 -22.891 1 98.69 388 THR A CA 1
ATOM 3079 C C . THR A 1 388 ? -14.148 -20.375 -23.359 1 98.69 388 THR A C 1
ATOM 3081 O O . THR A 1 388 ? -15.07 -20.875 -22.719 1 98.69 388 THR A O 1
ATOM 3084 N N . GLU A 1 389 ? -13.688 -20.844 -24.484 1 98.44 389 GLU A N 1
ATOM 3085 C CA . GLU A 1 389 ? -14.055 -22.125 -25.047 1 98.44 389 GLU A CA 1
ATOM 3086 C C . GLU A 1 389 ? -12.812 -22.922 -25.469 1 98.44 389 GLU A C 1
ATOM 3088 O O . GLU A 1 389 ? -11.711 -22.375 -25.516 1 98.44 389 GLU A O 1
ATOM 3093 N N . ALA A 1 390 ? -13.016 -24.172 -25.734 1 98.31 390 ALA A N 1
ATOM 3094 C CA . ALA A 1 390 ? -11.906 -25.094 -25.984 1 98.31 390 ALA A CA 1
ATOM 3095 C C . ALA A 1 390 ? -11.039 -24.609 -27.141 1 98.31 390 ALA A C 1
ATOM 3097 O O . ALA A 1 390 ? -9.812 -24.703 -27.094 1 98.31 390 ALA A O 1
ATOM 3098 N N . ALA A 1 391 ? -11.625 -24.109 -28.125 1 97.44 391 ALA A N 1
ATOM 3099 C CA . ALA A 1 391 ? -10.93 -23.688 -29.344 1 97.44 391 ALA A CA 1
ATOM 3100 C C . ALA A 1 391 ? -9.898 -22.594 -29.047 1 97.44 391 ALA A C 1
ATOM 3102 O O . ALA A 1 391 ? -8.875 -22.5 -29.719 1 97.44 391 ALA A O 1
ATOM 3103 N N . ASP A 1 392 ? -10.227 -21.766 -28.078 1 98.5 392 ASP A N 1
ATOM 3104 C CA . ASP A 1 392 ? -9.297 -20.703 -27.688 1 98.5 392 ASP A CA 1
ATOM 3105 C C . ASP A 1 392 ? -7.949 -21.297 -27.266 1 98.5 392 ASP A C 1
ATOM 3107 O O . ASP A 1 392 ? -6.898 -20.766 -27.641 1 98.5 392 ASP A O 1
ATOM 3111 N N . PHE A 1 393 ? -7.98 -22.328 -26.641 1 98.75 393 PHE A N 1
ATOM 3112 C CA . PHE A 1 393 ? -6.785 -22.922 -26.047 1 98.75 393 PHE A CA 1
ATOM 3113 C C . PHE A 1 393 ? -5.996 -23.688 -27.109 1 98.75 393 PHE A C 1
ATOM 3115 O O . PHE A 1 393 ? -4.766 -23.734 -27.062 1 98.75 393 PHE A O 1
ATOM 3122 N N . TYR A 1 394 ? -6.68 -24.266 -28.047 1 97.81 394 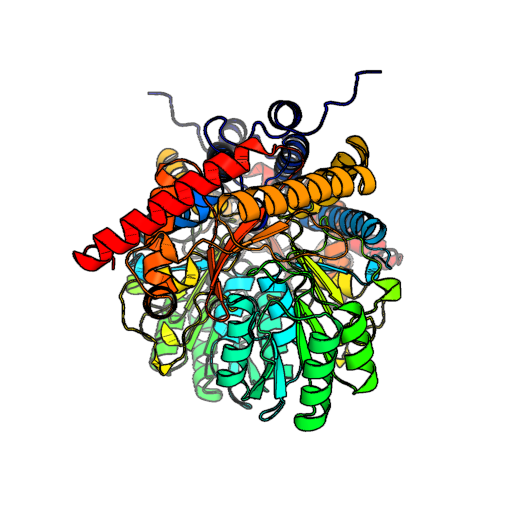TYR A N 1
ATOM 3123 C CA . TYR A 1 394 ? -5.996 -24.953 -29.141 1 97.81 394 TYR A CA 1
ATOM 3124 C C . TYR A 1 394 ? -5.211 -23.969 -30 1 97.81 394 TYR A C 1
ATOM 3126 O O . TYR A 1 394 ? -4.055 -24.219 -30.344 1 97.81 394 TYR A O 1
ATOM 3134 N N . ARG A 1 395 ? -5.855 -22.875 -30.234 1 97.5 395 ARG A N 1
ATOM 3135 C CA . ARG A 1 395 ? -5.18 -21.812 -30.984 1 97.5 395 ARG A CA 1
ATOM 3136 C C . ARG A 1 395 ? -3.971 -21.281 -30.219 1 97.5 395 ARG A C 1
ATOM 3138 O O . ARG A 1 395 ? -2.896 -21.094 -30.797 1 97.5 395 ARG A O 1
ATOM 3145 N N . ALA A 1 396 ? -4.176 -21.094 -28.984 1 98.56 396 ALA A N 1
ATOM 3146 C CA . ALA A 1 396 ? -3.1 -20.562 -28.141 1 98.56 396 ALA A CA 1
ATOM 3147 C C . ALA A 1 396 ? -1.934 -21.531 -28.062 1 98.56 396 ALA A C 1
ATOM 3149 O O . ALA A 1 396 ? -0.772 -21.125 -28.016 1 98.56 396 ALA A O 1
ATOM 3150 N N . SER A 1 397 ? -2.248 -22.781 -28.016 1 98.5 397 SER A N 1
ATOM 3151 C CA . SER A 1 397 ? -1.21 -23.812 -27.938 1 98.5 397 SER A CA 1
ATOM 3152 C C . SER A 1 397 ? -0.33 -23.797 -29.188 1 98.5 397 SER A C 1
ATOM 3154 O O . SER A 1 397 ? 0.885 -23.984 -29.094 1 98.5 397 SER A O 1
ATOM 3156 N N . ASP A 1 398 ? -0.938 -23.547 -30.312 1 98 398 ASP A N 1
ATOM 3157 C CA . ASP A 1 398 ? -0.181 -23.469 -31.562 1 98 398 ASP A CA 1
ATOM 3158 C C . ASP A 1 398 ? 0.76 -22.266 -31.562 1 98 398 ASP A C 1
ATOM 3160 O O . ASP A 1 398 ? 1.913 -22.375 -31.984 1 98 398 ASP A O 1
ATOM 3164 N N . VAL A 1 399 ? 0.245 -21.172 -31.109 1 98.38 399 VAL A N 1
ATOM 3165 C CA . VAL A 1 399 ? 1.029 -19.938 -31.047 1 98.38 399 VAL A CA 1
ATOM 3166 C C . VAL A 1 399 ? 2.189 -20.109 -30.062 1 98.38 399 VAL A C 1
ATOM 3168 O O . VAL A 1 399 ? 3.309 -19.672 -30.344 1 98.38 399 VAL A O 1
ATOM 3171 N N . LEU A 1 400 ? 1.957 -20.766 -28.938 1 98.69 400 LEU A N 1
ATOM 3172 C CA . LEU A 1 400 ? 2.994 -21.031 -27.938 1 98.69 400 LEU A CA 1
ATOM 3173 C C . LEU A 1 400 ? 4.125 -21.859 -28.547 1 98.69 400 LEU A C 1
ATOM 3175 O O . LEU A 1 400 ? 5.297 -21.5 -28.422 1 98.69 400 LEU A O 1
ATOM 3179 N N . VAL A 1 401 ? 3.779 -22.938 -29.203 1 98.31 401 VAL A N 1
ATOM 3180 C CA . VAL A 1 401 ? 4.777 -23.844 -29.781 1 98.31 401 VAL A CA 1
ATOM 3181 C C . VAL A 1 401 ? 5.59 -23.094 -30.844 1 98.31 401 VAL A C 1
ATOM 3183 O O . VAL A 1 401 ? 6.816 -23.203 -30.891 1 98.31 401 VAL A O 1
ATOM 3186 N N . ALA A 1 402 ? 4.883 -22.328 -31.656 1 98.06 402 ALA A N 1
ATOM 3187 C CA . ALA A 1 402 ? 5.562 -21.547 -32.688 1 98.06 402 ALA A CA 1
ATOM 3188 C C . ALA A 1 402 ? 6.5 -20.516 -32.062 1 98.06 402 ALA A C 1
ATOM 3190 O O . ALA A 1 402 ? 7.613 -20.297 -32.562 1 98.06 402 ALA A O 1
ATOM 3191 N N . ALA A 1 403 ? 6.051 -19.844 -31.031 1 98.56 403 ALA A N 1
ATOM 3192 C CA . ALA A 1 403 ? 6.852 -18.828 -30.344 1 98.56 403 ALA A CA 1
ATOM 3193 C C . ALA A 1 403 ? 8.109 -19.438 -29.734 1 98.56 403 ALA A C 1
ATOM 3195 O O . ALA A 1 403 ? 9.195 -18.859 -29.812 1 98.56 403 ALA A O 1
ATOM 3196 N N . LEU A 1 404 ? 7.973 -20.594 -29.125 1 98.5 404 LEU A N 1
ATOM 3197 C CA . LEU A 1 404 ? 9.117 -21.266 -28.516 1 98.5 404 LEU A CA 1
ATOM 3198 C C . LEU A 1 404 ? 10.109 -21.719 -29.578 1 98.5 404 LEU A C 1
ATOM 3200 O O . LEU A 1 404 ? 11.32 -21.609 -29.391 1 98.5 404 LEU A O 1
ATOM 3204 N N . ALA A 1 405 ? 9.578 -22.219 -30.672 1 97.94 405 ALA A N 1
ATOM 3205 C CA . ALA A 1 405 ? 10.453 -22.594 -31.781 1 97.94 405 ALA A CA 1
ATOM 3206 C C . ALA A 1 405 ? 11.25 -21.406 -32.312 1 97.94 405 ALA A C 1
ATOM 3208 O O . ALA A 1 405 ? 12.453 -21.516 -32.531 1 97.94 405 ALA A O 1
ATOM 3209 N N . THR A 1 406 ? 10.539 -20.312 -32.469 1 98 406 THR A N 1
ATOM 3210 C CA . THR A 1 406 ? 11.188 -19.094 -32.938 1 98 406 THR A CA 1
ATOM 3211 C C . THR A 1 406 ? 12.234 -18.641 -31.922 1 98 406 THR A C 1
ATOM 3213 O O . THR A 1 406 ? 13.328 -18.203 -32.312 1 98 406 THR A O 1
ATOM 3216 N N . THR A 1 407 ? 11.922 -18.719 -30.625 1 98.25 407 THR A N 1
ATOM 3217 C CA . THR A 1 407 ? 12.844 -18.312 -29.562 1 98.25 407 THR A CA 1
ATOM 3218 C C . THR A 1 407 ? 14.125 -19.141 -29.609 1 98.25 407 THR A C 1
ATOM 3220 O O . THR A 1 407 ? 15.227 -18.578 -29.547 1 98.25 407 THR A O 1
ATOM 3223 N N . VAL A 1 408 ? 13.992 -20.422 -29.797 1 97.56 408 VAL A N 1
ATOM 3224 C CA . VAL A 1 408 ? 15.148 -21.312 -29.875 1 97.56 408 VAL A CA 1
ATOM 3225 C C . VAL A 1 408 ? 15.992 -20.953 -31.094 1 97.56 408 VAL A C 1
ATOM 3227 O O . VAL A 1 408 ? 17.219 -20.828 -31 1 97.56 408 VAL A O 1
ATOM 3230 N N . ALA A 1 409 ? 15.32 -20.766 -32.219 1 96.94 409 ALA A N 1
ATOM 3231 C CA . ALA A 1 409 ? 16.031 -20.422 -33.438 1 96.94 409 ALA A CA 1
ATOM 3232 C C . ALA A 1 409 ? 16.766 -19.094 -33.312 1 96.94 409 ALA A C 1
ATOM 3234 O O . ALA A 1 409 ? 17.922 -18.969 -33.75 1 96.94 409 ALA A O 1
ATOM 3235 N N . ASP A 1 410 ? 16.078 -18.109 -32.75 1 97.25 410 ASP A N 1
ATOM 3236 C CA . ASP A 1 410 ? 16.656 -16.781 -32.625 1 97.25 410 ASP A CA 1
ATOM 3237 C C . ASP A 1 410 ? 17.766 -16.766 -31.562 1 97.25 410 ASP A C 1
ATOM 3239 O O . ASP A 1 410 ? 18.734 -16.016 -31.688 1 97.25 410 ASP A O 1
ATOM 3243 N N . ALA A 1 411 ? 17.547 -17.578 -30.516 1 95.88 411 ALA A N 1
ATOM 3244 C CA . ALA A 1 411 ? 18.594 -17.703 -29.516 1 95.88 411 ALA A CA 1
ATOM 3245 C C . ALA A 1 411 ? 19.891 -18.25 -30.125 1 95.88 411 ALA A C 1
ATOM 3247 O O . ALA A 1 411 ? 20.984 -17.812 -29.797 1 95.88 411 ALA A O 1
ATOM 3248 N N . LYS A 1 412 ? 19.828 -19.172 -30.969 1 92.56 412 LYS A N 1
ATOM 3249 C CA . LYS A 1 412 ? 20.969 -19.75 -31.656 1 92.56 412 LYS A CA 1
ATOM 3250 C C . LYS A 1 412 ? 21.688 -18.703 -32.5 1 92.56 412 LYS A C 1
ATOM 3252 O O . LYS A 1 412 ? 22.891 -18.797 -32.75 1 92.56 412 LYS A O 1
ATOM 3257 N N . LYS A 1 413 ? 20.906 -17.703 -32.938 1 94.25 413 LYS A N 1
ATOM 3258 C CA . LYS A 1 413 ? 21.469 -16.625 -33.75 1 94.25 413 LYS A CA 1
ATOM 3259 C C . LYS A 1 413 ? 21.984 -15.492 -32.875 1 94.25 413 LYS A C 1
ATOM 3261 O O . LYS A 1 413 ? 22.484 -14.484 -33.375 1 94.25 413 LYS A O 1
ATOM 3266 N N . GLY A 1 414 ? 21.703 -15.531 -31.562 1 92.94 414 GLY A N 1
ATOM 3267 C CA . GLY A 1 414 ? 22.172 -14.523 -30.625 1 92.94 414 GLY A CA 1
ATOM 3268 C C . GLY A 1 414 ? 21.25 -13.336 -30.5 1 92.94 414 GLY A C 1
ATOM 3269 O O . GLY A 1 414 ? 21.656 -12.258 -30.062 1 92.94 414 GLY A O 1
ATOM 3270 N N . LEU A 1 415 ? 20.031 -13.516 -30.797 1 90.69 415 LEU A N 1
ATOM 3271 C CA . LEU A 1 415 ? 19.078 -12.398 -30.844 1 90.69 415 LEU A CA 1
ATOM 3272 C C . LEU A 1 415 ? 18.281 -12.32 -29.562 1 90.69 415 LEU A C 1
ATOM 3274 O O . LEU A 1 415 ? 17.531 -11.367 -29.344 1 90.69 415 LEU A O 1
ATOM 3278 N N . VAL A 1 416 ? 18.406 -13.312 -28.75 1 90 416 VAL A N 1
ATOM 3279 C CA . VAL A 1 416 ? 17.672 -13.352 -27.5 1 90 416 VAL A CA 1
ATOM 3280 C C . VAL A 1 416 ? 18.594 -12.977 -26.328 1 90 416 VAL A C 1
ATOM 3282 O O . VAL A 1 416 ? 19.641 -13.602 -26.141 1 90 416 VAL A O 1
ATOM 3285 N N . HIS A 1 417 ? 18.172 -11.766 -25.625 1 81.81 417 HIS A N 1
ATOM 3286 C CA . HIS A 1 417 ? 19.031 -11.25 -24.562 1 81.81 417 HIS A CA 1
ATOM 3287 C C . HIS A 1 417 ? 18.281 -11.164 -23.234 1 81.81 417 HIS A C 1
ATOM 3289 O O . HIS A 1 417 ? 17.062 -10.953 -23.219 1 81.81 417 HIS A O 1
ATOM 3295 N N . MET B 1 1 ? -9.945 32.562 -28.406 1 39.62 1 MET B N 1
ATOM 3296 C CA . MET B 1 1 ? -9.312 31.703 -27.422 1 39.62 1 MET B CA 1
ATOM 3297 C C . MET B 1 1 ? -10.141 31.641 -26.141 1 39.62 1 MET B C 1
ATOM 3299 O O . MET B 1 1 ? -10.547 32.656 -25.609 1 39.62 1 MET B O 1
ATOM 3303 N N . ARG B 1 2 ? -10.812 30.609 -25.953 1 53.38 2 ARG B N 1
ATOM 3304 C CA . ARG B 1 2 ? -11.742 30.578 -24.828 1 53.38 2 ARG B CA 1
ATOM 3305 C C . ARG B 1 2 ? -11.094 31.156 -23.578 1 53.38 2 ARG B C 1
ATOM 3307 O O . ARG B 1 2 ? -9.945 30.844 -23.266 1 53.38 2 ARG B O 1
ATOM 3314 N N . ARG B 1 3 ? -11.688 32.094 -23.125 1 65.94 3 ARG B N 1
ATOM 3315 C CA . ARG B 1 3 ? -11.188 32.719 -21.906 1 65.94 3 ARG B CA 1
ATOM 3316 C C . ARG B 1 3 ? -10.93 31.656 -20.828 1 65.94 3 ARG B C 1
ATOM 3318 O O . ARG B 1 3 ? -11.742 30.75 -20.625 1 65.94 3 ARG B O 1
ATOM 3325 N N . PRO B 1 4 ? -9.789 31.75 -20.266 1 88.12 4 PRO B N 1
ATOM 3326 C CA . PRO B 1 4 ? -9.492 30.797 -19.203 1 88.12 4 PRO B CA 1
ATOM 3327 C C . PRO B 1 4 ? -10.5 30.859 -18.047 1 88.12 4 PRO B C 1
ATOM 3329 O O . PRO B 1 4 ? -10.992 31.938 -17.719 1 88.12 4 PRO B O 1
ATOM 3332 N N . VAL B 1 5 ? -11.078 29.875 -17.641 1 95.56 5 VAL B N 1
ATOM 3333 C CA . VAL B 1 5 ? -11.992 29.812 -16.5 1 95.56 5 VAL B CA 1
ATOM 3334 C C . VAL B 1 5 ? -11.305 30.375 -15.258 1 95.56 5 VAL B C 1
ATOM 3336 O O . VAL B 1 5 ? -10.219 29.922 -14.883 1 95.56 5 VAL B O 1
ATOM 3339 N N . PRO B 1 6 ? -11.898 31.422 -14.672 1 96.38 6 PRO B N 1
ATOM 3340 C CA . PRO B 1 6 ? -11.258 31.984 -13.477 1 96.38 6 PRO B CA 1
ATOM 3341 C C . PRO B 1 6 ? -11.297 31.016 -12.289 1 96.38 6 PRO B C 1
ATOM 3343 O O . PRO B 1 6 ? -12.25 30.25 -12.133 1 96.38 6 PRO B O 1
ATOM 3346 N N . PHE B 1 7 ? -10.312 31.094 -11.453 1 98.19 7 PHE B N 1
ATOM 3347 C CA . PHE B 1 7 ? -10.312 30.328 -10.219 1 98.19 7 PHE B CA 1
ATOM 3348 C C . PHE B 1 7 ? -11.484 30.734 -9.328 1 98.19 7 PHE B C 1
ATOM 3350 O O . PHE B 1 7 ? -12.055 31.812 -9.5 1 98.19 7 PHE B O 1
ATOM 3357 N N . GLY B 1 8 ? -11.867 29.812 -8.406 1 98 8 GLY B N 1
ATOM 3358 C CA . GLY B 1 8 ? -13.039 30.016 -7.566 1 98 8 GLY B CA 1
ATOM 3359 C C . GLY B 1 8 ? -14.195 29.109 -7.926 1 98 8 GLY B C 1
ATOM 3360 O O . GLY B 1 8 ? -13.984 28 -8.43 1 98 8 GLY B O 1
ATOM 3361 N N . HIS B 1 9 ? -15.383 29.562 -7.648 1 97.62 9 HIS B N 1
ATOM 3362 C CA . HIS B 1 9 ? -16.562 28.734 -7.801 1 97.62 9 HIS B CA 1
ATOM 3363 C C . HIS B 1 9 ? -16.828 28.406 -9.266 1 97.62 9 HIS B C 1
ATOM 3365 O O . HIS B 1 9 ? -17.328 27.328 -9.594 1 97.62 9 HIS B O 1
ATOM 3371 N N . GLU B 1 10 ? -16.562 29.281 -10.148 1 97.44 10 GLU B N 1
ATOM 3372 C CA . GLU B 1 10 ? -16.688 28.984 -11.578 1 97.44 10 GLU B CA 1
ATOM 3373 C C . GLU B 1 10 ? -15.758 27.859 -12 1 97.44 10 GLU B C 1
ATOM 3375 O O . GLU B 1 10 ? -16.125 27.016 -12.812 1 97.44 10 GLU B O 1
ATOM 3380 N N . PHE B 1 11 ? -14.602 27.922 -11.461 1 98.19 11 PHE B N 1
ATOM 3381 C CA . PHE B 1 11 ? -13.617 26.875 -11.734 1 98.19 11 PHE B CA 1
ATOM 3382 C C . PHE B 1 11 ? -14.094 25.531 -11.203 1 98.19 11 PHE B C 1
ATOM 3384 O O . PHE B 1 11 ? -13.914 24.5 -11.859 1 98.19 11 PHE B O 1
ATOM 3391 N N . ARG B 1 12 ? -14.633 25.516 -10.078 1 98.38 12 ARG B N 1
ATOM 3392 C CA . ARG B 1 12 ? -15.195 24.312 -9.492 1 98.38 12 ARG B CA 1
ATOM 3393 C C . ARG B 1 12 ? -16.219 23.672 -10.43 1 98.38 12 ARG B C 1
ATOM 3395 O O . ARG B 1 12 ? -16.141 22.469 -10.711 1 98.38 12 ARG B O 1
ATOM 3402 N N . LYS B 1 13 ? -17.172 24.375 -10.859 1 97 13 LYS B N 1
ATOM 3403 C CA . LYS B 1 13 ? -18.234 23.891 -11.75 1 97 13 LYS B CA 1
ATOM 3404 C C . LYS B 1 13 ? -17.641 23.312 -13.031 1 97 13 LYS B C 1
ATOM 3406 O O . LYS B 1 13 ? -18.156 22.312 -13.547 1 97 13 LYS B O 1
ATOM 3411 N N . ALA B 1 14 ? -16.562 23.922 -13.469 1 97.69 14 ALA B N 1
ATOM 3412 C CA . ALA B 1 14 ? -16 23.547 -14.766 1 97.69 14 ALA B CA 1
ATOM 3413 C C . ALA B 1 14 ? -15.156 22.281 -14.648 1 97.69 14 ALA B C 1
ATOM 3415 O O . ALA B 1 14 ? -15.148 21.453 -15.555 1 97.69 14 ALA B O 1
ATOM 3416 N N . TYR B 1 15 ? -14.492 22.141 -13.453 1 98.06 15 TYR B N 1
ATOM 3417 C CA . TYR B 1 15 ? -13.438 21.125 -13.492 1 98.06 15 TYR B CA 1
ATOM 3418 C C . TYR B 1 15 ? -13.508 20.219 -12.273 1 98.06 15 TYR B C 1
ATOM 3420 O O . TYR B 1 15 ? -12.742 19.25 -12.164 1 98.06 15 TYR B O 1
ATOM 3428 N N . TYR B 1 16 ? -14.328 20.5 -11.336 1 98.38 16 TYR B N 1
ATOM 3429 C CA . TYR B 1 16 ? -14.469 19.703 -10.125 1 98.38 16 TYR B CA 1
ATOM 3430 C C . TYR B 1 16 ? -15.93 19.344 -9.875 1 98.38 16 TYR B C 1
ATOM 3432 O O . TYR B 1 16 ? -16.422 19.422 -8.742 1 98.38 16 TYR B O 1
ATOM 3440 N N . ALA B 1 17 ? -16.625 18.984 -10.906 1 96.44 17 ALA B N 1
ATOM 3441 C CA . ALA B 1 17 ? -18.031 18.594 -10.812 1 96.44 17 ALA B CA 1
ATOM 3442 C C . ALA B 1 17 ? -18.172 17.25 -10.102 1 96.44 17 ALA B C 1
ATOM 3444 O O . ALA B 1 17 ? -19.281 16.875 -9.695 1 96.44 17 ALA B O 1
ATOM 3445 N N . SER B 1 18 ? -17.047 16.516 -9.938 1 96.75 18 SER B N 1
ATOM 3446 C CA . SER B 1 18 ? -17.062 15.281 -9.164 1 96.75 18 SER B CA 1
ATOM 3447 C C . SER B 1 18 ? -17.344 15.555 -7.688 1 96.75 18 SER B C 1
ATOM 3449 O O . SER B 1 18 ? -17.812 14.672 -6.965 1 96.75 18 SER B O 1
ATOM 3451 N N . LEU B 1 19 ? -17.047 16.656 -7.164 1 97.5 19 LEU B N 1
ATOM 3452 C CA . LEU B 1 19 ? -17.453 17.078 -5.828 1 97.5 19 LEU B CA 1
ATOM 3453 C C . LEU B 1 19 ? -18.953 17.375 -5.781 1 97.5 19 LEU B C 1
ATOM 3455 O O . LEU B 1 19 ? -19.469 18.078 -6.66 1 97.5 19 LEU B O 1
ATOM 3459 N N . ASP B 1 20 ? -19.562 16.938 -4.828 1 97.88 20 ASP B N 1
ATOM 3460 C CA . ASP B 1 20 ? -20.969 17.25 -4.641 1 97.88 20 ASP B CA 1
ATOM 3461 C C . ASP B 1 20 ? -21.188 18.766 -4.555 1 97.88 20 ASP B C 1
ATOM 3463 O O . ASP B 1 20 ? -20.516 19.453 -3.781 1 97.88 20 ASP B O 1
ATOM 3467 N N . GLU B 1 21 ? -22.141 19.156 -5.27 1 95.38 21 GLU B N 1
ATOM 3468 C CA . GLU B 1 21 ? -22.391 20.594 -5.375 1 95.38 21 GLU B CA 1
ATOM 3469 C C . GLU B 1 21 ? -22.875 21.156 -4.047 1 95.38 21 GLU B C 1
ATOM 3471 O O . GLU B 1 21 ? -22.797 22.375 -3.82 1 95.38 21 GLU B O 1
ATOM 3476 N N . ASN B 1 22 ? -23.328 20.328 -3.244 1 96.25 22 ASN B N 1
ATOM 3477 C CA . ASN B 1 22 ? -23.938 20.797 -2 1 96.25 22 ASN B CA 1
ATOM 3478 C C . ASN B 1 22 ? -22.922 20.812 -0.857 1 96.25 22 ASN B C 1
ATOM 3480 O O . ASN B 1 22 ? -23.25 21.234 0.254 1 96.25 22 ASN B O 1
ATOM 3484 N N . ILE B 1 23 ? -21.734 20.391 -1.116 1 98.06 23 ILE B N 1
ATOM 3485 C CA . ILE B 1 23 ? -20.781 20.406 -0.011 1 98.06 23 ILE B CA 1
ATOM 3486 C C . ILE B 1 23 ? -19.922 21.672 -0.079 1 98.06 23 ILE B C 1
ATOM 3488 O O . ILE B 1 23 ? -19.797 22.281 -1.142 1 98.06 23 ILE B O 1
ATOM 3492 N N . ASN B 1 24 ? -19.469 22.141 1.049 1 97.81 24 ASN B N 1
ATOM 3493 C CA . ASN B 1 24 ? -18.469 23.188 1.187 1 97.81 24 ASN B CA 1
ATOM 3494 C C . ASN B 1 24 ? -17.078 22.594 1.473 1 97.81 24 ASN B C 1
ATOM 3496 O O . ASN B 1 24 ? -16.75 22.312 2.625 1 97.81 24 ASN B O 1
ATOM 3500 N N . PRO B 1 25 ? -16.188 22.344 0.363 1 97.69 25 PRO B N 1
ATOM 3501 C CA . PRO B 1 25 ? -14.938 21.578 0.5 1 97.69 25 PRO B CA 1
ATOM 3502 C C . PRO B 1 25 ? -13.766 22.438 0.965 1 97.69 25 PRO B C 1
ATOM 3504 O O . PRO B 1 25 ? -12.914 22.812 0.156 1 97.69 25 PRO B O 1
ATOM 3507 N N . VAL B 1 26 ? -13.648 22.594 2.293 1 98.5 26 VAL B N 1
ATOM 3508 C CA . VAL B 1 26 ? -12.656 23.516 2.848 1 98.5 26 VAL B CA 1
ATOM 3509 C C . VAL B 1 26 ? -11.523 22.719 3.502 1 98.5 26 VAL B C 1
ATOM 3511 O O . VAL B 1 26 ? -10.742 23.266 4.273 1 98.5 26 VAL B O 1
ATOM 3514 N N . ASN B 1 27 ? -11.43 21.438 3.252 1 98.5 27 ASN B N 1
ATOM 3515 C CA . ASN B 1 27 ? -10.445 20.547 3.859 1 98.5 27 ASN B CA 1
ATOM 3516 C C . ASN B 1 27 ? -9.68 19.75 2.805 1 98.5 27 ASN B C 1
ATOM 3518 O O . ASN B 1 27 ? -9.406 18.562 2.994 1 98.5 27 ASN B O 1
ATOM 3522 N N . HIS B 1 28 ? -9.32 20.391 1.683 1 98 28 HIS B N 1
ATOM 3523 C CA . HIS B 1 28 ? -8.617 19.766 0.574 1 98 28 HIS B CA 1
ATOM 3524 C C . HIS B 1 28 ? -7.355 19.047 1.058 1 98 28 HIS B C 1
ATOM 3526 O O . HIS B 1 28 ? -6.977 18 0.509 1 98 28 HIS B O 1
ATOM 3532 N N . GLY B 1 29 ? -6.707 19.531 2.055 1 97.75 29 GLY B N 1
ATOM 3533 C CA . GLY B 1 29 ? -5.402 19.062 2.498 1 97.75 29 GLY B CA 1
ATOM 3534 C C . GLY B 1 29 ? -5.43 17.656 3.066 1 97.75 29 GLY B C 1
ATOM 3535 O O . GLY B 1 29 ? -4.395 16.984 3.143 1 97.75 29 GLY B O 1
ATOM 3536 N N . SER B 1 30 ? -6.582 17.156 3.531 1 97.19 30 SER B N 1
ATOM 3537 C CA . SER B 1 30 ? -6.648 15.836 4.164 1 97.19 30 SER B CA 1
ATOM 3538 C C . SER B 1 30 ? -6.617 14.727 3.123 1 97.19 30 SER B C 1
ATOM 3540 O O . SER B 1 30 ? -5.738 13.859 3.156 1 97.19 30 SER B O 1
ATOM 3542 N N . TYR B 1 31 ? -7.539 14.812 2.143 1 97.31 31 TYR B N 1
ATOM 3543 C CA . TYR B 1 31 ? -7.691 13.664 1.259 1 97.31 31 TYR B CA 1
ATOM 3544 C C . TYR B 1 31 ? -7.527 14.07 -0.2 1 97.31 31 TYR B C 1
ATOM 3546 O O . TYR B 1 31 ? -7.398 13.211 -1.079 1 97.31 31 TYR B O 1
ATOM 3554 N N . GLY B 1 32 ? -7.473 15.359 -0.506 1 96.62 32 GLY B N 1
ATOM 3555 C CA . GLY B 1 32 ? -7.355 15.844 -1.869 1 96.62 32 GLY B CA 1
ATOM 3556 C C . GLY B 1 32 ? -8.648 15.758 -2.652 1 96.62 32 GLY B C 1
ATOM 3557 O O . GLY B 1 32 ? -9.672 15.312 -2.123 1 96.62 32 GLY B O 1
ATOM 3558 N N . ALA B 1 33 ? -8.719 16.25 -3.754 1 97.5 33 ALA B N 1
ATOM 3559 C CA . ALA B 1 33 ? -9.734 16.141 -4.801 1 97.5 33 ALA B CA 1
ATOM 3560 C C . ALA B 1 33 ? -9.102 16.141 -6.188 1 97.5 33 ALA B C 1
ATOM 3562 O O . ALA B 1 33 ? -8.164 16.906 -6.445 1 97.5 33 ALA B O 1
ATOM 3563 N N . THR B 1 34 ? -9.516 15.289 -7.004 1 98.5 34 THR B N 1
ATOM 3564 C CA . THR B 1 34 ? -9 15.141 -8.359 1 98.5 34 THR B CA 1
ATOM 3565 C C . THR B 1 34 ? -9.875 15.898 -9.359 1 98.5 34 THR B C 1
ATOM 3567 O O . THR B 1 34 ? -11.102 15.766 -9.336 1 98.5 34 THR B O 1
ATOM 3570 N N . PRO B 1 35 ? -9.297 16.75 -10.195 1 98.44 35 PRO B N 1
ATOM 3571 C CA . PRO B 1 35 ? -10.094 17.391 -11.234 1 98.44 35 PRO B CA 1
ATOM 3572 C C . PRO B 1 35 ? -10.688 16.391 -12.227 1 98.44 35 PRO B C 1
ATOM 3574 O O . PRO B 1 35 ? -10.078 15.359 -12.508 1 98.44 35 PRO B O 1
ATOM 3577 N N . ASP B 1 36 ? -11.758 16.797 -12.805 1 98.31 36 ASP B N 1
ATOM 3578 C CA . ASP B 1 36 ? -12.523 15.906 -13.672 1 98.31 36 ASP B CA 1
ATOM 3579 C C . ASP B 1 36 ? -11.688 15.438 -14.859 1 98.31 36 ASP B C 1
ATOM 3581 O O . ASP B 1 36 ? -11.703 14.25 -15.203 1 98.31 36 ASP B O 1
ATOM 3585 N N . PRO B 1 37 ? -10.914 16.344 -15.523 1 98.56 37 PRO B N 1
ATOM 3586 C CA . PRO B 1 37 ? -10.102 15.867 -16.641 1 98.56 37 PRO B CA 1
ATOM 3587 C C . PRO B 1 37 ? -9.094 14.805 -16.234 1 98.56 37 PRO B C 1
ATOM 3589 O O . PRO B 1 37 ? -8.773 13.906 -17.031 1 98.56 37 PRO B O 1
ATOM 3592 N N . VAL B 1 38 ? -8.578 14.867 -15.047 1 98.69 38 VAL B N 1
ATOM 3593 C CA . VAL B 1 38 ? -7.621 13.875 -14.555 1 98.69 38 VAL B CA 1
ATOM 3594 C C . VAL B 1 38 ? -8.344 12.57 -14.234 1 98.69 38 VAL B C 1
ATOM 3596 O O . VAL B 1 38 ? -7.828 11.484 -14.508 1 98.69 38 VAL B O 1
ATOM 3599 N N . TYR B 1 39 ? -9.555 12.594 -13.688 1 98.19 39 TYR B N 1
ATOM 3600 C CA . TYR B 1 39 ? -10.367 11.391 -13.5 1 98.19 39 TYR B CA 1
ATOM 3601 C C . TYR B 1 39 ? -10.664 10.727 -14.844 1 98.19 39 TYR B C 1
ATOM 3603 O O . TYR B 1 39 ? -10.648 9.5 -14.945 1 98.19 39 TYR B O 1
ATOM 3611 N N . ASP B 1 40 ? -11.016 11.586 -15.836 1 98.19 40 ASP B N 1
ATOM 3612 C CA . ASP B 1 40 ? -11.242 11.039 -17.172 1 98.19 40 ASP B CA 1
ATOM 3613 C C . ASP B 1 40 ? -10.031 10.242 -17.656 1 98.19 40 ASP B C 1
ATOM 3615 O O . ASP B 1 40 ? -10.18 9.141 -18.188 1 98.19 40 ASP B O 1
ATOM 3619 N N . ALA B 1 41 ? -8.891 10.812 -17.438 1 98.56 41 ALA B N 1
ATOM 3620 C CA . ALA B 1 41 ? -7.668 10.109 -17.812 1 98.56 41 ALA B CA 1
ATOM 3621 C C . ALA B 1 41 ? -7.523 8.82 -17 1 98.56 41 ALA B C 1
ATOM 3623 O O . ALA B 1 41 ? -7.16 7.773 -17.547 1 98.56 41 ALA B O 1
ATOM 3624 N N . TYR B 1 42 ? -7.785 8.852 -15.797 1 98.44 42 TYR B N 1
ATOM 3625 C CA . TYR B 1 42 ? -7.723 7.695 -14.914 1 98.44 42 TYR B CA 1
ATOM 3626 C C . TYR B 1 42 ? -8.609 6.57 -15.43 1 98.44 42 TYR B C 1
ATOM 3628 O O . TYR B 1 42 ? -8.164 5.426 -15.555 1 98.44 42 TYR B O 1
ATOM 3636 N N . PHE B 1 43 ? -9.922 6.883 -15.672 1 97.56 43 PHE B N 1
ATOM 3637 C CA . PHE B 1 43 ? -10.867 5.875 -16.141 1 97.56 43 PHE B CA 1
ATOM 3638 C C . PHE B 1 43 ? -10.414 5.309 -17.484 1 97.56 43 PHE B C 1
ATOM 3640 O O . PHE B 1 43 ? -10.555 4.109 -17.734 1 97.56 43 PHE B O 1
ATOM 3647 N N . THR B 1 44 ? -9.805 6.16 -18.375 1 97.88 44 THR B N 1
ATOM 3648 C CA . THR B 1 44 ? -9.266 5.711 -19.641 1 97.88 44 THR B CA 1
ATOM 3649 C C . THR B 1 44 ? -8.133 4.703 -19.422 1 97.88 44 THR B C 1
ATOM 3651 O O . THR B 1 44 ? -8.07 3.678 -20.109 1 97.88 44 THR B O 1
ATOM 3654 N N . HIS B 1 45 ? -7.355 4.973 -18.453 1 98.12 45 HIS B N 1
ATOM 3655 C CA . HIS B 1 45 ? -6.23 4.086 -18.188 1 98.12 45 HIS B CA 1
ATOM 3656 C C . HIS B 1 45 ? -6.695 2.777 -17.547 1 98.12 45 HIS B C 1
ATOM 3658 O O . HIS B 1 45 ? -6.113 1.72 -17.797 1 98.12 45 HIS B O 1
ATOM 3664 N N . VAL B 1 46 ? -7.676 2.75 -16.688 1 97.38 46 VAL B N 1
ATOM 3665 C CA . VAL B 1 46 ? -8.25 1.521 -16.156 1 97.38 46 VAL B CA 1
ATOM 3666 C C . VAL B 1 46 ? -8.734 0.632 -17.297 1 97.38 46 VAL B C 1
ATOM 3668 O O . VAL B 1 46 ? -8.461 -0.57 -17.312 1 97.38 46 VAL B O 1
ATOM 3671 N N . LYS B 1 47 ? -9.469 1.265 -18.234 1 95.56 47 LYS B N 1
ATOM 3672 C CA . LYS B 1 47 ? -10.008 0.521 -19.375 1 95.56 47 LYS B CA 1
ATOM 3673 C C . LYS B 1 47 ? -8.891 -0.016 -20.266 1 95.56 47 LYS B C 1
ATOM 3675 O O . LYS B 1 47 ? -8.977 -1.131 -20.781 1 95.56 47 LYS B O 1
ATOM 3680 N N . ALA B 1 48 ? -7.809 0.753 -20.453 1 95.5 48 ALA B N 1
ATOM 3681 C CA . ALA B 1 48 ? -6.668 0.334 -21.266 1 95.5 48 ALA B CA 1
ATOM 3682 C C . ALA B 1 48 ? -5.984 -0.89 -20.656 1 95.5 48 ALA B C 1
ATOM 3684 O O . ALA B 1 48 ? -5.617 -1.821 -21.375 1 95.5 48 ALA B O 1
ATOM 3685 N N . ASP B 1 49 ? -5.852 -0.843 -19.359 1 95.56 49 ASP B N 1
ATOM 3686 C CA . ASP B 1 49 ? -5.281 -1.974 -18.641 1 95.56 49 ASP B CA 1
ATOM 3687 C C . ASP B 1 49 ? -6.16 -3.215 -18.781 1 95.56 49 ASP B C 1
ATOM 3689 O O . ASP B 1 49 ? -5.656 -4.32 -18.984 1 95.56 49 ASP B O 1
ATOM 3693 N N . ALA B 1 50 ? -7.426 -3.119 -18.766 1 95.81 50 ALA B N 1
ATOM 3694 C CA . ALA B 1 50 ? -8.398 -4.211 -18.781 1 95.81 50 ALA B CA 1
ATOM 3695 C C . ALA B 1 50 ? -8.492 -4.828 -20.172 1 95.81 50 ALA B C 1
ATOM 3697 O O . ALA B 1 50 ? -8.891 -5.988 -20.312 1 95.81 50 ALA B O 1
ATOM 3698 N N . ALA B 1 51 ? -8.18 -4.062 -21.219 1 97.31 51 ALA B N 1
ATOM 3699 C CA . ALA B 1 51 ? -8.352 -4.508 -22.594 1 97.31 51 ALA B CA 1
ATOM 3700 C C . ALA B 1 51 ? -7.426 -5.676 -22.922 1 97.31 51 ALA B C 1
ATOM 3702 O O . ALA B 1 51 ? -7.801 -6.594 -23.656 1 97.31 51 ALA B O 1
ATOM 3703 N N . TYR B 1 52 ? -6.285 -5.668 -22.469 1 97.44 52 TYR B N 1
ATOM 3704 C CA . TYR B 1 52 ? -5.305 -6.73 -22.656 1 97.44 52 TYR B CA 1
ATOM 3705 C C . TYR B 1 52 ? -4.355 -6.805 -21.453 1 97.44 52 TYR B C 1
ATOM 3707 O O . TYR B 1 52 ? -3.197 -6.395 -21.547 1 97.44 52 TYR B O 1
ATOM 3715 N N . PRO B 1 53 ? -4.754 -7.473 -20.359 1 97.19 53 PRO B N 1
ATOM 3716 C CA . PRO B 1 53 ? -4.035 -7.465 -19.078 1 97.19 53 PRO B CA 1
ATOM 3717 C C . PRO B 1 53 ? -2.596 -7.961 -19.219 1 97.19 53 PRO B C 1
ATOM 3719 O O . PRO B 1 53 ? -1.68 -7.371 -18.641 1 97.19 53 PRO B O 1
ATOM 3722 N N . ASP B 1 54 ? -2.375 -8.984 -20.031 1 97.81 54 ASP B N 1
ATOM 3723 C CA . ASP B 1 54 ? -1.037 -9.539 -20.203 1 97.81 54 ASP B CA 1
ATOM 3724 C C . ASP B 1 54 ? -0.083 -8.516 -20.797 1 97.81 54 ASP B C 1
ATOM 3726 O O . ASP B 1 54 ? 1.021 -8.312 -20.297 1 97.81 54 ASP B O 1
ATOM 3730 N N . ARG B 1 55 ? -0.491 -7.902 -21.875 1 97 55 ARG B N 1
ATOM 3731 C CA . ARG B 1 55 ? 0.361 -6.926 -22.547 1 97 55 ARG B CA 1
ATOM 3732 C C . ARG B 1 55 ? 0.6 -5.707 -21.656 1 97 55 ARG B C 1
ATOM 3734 O O . ARG B 1 55 ? 1.704 -5.16 -21.625 1 97 55 ARG B O 1
ATOM 3741 N N . TYR B 1 56 ? -0.428 -5.262 -21.031 1 97.12 56 TYR B N 1
ATOM 3742 C CA . TYR B 1 56 ? -0.28 -4.102 -20.156 1 97.12 56 TYR B CA 1
ATOM 3743 C C . TYR B 1 56 ? 0.748 -4.371 -19.062 1 97.12 56 TYR B C 1
ATOM 3745 O O . TYR B 1 56 ? 1.725 -3.629 -18.922 1 97.12 56 TYR B O 1
ATOM 3753 N N . CYS B 1 57 ? 0.588 -5.438 -18.297 1 96.44 57 CYS B N 1
ATOM 3754 C CA . CYS B 1 57 ? 1.425 -5.707 -17.125 1 96.44 57 CYS B CA 1
ATOM 3755 C C . CYS B 1 57 ? 2.848 -6.055 -17.547 1 96.44 57 CYS B C 1
ATOM 3757 O O . CYS B 1 57 ? 3.807 -5.711 -16.859 1 96.44 57 CYS B O 1
ATOM 3759 N N . ARG B 1 58 ? 2.998 -6.703 -18.703 1 96.06 58 ARG B N 1
ATOM 3760 C CA . ARG B 1 58 ? 4.312 -7.207 -19.078 1 96.06 58 ARG B CA 1
ATOM 3761 C C . ARG B 1 58 ? 5.09 -6.168 -19.891 1 96.06 58 ARG B C 1
ATOM 3763 O O . ARG B 1 58 ? 6.32 -6.23 -19.969 1 96.06 58 ARG B O 1
ATOM 3770 N N . ILE B 1 59 ? 4.395 -5.184 -20.484 1 95.44 59 ILE B N 1
ATOM 3771 C CA . ILE B 1 59 ? 5.086 -4.273 -21.391 1 95.44 59 ILE B CA 1
ATOM 3772 C C . ILE B 1 59 ? 4.707 -2.832 -21.062 1 95.44 59 ILE B C 1
ATOM 3774 O O . ILE B 1 59 ? 5.543 -2.057 -20.594 1 95.44 59 ILE B O 1
ATOM 3778 N N . GLN B 1 60 ? 3.428 -2.447 -21.141 1 97.12 60 GLN B N 1
ATOM 3779 C CA . GLN B 1 60 ? 2.967 -1.063 -21.141 1 97.12 60 GLN B CA 1
ATOM 3780 C C . GLN B 1 60 ? 3.164 -0.417 -19.781 1 97.12 60 GLN B C 1
ATOM 3782 O O . GLN B 1 60 ? 3.424 0.784 -19.688 1 97.12 60 GLN B O 1
ATOM 3787 N N . LEU B 1 61 ? 3.125 -1.188 -18.734 1 97.75 61 LEU B N 1
ATOM 3788 C CA . LEU B 1 61 ? 3.193 -0.667 -17.375 1 97.75 61 LEU B CA 1
ATOM 3789 C C . LEU B 1 61 ? 4.52 0.046 -17.125 1 97.75 61 LEU B C 1
ATOM 3791 O O . LEU B 1 61 ? 4.543 1.161 -16.609 1 97.75 61 LEU B O 1
ATOM 3795 N N . ARG B 1 62 ? 5.586 -0.534 -17.5 1 97.81 62 ARG B N 1
ATOM 3796 C CA . ARG B 1 62 ? 6.891 0.084 -17.281 1 97.81 62 ARG B CA 1
ATOM 3797 C C . ARG B 1 62 ? 6.996 1.412 -18.031 1 97.81 62 ARG B C 1
ATOM 3799 O O . ARG B 1 62 ? 7.547 2.381 -17.5 1 97.81 62 ARG B O 1
ATOM 3806 N N . ASP B 1 63 ? 6.492 1.464 -19.234 1 98.06 63 ASP B N 1
ATOM 3807 C CA . ASP B 1 63 ? 6.496 2.695 -20.016 1 98.06 63 ASP B CA 1
ATOM 3808 C C . ASP B 1 63 ? 5.691 3.791 -19.328 1 98.06 63 ASP B C 1
ATOM 3810 O O . ASP B 1 63 ? 6.137 4.938 -19.234 1 98.06 63 ASP B O 1
ATOM 3814 N N . ASP B 1 64 ? 4.477 3.434 -18.875 1 98.38 64 ASP B N 1
ATOM 3815 C CA . ASP B 1 64 ? 3.645 4.387 -18.156 1 98.38 64 ASP B CA 1
ATOM 3816 C C . ASP B 1 64 ? 4.348 4.875 -16.891 1 98.38 64 ASP B C 1
ATOM 3818 O O . ASP B 1 64 ? 4.266 6.055 -16.547 1 98.38 64 ASP B O 1
ATOM 3822 N N . TYR B 1 65 ? 5.07 3.928 -16.172 1 98.69 65 TYR B N 1
ATOM 3823 C CA . TYR B 1 65 ? 5.805 4.246 -14.953 1 98.69 65 TYR B CA 1
ATOM 3824 C C . TYR B 1 65 ? 6.91 5.254 -15.234 1 98.69 65 TYR B C 1
ATOM 3826 O O . TYR B 1 65 ? 7.031 6.266 -14.539 1 98.69 65 TYR B O 1
ATOM 3834 N N . VAL B 1 66 ? 7.672 5.109 -16.266 1 98.88 66 VAL B N 1
ATOM 3835 C CA . VAL B 1 66 ? 8.781 5.984 -16.609 1 98.88 66 VAL B CA 1
ATOM 3836 C C . VAL B 1 66 ? 8.25 7.348 -17.062 1 98.88 66 VAL B C 1
ATOM 3838 O O . VAL B 1 66 ? 8.789 8.391 -16.672 1 98.88 66 VAL B O 1
ATOM 3841 N N . ALA B 1 67 ? 7.176 7.336 -17.859 1 98.81 67 ALA B N 1
ATOM 3842 C CA . ALA B 1 67 ? 6.559 8.594 -18.266 1 98.81 67 ALA B CA 1
ATOM 3843 C C . ALA B 1 67 ? 6.098 9.398 -17.062 1 98.81 67 ALA B C 1
ATOM 3845 O O . ALA B 1 67 ? 6.273 10.625 -17.016 1 98.81 67 ALA B O 1
ATOM 3846 N N . ALA B 1 68 ? 5.535 8.727 -16.094 1 98.88 68 ALA B N 1
ATOM 3847 C CA . ALA B 1 68 ? 5.102 9.375 -14.859 1 98.88 68 ALA B CA 1
ATOM 3848 C C . ALA B 1 68 ? 6.285 9.969 -14.109 1 98.88 68 ALA B C 1
ATOM 3850 O O . ALA B 1 68 ? 6.234 11.125 -13.68 1 98.88 68 ALA B O 1
ATOM 3851 N N . LEU B 1 69 ? 7.348 9.219 -13.969 1 98.88 69 LEU B N 1
ATOM 3852 C CA . LEU B 1 69 ? 8.539 9.688 -13.266 1 98.88 69 LEU B CA 1
ATOM 3853 C C . LEU B 1 69 ? 9.133 10.906 -13.953 1 98.88 69 LEU B C 1
ATOM 3855 O O . LEU B 1 69 ? 9.531 11.867 -13.297 1 98.88 69 LEU B O 1
ATOM 3859 N N . LYS B 1 70 ? 9.219 10.867 -15.258 1 98.88 70 LYS B N 1
ATOM 3860 C CA . LYS B 1 70 ? 9.797 11.984 -16 1 98.88 70 LYS B CA 1
ATOM 3861 C C . LYS B 1 70 ? 8.977 13.258 -15.797 1 98.88 70 LYS B C 1
ATOM 3863 O O . LYS B 1 70 ? 9.539 14.336 -15.586 1 98.88 70 LYS B O 1
ATOM 3868 N N . SER B 1 71 ? 7.688 13.117 -15.852 1 98.75 71 SER B N 1
ATOM 3869 C CA . SER B 1 71 ? 6.824 14.273 -15.625 1 98.75 71 SER B CA 1
ATOM 3870 C C . SER B 1 71 ? 7.004 14.828 -14.211 1 98.75 71 SER B C 1
ATOM 3872 O O . SER B 1 71 ? 7.094 16.047 -14.023 1 98.75 71 SER B O 1
ATOM 3874 N N . LEU B 1 72 ? 7.098 13.984 -13.234 1 98.75 72 LEU B N 1
ATOM 3875 C CA . LEU B 1 72 ? 7.281 14.391 -11.844 1 98.75 72 LEU B CA 1
ATOM 3876 C C . LEU B 1 72 ? 8.648 15.031 -11.641 1 98.75 72 LEU B C 1
ATOM 3878 O O . LEU B 1 72 ? 8.773 16.047 -10.953 1 98.75 72 LEU B O 1
ATOM 3882 N N . ALA B 1 73 ? 9.633 14.398 -12.203 1 98.81 73 ALA B N 1
ATOM 3883 C CA . ALA B 1 73 ? 11.008 14.875 -12.062 1 98.81 73 ALA B CA 1
ATOM 3884 C C . ALA B 1 73 ? 11.148 16.312 -12.578 1 98.81 73 ALA B C 1
ATOM 3886 O O . ALA B 1 73 ? 11.859 17.125 -11.984 1 98.81 73 ALA B O 1
ATOM 3887 N N . ASP B 1 74 ? 10.477 16.562 -13.703 1 98.38 74 ASP B N 1
ATOM 3888 C CA . ASP B 1 74 ? 10.477 17.922 -14.227 1 98.38 74 ASP B CA 1
ATOM 3889 C C . ASP B 1 74 ? 9.852 18.906 -13.234 1 98.38 74 ASP B C 1
ATOM 3891 O O . ASP B 1 74 ? 10.359 20 -13.039 1 98.38 74 ASP B O 1
ATOM 3895 N N . LEU B 1 75 ? 8.836 18.516 -12.578 1 98.38 75 LEU B N 1
ATOM 3896 C CA . LEU B 1 75 ? 8.102 19.344 -11.641 1 98.38 75 LEU B CA 1
ATOM 3897 C C . LEU B 1 75 ? 8.922 19.594 -10.375 1 98.38 75 LEU B C 1
ATOM 3899 O O . LEU B 1 75 ? 8.922 20.703 -9.844 1 98.38 75 LEU B O 1
ATOM 3903 N N . VAL B 1 76 ? 9.68 18.562 -9.852 1 98.56 76 VAL B N 1
ATOM 3904 C CA . VAL B 1 76 ? 10.352 18.688 -8.562 1 98.56 76 VAL B CA 1
ATOM 3905 C C . VAL B 1 76 ? 11.844 18.922 -8.781 1 98.56 76 VAL B C 1
ATOM 3907 O O . VAL B 1 76 ? 12.617 19.016 -7.824 1 98.56 76 VAL B O 1
ATOM 3910 N N . HIS B 1 77 ? 12.297 19.062 -10.055 1 98.38 77 HIS B N 1
ATOM 3911 C CA . HIS B 1 77 ? 13.641 19.406 -10.484 1 98.38 77 HIS B CA 1
ATOM 3912 C C . HIS B 1 77 ? 14.664 18.422 -9.945 1 98.38 77 HIS B C 1
ATOM 3914 O O . HIS B 1 77 ? 15.578 18.797 -9.211 1 98.38 77 HIS B O 1
ATOM 3920 N N . CYS B 1 78 ? 14.617 17.219 -10.5 1 98.44 78 CYS B N 1
ATOM 3921 C CA . CYS B 1 78 ? 15.617 16.203 -10.219 1 98.44 78 CYS B CA 1
ATOM 3922 C C . CYS B 1 78 ? 15.68 15.18 -11.344 1 98.44 78 CYS B C 1
ATOM 3924 O O . CYS B 1 78 ? 14.961 15.297 -12.344 1 98.44 78 CYS B O 1
ATOM 3926 N N . ASP B 1 79 ? 16.719 14.312 -11.344 1 98.44 79 ASP B N 1
ATOM 3927 C CA . ASP B 1 79 ? 16.75 13.18 -12.258 1 98.44 79 ASP B CA 1
ATOM 3928 C C . ASP B 1 79 ? 15.609 12.203 -11.977 1 98.44 79 ASP B C 1
ATOM 3930 O O . ASP B 1 79 ? 15.375 11.828 -10.828 1 98.44 79 ASP B O 1
ATOM 3934 N N . TYR B 1 80 ? 14.828 11.852 -13.086 1 98.62 80 TYR B N 1
ATOM 3935 C CA . TYR B 1 80 ? 13.672 10.984 -12.906 1 98.62 80 TYR B CA 1
ATOM 3936 C C . TYR B 1 80 ? 14.086 9.633 -12.352 1 98.62 80 TYR B C 1
ATOM 3938 O O . TYR B 1 80 ? 13.289 8.953 -11.695 1 98.62 80 TYR B O 1
ATOM 3946 N N . ARG B 1 81 ? 15.391 9.219 -12.516 1 98.31 81 ARG B N 1
ATOM 3947 C CA . ARG B 1 81 ? 15.891 7.922 -12.062 1 98.31 81 ARG B CA 1
ATOM 3948 C C . ARG B 1 81 ? 16.109 7.914 -10.555 1 98.31 81 ARG B C 1
ATOM 3950 O O . ARG B 1 81 ? 16.359 6.863 -9.961 1 98.31 81 ARG B O 1
ATOM 3957 N N . TRP B 1 82 ? 15.938 9.07 -9.82 1 98.56 82 TRP B N 1
ATOM 3958 C CA . TRP B 1 82 ? 16.078 9.172 -8.375 1 98.56 82 TRP B CA 1
ATOM 3959 C C . TRP B 1 82 ? 14.742 9.008 -7.672 1 98.56 82 TRP B C 1
ATOM 3961 O O . TRP B 1 82 ? 14.664 9.039 -6.441 1 98.56 82 TRP B O 1
ATOM 3971 N N . LEU B 1 83 ? 13.734 8.852 -8.453 1 98.81 83 LEU B N 1
ATOM 3972 C CA . LEU B 1 83 ? 12.375 8.812 -7.93 1 98.81 83 LEU B CA 1
ATOM 3973 C C . LEU B 1 83 ? 11.805 7.402 -8.008 1 98.81 83 LEU B C 1
ATOM 3975 O O . LEU B 1 83 ? 12.164 6.633 -8.898 1 98.81 83 LEU B O 1
ATOM 3979 N N . ALA B 1 84 ? 10.969 7.031 -7.133 1 98.81 84 ALA B N 1
ATOM 3980 C CA . ALA B 1 84 ? 10.086 5.863 -7.125 1 98.81 84 ALA B CA 1
ATOM 3981 C C . ALA B 1 84 ? 8.656 6.258 -6.766 1 98.81 84 ALA B C 1
ATOM 3983 O O . ALA B 1 84 ? 8.414 7.375 -6.297 1 98.81 84 ALA B O 1
ATOM 3984 N N . LEU B 1 85 ? 7.738 5.492 -7.078 1 98.75 85 LEU B N 1
ATOM 3985 C CA . LEU B 1 85 ? 6.34 5.746 -6.738 1 98.75 85 LEU B CA 1
ATOM 3986 C C . LEU B 1 85 ? 5.836 4.73 -5.723 1 98.75 85 LEU B C 1
ATOM 3988 O O . LEU B 1 85 ? 6.18 3.547 -5.797 1 98.75 85 LEU B O 1
ATOM 3992 N N . VAL B 1 86 ? 5.105 5.16 -4.73 1 98.12 86 VAL B N 1
ATOM 3993 C CA . VAL B 1 86 ? 4.531 4.371 -3.648 1 98.12 86 VAL B CA 1
ATOM 3994 C C . VAL B 1 86 ? 3.049 4.703 -3.496 1 98.12 86 VAL B C 1
ATOM 3996 O O . VAL B 1 86 ? 2.531 5.59 -4.18 1 98.12 86 VAL B O 1
ATOM 3999 N N . ASN B 1 87 ? 2.318 4.039 -2.66 1 96.94 87 ASN B N 1
ATOM 4000 C CA . ASN B 1 87 ? 0.869 4.16 -2.562 1 96.94 87 ASN B CA 1
ATOM 4001 C C . ASN B 1 87 ? 0.459 5.488 -1.93 1 96.94 87 ASN B C 1
ATOM 4003 O O . ASN B 1 87 ? -0.605 6.023 -2.24 1 96.94 87 ASN B O 1
ATOM 4007 N N . ASN B 1 88 ? 1.172 5.961 -0.976 1 97.56 88 ASN B N 1
ATOM 4008 C CA . ASN B 1 88 ? 0.962 7.199 -0.229 1 97.56 88 ASN B CA 1
ATOM 4009 C C . ASN B 1 88 ? 2.168 7.539 0.643 1 97.56 88 ASN B C 1
ATOM 4011 O O . ASN B 1 88 ? 3.148 6.793 0.671 1 97.56 88 ASN B O 1
ATOM 4015 N N . THR B 1 89 ? 2.145 8.617 1.252 1 98.5 89 THR B N 1
ATOM 4016 C CA . THR B 1 89 ? 3.291 9.07 2.031 1 98.5 89 THR B CA 1
ATOM 4017 C C . THR B 1 89 ? 3.555 8.125 3.203 1 98.5 89 THR B C 1
ATOM 4019 O O . THR B 1 89 ? 4.707 7.805 3.504 1 98.5 89 THR B O 1
ATOM 4022 N N . THR B 1 90 ? 2.465 7.656 3.918 1 98.56 90 THR B N 1
ATOM 4023 C CA . THR B 1 90 ? 2.637 6.711 5.012 1 98.56 90 THR B CA 1
ATOM 4024 C C . THR B 1 90 ? 3.402 5.477 4.547 1 98.56 90 THR B C 1
ATOM 4026 O O . THR B 1 90 ? 4.352 5.039 5.203 1 98.56 90 THR B O 1
ATOM 4029 N N . THR B 1 91 ? 3.033 4.934 3.373 1 98.56 91 THR B N 1
ATOM 4030 C CA . THR B 1 91 ? 3.717 3.775 2.805 1 98.56 91 THR B CA 1
ATOM 4031 C C . THR B 1 91 ? 5.168 4.113 2.473 1 98.56 91 THR B C 1
ATOM 4033 O O . THR B 1 91 ? 6.07 3.307 2.707 1 98.56 91 THR B O 1
ATOM 4036 N N . GLY B 1 92 ? 5.398 5.301 1.898 1 98.81 92 GLY B N 1
ATOM 4037 C CA . GLY B 1 92 ? 6.758 5.707 1.578 1 98.81 92 GLY B CA 1
ATOM 4038 C C . GLY B 1 92 ? 7.652 5.809 2.797 1 98.81 92 GLY B C 1
ATOM 4039 O O . GLY B 1 92 ? 8.797 5.352 2.773 1 98.81 92 GLY B O 1
ATOM 4040 N N . VAL B 1 93 ? 7.129 6.395 3.904 1 98.81 93 VAL B N 1
ATOM 4041 C CA . VAL B 1 93 ? 7.879 6.512 5.152 1 98.81 93 VAL B CA 1
ATOM 4042 C C . VAL B 1 93 ? 8.203 5.117 5.691 1 98.81 93 VAL B C 1
ATOM 4044 O O . VAL B 1 93 ? 9.336 4.852 6.094 1 98.81 93 VAL B O 1
ATOM 4047 N N . ASN B 1 94 ? 7.211 4.211 5.652 1 98.81 94 ASN B N 1
ATOM 4048 C CA . ASN B 1 94 ? 7.438 2.824 6.051 1 98.81 94 ASN B CA 1
ATOM 4049 C C . ASN B 1 94 ? 8.508 2.16 5.184 1 98.81 94 ASN B C 1
ATOM 4051 O O . ASN B 1 94 ? 9.352 1.422 5.691 1 98.81 94 ASN B O 1
ATOM 4055 N N . THR B 1 95 ? 8.438 2.377 3.852 1 98.75 95 THR B N 1
ATOM 4056 C CA . THR B 1 95 ? 9.391 1.806 2.9 1 98.75 95 THR B CA 1
ATOM 4057 C C . THR B 1 95 ? 10.82 2.129 3.307 1 98.75 95 THR B C 1
ATOM 4059 O O . THR B 1 95 ? 11.688 1.248 3.314 1 98.75 95 THR B O 1
ATOM 4062 N N . VAL B 1 96 ? 11.062 3.391 3.697 1 98.81 96 VAL B N 1
ATOM 4063 C CA . VAL B 1 96 ? 12.398 3.828 4.082 1 98.81 96 VAL B CA 1
ATOM 4064 C C . VAL B 1 96 ? 12.75 3.271 5.461 1 98.81 96 VAL B C 1
ATOM 4066 O O . VAL B 1 96 ? 13.727 2.535 5.609 1 98.81 96 VAL B O 1
ATOM 4069 N N . LEU B 1 97 ? 11.875 3.5 6.484 1 98.75 97 LEU B N 1
ATOM 4070 C CA . LEU B 1 97 ? 12.188 3.201 7.879 1 98.75 97 LEU B CA 1
ATOM 4071 C C . LEU B 1 97 ? 12.336 1.698 8.094 1 98.75 97 LEU B C 1
ATOM 4073 O O . LEU B 1 97 ? 13.141 1.261 8.914 1 98.75 97 LEU B O 1
ATOM 4077 N N . ARG B 1 98 ? 11.609 0.942 7.332 1 98 98 ARG B N 1
ATOM 4078 C CA . ARG B 1 98 ? 11.609 -0.499 7.562 1 98 98 ARG B CA 1
ATOM 4079 C C . ARG B 1 98 ? 12.594 -1.203 6.633 1 98 98 ARG B C 1
ATOM 4081 O O . ARG B 1 98 ? 12.648 -2.434 6.602 1 98 98 ARG B O 1
ATOM 4088 N N . SER B 1 99 ? 13.281 -0.505 5.801 1 97.56 99 SER B N 1
ATOM 4089 C CA . SER B 1 99 ? 14.352 -1.034 4.973 1 97.56 99 SER B CA 1
ATOM 4090 C C . SER B 1 99 ? 15.719 -0.81 5.625 1 97.56 99 SER B C 1
ATOM 4092 O O . SER B 1 99 ? 16.625 -1.635 5.484 1 97.56 99 SER B O 1
ATOM 4094 N N . LEU B 1 100 ? 15.875 0.345 6.312 1 97.12 100 LEU B N 1
ATOM 4095 C CA . LEU B 1 100 ? 17.172 0.72 6.871 1 97.12 100 LEU B CA 1
ATOM 4096 C C . LEU B 1 100 ? 17.578 -0.244 7.98 1 97.12 100 LEU B C 1
ATOM 4098 O O . LEU B 1 100 ? 16.734 -0.719 8.742 1 97.12 100 LEU B O 1
ATOM 4102 N N . LYS B 1 101 ? 18.828 -0.543 8.07 1 94.44 101 LYS B N 1
ATOM 4103 C CA . LYS B 1 101 ? 19.375 -1.433 9.094 1 94.44 101 LYS B CA 1
ATOM 4104 C C . LYS B 1 101 ? 19.562 -0.697 10.422 1 94.44 101 LYS B C 1
ATOM 4106 O O . LYS B 1 101 ? 20.625 -0.121 10.664 1 94.44 101 LYS B O 1
ATOM 4111 N N . PHE B 1 102 ? 18.547 -0.691 11.227 1 96.94 102 PHE B N 1
ATOM 4112 C CA . PHE B 1 102 ? 18.609 -0.154 12.578 1 96.94 102 PHE B CA 1
ATOM 4113 C C . PHE B 1 102 ? 19.094 -1.216 13.555 1 96.94 102 PHE B C 1
ATOM 4115 O O . PHE B 1 102 ? 18.891 -2.412 13.336 1 96.94 102 PHE B O 1
ATOM 4122 N N . ARG B 1 103 ? 19.828 -0.89 14.523 1 94.81 103 ARG B N 1
ATOM 4123 C CA . ARG B 1 103 ? 20.203 -1.711 15.672 1 94.81 103 ARG B CA 1
ATOM 4124 C C . ARG B 1 103 ? 19.578 -1.184 16.953 1 94.81 103 ARG B C 1
ATOM 4126 O O . ARG B 1 103 ? 19.188 -0.015 17.031 1 94.81 103 ARG B O 1
ATOM 4133 N N . ALA B 1 104 ? 19.406 -2.098 17.859 1 96.81 104 ALA B N 1
ATOM 4134 C CA . ALA B 1 104 ? 18.922 -1.672 19.172 1 96.81 104 ALA B CA 1
ATOM 4135 C C . ALA B 1 104 ? 19.75 -0.514 19.719 1 96.81 104 ALA B C 1
ATOM 4137 O O . ALA B 1 104 ? 20.984 -0.547 19.656 1 96.81 104 ALA B O 1
ATOM 4138 N N . GLY B 1 105 ? 19.062 0.482 20.141 1 98.19 105 GLY B N 1
ATOM 4139 C CA . GLY B 1 105 ? 19.766 1.623 20.703 1 98.19 105 GLY B CA 1
ATOM 4140 C C . GLY B 1 105 ? 19.922 2.771 19.719 1 98.19 105 GLY B C 1
ATOM 4141 O O . GLY B 1 105 ? 20.219 3.898 20.125 1 98.19 105 GLY B O 1
ATOM 4142 N N . ASP B 1 106 ? 19.766 2.49 18.359 1 98.69 106 ASP B N 1
ATOM 4143 C CA . ASP B 1 106 ? 19.797 3.588 17.406 1 98.69 106 ASP B CA 1
ATOM 4144 C C . ASP B 1 106 ? 18.703 4.609 17.703 1 98.69 106 ASP B C 1
ATOM 4146 O O . ASP B 1 106 ? 17.562 4.234 17.984 1 98.69 106 ASP B O 1
ATOM 4150 N N . LYS B 1 107 ? 19.109 5.891 17.781 1 98.75 107 LYS B N 1
ATOM 4151 C CA . LYS B 1 107 ? 18.141 6.949 18.062 1 98.75 107 LYS B CA 1
ATOM 4152 C C . LYS B 1 107 ? 17.531 7.484 16.781 1 98.75 107 LYS B C 1
ATOM 4154 O O . LYS B 1 107 ? 18.219 7.691 15.789 1 98.75 107 LYS B O 1
ATOM 4159 N N . VAL B 1 108 ? 16.219 7.539 16.766 1 98.88 108 VAL B N 1
ATOM 4160 C CA . VAL B 1 108 ? 15.453 8.156 15.68 1 98.88 108 VAL B CA 1
ATOM 4161 C C . VAL B 1 108 ? 14.75 9.406 16.188 1 98.88 108 VAL B C 1
ATOM 4163 O O . VAL B 1 108 ? 13.914 9.336 17.094 1 98.88 108 VAL B O 1
ATOM 4166 N N . LEU B 1 109 ? 15.258 10.594 15.648 1 98.88 109 LEU B N 1
ATOM 4167 C CA . LEU B 1 109 ? 14.688 11.867 16.062 1 98.88 109 LEU B CA 1
ATOM 4168 C C . LEU B 1 109 ? 13.43 12.195 15.25 1 98.88 109 LEU B C 1
ATOM 4170 O O . LEU B 1 109 ? 13.43 12.07 14.023 1 98.88 109 LEU B O 1
ATOM 4174 N N . ILE B 1 110 ? 12.227 12.461 15.977 1 98.88 110 ILE B N 1
ATOM 4175 C CA . ILE B 1 110 ? 11.008 12.914 15.312 1 98.88 110 ILE B CA 1
ATOM 4176 C C . ILE B 1 110 ? 10.547 14.234 15.93 1 98.88 110 ILE B C 1
ATOM 4178 O O . ILE B 1 110 ? 10.945 14.578 17.047 1 98.88 110 ILE B O 1
ATOM 4182 N N . ALA B 1 111 ? 9.859 15.086 15.195 1 98.56 111 ALA B N 1
ATOM 4183 C CA . ALA B 1 111 ? 9.234 16.297 15.727 1 98.56 111 ALA B CA 1
ATOM 4184 C C . ALA B 1 111 ? 7.934 15.969 16.453 1 98.56 111 ALA B C 1
ATOM 4186 O O . ALA B 1 111 ? 7.262 14.984 16.125 1 98.56 111 ALA B O 1
ATOM 4187 N N . SER B 1 112 ? 7.562 16.75 17.484 1 97.88 112 SER B N 1
ATOM 4188 C CA . SER B 1 112 ? 6.312 16.562 18.203 1 97.88 112 SER B CA 1
ATOM 4189 C C . SER B 1 112 ? 5.105 16.734 17.281 1 97.88 112 SER B C 1
ATOM 4191 O O . SER B 1 112 ? 4.004 16.281 17.609 1 97.88 112 SER B O 1
ATOM 4193 N N . THR B 1 113 ? 5.27 17.297 16.141 1 97.62 113 THR B N 1
ATOM 4194 C CA . THR B 1 113 ? 4.191 17.547 15.195 1 97.62 113 THR B CA 1
ATOM 4195 C C . THR B 1 113 ? 4.164 16.484 14.109 1 97.62 113 THR B C 1
ATOM 4197 O O . THR B 1 113 ? 3.426 16.609 13.133 1 97.62 113 THR B O 1
ATOM 4200 N N . SER B 1 114 ? 5.066 15.461 14.234 1 98.12 114 SER B N 1
ATOM 4201 C CA . SER B 1 114 ? 5.109 14.398 13.234 1 98.12 114 SER B CA 1
ATOM 4202 C C . SER B 1 114 ? 3.729 13.781 13.031 1 98.12 114 SER B C 1
ATOM 4204 O O . SER B 1 114 ? 2.982 13.578 13.984 1 98.12 114 SER B O 1
ATOM 4206 N N . TYR B 1 115 ? 3.332 13.539 11.797 1 97.81 115 TYR B N 1
ATOM 4207 C CA . TYR B 1 115 ? 2.072 12.875 11.477 1 97.81 115 TYR B CA 1
ATOM 4208 C C . TYR B 1 115 ? 1.927 11.57 12.242 1 97.81 115 TYR B C 1
ATOM 4210 O O . TYR B 1 115 ? 2.873 10.781 12.328 1 97.81 115 TYR B O 1
ATOM 4218 N N . GLY B 1 116 ? 0.803 11.344 12.797 1 96.81 116 GLY B N 1
ATOM 4219 C CA . GLY B 1 116 ? 0.557 10.25 13.711 1 96.81 116 GLY B CA 1
ATOM 4220 C C . GLY B 1 116 ? 0.967 8.898 13.156 1 96.81 116 GLY B C 1
ATOM 4221 O O . GLY B 1 116 ? 1.676 8.133 13.812 1 96.81 116 GLY B O 1
ATOM 4222 N N . ALA B 1 117 ? 0.506 8.531 11.977 1 97.62 117 ALA B N 1
ATOM 4223 C CA . ALA B 1 117 ? 0.802 7.242 11.352 1 97.62 117 ALA B CA 1
ATOM 4224 C C . ALA B 1 117 ? 2.307 7.043 11.195 1 97.62 117 ALA B C 1
ATOM 4226 O O . ALA B 1 117 ? 2.818 5.941 11.422 1 97.62 117 ALA B O 1
ATOM 4227 N N . CYS B 1 118 ? 3.1 8.109 10.789 1 98.25 118 CYS B N 1
ATOM 4228 C CA . CYS B 1 118 ? 4.543 8.031 10.609 1 98.25 118 CYS B CA 1
ATOM 4229 C C . CYS B 1 118 ? 5.254 7.871 11.945 1 98.25 118 CYS B C 1
ATOM 4231 O O . CYS B 1 118 ? 6.188 7.078 12.07 1 98.25 118 CYS B O 1
ATOM 4233 N N . ALA B 1 119 ? 4.723 8.617 12.969 1 98.25 119 ALA B N 1
ATOM 4234 C CA . ALA B 1 119 ? 5.285 8.469 14.305 1 98.25 119 ALA B CA 1
ATOM 4235 C C . ALA B 1 119 ? 5.059 7.059 14.844 1 98.25 119 ALA B C 1
ATOM 4237 O O . ALA B 1 119 ? 5.91 6.512 15.547 1 98.25 119 ALA B O 1
ATOM 4238 N N . LYS B 1 120 ? 3.979 6.469 14.523 1 98.25 120 LYS B N 1
ATOM 4239 C CA . LYS B 1 120 ? 3.66 5.121 14.984 1 98.25 120 LYS B CA 1
ATOM 4240 C C . LYS B 1 120 ? 4.559 4.086 14.32 1 98.25 120 LYS B C 1
ATOM 4242 O O . LYS B 1 120 ? 4.781 3.004 14.867 1 98.25 120 LYS B O 1
ATOM 4247 N N . THR B 1 121 ? 5.031 4.352 13.078 1 98.62 121 THR B N 1
ATOM 4248 C CA . THR B 1 121 ? 6.031 3.484 12.469 1 98.62 121 THR B CA 1
ATOM 4249 C C . THR B 1 121 ? 7.301 3.447 13.32 1 98.62 121 THR B C 1
ATOM 4251 O O . THR B 1 121 ? 7.898 2.385 13.508 1 98.62 121 THR B O 1
ATOM 4254 N N . VAL B 1 122 ? 7.727 4.598 13.836 1 98.62 122 VAL B N 1
ATOM 4255 C CA . VAL B 1 122 ? 8.891 4.668 14.703 1 98.62 122 VAL B CA 1
ATOM 4256 C C . VAL B 1 122 ? 8.609 3.92 16 1 98.62 122 VAL B C 1
ATOM 4258 O O . VAL B 1 122 ? 9.477 3.201 16.516 1 98.62 122 VAL B O 1
ATOM 4261 N N . ALA B 1 123 ? 7.355 4.098 16.562 1 98.25 123 ALA B N 1
ATOM 4262 C CA . ALA B 1 123 ? 6.957 3.354 17.766 1 98.25 123 ALA B CA 1
ATOM 4263 C C . ALA B 1 123 ? 7.02 1.849 17.516 1 98.25 123 ALA B C 1
ATOM 4265 O O . ALA B 1 123 ? 7.461 1.088 18.375 1 98.25 123 ALA B O 1
ATOM 4266 N N . PHE B 1 124 ? 6.574 1.422 16.375 1 98.25 124 PHE B N 1
ATOM 4267 C CA . PHE B 1 124 ? 6.648 0.02 15.977 1 98.25 124 PHE B CA 1
ATOM 4268 C C . PHE B 1 124 ? 8.094 -0.466 15.969 1 98.25 124 PHE B C 1
ATOM 4270 O O . PHE B 1 124 ? 8.391 -1.55 16.469 1 98.25 124 PHE B O 1
ATOM 4277 N N . LEU B 1 125 ? 9.008 0.311 15.375 1 97.88 125 LEU B N 1
ATOM 4278 C CA . LEU B 1 125 ? 10.422 -0.048 15.312 1 97.88 125 LEU B CA 1
ATOM 4279 C C . LEU B 1 125 ? 11.039 -0.082 16.703 1 97.88 125 LEU B C 1
ATOM 4281 O O . LEU B 1 125 ? 11.938 -0.882 16.969 1 97.88 125 LEU B O 1
ATOM 4285 N N . ARG B 1 126 ? 10.539 0.851 17.594 1 98.06 126 ARG B N 1
ATOM 4286 C CA . ARG B 1 126 ? 10.969 0.781 18.984 1 98.06 126 ARG B CA 1
ATOM 4287 C C . ARG B 1 126 ? 10.648 -0.581 19.578 1 98.06 126 ARG B C 1
ATOM 4289 O O . ARG B 1 126 ? 11.492 -1.19 20.25 1 98.06 126 ARG B O 1
ATOM 4296 N N . ASN B 1 127 ? 9.461 -1.066 19.328 1 96.31 127 ASN B N 1
ATOM 4297 C CA . ASN B 1 127 ? 8.977 -2.293 19.953 1 96.31 127 ASN B CA 1
ATOM 4298 C C . ASN B 1 127 ? 9.547 -3.533 19.266 1 96.31 127 ASN B C 1
ATOM 4300 O O . ASN B 1 127 ? 9.586 -4.613 19.859 1 96.31 127 ASN B O 1
ATOM 4304 N N . THR B 1 128 ? 10.062 -3.432 17.969 1 94.75 128 THR B N 1
ATOM 4305 C CA . THR B 1 128 ? 10.461 -4.621 17.219 1 94.75 128 THR B CA 1
ATOM 4306 C C . THR B 1 128 ? 11.977 -4.676 17.062 1 94.75 128 THR B C 1
ATOM 4308 O O . THR B 1 128 ? 12.562 -5.762 17.062 1 94.75 128 THR B O 1
ATOM 4311 N N . VAL B 1 129 ? 12.57 -3.574 16.875 1 94.38 129 VAL B N 1
ATOM 4312 C CA . VAL B 1 129 ? 14.008 -3.52 16.625 1 94.38 129 VAL B CA 1
ATOM 4313 C C . VAL B 1 129 ? 14.719 -2.979 17.859 1 94.38 129 VAL B C 1
ATOM 4315 O O . VAL B 1 129 ? 15.859 -3.363 18.156 1 94.38 129 VAL B O 1
ATOM 4318 N N . GLY B 1 130 ? 14.062 -2.096 18.672 1 97.12 130 GLY B N 1
ATOM 4319 C CA . GLY B 1 130 ? 14.672 -1.498 19.859 1 97.12 130 GLY B CA 1
ATOM 4320 C C . GLY B 1 130 ? 15.25 -0.121 19.594 1 97.12 130 GLY B C 1
ATOM 4321 O O . GLY B 1 130 ? 16.141 0.329 20.312 1 97.12 130 GLY B O 1
ATOM 4322 N N . VAL B 1 131 ? 14.758 0.569 18.516 1 98.12 131 VAL B N 1
ATOM 4323 C CA . VAL B 1 131 ? 15.211 1.938 18.297 1 98.12 131 VAL B CA 1
ATOM 4324 C C . VAL B 1 131 ? 14.695 2.836 19.422 1 98.12 131 VAL B C 1
ATOM 4326 O O . VAL B 1 131 ? 13.75 2.477 20.125 1 98.12 131 VAL B O 1
ATOM 4329 N N . GLU B 1 132 ? 15.375 3.941 19.625 1 98.56 132 GLU B N 1
ATOM 4330 C CA . GLU B 1 132 ? 14.992 4.902 20.656 1 98.56 132 GLU B CA 1
ATOM 4331 C C . GLU B 1 132 ? 14.484 6.199 20.047 1 98.56 132 GLU B C 1
ATOM 4333 O O . GLU B 1 132 ? 15.266 6.996 19.531 1 98.56 132 GLU B O 1
ATOM 4338 N N . PRO B 1 133 ? 13.203 6.391 20.078 1 98.56 133 PRO B N 1
ATOM 4339 C CA . PRO B 1 133 ? 12.688 7.668 19.562 1 98.56 133 PRO B CA 1
ATOM 4340 C C . PRO B 1 133 ? 13.086 8.852 20.453 1 98.56 133 PRO B C 1
ATOM 4342 O O . PRO B 1 133 ? 13.102 8.734 21.672 1 98.56 133 PRO B O 1
ATOM 4345 N N . VAL B 1 134 ? 13.539 9.898 19.844 1 98.69 134 VAL B N 1
ATOM 4346 C CA . VAL B 1 134 ? 13.789 11.188 20.484 1 98.69 134 VAL B CA 1
ATOM 4347 C C . VAL B 1 134 ? 12.883 12.25 19.875 1 98.69 134 VAL B C 1
ATOM 4349 O O . VAL B 1 134 ? 12.82 12.406 18.656 1 98.69 134 VAL B O 1
ATOM 4352 N N . VAL B 1 135 ? 12.172 12.984 20.703 1 98.62 135 VAL B N 1
ATOM 4353 C CA . VAL B 1 135 ? 11.188 13.938 20.203 1 98.62 135 VAL B CA 1
ATOM 4354 C C . VAL B 1 135 ? 11.727 15.359 20.344 1 98.62 135 VAL B C 1
ATOM 4356 O O . VAL B 1 135 ? 12.211 15.742 21.406 1 98.62 135 VAL B O 1
ATOM 4359 N N . VAL B 1 136 ? 11.758 16.047 19.312 1 98.62 136 VAL B N 1
ATOM 4360 C CA . VAL B 1 136 ? 11.969 17.484 19.328 1 98.62 136 VAL B CA 1
ATOM 4361 C C . VAL B 1 136 ? 10.625 18.203 19.453 1 98.62 136 VAL B C 1
ATOM 4363 O O . VAL B 1 136 ? 9.758 18.062 18.594 1 98.62 136 VAL B O 1
ATOM 4366 N N . GLU B 1 137 ? 10.461 18.953 20.5 1 97.44 137 GLU B N 1
ATOM 4367 C CA . GLU B 1 137 ? 9.211 19.672 20.75 1 97.44 137 GLU B CA 1
ATOM 4368 C C . GLU B 1 137 ? 9.102 20.922 19.875 1 97.44 137 GLU B C 1
ATOM 4370 O O . GLU B 1 137 ? 9.906 21.844 20.016 1 97.44 137 GLU B O 1
ATOM 4375 N N . LEU B 1 138 ? 8.18 20.906 19.016 1 98.25 138 LEU B N 1
ATOM 4376 C CA . LEU B 1 138 ? 7.867 22.078 18.203 1 98.25 138 LEU B CA 1
ATOM 4377 C C . LEU B 1 138 ? 6.547 22.703 18.641 1 98.25 138 LEU B C 1
ATOM 4379 O O . LEU B 1 138 ? 5.477 22.25 18.234 1 98.25 138 LEU B O 1
ATOM 4383 N N . ASN B 1 139 ? 6.625 23.797 19.453 1 97.5 139 ASN B N 1
ATOM 4384 C CA . ASN B 1 139 ? 5.457 24.5 19.984 1 97.5 139 ASN B CA 1
ATOM 4385 C C . ASN B 1 139 ? 5.133 25.75 19.172 1 97.5 139 ASN B C 1
ATOM 4387 O O . ASN B 1 139 ? 5.688 26.828 19.438 1 97.5 139 ASN B O 1
ATOM 4391 N N . TYR B 1 140 ? 4.254 25.594 18.266 1 97.44 140 TYR B N 1
ATOM 4392 C CA . TYR B 1 140 ? 3.916 26.703 17.391 1 97.44 140 TYR B CA 1
ATOM 4393 C C . TYR B 1 140 ? 2.951 27.672 18.078 1 97.44 140 TYR B C 1
ATOM 4395 O O . TYR B 1 140 ? 2.092 27.25 18.844 1 97.44 140 TYR B O 1
ATOM 4403 N N . PRO B 1 141 ? 3.027 29.062 17.828 1 97 141 PRO B N 1
ATOM 4404 C CA . PRO B 1 141 ? 3.951 29.672 16.875 1 97 141 PRO B CA 1
ATOM 4405 C C . PRO B 1 141 ? 5.391 29.703 17.375 1 97 141 PRO B C 1
ATOM 4407 O O . PRO B 1 141 ? 5.633 29.922 18.562 1 97 141 PRO B O 1
ATOM 4410 N N . ILE B 1 142 ? 6.34 29.344 16.516 1 96.69 142 ILE B N 1
ATOM 4411 C CA . ILE B 1 142 ? 7.777 29.469 16.719 1 96.69 142 ILE B CA 1
ATOM 4412 C C . ILE B 1 142 ? 8.461 29.797 15.398 1 96.69 142 ILE B C 1
ATOM 4414 O O . ILE B 1 142 ? 7.934 29.516 14.328 1 96.69 142 ILE B O 1
ATOM 4418 N N . SER B 1 143 ? 9.625 30.547 15.438 1 96.88 143 SER B N 1
ATOM 4419 C CA . SER B 1 143 ? 10.32 30.969 14.227 1 96.88 143 SER B CA 1
ATOM 4420 C C . SER B 1 143 ? 11.094 29.812 13.609 1 96.88 143 SER B C 1
ATOM 4422 O O . SER B 1 143 ? 11.422 28.828 14.289 1 96.88 143 SER B O 1
ATOM 4424 N N . ASP B 1 144 ? 11.352 29.922 12.305 1 97.44 144 ASP B N 1
ATOM 4425 C CA . ASP B 1 144 ? 12.188 28.938 11.617 1 97.44 144 ASP B CA 1
ATOM 4426 C C . ASP B 1 144 ? 13.555 28.812 12.281 1 97.44 144 ASP B C 1
ATOM 4428 O O . ASP B 1 144 ? 14.102 27.719 12.406 1 97.44 144 ASP B O 1
ATOM 4432 N N . ASP B 1 145 ? 14.148 29.953 12.672 1 98.25 145 ASP B N 1
ATOM 4433 C CA . ASP B 1 145 ? 15.438 29.938 13.352 1 98.25 145 ASP B CA 1
ATOM 4434 C C . ASP B 1 145 ? 15.375 29.109 14.633 1 98.25 145 ASP B C 1
ATOM 4436 O O . ASP B 1 145 ? 16.297 28.359 14.945 1 98.25 145 ASP B O 1
ATOM 4440 N N . GLU B 1 146 ? 14.289 29.281 15.383 1 98.06 146 GLU B N 1
ATOM 4441 C CA . GLU B 1 146 ? 14.117 28.516 16.625 1 98.06 146 GLU B CA 1
ATOM 4442 C C . GLU B 1 146 ? 13.945 27.031 16.344 1 98.06 146 GLU B C 1
ATOM 4444 O O . GLU B 1 146 ? 14.461 26.188 17.078 1 98.06 146 GLU B O 1
ATOM 4449 N N . VAL B 1 147 ? 13.203 26.656 15.289 1 98.44 147 VAL B N 1
ATOM 4450 C CA . VAL B 1 147 ? 13.047 25.266 14.883 1 98.44 147 VAL B CA 1
ATOM 4451 C C . VAL B 1 147 ? 14.414 24.641 14.594 1 98.44 147 VAL B C 1
ATOM 4453 O O . VAL B 1 147 ? 14.75 23.578 15.125 1 98.44 147 VAL B O 1
ATOM 4456 N N . VAL B 1 148 ? 15.211 25.328 13.773 1 98.62 148 VAL B N 1
ATOM 4457 C CA . VAL B 1 148 ? 16.531 24.828 13.398 1 98.62 148 VAL B CA 1
ATOM 4458 C C . VAL B 1 148 ? 17.406 24.703 14.648 1 98.62 148 VAL B C 1
ATOM 4460 O O . VAL B 1 148 ? 18.125 23.703 14.805 1 98.62 148 VAL B O 1
ATOM 4463 N N . ALA B 1 149 ? 17.328 25.672 15.539 1 98.56 149 ALA B N 1
ATOM 4464 C CA . ALA B 1 149 ? 18.125 25.656 16.766 1 98.56 149 ALA B CA 1
ATOM 4465 C C . ALA B 1 149 ? 17.75 24.453 17.625 1 98.56 149 ALA B C 1
ATOM 4467 O O . ALA B 1 149 ? 18.609 23.812 18.234 1 98.56 149 ALA B O 1
ATOM 4468 N N . GLN B 1 150 ? 16.484 24.141 17.766 1 98.5 150 GLN B N 1
ATOM 4469 C CA . GLN B 1 150 ? 16.016 23 18.547 1 98.5 150 GLN B CA 1
ATOM 4470 C C . GLN B 1 150 ? 16.531 21.688 17.969 1 98.5 150 GLN B C 1
ATOM 4472 O O . GLN B 1 150 ? 16.969 20.797 18.719 1 98.5 150 GLN B O 1
ATOM 4477 N N . PHE B 1 151 ? 16.484 21.531 16.625 1 98.75 151 PHE B N 1
ATOM 4478 C CA . PHE B 1 151 ? 17.016 20.328 15.984 1 98.75 151 PHE B CA 1
ATOM 4479 C C . PHE B 1 151 ? 18.531 20.25 16.172 1 98.75 151 PHE B C 1
ATOM 4481 O O . PHE B 1 151 ? 19.062 19.172 16.469 1 98.75 151 PHE B O 1
ATOM 4488 N N . ALA B 1 152 ? 19.188 21.375 16.016 1 98.62 152 ALA B N 1
ATOM 4489 C CA . ALA B 1 152 ? 20.641 21.391 16.219 1 98.62 152 ALA B CA 1
ATOM 4490 C C . ALA B 1 152 ? 21 20.938 17.641 1 98.62 152 ALA B C 1
ATOM 4492 O O . ALA B 1 152 ? 21.922 20.125 17.812 1 98.62 152 ALA B O 1
ATOM 4493 N N . ALA B 1 153 ? 20.312 21.5 18.609 1 98.56 153 ALA B N 1
ATOM 4494 C CA . ALA B 1 153 ? 20.547 21.109 20 1 98.56 153 ALA B CA 1
ATOM 4495 C C . ALA B 1 153 ? 20.312 19.609 20.188 1 98.56 153 ALA B C 1
ATOM 4497 O O . ALA B 1 153 ? 21.109 18.938 20.859 1 98.56 153 ALA B O 1
ATOM 4498 N N . ALA B 1 154 ? 19.25 19.094 19.641 1 98.69 154 ALA B N 1
ATOM 4499 C CA . ALA B 1 154 ? 18.922 17.672 19.75 1 98.69 154 ALA B CA 1
ATOM 4500 C C . ALA B 1 154 ? 19.969 16.812 19.078 1 98.69 154 ALA B C 1
ATOM 4502 O O . ALA B 1 154 ? 20.312 15.734 19.578 1 98.69 154 ALA B O 1
ATOM 4503 N N . PHE B 1 155 ? 20.453 17.234 17.828 1 98.62 155 PHE B N 1
ATOM 4504 C CA . PHE B 1 155 ? 21.484 16.5 17.125 1 98.62 155 PHE B CA 1
ATOM 4505 C C . PHE B 1 155 ? 22.75 16.391 17.969 1 98.62 155 PHE B C 1
ATOM 4507 O O . PHE B 1 155 ? 23.375 15.336 18.031 1 98.62 155 PHE B O 1
ATOM 4514 N N . THR B 1 156 ? 23.109 17.5 18.641 1 98 156 THR B N 1
ATOM 4515 C CA . THR B 1 156 ? 24.312 17.531 19.484 1 98 156 THR B CA 1
ATOM 4516 C C . THR B 1 156 ? 24.125 16.641 20.703 1 98 156 THR B C 1
ATOM 4518 O O . THR B 1 156 ? 25.031 15.883 21.062 1 98 156 THR B O 1
ATOM 4521 N N . GLU B 1 157 ? 23 16.703 21.266 1 98.25 157 GLU B N 1
ATOM 4522 C CA . GLU B 1 157 ? 22.75 15.984 22.516 1 98.25 157 GLU B CA 1
ATOM 4523 C C . GLU B 1 157 ? 22.594 14.484 22.281 1 98.25 157 GLU B C 1
ATOM 4525 O O . GLU B 1 157 ? 23.125 13.672 23.047 1 98.25 157 GLU B O 1
ATOM 4530 N N . HIS B 1 158 ? 21.922 14.094 21.172 1 98.25 158 HIS B N 1
ATOM 4531 C CA . HIS B 1 158 ? 21.469 12.711 21.062 1 98.25 158 HIS B CA 1
ATOM 4532 C C . HIS B 1 158 ? 22.172 11.984 19.922 1 98.25 158 HIS B C 1
ATOM 4534 O O . HIS B 1 158 ? 22.172 10.75 19.875 1 98.25 158 HIS B O 1
ATOM 4540 N N . ARG B 1 159 ? 22.766 12.633 18.938 1 97.94 159 ARG B N 1
ATOM 4541 C CA . ARG B 1 159 ? 23.438 12.047 17.797 1 97.94 159 ARG B CA 1
ATOM 4542 C C . ARG B 1 159 ? 22.594 10.953 17.141 1 97.94 159 ARG B C 1
ATOM 4544 O O . ARG B 1 159 ? 23.047 9.82 16.984 1 97.94 159 ARG B O 1
ATOM 4551 N N . PRO B 1 160 ? 21.359 11.344 16.781 1 98.81 160 PRO B N 1
ATOM 4552 C CA . PRO B 1 160 ? 20.469 10.336 16.188 1 98.81 160 PRO B CA 1
ATOM 4553 C C . PRO B 1 160 ? 21 9.797 14.859 1 98.81 160 PRO B C 1
ATOM 4555 O O . PRO B 1 160 ? 21.719 10.5 14.148 1 98.81 160 PRO B O 1
ATOM 4558 N N . LYS B 1 161 ? 20.625 8.516 14.578 1 98.75 161 LYS B N 1
ATOM 4559 C CA . LYS B 1 161 ? 20.953 7.914 13.289 1 98.75 161 LYS B CA 1
ATOM 4560 C C . LYS B 1 161 ? 20.109 8.539 12.172 1 98.75 161 LYS B C 1
ATOM 4562 O O . LYS B 1 161 ? 20.594 8.688 11.047 1 98.75 161 LYS B O 1
ATOM 4567 N N . LEU B 1 162 ? 18.938 8.883 12.445 1 98.88 162 LEU B N 1
ATOM 4568 C CA . LEU B 1 162 ? 17.969 9.414 11.484 1 98.88 162 LEU B CA 1
ATOM 4569 C C . LEU B 1 162 ? 17.062 10.461 12.133 1 98.88 162 LEU B C 1
ATOM 4571 O O . LEU B 1 162 ? 16.688 10.312 13.297 1 98.88 162 LEU B O 1
ATOM 4575 N N . ALA B 1 163 ? 16.828 11.539 11.414 1 98.94 163 ALA B N 1
ATOM 4576 C CA . ALA B 1 163 ? 15.82 12.531 11.797 1 98.94 163 ALA B CA 1
ATOM 4577 C C . ALA B 1 163 ? 14.688 12.586 10.781 1 98.94 163 ALA B C 1
ATOM 4579 O O . ALA B 1 163 ? 14.922 12.758 9.586 1 98.94 163 ALA B O 1
ATOM 4580 N N . MET B 1 164 ? 13.477 12.32 11.305 1 98.94 164 MET B N 1
ATOM 4581 C CA . MET B 1 164 ? 12.266 12.461 10.5 1 98.94 164 MET B CA 1
ATOM 4582 C C . MET B 1 164 ? 11.539 13.758 10.836 1 98.94 164 MET B C 1
ATOM 4584 O O . MET B 1 164 ? 11.258 14.031 12.008 1 98.94 164 MET B O 1
ATOM 4588 N N . PHE B 1 165 ? 11.281 14.602 9.867 1 98.75 165 PHE B N 1
ATOM 4589 C CA . PHE B 1 165 ? 10.562 15.859 10.07 1 98.75 165 PHE B CA 1
ATOM 4590 C C . PHE B 1 165 ? 9.75 16.219 8.836 1 98.75 165 PHE B C 1
ATOM 4592 O O . PHE B 1 165 ? 9.898 15.602 7.785 1 98.75 165 PHE B O 1
ATOM 4599 N N . ASP B 1 166 ? 8.82 17.125 9.008 1 98.62 166 ASP B N 1
ATOM 4600 C CA . ASP B 1 166 ? 7.852 17.484 7.977 1 98.62 166 ASP B CA 1
ATOM 4601 C C . ASP B 1 166 ? 8.43 18.531 7.023 1 98.62 166 ASP B C 1
ATOM 4603 O O . ASP B 1 166 ? 9.328 19.281 7.395 1 98.62 166 ASP B O 1
ATOM 4607 N N . ALA B 1 167 ? 7.949 18.516 5.695 1 98.62 167 ALA B N 1
ATOM 4608 C CA . ALA B 1 167 ? 8.094 19.719 4.871 1 98.62 167 ALA B CA 1
ATOM 4609 C C . ALA B 1 167 ? 7.043 20.766 5.238 1 98.62 167 ALA B C 1
ATOM 4611 O O . ALA B 1 167 ? 7.367 21.938 5.398 1 98.62 167 ALA B O 1
ATOM 4612 N N . VAL B 1 168 ? 5.852 20.359 5.324 1 98.62 168 VAL B N 1
ATOM 4613 C CA . VAL B 1 168 ? 4.703 21.078 5.879 1 98.62 168 VAL B CA 1
ATOM 4614 C C . VAL B 1 168 ? 3.939 20.156 6.832 1 98.62 168 VAL B C 1
ATOM 4616 O O . VAL B 1 168 ? 3.539 19.047 6.461 1 98.62 168 VAL B O 1
ATOM 4619 N N . SER B 1 169 ? 3.881 20.531 8.078 1 98.06 169 SER B N 1
ATOM 4620 C CA . SER B 1 169 ? 3.195 19.672 9.039 1 98.06 169 SER B CA 1
ATOM 4621 C C . SER B 1 169 ? 1.714 19.547 8.703 1 98.06 169 SER B C 1
ATOM 4623 O O . SER B 1 169 ? 1.104 20.469 8.172 1 98.06 169 SER B O 1
ATOM 4625 N N . SER B 1 170 ? 1.091 18.344 8.945 1 97.38 170 SER B N 1
ATOM 4626 C CA . SER B 1 170 ? -0.345 18.156 8.781 1 97.38 170 SER B CA 1
ATOM 4627 C C . SER B 1 170 ? -1.138 19.047 9.734 1 97.38 170 SER B C 1
ATOM 4629 O O . SER B 1 170 ? -2.035 19.766 9.312 1 97.38 170 SER B O 1
ATOM 4631 N N . MET B 1 171 ? -0.943 18.938 10.969 1 97.12 171 MET B N 1
ATOM 4632 C CA . MET B 1 171 ? -1.416 19.812 12.039 1 97.12 171 MET B CA 1
ATOM 4633 C C . MET B 1 171 ? -0.252 20.312 12.891 1 97.12 171 MET B C 1
ATOM 4635 O O . MET B 1 171 ? 0.541 19.516 13.391 1 97.12 171 MET B O 1
ATOM 4639 N N . PRO B 1 172 ? 0.038 21.641 12.875 1 96.44 172 PRO B N 1
ATOM 4640 C CA . PRO B 1 172 ? -0.917 22.719 12.617 1 96.44 172 PRO B CA 1
ATOM 4641 C C . PRO B 1 172 ? -0.76 23.328 11.227 1 96.44 172 PRO B C 1
ATOM 4643 O O . PRO B 1 172 ? -0.98 24.531 11.039 1 96.44 172 PRO B O 1
ATOM 4646 N N . GLY B 1 173 ? -0.238 22.609 10.227 1 97.25 173 GLY B N 1
ATOM 4647 C CA . GLY B 1 173 ? -0.252 23.047 8.844 1 97.25 173 GLY B CA 1
ATOM 4648 C C . GLY B 1 173 ? 0.751 24.156 8.562 1 97.25 173 GLY B C 1
ATOM 4649 O O . GLY B 1 173 ? 0.46 25.094 7.812 1 97.25 173 GLY B O 1
ATOM 4650 N N . VAL B 1 174 ? 1.958 24.094 9.164 1 97.31 174 VAL B N 1
ATOM 4651 C CA . VAL B 1 174 ? 2.979 25.125 9 1 97.31 174 VAL B CA 1
ATOM 4652 C C . VAL B 1 174 ? 4.141 24.562 8.172 1 97.31 174 VAL B C 1
ATOM 4654 O O . VAL B 1 174 ? 4.465 23.375 8.266 1 97.31 174 VAL B O 1
ATOM 4657 N N . THR B 1 175 ? 4.715 25.422 7.332 1 98 175 THR B N 1
ATOM 4658 C CA . THR B 1 175 ? 5.926 25.062 6.605 1 98 175 THR B CA 1
ATOM 4659 C C . THR B 1 175 ? 7.113 24.922 7.559 1 98 175 THR B C 1
ATOM 4661 O O . THR B 1 175 ? 7.367 25.812 8.367 1 98 175 THR B O 1
ATOM 4664 N N . VAL B 1 176 ? 7.746 23.781 7.539 1 98.12 176 VAL B N 1
ATOM 4665 C CA . VAL B 1 176 ? 8.969 23.531 8.289 1 98.12 176 VAL B CA 1
ATOM 4666 C C . VAL B 1 176 ? 10.188 23.891 7.434 1 98.12 176 VAL B C 1
ATOM 4668 O O . VAL B 1 176 ? 10.172 23.703 6.215 1 98.12 176 VAL B O 1
ATOM 4671 N N . PRO B 1 177 ? 11.219 24.594 8.031 1 98 177 PRO B N 1
ATOM 4672 C CA . PRO B 1 177 ? 12.406 24.922 7.234 1 98 177 PRO B CA 1
ATOM 4673 C C . PRO B 1 177 ? 13.25 23.703 6.891 1 98 177 PRO B C 1
ATOM 4675 O O . PRO B 1 177 ? 14.438 23.656 7.223 1 98 177 PRO B O 1
ATOM 4678 N N . PHE B 1 178 ? 12.617 22.766 6.094 1 98.19 178 PHE B N 1
ATOM 4679 C CA . PHE B 1 178 ? 13.195 21.438 5.887 1 98.19 178 PHE B CA 1
ATOM 4680 C C . PHE B 1 178 ? 14.477 21.531 5.07 1 98.19 178 PHE B C 1
ATOM 4682 O O . PHE B 1 178 ? 15.406 20.734 5.266 1 98.19 178 PHE B O 1
ATOM 4689 N N . PRO B 1 179 ? 14.664 22.469 4.09 1 98.56 179 PRO B N 1
ATOM 4690 C CA . PRO B 1 179 ? 15.969 22.547 3.426 1 98.56 179 PRO B CA 1
ATOM 4691 C C . PRO B 1 179 ? 17.109 22.844 4.391 1 98.56 179 PRO B C 1
ATOM 4693 O O . PRO B 1 179 ? 18.188 22.266 4.273 1 98.56 179 PRO B O 1
ATOM 4696 N N . ARG B 1 180 ? 16.859 23.797 5.332 1 98.62 180 ARG B N 1
ATOM 4697 C CA . ARG B 1 180 ? 17.859 24.109 6.344 1 98.62 180 ARG B CA 1
ATOM 4698 C C . ARG B 1 180 ? 18.109 22.906 7.25 1 98.62 180 ARG B C 1
ATOM 4700 O O . ARG B 1 180 ? 19.25 22.656 7.656 1 98.62 180 ARG B O 1
ATOM 4707 N N . LEU B 1 181 ? 17.062 22.188 7.602 1 98.81 181 LEU B N 1
ATOM 4708 C CA . LEU B 1 181 ? 17.203 21.016 8.445 1 98.81 181 LEU B CA 1
ATOM 4709 C C . LEU B 1 181 ? 17.969 19.906 7.727 1 98.81 181 LEU B C 1
ATOM 4711 O O . LEU B 1 181 ? 18.703 19.156 8.352 1 98.81 181 LEU B O 1
ATOM 4715 N N . VAL B 1 182 ? 17.734 19.703 6.398 1 98.88 182 VAL B N 1
ATOM 4716 C CA . VAL B 1 182 ? 18.484 18.719 5.605 1 98.88 182 VAL B CA 1
ATOM 4717 C C . VAL B 1 182 ? 19.969 19.047 5.652 1 98.88 182 VAL B C 1
ATOM 4719 O O . VAL B 1 182 ? 20.797 18.156 5.84 1 98.88 182 VAL B O 1
ATOM 4722 N N . GLU B 1 183 ? 20.281 20.328 5.434 1 98.56 183 GLU B N 1
ATOM 4723 C CA . GLU B 1 183 ? 21.688 20.766 5.531 1 98.56 183 GLU B CA 1
ATOM 4724 C C . GLU B 1 183 ? 22.25 20.469 6.914 1 98.56 183 GLU B C 1
ATOM 4726 O O . GLU B 1 183 ? 23.375 19.984 7.039 1 98.56 183 GLU B O 1
ATOM 4731 N N . LEU B 1 184 ? 21.484 20.797 8.016 1 98.75 184 LEU B N 1
ATOM 4732 C CA . LEU B 1 184 ? 21.891 20.516 9.383 1 98.75 184 LEU B CA 1
ATOM 4733 C C . LEU B 1 184 ? 22.156 19.031 9.57 1 98.75 184 LEU B C 1
ATOM 4735 O O . LEU B 1 184 ? 23.125 18.641 10.227 1 98.75 184 LEU B O 1
ATOM 4739 N N . CYS B 1 185 ? 21.234 18.141 8.953 1 98.88 185 CYS B N 1
ATOM 4740 C CA . CYS B 1 185 ? 21.422 16.688 9 1 98.88 185 CYS B CA 1
ATOM 4741 C C . CYS B 1 185 ? 22.766 16.297 8.391 1 98.88 185 CYS B C 1
ATOM 4743 O O . CYS B 1 185 ? 23.5 15.5 8.969 1 98.88 185 CYS B O 1
ATOM 4745 N N . ARG B 1 186 ? 23.062 16.812 7.344 1 98.25 186 ARG B N 1
ATOM 4746 C CA . ARG B 1 186 ? 24.328 16.516 6.672 1 98.25 186 ARG B CA 1
ATOM 4747 C C . ARG B 1 186 ? 25.516 16.906 7.551 1 98.25 186 ARG B C 1
ATOM 4749 O O . ARG B 1 186 ? 26.469 16.141 7.676 1 98.25 186 ARG B O 1
ATOM 4756 N N . GLN B 1 187 ? 25.453 18.078 8.117 1 98.12 187 GLN B N 1
ATOM 4757 C CA . GLN B 1 187 ? 26.531 18.594 8.961 1 98.12 187 GLN B CA 1
ATOM 4758 C C . GLN B 1 187 ? 26.766 17.688 10.164 1 98.12 187 GLN B C 1
ATOM 4760 O O . GLN B 1 187 ? 27.875 17.609 10.688 1 98.12 187 GLN B O 1
ATOM 4765 N N . HIS B 1 188 ? 25.797 17 10.625 1 98.19 188 HIS B N 1
ATOM 4766 C CA . HIS B 1 188 ? 25.875 16.203 11.836 1 98.19 188 HIS B CA 1
ATOM 4767 C C . HIS B 1 188 ? 25.875 14.711 11.516 1 98.19 188 HIS B C 1
ATOM 4769 O O . HIS B 1 188 ? 25.812 13.875 12.422 1 98.19 188 HIS B O 1
ATOM 4775 N N . SER B 1 189 ? 25.891 14.305 10.195 1 98.19 189 SER B N 1
ATOM 4776 C CA . SER B 1 189 ? 25.875 12.922 9.734 1 98.19 189 SER B CA 1
ATOM 4777 C C . SER B 1 189 ? 24.625 12.188 10.219 1 98.19 189 SER B C 1
ATOM 4779 O O . SER B 1 189 ? 24.719 11.07 10.727 1 98.19 189 SER B O 1
ATOM 4781 N N . VAL B 1 190 ? 23.547 12.906 10.203 1 98.69 190 VAL B N 1
ATOM 4782 C CA . VAL B 1 190 ? 22.219 12.359 10.508 1 98.69 190 VAL B CA 1
ATOM 4783 C C . VAL B 1 190 ? 21.438 12.156 9.211 1 98.69 190 VAL B C 1
ATOM 4785 O O . VAL B 1 190 ? 21.406 13.039 8.352 1 98.69 190 VAL B O 1
ATOM 4788 N N . LEU B 1 191 ? 20.875 10.938 8.977 1 98.94 191 LEU B N 1
ATOM 4789 C CA . LEU B 1 191 ? 20.031 10.711 7.805 1 98.94 191 LEU B CA 1
ATOM 4790 C C . LEU B 1 191 ? 18.766 11.555 7.871 1 98.94 191 LEU B C 1
ATOM 4792 O O . LEU B 1 191 ? 18.141 11.656 8.93 1 98.94 191 LEU B O 1
ATOM 4796 N N . SER B 1 192 ? 18.438 12.219 6.797 1 98.94 192 SER B N 1
ATOM 4797 C CA . SER B 1 192 ? 17.219 13.031 6.73 1 98.94 192 SER B CA 1
ATOM 4798 C C . SER B 1 192 ? 16.094 12.273 6.043 1 98.94 192 SER B C 1
ATOM 4800 O O . SER B 1 192 ? 16.266 11.773 4.926 1 98.94 192 SER B O 1
ATOM 4802 N N . LEU B 1 193 ? 15 12.047 6.664 1 98.94 193 LEU B N 1
ATOM 4803 C CA . LEU B 1 193 ? 13.75 11.539 6.109 1 98.94 193 LEU B CA 1
ATOM 4804 C C . LEU B 1 193 ? 12.648 12.586 6.211 1 98.94 193 LEU B C 1
ATOM 4806 O O . LEU B 1 193 ? 12.18 12.898 7.309 1 98.94 193 LEU B O 1
ATOM 4810 N N . ILE B 1 194 ? 12.219 13.164 5.113 1 98.94 194 ILE B N 1
ATOM 4811 C CA . ILE B 1 194 ? 11.242 14.25 5.109 1 98.94 194 ILE B CA 1
ATOM 4812 C C . ILE B 1 194 ? 9.852 13.695 4.805 1 98.94 194 ILE B C 1
ATOM 4814 O O . ILE B 1 194 ? 9.625 13.133 3.732 1 98.94 194 ILE B O 1
ATOM 4818 N N . ASP B 1 195 ? 9.008 13.719 5.781 1 98.81 195 ASP B N 1
ATOM 4819 C CA . ASP B 1 195 ? 7.586 13.578 5.504 1 98.81 195 ASP B CA 1
ATOM 4820 C C . ASP B 1 195 ? 7.043 14.805 4.777 1 98.81 195 ASP B C 1
ATOM 4822 O O . ASP B 1 195 ? 6.758 15.828 5.402 1 98.81 195 ASP B O 1
ATOM 4826 N N . ALA B 1 196 ? 6.855 14.664 3.537 1 98.81 196 ALA B N 1
ATOM 4827 C CA . ALA B 1 196 ? 6.449 15.773 2.672 1 98.81 196 ALA B CA 1
ATOM 4828 C C . ALA B 1 196 ? 5.086 15.5 2.043 1 98.81 196 ALA B C 1
ATOM 4830 O O . ALA B 1 196 ? 4.871 15.789 0.862 1 98.81 196 ALA B O 1
ATOM 4831 N N . ALA B 1 197 ? 4.215 14.875 2.816 1 98.62 197 ALA B N 1
ATOM 4832 C CA . ALA B 1 197 ? 2.869 14.602 2.314 1 98.62 197 ALA B CA 1
ATOM 4833 C C . ALA B 1 197 ? 2.258 15.844 1.673 1 98.62 197 ALA B C 1
ATOM 4835 O O . ALA B 1 197 ? 1.558 15.75 0.662 1 98.62 197 ALA B O 1
ATOM 4836 N N . HIS B 1 198 ? 2.49 17.047 2.33 1 98.5 198 HIS B N 1
ATOM 4837 C CA . HIS B 1 198 ? 2.059 18.344 1.828 1 98.5 198 HIS B CA 1
ATOM 4838 C C . HIS B 1 198 ? 3.197 19.062 1.114 1 98.5 198 HIS B C 1
ATOM 4840 O O . HIS B 1 198 ? 3.709 20.062 1.611 1 98.5 198 HIS B O 1
ATOM 4846 N N . SER B 1 199 ? 3.691 18.625 -0.117 1 98.25 199 SER B N 1
ATOM 4847 C CA . SER B 1 199 ? 4.785 19.312 -0.785 1 98.25 199 SER B CA 1
ATOM 4848 C C . SER B 1 199 ? 4.539 19.422 -2.285 1 98.25 199 SER B C 1
ATOM 4850 O O . SER B 1 199 ? 4.332 20.516 -2.812 1 98.25 199 SER B O 1
ATOM 4852 N N . VAL B 1 200 ? 4.461 18.266 -2.959 1 98.56 200 VAL B N 1
ATOM 4853 C CA . VAL B 1 200 ? 4.277 18.297 -4.406 1 98.56 200 VAL B CA 1
ATOM 4854 C C . VAL B 1 200 ? 2.936 18.953 -4.742 1 98.56 200 VAL B C 1
ATOM 4856 O O . VAL B 1 200 ? 1.891 18.5 -4.258 1 98.56 200 VAL B O 1
ATOM 4859 N N . GLY B 1 201 ? 2.979 19.953 -5.512 1 98 201 GLY B N 1
ATOM 4860 C CA . GLY B 1 201 ? 1.783 20.703 -5.855 1 98 201 GLY B CA 1
ATOM 4861 C C . GLY B 1 201 ? 1.521 21.859 -4.918 1 98 201 GLY B C 1
ATOM 4862 O O . GLY B 1 201 ? 0.782 22.797 -5.262 1 98 201 GLY B O 1
ATOM 4863 N N . LEU B 1 202 ? 2.053 21.859 -3.66 1 98.44 202 LEU B N 1
ATOM 4864 C CA . LEU B 1 202 ? 1.824 22.891 -2.652 1 98.44 202 LEU B CA 1
ATOM 4865 C C . LEU B 1 202 ? 3.021 23.828 -2.555 1 98.44 202 LEU B C 1
ATOM 4867 O O . LEU B 1 202 ? 2.855 25.031 -2.361 1 98.44 202 LEU B O 1
ATOM 4871 N N . LEU B 1 203 ? 4.262 23.281 -2.701 1 97.19 203 LEU B N 1
ATOM 4872 C CA . LEU B 1 203 ? 5.516 24.016 -2.586 1 97.19 203 LEU B CA 1
ATOM 4873 C C . LEU B 1 203 ? 6.309 23.953 -3.887 1 97.19 203 LEU B C 1
ATOM 4875 O O . LEU B 1 203 ? 6.277 22.938 -4.586 1 97.19 203 LEU B O 1
ATOM 4879 N N . PRO B 1 204 ? 6.938 25.109 -4.18 1 95.69 204 PRO B N 1
ATOM 4880 C CA . PRO B 1 204 ? 8.008 24.938 -5.164 1 95.69 204 PRO B CA 1
ATOM 4881 C C . PRO B 1 204 ? 9.148 24.062 -4.641 1 95.69 204 PRO B C 1
ATOM 4883 O O . PRO B 1 204 ? 9.609 24.25 -3.516 1 95.69 204 PRO B O 1
ATOM 4886 N N . LEU B 1 205 ? 9.531 23.031 -5.438 1 97.62 205 LEU B N 1
ATOM 4887 C CA . LEU B 1 205 ? 10.547 22.078 -4.988 1 97.62 205 LEU B CA 1
ATOM 4888 C C . LEU B 1 205 ? 11.719 22.047 -5.965 1 97.62 205 LEU B C 1
ATOM 4890 O O . LEU B 1 205 ? 11.531 22.219 -7.172 1 97.62 205 LEU B O 1
ATOM 4894 N N . ASN B 1 206 ? 12.906 21.938 -5.496 1 98.56 206 ASN B N 1
ATOM 4895 C CA . ASN B 1 206 ? 14.141 21.609 -6.215 1 98.56 206 ASN B CA 1
ATOM 4896 C C . ASN B 1 206 ? 14.969 20.578 -5.457 1 98.56 206 ASN B C 1
ATOM 4898 O O . ASN B 1 206 ? 15.805 20.938 -4.633 1 98.56 206 ASN B O 1
ATOM 4902 N N . LEU B 1 207 ? 14.703 19.266 -5.789 1 98.62 207 LEU B N 1
ATOM 4903 C CA . LEU B 1 207 ? 15.289 18.188 -5.004 1 98.62 207 LEU B CA 1
ATOM 4904 C C . LEU B 1 207 ? 16.75 17.953 -5.398 1 98.62 207 LEU B C 1
ATOM 4906 O O . LEU B 1 207 ? 17.5 17.312 -4.66 1 98.62 207 LEU B O 1
ATOM 4910 N N . SER B 1 208 ? 17.156 18.469 -6.555 1 98.06 208 SER B N 1
ATOM 4911 C CA . SER B 1 208 ? 18.578 18.422 -6.914 1 98.06 208 SER B CA 1
ATOM 4912 C C . SER B 1 208 ? 19.391 19.375 -6.055 1 98.06 208 SER B C 1
ATOM 4914 O O . SER B 1 208 ? 20.594 19.156 -5.824 1 98.06 208 SER B O 1
ATOM 4916 N N . GLU B 1 209 ? 18.734 20.406 -5.656 1 98.25 209 GLU B N 1
ATOM 4917 C CA . GLU B 1 209 ? 19.391 21.391 -4.797 1 98.25 209 GLU B CA 1
ATOM 4918 C C . GLU B 1 209 ? 19.328 20.969 -3.332 1 98.25 209 GLU B C 1
ATOM 4920 O O . GLU B 1 209 ? 20.344 20.984 -2.633 1 98.25 209 GLU B O 1
ATOM 4925 N N . THR B 1 210 ? 18.141 20.672 -2.764 1 98.12 210 THR B N 1
ATOM 4926 C CA . THR B 1 210 ? 17.938 20.328 -1.36 1 98.12 210 THR B CA 1
ATOM 4927 C C . THR B 1 210 ? 18.641 19.031 -1.009 1 98.12 210 THR B C 1
ATOM 4929 O O . THR B 1 210 ? 19.219 18.891 0.075 1 98.12 210 THR B O 1
ATOM 4932 N N . ARG B 1 211 ? 18.531 17.984 -1.887 1 97.69 211 ARG B N 1
ATOM 4933 C CA . ARG B 1 211 ? 19.188 16.672 -1.842 1 97.69 211 ARG B CA 1
ATOM 4934 C C . ARG B 1 211 ? 19 16.016 -0.482 1 97.69 211 ARG B C 1
ATOM 4936 O O . ARG B 1 211 ? 19.969 15.672 0.191 1 97.69 211 ARG B O 1
ATOM 4943 N N . PRO B 1 212 ? 17.797 15.867 0.031 1 98.75 212 PRO B N 1
ATOM 4944 C CA . PRO B 1 212 ? 17.594 15.031 1.215 1 98.75 212 PRO B CA 1
ATOM 4945 C C . PRO B 1 212 ? 18 13.578 0.991 1 98.75 212 PRO B C 1
ATOM 4947 O O . PRO B 1 212 ? 18.219 13.164 -0.15 1 98.75 212 PRO B O 1
ATOM 4950 N N . ASP B 1 213 ? 18.234 12.805 2.111 1 98.88 213 ASP B N 1
ATOM 4951 C CA . ASP B 1 213 ? 18.453 11.375 1.94 1 98.88 213 ASP B CA 1
ATOM 4952 C C . ASP B 1 213 ? 17.188 10.688 1.434 1 98.88 213 ASP B C 1
ATOM 4954 O O . ASP B 1 213 ? 17.234 9.867 0.516 1 98.88 213 ASP B O 1
ATOM 4958 N N . PHE B 1 214 ? 16.094 11 2 1 98.94 214 PHE B N 1
ATOM 4959 C CA . PHE B 1 214 ? 14.805 10.453 1.635 1 98.94 214 PHE B CA 1
ATOM 4960 C C . PHE B 1 214 ? 13.727 11.531 1.688 1 98.94 214 PHE B C 1
ATOM 4962 O O . PHE B 1 214 ? 13.727 12.375 2.588 1 98.94 214 PHE B O 1
ATOM 4969 N N . PHE B 1 215 ? 12.867 11.586 0.754 1 98.94 215 PHE B N 1
ATOM 4970 C CA . PHE B 1 215 ? 11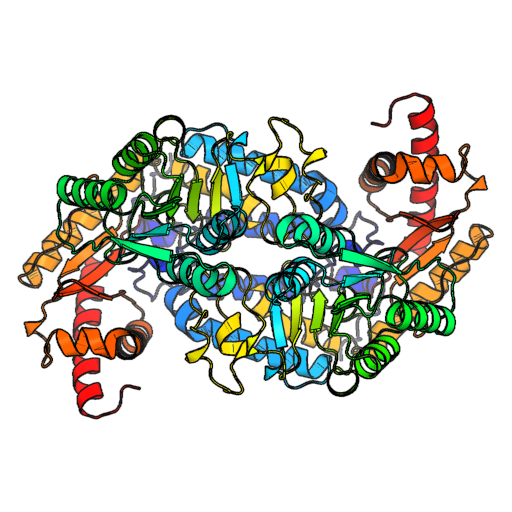.773 12.547 0.635 1 98.94 215 PHE B CA 1
ATOM 4971 C C . PHE B 1 215 ? 10.516 11.867 0.102 1 98.94 215 PHE B C 1
ATOM 4973 O O . PHE B 1 215 ? 10.539 11.25 -0.964 1 98.94 215 PHE B O 1
ATOM 4980 N N . VAL B 1 216 ? 9.398 11.883 0.835 1 98.88 216 VAL B N 1
ATOM 4981 C CA . VAL B 1 216 ? 8.172 11.195 0.447 1 98.88 216 VAL B CA 1
ATOM 4982 C C . VAL B 1 216 ? 7.023 12.195 0.374 1 98.88 216 VAL B C 1
ATOM 4984 O O . VAL B 1 216 ? 6.766 12.93 1.333 1 98.88 216 VAL B O 1
ATOM 4987 N N . SER B 1 217 ? 6.27 12.25 -0.723 1 98.88 217 SER B N 1
ATOM 4988 C CA . SER B 1 217 ? 5.18 13.203 -0.874 1 98.88 217 SER B CA 1
ATOM 4989 C C . SER B 1 217 ? 3.924 12.531 -1.417 1 98.88 217 SER B C 1
ATOM 4991 O O . SER B 1 217 ? 4.012 11.602 -2.223 1 98.88 217 SER B O 1
ATOM 4993 N N . SER B 1 218 ? 2.795 12.945 -1.001 1 98.5 218 SER B N 1
ATOM 4994 C CA . SER B 1 218 ? 1.523 12.5 -1.561 1 98.5 218 SER B CA 1
ATOM 4995 C C . SER B 1 218 ? 1.229 13.195 -2.887 1 98.5 218 SER B C 1
ATOM 4997 O O . SER B 1 218 ? 1.335 14.414 -2.99 1 98.5 218 SER B O 1
ATOM 4999 N N . LEU B 1 219 ? 0.796 12.477 -3.84 1 98.81 219 LEU B N 1
ATOM 5000 C CA . LEU B 1 219 ? 0.461 13.078 -5.129 1 98.81 219 LEU B CA 1
ATOM 5001 C C . LEU B 1 219 ? -1.045 13.281 -5.258 1 98.81 219 LEU B C 1
ATOM 5003 O O . LEU B 1 219 ? -1.504 14.008 -6.141 1 98.81 219 LEU B O 1
ATOM 5007 N N . HIS B 1 220 ? -1.815 12.625 -4.348 1 97.69 220 HIS B N 1
ATOM 5008 C CA . HIS B 1 220 ? -3.27 12.695 -4.434 1 97.69 220 HIS B CA 1
ATOM 5009 C C . HIS B 1 220 ? -3.807 13.938 -3.738 1 97.69 220 HIS B C 1
ATOM 5011 O O . HIS B 1 220 ? -5 14.242 -3.824 1 97.69 220 HIS B O 1
ATOM 5017 N N . LYS B 1 221 ? -2.973 14.664 -2.896 1 97.69 221 LYS B N 1
ATOM 5018 C CA . LYS B 1 221 ? -3.426 15.883 -2.238 1 97.69 221 LYS B CA 1
ATOM 5019 C C . LYS B 1 221 ? -3.354 17.078 -3.184 1 97.69 221 LYS B C 1
ATOM 5021 O O . LYS B 1 221 ? -4.195 17.234 -4.07 1 97.69 221 LYS B O 1
ATOM 5026 N N . TRP B 1 222 ? -2.26 17.766 -3.295 1 98.56 222 TRP B N 1
ATOM 5027 C CA . TRP B 1 222 ? -2.178 19.078 -3.93 1 98.56 222 TRP B CA 1
ATOM 5028 C C . TRP B 1 222 ? -1.917 18.938 -5.426 1 98.56 222 TRP B C 1
ATOM 5030 O O . TRP B 1 222 ? -2.211 19.859 -6.199 1 98.56 222 TRP B O 1
ATOM 5040 N N . LEU B 1 223 ? -1.383 17.766 -5.828 1 98.62 223 LEU B N 1
ATOM 5041 C CA . LEU B 1 223 ? -1.121 17.578 -7.25 1 98.62 223 LEU B CA 1
ATOM 5042 C C . LEU B 1 223 ? -2.383 17.125 -7.98 1 98.62 223 LEU B C 1
ATOM 5044 O O . LEU B 1 223 ? -2.475 17.25 -9.203 1 98.62 223 LEU B O 1
ATOM 5048 N N . GLY B 1 224 ? -3.326 16.531 -7.277 1 98.38 224 GLY B N 1
ATOM 5049 C CA . GLY B 1 224 ? -4.629 16.234 -7.848 1 98.38 224 GLY B CA 1
ATOM 5050 C C . GLY B 1 224 ? -4.684 14.883 -8.539 1 98.38 224 GLY B C 1
ATOM 5051 O O . GLY B 1 224 ? -5.594 14.617 -9.328 1 98.38 224 GLY B O 1
ATOM 5052 N N . VAL B 1 225 ? -3.666 14.008 -8.336 1 98.62 225 VAL B N 1
ATOM 5053 C CA . VAL B 1 225 ? -3.699 12.641 -8.852 1 98.62 225 VAL B CA 1
ATOM 5054 C C . VAL B 1 225 ? -4.742 11.828 -8.086 1 98.62 225 VAL B C 1
ATOM 5056 O O . VAL B 1 225 ? -4.938 12.023 -6.887 1 98.62 225 VAL B O 1
ATOM 5059 N N . PRO B 1 226 ? -5.523 10.922 -8.766 1 98.12 226 PRO B N 1
ATOM 5060 C CA . PRO B 1 226 ? -6.43 10.07 -7.996 1 98.12 226 PRO B CA 1
ATOM 5061 C C . PRO B 1 226 ? -5.742 9.383 -6.816 1 98.12 226 PRO B C 1
ATOM 5063 O O . PRO B 1 226 ? -4.559 9.062 -6.895 1 98.12 226 PRO B O 1
ATOM 5066 N N . ARG B 1 227 ? -6.418 9.188 -5.727 1 97.06 227 ARG B N 1
ATOM 5067 C CA . ARG B 1 227 ? -5.855 8.711 -4.469 1 97.06 227 ARG B CA 1
ATOM 5068 C C . ARG B 1 227 ? -5.109 7.391 -4.664 1 97.06 227 ARG B C 1
ATOM 5070 O O . ARG B 1 227 ? -5.469 6.594 -5.535 1 97.06 227 ARG B O 1
ATOM 5077 N N . GLY B 1 228 ? -4.199 7.086 -3.75 1 94.44 228 GLY B N 1
ATOM 5078 C CA . GLY B 1 228 ? -3.381 5.887 -3.809 1 94.44 228 GLY B CA 1
ATOM 5079 C C . GLY B 1 228 ? -2.098 6.074 -4.594 1 94.44 228 GLY B C 1
ATOM 5080 O O . GLY B 1 228 ? -1.687 5.188 -5.344 1 94.44 228 GLY B O 1
ATOM 5081 N N . CYS B 1 229 ? -1.504 7.215 -4.445 1 97.12 229 CYS B N 1
ATOM 5082 C CA . CYS B 1 229 ? -0.282 7.492 -5.191 1 97.12 229 CYS B CA 1
ATOM 5083 C C . CYS B 1 229 ? 0.624 8.445 -4.422 1 97.12 229 CYS B C 1
ATOM 5085 O O . CYS B 1 229 ? 0.164 9.469 -3.91 1 97.12 229 CYS B O 1
ATOM 5087 N N . GLY B 1 230 ? 1.89 8.156 -4.277 1 98.44 230 GLY B N 1
ATOM 5088 C CA . GLY B 1 230 ? 2.902 8.977 -3.633 1 98.44 230 GLY B CA 1
ATOM 5089 C C . GLY B 1 230 ? 4.25 8.914 -4.324 1 98.44 230 GLY B C 1
ATOM 5090 O O . GLY B 1 230 ? 4.5 8.016 -5.133 1 98.44 230 GLY B O 1
ATOM 5091 N N . MET B 1 231 ? 5.051 9.891 -4.145 1 98.88 231 MET B N 1
ATOM 5092 C CA . MET B 1 231 ? 6.398 9.992 -4.695 1 98.88 231 MET B CA 1
ATOM 5093 C C . MET B 1 231 ? 7.449 9.766 -3.611 1 98.88 231 MET B C 1
ATOM 5095 O O . MET B 1 231 ? 7.344 10.32 -2.518 1 98.88 231 MET B O 1
ATOM 5099 N N . LEU B 1 232 ? 8.406 8.906 -3.857 1 98.94 232 LEU B N 1
ATOM 5100 C CA . LEU B 1 232 ? 9.547 8.648 -2.984 1 98.94 232 LEU B CA 1
ATOM 5101 C C . LEU B 1 232 ? 10.852 9.008 -3.682 1 98.94 232 LEU B C 1
ATOM 5103 O O . LEU B 1 232 ? 11.156 8.469 -4.746 1 98.94 232 LEU B O 1
ATOM 5107 N N . TYR B 1 233 ? 11.531 10.039 -3.189 1 98.94 233 TYR B N 1
ATOM 5108 C CA . TYR B 1 233 ? 12.883 10.391 -3.59 1 98.94 233 TYR B CA 1
ATOM 5109 C C . TYR B 1 233 ? 13.914 9.703 -2.697 1 98.94 233 TYR B C 1
ATOM 5111 O O . TYR B 1 233 ? 13.797 9.727 -1.47 1 98.94 233 TYR B O 1
ATOM 5119 N N . ILE B 1 234 ? 14.852 9.023 -3.254 1 98.81 234 ILE B N 1
ATOM 5120 C CA . ILE B 1 234 ? 15.961 8.391 -2.549 1 98.81 234 ILE B CA 1
ATOM 5121 C C . ILE B 1 234 ? 17.281 8.875 -3.125 1 98.81 234 ILE B C 1
ATOM 5123 O O . ILE B 1 234 ? 17.547 8.719 -4.32 1 98.81 234 ILE B O 1
ATOM 5127 N N . ASP B 1 235 ? 18.125 9.469 -2.271 1 98.06 235 ASP B N 1
ATOM 5128 C CA . ASP B 1 235 ? 19.469 9.805 -2.717 1 98.06 235 ASP B CA 1
ATOM 5129 C C . ASP B 1 235 ? 20.219 8.57 -3.227 1 98.06 235 ASP B C 1
ATOM 5131 O O . ASP B 1 235 ? 20.125 7.496 -2.625 1 98.06 235 ASP B O 1
ATOM 5135 N N . ARG B 1 236 ? 20.906 8.742 -4.312 1 96.06 236 ARG B N 1
ATOM 5136 C CA . ARG B 1 236 ? 21.578 7.637 -4.996 1 96.06 236 ARG B CA 1
ATOM 5137 C C . ARG B 1 236 ? 22.422 6.82 -4.02 1 96.06 236 ARG B C 1
ATOM 5139 O O . ARG B 1 236 ? 22.531 5.598 -4.156 1 96.06 236 ARG B O 1
ATOM 5146 N N . SER B 1 237 ? 23.047 7.477 -3.061 1 96.75 237 SER B N 1
ATOM 5147 C CA . SER B 1 237 ? 23.938 6.812 -2.111 1 96.75 237 SER B CA 1
ATOM 5148 C C . SER B 1 237 ? 23.172 5.785 -1.274 1 96.75 237 SER B C 1
ATOM 5150 O O . SER B 1 237 ? 23.797 4.945 -0.609 1 96.75 237 SER B O 1
ATOM 5152 N N . HIS B 1 238 ? 21.812 5.789 -1.291 1 97.31 238 HIS B N 1
ATOM 5153 C CA . HIS B 1 238 ? 21.047 4.918 -0.413 1 97.31 238 HIS B CA 1
ATOM 5154 C C . HIS B 1 238 ? 20.203 3.934 -1.216 1 97.31 238 HIS B C 1
ATOM 5156 O O . HIS B 1 238 ? 19.375 3.205 -0.65 1 97.31 238 HIS B O 1
ATOM 5162 N N . TRP B 1 239 ? 20.344 3.861 -2.564 1 97.38 239 TRP B N 1
ATOM 5163 C CA . TRP B 1 239 ? 19.5 3.064 -3.445 1 97.38 239 TRP B CA 1
ATOM 5164 C C . TRP B 1 239 ? 19.469 1.604 -3.008 1 97.38 239 TRP B C 1
ATOM 5166 O O . TRP B 1 239 ? 18.406 0.995 -2.906 1 97.38 239 TRP B O 1
ATOM 5176 N N . HIS B 1 240 ? 20.578 1.076 -2.621 1 95.81 240 HIS B N 1
ATOM 5177 C CA . HIS B 1 240 ? 20.688 -0.353 -2.352 1 95.81 240 HIS B CA 1
ATOM 5178 C C . HIS B 1 240 ? 20.281 -0.679 -0.919 1 95.81 240 HIS B C 1
ATOM 5180 O O . HIS B 1 240 ? 20.234 -1.849 -0.53 1 95.81 240 HIS B O 1
ATOM 5186 N N . GLN B 1 241 ? 19.891 0.342 -0.159 1 96 241 GLN B N 1
ATOM 5187 C CA . GLN B 1 241 ? 19.484 0.135 1.225 1 96 241 GLN B CA 1
ATOM 5188 C C . GLN B 1 241 ? 17.969 0.114 1.346 1 96 241 GLN B C 1
ATOM 5190 O O . GLN B 1 241 ? 17.422 -0.266 2.387 1 96 241 GLN B O 1
ATOM 5195 N N . VAL B 1 242 ? 17.312 0.568 0.342 1 98 242 VAL B N 1
ATOM 5196 C CA . VAL B 1 242 ? 15.859 0.697 0.418 1 98 242 VAL B CA 1
ATOM 5197 C C . VAL B 1 242 ? 15.195 -0.39 -0.426 1 98 242 VAL B C 1
ATOM 5199 O O . VAL B 1 242 ? 15.5 -0.533 -1.613 1 98 242 VAL B O 1
ATOM 5202 N N . GLU B 1 243 ? 14.375 -1.188 0.179 1 98.12 243 GLU B N 1
ATOM 5203 C CA . GLU B 1 243 ? 13.609 -2.234 -0.489 1 98.12 243 GLU B CA 1
ATOM 5204 C C . GLU B 1 243 ? 12.148 -1.829 -0.651 1 98.12 243 GLU B C 1
ATOM 5206 O O . GLU B 1 243 ? 11.648 -0.967 0.078 1 98.12 243 GLU B O 1
ATOM 5211 N N . THR B 1 244 ? 11.516 -2.42 -1.604 1 98.31 244 THR B N 1
ATOM 5212 C CA . THR B 1 244 ? 10.102 -2.139 -1.853 1 98.31 244 THR B CA 1
ATOM 5213 C C . THR B 1 244 ? 9.242 -2.643 -0.699 1 98.31 244 THR B C 1
ATOM 5215 O O . THR B 1 244 ? 9.656 -3.52 0.059 1 98.31 244 THR B O 1
ATOM 5218 N N . LEU B 1 245 ? 8.094 -2.061 -0.517 1 98.06 245 LEU B N 1
ATOM 5219 C CA . LEU B 1 245 ? 7.047 -2.496 0.401 1 98.06 245 LEU B CA 1
ATOM 5220 C C . LEU B 1 245 ? 5.758 -2.807 -0.354 1 98.06 245 LEU B C 1
ATOM 5222 O O . LEU B 1 245 ? 5.016 -1.896 -0.723 1 98.06 245 LEU B O 1
ATOM 5226 N N . PRO B 1 246 ? 5.441 -4.102 -0.582 1 98 246 PRO B N 1
ATOM 5227 C CA . PRO B 1 246 ? 6.062 -5.328 -0.075 1 98 246 PRO B CA 1
ATOM 5228 C C . PRO B 1 246 ? 7.359 -5.676 -0.805 1 98 246 PRO B C 1
ATOM 5230 O O . PRO B 1 246 ? 7.629 -5.141 -1.882 1 98 246 PRO B O 1
ATOM 5233 N N . ILE B 1 247 ? 8.156 -6.562 -0.089 1 98.38 247 ILE B N 1
ATOM 5234 C CA . ILE B 1 247 ? 9.164 -7.297 -0.84 1 98.38 247 ILE B CA 1
ATOM 5235 C C . ILE B 1 247 ? 8.5 -8.102 -1.955 1 98.38 247 ILE B C 1
ATOM 5237 O O . ILE B 1 247 ? 7.461 -8.727 -1.741 1 98.38 247 ILE B O 1
ATOM 5241 N N . SER B 1 248 ? 9.055 -7.977 -3.166 1 97.44 248 SER B N 1
ATOM 5242 C CA . SER B 1 248 ? 8.422 -8.586 -4.332 1 97.44 248 SER B CA 1
ATOM 5243 C C . SER B 1 248 ? 9.461 -9.195 -5.266 1 97.44 248 SER B C 1
ATOM 5245 O O . SER B 1 248 ? 10.539 -9.594 -4.828 1 97.44 248 SER B O 1
ATOM 5247 N N . HIS B 1 249 ? 9.102 -9.406 -6.551 1 95.31 249 HIS B N 1
ATOM 5248 C CA . HIS B 1 249 ? 9.922 -10.055 -7.57 1 95.31 249 HIS B CA 1
ATOM 5249 C C . HIS B 1 249 ? 11.219 -9.289 -7.797 1 95.31 249 HIS B C 1
ATOM 5251 O O . HIS B 1 249 ? 12.227 -9.867 -8.211 1 95.31 249 HIS B O 1
ATOM 5257 N N . SER B 1 250 ? 11.242 -8.023 -7.43 1 95.12 250 SER B N 1
ATOM 5258 C CA . SER B 1 250 ? 12.375 -7.164 -7.77 1 95.12 250 SER B CA 1
ATOM 5259 C C . SER B 1 250 ? 13.492 -7.293 -6.742 1 95.12 250 SER B C 1
ATOM 5261 O O . SER B 1 250 ? 14.594 -6.773 -6.945 1 95.12 250 SER B O 1
ATOM 5263 N N . TYR B 1 251 ? 13.227 -8 -5.621 1 97.25 251 TYR B N 1
ATOM 5264 C CA . TYR B 1 251 ? 14.266 -8.188 -4.613 1 97.25 251 TYR B CA 1
ATOM 5265 C C . TYR B 1 251 ? 15.43 -9 -5.172 1 97.25 251 TYR B C 1
ATOM 5267 O O . TYR B 1 251 ? 15.219 -10.016 -5.836 1 97.25 251 TYR B O 1
ATOM 5275 N N . VAL B 1 252 ? 16.656 -8.555 -5.027 1 95.31 252 VAL B N 1
ATOM 5276 C CA . VAL B 1 252 ? 17.859 -9.266 -5.426 1 95.31 252 VAL B CA 1
ATOM 5277 C C . VAL B 1 252 ? 18.797 -9.414 -4.219 1 95.31 252 VAL B C 1
ATOM 5279 O O . VAL B 1 252 ? 18.781 -8.578 -3.318 1 95.31 252 VAL B O 1
ATOM 5282 N N . GLU B 1 253 ? 19.484 -10.477 -4.238 1 95.25 253 GLU B N 1
ATOM 5283 C CA . GLU B 1 253 ? 20.5 -10.648 -3.209 1 95.25 253 GLU B CA 1
ATOM 5284 C C . GLU B 1 253 ? 21.484 -9.484 -3.207 1 95.25 253 GLU B C 1
ATOM 5286 O O . GLU B 1 253 ? 21.875 -9 -4.27 1 95.25 253 GLU B O 1
ATOM 5291 N N . PRO B 1 254 ? 21.875 -9.07 -1.958 1 92.69 254 PRO B N 1
ATOM 5292 C CA . PRO B 1 254 ? 22.797 -7.93 -1.865 1 92.69 254 PRO B CA 1
ATOM 5293 C C . PRO B 1 254 ? 24.016 -8.086 -2.758 1 92.69 254 PRO B C 1
ATOM 5295 O O . PRO B 1 254 ? 24.469 -7.117 -3.373 1 92.69 254 PRO B O 1
ATOM 5298 N N . ALA B 1 255 ? 24.531 -9.258 -2.984 1 93.31 255 ALA B N 1
ATOM 5299 C CA . ALA B 1 255 ? 25.719 -9.523 -3.783 1 93.31 255 ALA B CA 1
ATOM 5300 C C . ALA B 1 255 ? 25.438 -9.312 -5.27 1 93.31 255 ALA B C 1
ATOM 5302 O O . ALA B 1 255 ? 26.375 -9.125 -6.062 1 93.31 255 ALA B O 1
ATOM 5303 N N . ASP B 1 256 ? 24.109 -9.305 -5.609 1 92.69 256 ASP B N 1
ATOM 5304 C CA . ASP B 1 256 ? 23.734 -9.211 -7.012 1 92.69 256 ASP B CA 1
ATOM 5305 C C . ASP B 1 256 ? 23.266 -7.805 -7.363 1 92.69 256 ASP B C 1
ATOM 5307 O O . ASP B 1 256 ? 22.859 -7.539 -8.5 1 92.69 256 ASP B O 1
ATOM 5311 N N . ALA B 1 257 ? 23.281 -6.949 -6.402 1 92.69 257 ALA B N 1
ATOM 5312 C CA . ALA B 1 257 ? 22.859 -5.57 -6.637 1 92.69 257 ALA B CA 1
ATOM 5313 C C . ALA B 1 257 ? 23.781 -4.879 -7.645 1 92.69 257 ALA B C 1
ATOM 5315 O O . ALA B 1 257 ? 25 -5.055 -7.602 1 92.69 257 ALA B O 1
ATOM 5316 N N . THR B 1 258 ? 23.172 -4.172 -8.57 1 92.19 258 THR B N 1
ATOM 5317 C CA . THR B 1 258 ? 23.938 -3.48 -9.602 1 92.19 258 THR B CA 1
ATOM 5318 C C . THR B 1 258 ? 23.844 -1.968 -9.422 1 92.19 258 THR B C 1
ATOM 5320 O O . THR B 1 258 ? 22.938 -1.476 -8.75 1 92.19 258 THR B O 1
ATOM 5323 N N . ASP B 1 259 ? 24.781 -1.28 -10.062 1 90.38 259 ASP B N 1
ATOM 5324 C CA . ASP B 1 259 ? 24.781 0.178 -10.008 1 90.38 259 ASP B CA 1
ATOM 5325 C C . ASP B 1 259 ? 24.109 0.78 -11.227 1 90.38 259 ASP B C 1
ATOM 5327 O O . ASP B 1 259 ? 24.406 1.911 -11.617 1 90.38 259 ASP B O 1
ATOM 5331 N N . ASP B 1 260 ? 23.219 0.063 -11.711 1 93.94 260 ASP B N 1
ATOM 5332 C CA . ASP B 1 260 ? 22.469 0.53 -12.867 1 93.94 260 ASP B CA 1
ATOM 5333 C C . ASP B 1 260 ? 21.688 1.799 -12.531 1 93.94 260 ASP B C 1
ATOM 5335 O O . ASP B 1 260 ? 21.094 1.908 -11.453 1 93.94 260 ASP B O 1
ATOM 5339 N N . ASP B 1 261 ? 21.703 2.777 -13.508 1 95.69 261 ASP B N 1
ATOM 5340 C CA . ASP B 1 261 ? 21.016 4.051 -13.305 1 95.69 261 ASP B CA 1
ATOM 5341 C C . ASP B 1 261 ? 19.5 3.846 -13.18 1 95.69 261 ASP B C 1
ATOM 5343 O O . ASP B 1 261 ? 18.797 4.703 -12.648 1 95.69 261 ASP B O 1
ATOM 5347 N N . ASP B 1 262 ? 19.016 2.715 -13.688 1 96.94 262 ASP B N 1
ATOM 5348 C CA . ASP B 1 262 ? 17.578 2.434 -13.648 1 96.94 262 ASP B CA 1
ATOM 5349 C C . ASP B 1 262 ? 17.234 1.532 -12.469 1 96.94 262 ASP B C 1
ATOM 5351 O O . ASP B 1 262 ? 16.172 0.904 -12.453 1 96.94 262 ASP B O 1
ATOM 5355 N N . TRP B 1 263 ? 18.125 1.432 -11.461 1 97.25 263 TRP B N 1
ATOM 5356 C CA . TRP B 1 263 ? 17.969 0.527 -10.328 1 97.25 263 TRP B CA 1
ATOM 5357 C C . TRP B 1 263 ? 16.609 0.734 -9.648 1 97.25 263 TRP B C 1
ATOM 5359 O O . TRP B 1 263 ? 15.852 -0.217 -9.477 1 97.25 263 TRP B O 1
ATOM 5369 N N . LEU B 1 264 ? 16.281 1.994 -9.336 1 97.94 264 LEU B N 1
ATOM 5370 C CA . LEU B 1 264 ? 15.031 2.256 -8.625 1 97.94 264 LEU B CA 1
ATOM 5371 C C . LEU B 1 264 ? 13.828 1.922 -9.508 1 97.94 264 LEU B C 1
ATOM 5373 O O . LEU B 1 264 ? 12.836 1.371 -9.023 1 97.94 264 LEU B O 1
ATOM 5377 N N . ILE B 1 265 ? 13.922 2.307 -10.789 1 97.88 265 ILE B N 1
ATOM 5378 C CA . ILE B 1 265 ? 12.828 2.025 -11.719 1 97.88 265 ILE B CA 1
ATOM 5379 C C . ILE B 1 265 ? 12.586 0.519 -11.789 1 97.88 265 ILE B C 1
ATOM 5381 O O . ILE B 1 265 ? 11.453 0.058 -11.641 1 97.88 265 ILE B O 1
ATOM 5385 N N . ASN B 1 266 ? 13.672 -0.263 -11.938 1 96.06 266 ASN B N 1
ATOM 5386 C CA . ASN B 1 266 ? 13.586 -1.714 -12.055 1 96.06 266 ASN B CA 1
ATOM 5387 C C . ASN B 1 266 ? 13.055 -2.348 -10.773 1 96.06 266 ASN B C 1
ATOM 5389 O O . ASN B 1 266 ? 12.375 -3.377 -10.82 1 96.06 266 ASN B O 1
ATOM 5393 N N . HIS B 1 267 ? 13.234 -1.734 -9.664 1 96.19 267 HIS B N 1
ATOM 5394 C CA . HIS B 1 267 ? 12.852 -2.281 -8.367 1 96.19 267 HIS B CA 1
ATOM 5395 C C . HIS B 1 267 ? 11.398 -1.947 -8.039 1 96.19 267 HIS B C 1
ATOM 5397 O O . HIS B 1 267 ? 10.672 -2.783 -7.496 1 96.19 267 HIS B O 1
ATOM 5403 N N . PHE B 1 268 ? 10.961 -0.739 -8.492 1 98.12 268 PHE B N 1
ATOM 5404 C CA . PHE B 1 268 ? 9.742 -0.215 -7.891 1 98.12 268 PHE B CA 1
ATOM 5405 C C . PHE B 1 268 ? 8.586 -0.269 -8.883 1 98.12 268 PHE B C 1
ATOM 5407 O O . PHE B 1 268 ? 7.422 -0.127 -8.492 1 98.12 268 PHE B O 1
ATOM 5414 N N . PHE B 1 269 ? 8.805 -0.494 -10.258 1 97.81 269 PHE B N 1
ATOM 5415 C CA . PHE B 1 269 ? 7.727 -0.277 -11.219 1 97.81 269 PHE B CA 1
ATOM 5416 C C . PHE B 1 269 ? 6.664 -1.36 -11.086 1 97.81 269 PHE B C 1
ATOM 5418 O O . PHE B 1 269 ? 5.508 -1.15 -11.461 1 97.81 269 PHE B O 1
ATOM 5425 N N . PHE B 1 270 ? 7.066 -2.521 -10.539 1 96.62 270 PHE B N 1
ATOM 5426 C CA . PHE B 1 270 ? 6.125 -3.623 -10.398 1 96.62 270 PHE B CA 1
ATOM 5427 C C . PHE B 1 270 ? 6.344 -4.355 -9.078 1 96.62 270 PHE B C 1
ATOM 5429 O O . PHE B 1 270 ? 7.332 -5.074 -8.922 1 96.62 270 PHE B O 1
ATOM 5436 N N . THR B 1 271 ? 5.379 -4.242 -8.133 1 95.12 271 THR B N 1
ATOM 5437 C CA . THR B 1 271 ? 5.473 -4.91 -6.84 1 95.12 271 THR B CA 1
ATOM 5438 C C . THR B 1 271 ? 4.242 -5.781 -6.59 1 95.12 271 THR B C 1
ATOM 5440 O O . THR B 1 271 ? 3.68 -5.77 -5.496 1 95.12 271 THR B O 1
ATOM 5443 N N . GLY B 1 272 ? 3.832 -6.492 -7.648 1 94.56 272 GLY B N 1
ATOM 5444 C CA . GLY B 1 272 ? 2.637 -7.32 -7.586 1 94.56 272 GLY B CA 1
ATOM 5445 C C . GLY B 1 272 ? 1.458 -6.727 -8.328 1 94.56 272 GLY B C 1
ATOM 5446 O O . GLY B 1 272 ? 1.424 -5.52 -8.586 1 94.56 272 GLY B O 1
ATOM 5447 N N . THR B 1 273 ? 0.546 -7.625 -8.75 1 95.56 273 THR B N 1
ATOM 5448 C CA . THR B 1 273 ? -0.627 -7.211 -9.516 1 95.56 273 THR B CA 1
ATOM 5449 C C . THR B 1 273 ? -1.455 -6.199 -8.727 1 95.56 273 THR B C 1
ATOM 5451 O O . THR B 1 273 ? -1.822 -6.449 -7.578 1 95.56 273 THR B O 1
ATOM 5454 N N . ASN B 1 274 ? -1.651 -5.062 -9.297 1 95.75 274 ASN B N 1
ATOM 5455 C CA . ASN B 1 274 ? -2.365 -3.939 -8.695 1 95.75 274 ASN B CA 1
ATOM 5456 C C . ASN B 1 274 ? -3.012 -3.057 -9.758 1 95.75 274 ASN B C 1
ATOM 5458 O O . ASN B 1 274 ? -2.861 -3.307 -10.961 1 95.75 274 ASN B O 1
ATOM 5462 N N . ASN B 1 275 ? -3.834 -2.098 -9.328 1 95.5 275 ASN B N 1
ATOM 5463 C CA . ASN B 1 275 ? -4.273 -1.021 -10.211 1 95.5 275 ASN B CA 1
ATOM 5464 C C . ASN B 1 275 ? -3.203 0.058 -10.352 1 95.5 275 ASN B C 1
ATOM 5466 O O . ASN B 1 275 ? -2.781 0.654 -9.359 1 95.5 275 ASN B O 1
ATOM 5470 N N . TYR B 1 276 ? -2.713 0.31 -11.555 1 96.69 276 TYR B N 1
ATOM 5471 C CA . TYR B 1 276 ? -1.633 1.264 -11.773 1 96.69 276 TYR B CA 1
ATOM 5472 C C . TYR B 1 276 ? -2.127 2.48 -12.547 1 96.69 276 TYR B C 1
ATOM 5474 O O . TYR B 1 276 ? -1.328 3.305 -12.992 1 96.69 276 TYR B O 1
ATOM 5482 N N . ALA B 1 277 ? -3.461 2.611 -12.672 1 97.62 277 ALA B N 1
ATOM 5483 C CA . ALA B 1 277 ? -4.039 3.688 -13.477 1 97.62 277 ALA B CA 1
ATOM 5484 C C . ALA B 1 277 ? -3.721 5.051 -12.867 1 97.62 277 ALA B C 1
ATOM 5486 O O . ALA B 1 277 ? -3.594 6.043 -13.594 1 97.62 277 ALA B O 1
ATOM 5487 N N . GLN B 1 278 ? -3.621 5.121 -11.508 1 97.75 278 GLN B N 1
ATOM 5488 C CA . GLN B 1 278 ? -3.271 6.391 -10.875 1 97.75 278 GLN B CA 1
ATOM 5489 C C . GLN B 1 278 ? -1.879 6.852 -11.305 1 97.75 278 GLN B C 1
ATOM 5491 O O . GLN B 1 278 ? -1.646 8.047 -11.5 1 97.75 278 GLN B O 1
ATOM 5496 N N . ILE B 1 279 ? -0.922 5.934 -11.422 1 98.06 279 ILE B N 1
ATOM 5497 C CA . ILE B 1 279 ? 0.433 6.246 -11.867 1 98.06 279 ILE B CA 1
ATOM 5498 C C . ILE B 1 279 ? 0.402 6.785 -13.289 1 98.06 279 ILE B C 1
ATOM 5500 O O . ILE B 1 279 ? 1.017 7.812 -13.586 1 98.06 279 ILE B O 1
ATOM 5504 N N . ALA B 1 280 ? -0.426 6.145 -14.117 1 98.31 280 ALA B N 1
ATOM 5505 C CA . ALA B 1 280 ? -0.521 6.523 -15.523 1 98.31 280 ALA B CA 1
ATOM 5506 C C . ALA B 1 280 ? -1.206 7.879 -15.68 1 98.31 280 ALA B C 1
ATOM 5508 O O . ALA B 1 280 ? -1.13 8.5 -16.734 1 98.31 280 ALA B O 1
ATOM 5509 N N . SER B 1 281 ? -1.834 8.344 -14.648 1 98.62 281 SER B N 1
ATOM 5510 C CA . SER B 1 281 ? -2.596 9.586 -14.703 1 98.62 281 SER B CA 1
ATOM 5511 C C . SER B 1 281 ? -1.744 10.773 -14.273 1 98.62 281 SER B C 1
ATOM 5513 O O . SER B 1 281 ? -2.172 11.922 -14.391 1 98.62 281 SER B O 1
ATOM 5515 N N . ILE B 1 282 ? -0.541 10.586 -13.75 1 98.88 282 ILE B N 1
ATOM 5516 C CA . ILE B 1 282 ? 0.321 11.641 -13.219 1 98.88 282 ILE B CA 1
ATOM 5517 C C . ILE B 1 282 ? 0.609 12.672 -14.305 1 98.88 282 ILE B C 1
ATOM 5519 O O . ILE B 1 282 ? 0.454 13.875 -14.086 1 98.88 282 ILE B O 1
ATOM 5523 N N . PRO B 1 283 ? 0.989 12.242 -15.555 1 98.88 283 PRO B N 1
ATOM 5524 C CA . PRO B 1 283 ? 1.226 13.25 -16.594 1 98.88 283 PRO B CA 1
ATOM 5525 C C . PRO B 1 283 ? -0.003 14.117 -16.859 1 98.88 283 PRO B C 1
ATOM 5527 O O . PRO B 1 283 ? 0.123 15.328 -17.078 1 98.88 283 PRO B O 1
ATOM 5530 N N . ALA B 1 284 ? -1.23 13.508 -16.812 1 98.81 284 ALA B N 1
ATOM 5531 C CA . ALA B 1 284 ? -2.461 14.258 -17.047 1 98.81 284 ALA B CA 1
ATOM 5532 C C . ALA B 1 284 ? -2.689 15.289 -15.953 1 98.81 284 ALA B C 1
ATOM 5534 O O . ALA B 1 284 ? -3.16 16.406 -16.219 1 98.81 284 ALA B O 1
ATOM 5535 N N . ALA B 1 285 ? -2.334 14.953 -14.711 1 98.88 285 ALA B N 1
ATOM 5536 C CA . ALA B 1 285 ? -2.48 15.883 -13.594 1 98.88 285 ALA B CA 1
ATOM 5537 C C . ALA B 1 285 ? -1.568 17.094 -13.766 1 98.88 285 ALA B C 1
ATOM 5539 O O . ALA B 1 285 ? -2.002 18.234 -13.594 1 98.88 285 ALA B O 1
ATOM 5540 N N . ILE B 1 286 ? -0.352 16.844 -14.109 1 98.81 286 ILE B N 1
ATOM 5541 C CA . ILE B 1 286 ? 0.625 17.922 -14.289 1 98.81 286 ILE B CA 1
ATOM 5542 C C . ILE B 1 286 ? 0.236 18.781 -15.492 1 98.81 286 ILE B C 1
ATOM 5544 O O . ILE B 1 286 ? 0.3 20 -15.43 1 98.81 286 ILE B O 1
ATOM 5548 N N . ALA B 1 287 ? -0.152 18.156 -16.547 1 98.62 287 ALA B N 1
ATOM 5549 C CA . ALA B 1 287 ? -0.59 18.875 -17.734 1 98.62 287 ALA B CA 1
ATOM 5550 C C . ALA B 1 287 ? -1.789 19.766 -17.422 1 98.62 287 ALA B C 1
ATOM 5552 O O . ALA B 1 287 ? -1.883 20.891 -17.922 1 98.62 287 ALA B O 1
ATOM 5553 N N . PHE B 1 288 ? -2.791 19.297 -16.672 1 98.5 288 PHE B N 1
ATOM 5554 C CA . PHE B 1 288 ? -3.959 20.094 -16.281 1 98.5 288 PHE B CA 1
ATOM 5555 C C . PHE B 1 288 ? -3.543 21.359 -15.547 1 98.5 288 PHE B C 1
ATOM 5557 O O . PHE B 1 288 ? -4.027 22.453 -15.852 1 98.5 288 PHE B O 1
ATOM 5564 N N . ARG B 1 289 ? -2.576 21.172 -14.586 1 98.5 289 ARG B N 1
ATOM 5565 C CA . ARG B 1 289 ? -2.096 22.328 -13.82 1 98.5 289 ARG B CA 1
ATOM 5566 C C . ARG B 1 289 ? -1.434 23.344 -14.734 1 98.5 289 ARG B C 1
ATOM 5568 O O . ARG B 1 289 ? -1.63 24.562 -14.562 1 98.5 289 ARG B O 1
ATOM 5575 N N . GLU B 1 290 ? -0.708 22.891 -15.688 1 97.56 290 GLU B N 1
ATOM 5576 C CA . GLU B 1 290 ? -0.099 23.781 -16.672 1 97.56 290 GLU B CA 1
ATOM 5577 C C . GLU B 1 290 ? -1.161 24.5 -17.5 1 97.56 290 GLU B C 1
ATOM 5579 O O . GLU B 1 290 ? -1.061 25.703 -17.734 1 97.56 290 GLU B O 1
ATOM 5584 N N . GLN B 1 291 ? -2.137 23.781 -17.844 1 96.94 291 GLN B N 1
ATOM 5585 C CA . GLN B 1 291 ? -3.191 24.297 -18.719 1 96.94 291 GLN B CA 1
ATOM 5586 C C . GLN B 1 291 ? -3.984 25.406 -18.031 1 96.94 291 GLN B C 1
ATOM 5588 O O . GLN B 1 291 ? -4.461 26.328 -18.688 1 96.94 291 GLN B O 1
ATOM 5593 N N . VAL B 1 292 ? -4.055 25.391 -16.75 1 97.12 292 VAL B N 1
ATOM 5594 C CA . VAL B 1 292 ? -4.953 26.328 -16.078 1 97.12 292 VAL B CA 1
ATOM 5595 C C . VAL B 1 292 ? -4.156 27.516 -15.531 1 97.12 292 VAL B C 1
ATOM 5597 O O . VAL B 1 292 ? -4.668 28.297 -14.727 1 97.12 292 VAL B O 1
ATOM 5600 N N . GLY B 1 293 ? -2.896 27.703 -15.844 1 95.94 293 GLY B N 1
ATOM 5601 C CA . GLY B 1 293 ? -2.117 28.859 -15.453 1 95.94 293 GLY B CA 1
ATOM 5602 C C . GLY B 1 293 ? -0.756 28.516 -14.883 1 95.94 293 GLY B C 1
ATOM 5603 O O . GLY B 1 293 ? 0.081 29.391 -14.672 1 95.94 293 GLY B O 1
ATOM 5604 N N . GLY B 1 294 ? -0.577 27.203 -14.703 1 96.69 294 GLY B N 1
ATOM 5605 C CA . GLY B 1 294 ? 0.725 26.781 -14.219 1 96.69 294 GLY B CA 1
ATOM 5606 C C . GLY B 1 294 ? 0.872 26.906 -12.711 1 96.69 294 GLY B C 1
ATOM 5607 O O . GLY B 1 294 ? -0.02 27.422 -12.039 1 96.69 294 GLY B O 1
ATOM 5608 N N . GLU B 1 295 ? 2.014 26.453 -12.172 1 97.56 295 GLU B N 1
ATOM 5609 C CA . GLU B 1 295 ? 2.285 26.422 -10.734 1 97.56 295 GLU B CA 1
ATOM 5610 C C . GLU B 1 295 ? 2.23 27.812 -10.133 1 97.56 295 GLU B C 1
ATOM 5612 O O . GLU B 1 295 ? 1.677 28 -9.047 1 97.56 295 GLU B O 1
ATOM 5617 N N . ALA B 1 296 ? 2.762 28.75 -10.828 1 96.44 296 ALA B N 1
ATOM 5618 C CA . ALA B 1 296 ? 2.838 30.109 -10.297 1 96.44 296 ALA B CA 1
ATOM 5619 C C . ALA B 1 296 ? 1.445 30.688 -10.062 1 96.44 296 ALA B C 1
ATOM 5621 O O . ALA B 1 296 ? 1.175 31.25 -9 1 96.44 296 ALA B O 1
ATOM 5622 N N . ALA B 1 297 ? 0.575 30.531 -10.992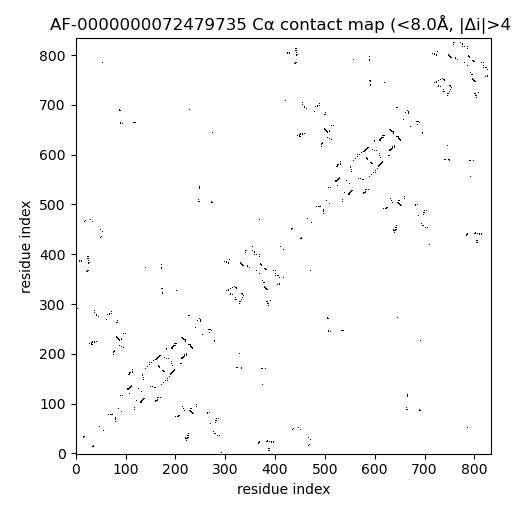 1 97.62 297 ALA B N 1
ATOM 5623 C CA . ALA B 1 297 ? -0.781 31.062 -10.867 1 97.62 297 ALA B CA 1
ATOM 5624 C C . ALA B 1 297 ? -1.552 30.344 -9.766 1 97.62 297 ALA B C 1
ATOM 5626 O O . ALA B 1 297 ? -2.275 30.984 -8.992 1 97.62 297 ALA B O 1
ATOM 5627 N N . ILE B 1 298 ? -1.416 29.062 -9.727 1 98.38 298 ILE B N 1
ATOM 5628 C CA . ILE B 1 298 ? -2.102 28.266 -8.719 1 98.38 298 ILE B CA 1
ATOM 5629 C C . ILE B 1 298 ? -1.611 28.656 -7.328 1 98.38 298 ILE B C 1
ATOM 5631 O O . ILE B 1 298 ? -2.416 28.906 -6.43 1 98.38 298 ILE B O 1
ATOM 5635 N N . HIS B 1 299 ? -0.294 28.781 -7.137 1 97.94 299 HIS B N 1
ATOM 5636 C CA . HIS B 1 299 ? 0.283 29.156 -5.852 1 97.94 299 HIS B CA 1
ATOM 5637 C C . HIS B 1 299 ? -0.163 30.547 -5.434 1 97.94 299 HIS B C 1
ATOM 5639 O O . HIS B 1 299 ? -0.463 30.781 -4.258 1 97.94 299 HIS B O 1
ATOM 5645 N N . LYS B 1 300 ? -0.119 31.406 -6.398 1 97.75 300 LYS B N 1
ATOM 5646 C CA . LYS B 1 300 ? -0.521 32.781 -6.094 1 97.75 300 LYS B CA 1
ATOM 5647 C C . LYS B 1 300 ? -1.97 32.812 -5.617 1 97.75 300 LYS B C 1
ATOM 5649 O O . LYS B 1 300 ? -2.264 33.406 -4.57 1 97.75 300 LYS B O 1
ATOM 5654 N N . TYR B 1 301 ? -2.918 32.25 -6.336 1 98.44 301 TYR B N 1
ATOM 5655 C CA . TYR B 1 301 ? -4.328 32.312 -5.973 1 98.44 301 TYR B CA 1
ATOM 5656 C C . TYR B 1 301 ? -4.566 31.672 -4.609 1 98.44 301 TYR B C 1
ATOM 5658 O O . TYR B 1 301 ? -5.18 32.281 -3.73 1 98.44 301 TYR B O 1
ATOM 5666 N N . CYS B 1 302 ? -4.062 30.469 -4.488 1 98.69 302 CYS B N 1
ATOM 5667 C CA . CYS B 1 302 ? -4.316 29.719 -3.26 1 98.69 302 CYS B CA 1
ATOM 5668 C C . CYS B 1 302 ? -3.619 30.375 -2.072 1 98.69 302 CYS B C 1
ATOM 5670 O O . CYS B 1 302 ? -4.191 30.453 -0.983 1 98.69 302 CYS B O 1
ATOM 5672 N N . GLY B 1 303 ? -2.395 30.797 -2.291 1 98.31 303 GLY B N 1
ATOM 5673 C CA . GLY B 1 303 ? -1.672 31.469 -1.227 1 98.31 303 GLY B CA 1
ATOM 5674 C C . GLY B 1 303 ? -2.324 32.781 -0.8 1 98.31 303 GLY B C 1
ATOM 5675 O O . GLY B 1 303 ? -2.412 33.062 0.394 1 98.31 303 GLY B O 1
ATOM 5676 N N . ASP B 1 304 ? -2.725 33.594 -1.769 1 98.5 304 ASP B N 1
ATOM 5677 C CA . ASP B 1 304 ? -3.416 34.844 -1.472 1 98.5 304 ASP B CA 1
ATOM 5678 C C . ASP B 1 304 ? -4.719 34.594 -0.716 1 98.5 304 ASP B C 1
ATOM 5680 O O . ASP B 1 304 ? -5.031 35.281 0.246 1 98.5 304 ASP B O 1
ATOM 5684 N N . LEU B 1 305 ? -5.449 33.594 -1.192 1 98.75 305 LEU B N 1
ATOM 5685 C CA . LEU B 1 305 ? -6.703 33.25 -0.539 1 98.75 305 LEU B CA 1
ATOM 5686 C C . LEU B 1 305 ? -6.461 32.812 0.898 1 98.75 305 LEU B C 1
ATOM 5688 O O . LEU B 1 305 ? -7.184 33.219 1.811 1 98.75 305 LEU B O 1
ATOM 5692 N N . ALA B 1 306 ? -5.453 31.953 1.1 1 98.75 306 ALA B N 1
ATOM 5693 C CA . ALA B 1 306 ? -5.129 31.484 2.441 1 98.75 306 ALA B CA 1
ATOM 5694 C C . ALA B 1 306 ? -4.773 32.625 3.367 1 98.75 306 ALA B C 1
ATOM 5696 O O . ALA B 1 306 ? -5.199 32.656 4.523 1 98.75 306 ALA B O 1
ATOM 5697 N N . THR B 1 307 ? -4.031 33.594 2.875 1 98.19 307 THR B N 1
ATOM 5698 C CA . THR B 1 307 ? -3.664 34.781 3.652 1 98.19 307 THR B CA 1
ATOM 5699 C C . THR B 1 307 ? -4.902 35.594 4.004 1 98.19 307 THR B C 1
ATOM 5701 O O . THR B 1 307 ? -5.078 36 5.156 1 98.19 307 THR B O 1
ATOM 5704 N N . GLU B 1 308 ? -5.703 35.812 3.029 1 98.69 308 GLU B N 1
ATOM 5705 C CA . GLU B 1 308 ? -6.941 36.562 3.252 1 98.69 308 GLU B CA 1
ATOM 5706 C C . GLU B 1 308 ? -7.805 35.875 4.312 1 98.69 308 GLU B C 1
ATOM 5708 O O . GLU B 1 308 ? -8.312 36.531 5.223 1 98.69 308 GLU B O 1
ATOM 5713 N N . VAL B 1 309 ? -8 34.594 4.172 1 98.69 309 VAL B N 1
ATOM 5714 C CA . VAL B 1 309 ? -8.805 33.781 5.105 1 98.69 309 VAL B CA 1
ATOM 5715 C C . VAL B 1 309 ? -8.203 33.875 6.504 1 98.69 309 VAL B C 1
ATOM 5717 O O . VAL B 1 309 ? -8.922 34.125 7.48 1 98.69 309 VAL B O 1
ATOM 5720 N N . GLY B 1 310 ? -6.867 33.688 6.648 1 98.62 310 GLY B N 1
ATOM 5721 C CA . GLY B 1 310 ? -6.195 33.781 7.93 1 98.62 310 GLY B CA 1
ATOM 5722 C C . GLY B 1 310 ? -6.406 35.156 8.594 1 98.62 310 GLY B C 1
ATOM 5723 O O . GLY B 1 310 ? -6.773 35.219 9.773 1 98.62 310 GLY B O 1
ATOM 5724 N N . GLU B 1 311 ? -6.254 36.188 7.832 1 98.31 311 GLU B N 1
ATOM 5725 C CA . GLU B 1 311 ? -6.391 37.531 8.352 1 98.31 311 GLU B CA 1
ATOM 5726 C C . GLU B 1 311 ? -7.82 37.812 8.797 1 98.31 311 GLU B C 1
ATOM 5728 O O . GLU B 1 311 ? -8.047 38.312 9.898 1 98.31 311 GLU B O 1
ATOM 5733 N N . ARG B 1 312 ? -8.711 37.5 8.039 1 98.19 312 ARG B N 1
ATOM 5734 C CA . ARG B 1 312 ? -10.109 37.812 8.305 1 98.19 312 ARG B CA 1
ATOM 5735 C C . ARG B 1 312 ? -10.641 37 9.484 1 98.19 312 ARG B C 1
ATOM 5737 O O . ARG B 1 312 ? -11.352 37.531 10.336 1 98.19 312 ARG B O 1
ATOM 5744 N N . LEU B 1 313 ? -10.367 35.75 9.469 1 98.44 313 LEU B N 1
ATOM 5745 C CA . LEU B 1 313 ? -10.867 34.906 10.547 1 98.44 313 LEU B CA 1
ATOM 5746 C C . LEU B 1 313 ? -10.203 35.25 11.867 1 98.44 313 LEU B C 1
ATOM 5748 O O . LEU B 1 313 ? -10.852 35.25 12.922 1 98.44 313 LEU B O 1
ATOM 5752 N N . ALA B 1 314 ? -8.891 35.531 11.836 1 98.56 314 ALA B N 1
ATOM 5753 C CA . ALA B 1 314 ? -8.211 35.969 13.055 1 98.56 314 ALA B CA 1
ATOM 5754 C C . ALA B 1 314 ? -8.836 37.25 13.594 1 98.56 314 ALA B C 1
ATOM 5756 O O . ALA B 1 314 ? -9.023 37.406 14.805 1 98.56 314 ALA B O 1
ATOM 5757 N N . ALA B 1 315 ? -9.148 38.094 12.719 1 98.31 315 ALA B N 1
ATOM 5758 C CA . ALA B 1 315 ? -9.805 39.344 13.109 1 98.31 315 ALA B CA 1
ATOM 5759 C C . ALA B 1 315 ? -11.195 39.094 13.68 1 98.31 315 ALA B C 1
ATOM 5761 O O . ALA B 1 315 ? -11.555 39.625 14.734 1 98.31 315 ALA B O 1
ATOM 5762 N N . LYS B 1 316 ? -11.875 38.312 12.977 1 97.38 316 LYS B N 1
ATOM 5763 C CA . LYS B 1 316 ? -13.227 37.969 13.398 1 97.38 316 LYS B CA 1
ATOM 5764 C C . LYS B 1 316 ? -13.219 37.312 14.781 1 97.38 316 LYS B C 1
ATOM 5766 O O . LYS B 1 316 ? -14.102 37.594 15.602 1 97.38 316 LYS B O 1
ATOM 5771 N N . TRP B 1 317 ? -12.266 36.5 15.016 1 98 317 TRP B N 1
ATOM 5772 C CA . TRP B 1 317 ? -12.203 35.719 16.234 1 98 317 TRP B CA 1
ATOM 5773 C C . TRP B 1 317 ? -11.414 36.438 17.312 1 98 317 TRP B C 1
ATOM 5775 O O . TRP B 1 317 ? -11.445 36.062 18.484 1 98 317 TRP B O 1
ATOM 5785 N N . GLY B 1 318 ? -10.773 37.531 16.969 1 98 318 GLY B N 1
ATOM 5786 C CA . GLY B 1 318 ? -9.914 38.219 17.906 1 98 318 GLY B CA 1
ATOM 5787 C C . GLY B 1 318 ? -8.703 37.438 18.328 1 98 318 GLY B C 1
ATOM 5788 O O . GLY B 1 318 ? -8.336 37.406 19.5 1 98 318 GLY B O 1
ATOM 5789 N N . THR B 1 319 ? -8.195 36.688 17.375 1 98.38 319 THR B N 1
ATOM 5790 C CA . THR B 1 319 ? -7.07 35.812 17.641 1 98.38 319 THR B CA 1
ATOM 5791 C C . THR B 1 319 ? -5.957 36 16.625 1 98.38 319 THR B C 1
ATOM 5793 O O . THR B 1 319 ? -5.695 37.125 16.203 1 98.38 319 THR B O 1
ATOM 5796 N N . GLN B 1 320 ? -5.242 34.938 16.344 1 98.44 320 GLN B N 1
ATOM 5797 C CA . GLN B 1 320 ? -4.117 34.969 15.406 1 98.44 320 GLN B CA 1
ATOM 5798 C C . GLN B 1 320 ? -4.18 33.812 14.422 1 98.44 320 GLN B C 1
ATOM 5800 O O . GLN B 1 320 ? -5.023 32.938 14.555 1 98.44 320 GLN B O 1
ATOM 5805 N N . TYR B 1 321 ? -3.438 33.875 13.406 1 98.25 321 TYR B N 1
ATOM 5806 C CA . TYR B 1 321 ? -3.242 32.75 12.508 1 98.25 321 TYR B CA 1
ATOM 5807 C C . TYR B 1 321 ? -1.759 32.469 12.289 1 98.25 321 TYR B C 1
ATOM 5809 O O . TYR B 1 321 ? -0.917 33.344 12.547 1 98.25 321 TYR B O 1
ATOM 5817 N N . LEU B 1 322 ? -1.39 31.219 11.984 1 98 322 LEU B N 1
ATOM 5818 C CA . LEU B 1 322 ? -0.008 30.828 11.727 1 98 322 LEU B CA 1
ATOM 5819 C C . LEU B 1 322 ? 0.405 31.188 10.305 1 98 322 LEU B C 1
ATOM 5821 O O . LEU B 1 322 ? -0.228 30.75 9.344 1 98 322 LEU B O 1
ATOM 5825 N N . HIS B 1 323 ? 1.462 32.031 10.25 1 93.75 323 HIS B N 1
ATOM 5826 C CA . HIS B 1 323 ? 1.941 32.469 8.953 1 93.75 323 HIS B CA 1
ATOM 5827 C C . HIS B 1 323 ? 2.883 31.453 8.32 1 93.75 323 HIS B C 1
ATOM 5829 O O . HIS B 1 323 ? 3.691 30.828 9.023 1 93.75 323 HIS B O 1
ATOM 5835 N N . ASN B 1 324 ? 2.699 31.203 7.027 1 92.69 324 ASN B N 1
ATOM 5836 C CA . ASN B 1 324 ? 3.637 30.422 6.227 1 92.69 324 ASN B CA 1
ATOM 5837 C C . ASN B 1 324 ? 4.426 31.312 5.266 1 92.69 324 ASN B C 1
ATOM 5839 O O . ASN B 1 324 ? 3.855 32.188 4.621 1 92.69 324 ASN B O 1
ATOM 5843 N N . ASP B 1 325 ? 5.723 31.125 5.305 1 90.12 325 ASP B N 1
ATOM 5844 C CA . ASP B 1 325 ? 6.594 31.812 4.348 1 90.12 325 ASP B CA 1
ATOM 5845 C C . ASP B 1 325 ? 7.473 30.797 3.604 1 90.12 325 ASP B C 1
ATOM 5847 O O . ASP B 1 325 ? 8.375 30.203 4.191 1 90.12 325 ASP B O 1
ATOM 5851 N N . PRO B 1 326 ? 7.215 30.703 2.24 1 90.44 326 PRO B N 1
ATOM 5852 C CA . PRO B 1 326 ? 6.215 31.406 1.432 1 90.44 326 PRO B CA 1
ATOM 5853 C C . PRO B 1 326 ? 4.785 31.016 1.782 1 90.44 326 PRO B C 1
ATOM 5855 O O . PRO B 1 326 ? 4.57 30 2.467 1 90.44 326 PRO B O 1
ATOM 5858 N N . LYS B 1 327 ? 3.898 31.906 1.275 1 95 327 LYS B N 1
ATOM 5859 C CA . LYS B 1 327 ? 2.488 31.547 1.426 1 95 327 LYS B CA 1
ATOM 5860 C C . LYS B 1 327 ? 2.174 30.234 0.732 1 95 327 LYS B C 1
ATOM 5862 O O . LYS B 1 327 ? 2.688 29.953 -0.354 1 95 327 LYS B O 1
ATOM 5867 N N . ILE B 1 328 ? 1.408 29.438 1.39 1 97.75 328 ILE B N 1
ATOM 5868 C CA . ILE B 1 328 ? 0.931 28.172 0.821 1 97.75 328 ILE B CA 1
ATOM 5869 C C . ILE B 1 328 ? -0.593 28.125 0.887 1 97.75 328 ILE B C 1
ATOM 5871 O O . ILE B 1 328 ? -1.231 29.062 1.367 1 97.75 328 ILE B O 1
ATOM 5875 N N . ALA B 1 329 ? -1.162 27.062 0.375 1 98.38 329 ALA B N 1
ATOM 5876 C CA . ALA B 1 329 ? -2.607 26.953 0.19 1 98.38 329 ALA B CA 1
ATOM 5877 C C . ALA B 1 329 ? -3.305 26.609 1.506 1 98.38 329 ALA B C 1
ATOM 5879 O O . ALA B 1 329 ? -4.535 26.609 1.579 1 98.38 329 ALA B O 1
ATOM 5880 N N . MET B 1 330 ? -2.525 26.359 2.572 1 98.44 330 MET B N 1
ATOM 5881 C CA . MET B 1 330 ? -3.09 26.047 3.881 1 98.44 330 MET B CA 1
ATOM 5882 C C . MET B 1 330 ? -2.902 27.203 4.852 1 98.44 330 MET B C 1
ATOM 5884 O O . MET B 1 330 ? -1.895 27.906 4.789 1 98.44 330 MET B O 1
ATOM 5888 N N . VAL B 1 331 ? -3.887 27.406 5.699 1 98.56 331 VAL B N 1
ATOM 5889 C CA . VAL B 1 331 ? -3.773 28.391 6.77 1 98.56 331 VAL B CA 1
ATOM 5890 C C . VAL B 1 331 ? -4.434 27.844 8.039 1 98.56 331 VAL B C 1
ATOM 5892 O O . VAL B 1 331 ? -5.488 27.219 7.977 1 98.56 331 VAL B O 1
ATOM 5895 N N . THR B 1 332 ? -3.756 28 9.125 1 98.81 332 THR B N 1
ATOM 5896 C CA . THR B 1 332 ? -4.254 27.562 10.43 1 98.81 332 THR B CA 1
ATOM 5897 C C . THR B 1 332 ? -4.535 28.75 11.336 1 98.81 332 THR B C 1
ATOM 5899 O O . THR B 1 332 ? -3.67 29.609 11.523 1 98.81 332 THR B O 1
ATOM 5902 N N . VAL B 1 333 ? -5.781 28.859 11.844 1 98.88 333 VAL B N 1
ATOM 5903 C CA . VAL B 1 333 ? -6.254 30.016 12.602 1 98.88 333 VAL B CA 1
ATOM 5904 C C . VAL B 1 333 ? -6.602 29.578 14.031 1 98.88 333 VAL B C 1
ATOM 5906 O O . VAL B 1 333 ? -7.211 28.531 14.234 1 98.88 333 VAL B O 1
ATOM 5909 N N . GLU B 1 334 ? -6.129 30.375 14.938 1 98.81 334 GLU B N 1
ATOM 5910 C CA . GLU B 1 334 ? -6.449 30.109 16.344 1 98.81 334 GLU B CA 1
ATOM 5911 C C . GLU B 1 334 ? -7.949 30.266 16.594 1 98.81 334 GLU B C 1
ATOM 5913 O O . GLU B 1 334 ? -8.547 31.281 16.25 1 98.81 334 GLU B O 1
ATOM 5918 N N . ILE B 1 335 ? -8.578 29.188 17.125 1 98.69 335 ILE B N 1
ATOM 5919 C CA . ILE B 1 335 ? -9.992 29.188 17.5 1 98.69 335 ILE B CA 1
ATOM 5920 C C . ILE B 1 335 ? -10.18 29.938 18.812 1 98.69 335 ILE B C 1
ATOM 5922 O O . ILE B 1 335 ? -9.43 29.719 19.766 1 98.69 335 ILE B O 1
ATOM 5926 N N . PRO B 1 336 ? -11.156 30.812 18.891 1 97.75 336 PRO B N 1
ATOM 5927 C CA . PRO B 1 336 ? -11.367 31.562 20.125 1 97.75 336 PRO B CA 1
ATOM 5928 C C . PRO B 1 336 ? -11.883 30.688 21.266 1 97.75 336 PRO B C 1
ATOM 5930 O O . PRO B 1 336 ? -13.086 30.453 21.375 1 97.75 336 PRO B O 1
ATOM 5933 N N . LEU B 1 337 ? -10.938 30.328 22.078 1 96.88 337 LEU B N 1
ATOM 5934 C CA . LEU B 1 337 ? -11.227 29.406 23.172 1 96.88 337 LEU B CA 1
ATOM 5935 C C . LEU B 1 337 ? -12.32 29.953 24.078 1 96.88 337 LEU B C 1
ATOM 5937 O O . LEU B 1 337 ? -13.086 29.188 24.672 1 96.88 337 LEU B O 1
ATOM 5941 N N . ASP B 1 338 ? -12.477 31.219 24.234 1 94.31 338 ASP B N 1
ATOM 5942 C CA . ASP B 1 338 ? -13.398 31.875 25.156 1 94.31 338 ASP B CA 1
ATOM 5943 C C . ASP B 1 338 ? -14.844 31.688 24.703 1 94.31 338 ASP B C 1
ATOM 5945 O O . ASP B 1 338 ? -15.773 31.953 25.469 1 94.31 338 ASP B O 1
ATOM 5949 N N . ARG B 1 339 ? -15 31.234 23.5 1 94.31 339 ARG B N 1
ATOM 5950 C CA . ARG B 1 339 ? -16.328 31 22.969 1 94.31 339 ARG B CA 1
ATOM 5951 C C . ARG B 1 339 ? -16.922 29.719 23.531 1 94.31 339 ARG B C 1
ATOM 5953 O O . ARG B 1 339 ? -18.109 29.422 23.312 1 94.31 339 ARG B O 1
ATOM 5960 N N . PHE B 1 340 ? -16.125 28.984 24.203 1 96.75 340 PHE B N 1
ATOM 5961 C CA . PHE B 1 340 ? -16.562 27.688 24.688 1 96.75 340 PHE B CA 1
ATOM 5962 C C . PHE B 1 340 ? -16.531 27.625 26.203 1 96.75 340 PHE B C 1
ATOM 5964 O O . PHE B 1 340 ? -15.641 28.219 26.828 1 96.75 340 PHE B O 1
ATOM 5971 N N . ASP B 1 341 ? -17.516 26.922 26.797 1 94.19 341 ASP B N 1
ATOM 5972 C CA . ASP B 1 341 ? -17.578 26.734 28.25 1 94.19 341 ASP B CA 1
ATOM 5973 C C . ASP B 1 341 ? -16.703 25.547 28.688 1 94.19 341 ASP B C 1
ATOM 5975 O O . ASP B 1 341 ? -17.203 24.641 29.359 1 94.19 341 ASP B O 1
ATOM 5979 N N . ALA B 1 342 ? -15.406 25.531 28.25 1 96.75 342 ALA B N 1
ATOM 5980 C CA . ALA B 1 342 ? -14.422 24.516 28.609 1 96.75 342 ALA B CA 1
ATOM 5981 C C . ALA B 1 342 ? -13 25.047 28.484 1 96.75 342 ALA B C 1
ATOM 5983 O O . ALA B 1 342 ? -12.695 25.797 27.547 1 96.75 342 ALA B O 1
ATOM 5984 N N . PRO B 1 343 ? -12.211 24.719 29.469 1 96.81 343 PRO B N 1
ATOM 5985 C CA . PRO B 1 343 ? -10.805 25.141 29.359 1 96.81 343 PRO B CA 1
ATOM 5986 C C . PRO B 1 343 ? -10.031 24.328 28.328 1 96.81 343 PRO B C 1
ATOM 5988 O O . PRO B 1 343 ? -10.5 23.266 27.891 1 96.81 343 PRO B O 1
ATOM 5991 N N . TYR B 1 344 ? -8.82 24.797 27.938 1 97 344 TYR B N 1
ATOM 5992 C CA . TYR B 1 344 ? -7.938 24.188 26.953 1 97 344 TYR B CA 1
ATOM 5993 C C . TYR B 1 344 ? -7.664 22.734 27.312 1 97 344 TYR B C 1
ATOM 5995 O O . TYR B 1 344 ? -7.684 21.859 26.438 1 97 344 TYR B O 1
ATOM 6003 N N . GLN B 1 345 ? -7.496 22.453 28.562 1 97.62 345 GLN B N 1
ATOM 6004 C CA . GLN B 1 345 ? -7.066 21.141 29.016 1 97.62 345 GLN B CA 1
ATOM 6005 C C . GLN B 1 345 ? -8.125 20.078 28.703 1 97.62 345 GLN B C 1
ATOM 6007 O O . GLN B 1 345 ? -7.793 18.938 28.406 1 97.62 345 GLN B O 1
ATOM 6012 N N . GLN B 1 346 ? -9.312 20.422 28.734 1 97.25 346 GLN B N 1
ATOM 6013 C CA . GLN B 1 346 ? -10.383 19.484 28.422 1 97.25 346 GLN B CA 1
ATOM 6014 C C . GLN B 1 346 ? -10.375 19.109 26.938 1 97.25 346 GLN B C 1
ATOM 6016 O O . GLN B 1 346 ? -10.617 17.969 26.578 1 97.25 346 GLN B O 1
ATOM 6021 N N . PHE B 1 347 ? -10.148 20.094 26.125 1 97.94 347 PHE B N 1
ATOM 6022 C CA . PHE B 1 347 ? -10.016 19.828 24.703 1 97.94 347 PHE B CA 1
ATOM 6023 C C . PHE B 1 347 ? -8.844 18.906 24.422 1 97.94 347 PHE B C 1
ATOM 6025 O O . PHE B 1 347 ? -8.969 17.938 23.656 1 97.94 347 PHE B O 1
ATOM 6032 N N . ALA B 1 348 ? -7.719 19.203 25.047 1 97.38 348 ALA B N 1
ATOM 6033 C CA . ALA B 1 348 ? -6.496 18.438 24.844 1 97.38 348 ALA B CA 1
ATOM 6034 C C . ALA B 1 348 ? -6.66 17 25.328 1 97.38 348 ALA B C 1
ATOM 6036 O O . ALA B 1 348 ? -6.297 16.047 24.625 1 97.38 348 ALA B O 1
ATOM 6037 N N . ASP B 1 349 ? -7.297 16.766 26.516 1 96.94 349 ASP B N 1
ATOM 6038 C CA . ASP B 1 349 ? -7.441 15.453 27.141 1 96.94 349 ASP B CA 1
ATOM 6039 C C . ASP B 1 349 ? -8.445 14.586 26.391 1 96.94 349 ASP B C 1
ATOM 6041 O O . ASP B 1 349 ? -8.336 13.359 26.375 1 96.94 349 ASP B O 1
ATOM 6045 N N . ASN B 1 350 ? -9.398 15.258 25.797 1 97.19 350 ASN B N 1
ATOM 6046 C CA . ASN B 1 350 ? -10.469 14.523 25.141 1 97.19 350 ASN B CA 1
ATOM 6047 C C . ASN B 1 350 ? -10.422 14.695 23.625 1 97.19 350 ASN B C 1
ATOM 6049 O O . ASN B 1 350 ? -11.438 14.539 22.938 1 97.19 350 ASN B O 1
ATOM 6053 N N . PHE B 1 351 ? -9.273 15.047 23.125 1 96.62 351 PHE B N 1
ATOM 6054 C CA . PHE B 1 351 ? -9.133 15.477 21.734 1 96.62 351 PHE B CA 1
ATOM 6055 C C . PHE B 1 351 ? -9.734 14.445 20.781 1 96.62 351 PHE B C 1
ATOM 6057 O O . PHE B 1 351 ? -10.531 14.781 19.922 1 96.62 351 PHE B O 1
ATOM 6064 N N . ASP B 1 352 ? -9.422 13.109 20.906 1 94.06 352 ASP B N 1
ATOM 6065 C CA . ASP B 1 352 ? -9.883 12.078 19.969 1 94.06 352 ASP B CA 1
ATOM 6066 C C . ASP B 1 352 ? -11.406 11.992 19.953 1 94.06 352 ASP B C 1
ATOM 6068 O O . ASP B 1 352 ? -12.023 12.07 18.891 1 94.06 352 ASP B O 1
ATOM 6072 N N . ALA B 1 353 ? -11.969 11.914 21.109 1 96.06 353 ALA B N 1
ATOM 6073 C CA . ALA B 1 353 ? -13.422 11.789 21.219 1 96.06 353 ALA B CA 1
ATOM 6074 C C . ALA B 1 353 ? -14.109 13.055 20.703 1 96.06 353 ALA B C 1
ATOM 6076 O O . ALA B 1 353 ? -15.078 12.977 19.953 1 96.06 353 ALA B O 1
ATOM 6077 N N . TRP B 1 354 ? -13.609 14.219 21.141 1 98.31 354 TRP B N 1
ATOM 6078 C CA . TRP B 1 354 ? -14.258 15.484 20.812 1 98.31 354 TRP B CA 1
ATOM 6079 C C . TRP B 1 354 ? -14.078 15.812 19.328 1 98.31 354 TRP B C 1
ATOM 6081 O O . TRP B 1 354 ? -14.977 16.375 18.703 1 98.31 354 TRP B O 1
ATOM 6091 N N . SER B 1 355 ? -12.883 15.539 18.797 1 97.44 355 SER B N 1
ATOM 6092 C CA . SER B 1 355 ? -12.664 15.789 17.375 1 97.44 355 SER B CA 1
ATOM 6093 C C . SER B 1 355 ? -13.539 14.898 16.516 1 97.44 355 SER B C 1
ATOM 6095 O O . SER B 1 355 ? -14.039 15.328 15.469 1 97.44 355 SER B O 1
ATOM 6097 N N . ASN B 1 356 ? -13.75 13.609 16.906 1 95.94 356 ASN B N 1
ATOM 6098 C CA . ASN B 1 356 ? -14.648 12.719 16.188 1 95.94 356 ASN B CA 1
ATOM 6099 C C . ASN B 1 356 ? -16.094 13.203 16.25 1 95.94 356 ASN B C 1
ATOM 6101 O O . ASN B 1 356 ? -16.797 13.234 15.242 1 95.94 356 ASN B O 1
ATOM 6105 N N . TYR B 1 357 ? -16.531 13.555 17.453 1 97.88 357 TYR B N 1
ATOM 6106 C CA . TYR B 1 357 ? -17.906 13.984 17.656 1 97.88 357 TYR B CA 1
ATOM 6107 C C . TYR B 1 357 ? -18.203 15.266 16.891 1 97.88 357 TYR B C 1
ATOM 6109 O O . TYR B 1 357 ? -19.172 15.336 16.141 1 97.88 357 TYR B O 1
ATOM 6117 N N . SER B 1 358 ? -17.406 16.297 17.094 1 98.5 358 SER B N 1
ATOM 6118 C CA . SER B 1 358 ? -17.594 17.547 16.375 1 98.5 358 SER B CA 1
ATOM 6119 C C . SER B 1 358 ? -17.484 17.344 14.867 1 98.5 358 SER B C 1
ATOM 6121 O O . SER B 1 358 ? -18.156 18.016 14.086 1 98.5 358 SER B O 1
ATOM 6123 N N . GLY B 1 359 ? -16.516 16.406 14.469 1 97.94 359 GLY B N 1
ATOM 6124 C CA . GLY B 1 359 ? -16.359 16.078 13.062 1 97.94 359 GLY B CA 1
ATOM 6125 C C . GLY B 1 359 ? -17.641 15.555 12.438 1 97.94 359 GLY B C 1
ATOM 6126 O O . GLY B 1 359 ? -18 15.945 11.32 1 97.94 359 GLY B O 1
ATOM 6127 N N . GLU B 1 360 ? -18.359 14.734 13.141 1 97.38 360 GLU B N 1
ATOM 6128 C CA . GLU B 1 360 ? -19.625 14.203 12.648 1 97.38 360 GLU B CA 1
ATOM 6129 C C . GLU B 1 360 ? -20.656 15.312 12.469 1 97.38 360 GLU B C 1
ATOM 6131 O O . GLU B 1 360 ? -21.406 15.328 11.492 1 97.38 360 GLU B O 1
ATOM 6136 N N . ILE B 1 361 ? -20.688 16.188 13.43 1 98.44 361 ILE B N 1
ATOM 6137 C CA . ILE B 1 361 ? -21.609 17.328 13.336 1 98.44 361 ILE B CA 1
ATOM 6138 C C . ILE B 1 361 ? -21.281 18.141 12.086 1 98.44 361 ILE B C 1
ATOM 6140 O O . ILE B 1 361 ? -22.188 18.5 11.328 1 98.44 361 ILE B O 1
ATOM 6144 N N . MET B 1 362 ? -20.078 18.484 11.883 1 98.75 362 MET B N 1
ATOM 6145 C CA . MET B 1 362 ? -19.656 19.281 10.742 1 98.75 362 MET B CA 1
ATOM 6146 C C . MET B 1 362 ? -19.969 18.562 9.43 1 98.75 362 MET B C 1
ATOM 6148 O O . MET B 1 362 ? -20.422 19.188 8.469 1 98.75 362 MET B O 1
ATOM 6152 N N . LEU B 1 363 ? -19.688 17.203 9.445 1 98.19 363 LEU B N 1
ATOM 6153 C CA . LEU B 1 363 ? -19.969 16.422 8.25 1 98.19 363 LEU B CA 1
ATOM 6154 C C . LEU B 1 363 ? -21.469 16.438 7.93 1 98.19 363 LEU B C 1
ATOM 6156 O O . LEU B 1 363 ? -21.844 16.5 6.758 1 98.19 363 LEU B O 1
ATOM 6160 N N . ASP B 1 364 ? -22.281 16.312 8.922 1 97.56 364 ASP B N 1
ATOM 6161 C CA . ASP B 1 364 ? -23.734 16.375 8.734 1 97.56 364 ASP B CA 1
ATOM 6162 C C . ASP B 1 364 ? -24.141 17.719 8.141 1 97.56 364 ASP B C 1
ATOM 6164 O O . ASP B 1 364 ? -25.172 17.828 7.469 1 97.56 364 ASP B O 1
ATOM 6168 N N . ARG B 1 365 ? -23.359 18.734 8.391 1 98.06 365 ARG B N 1
ATOM 6169 C CA . ARG B 1 365 ? -23.625 20.062 7.848 1 98.06 365 ARG B CA 1
ATOM 6170 C C . ARG B 1 365 ? -22.875 20.266 6.531 1 98.06 365 ARG B C 1
ATOM 6172 O O . ARG B 1 365 ? -22.781 21.391 6.039 1 98.06 365 ARG B O 1
ATOM 6179 N N . ARG B 1 366 ? -22.25 19.281 6.012 1 97.5 366 ARG B N 1
ATOM 6180 C CA . ARG B 1 366 ? -21.688 19.203 4.668 1 97.5 366 ARG B CA 1
ATOM 6181 C C . ARG B 1 366 ? -20.453 20.078 4.535 1 97.5 366 ARG B C 1
ATOM 6183 O O . ARG B 1 366 ? -20.25 20.734 3.51 1 97.5 366 ARG B O 1
ATOM 6190 N N . GLN B 1 367 ? -19.812 20.172 5.488 1 97.19 367 GLN B N 1
ATOM 6191 C CA . GLN B 1 367 ? -18.516 20.812 5.527 1 97.19 367 GLN B CA 1
ATOM 6192 C C . GLN B 1 367 ? -17.688 20.328 6.715 1 97.19 367 GLN B C 1
ATOM 6194 O O . GLN B 1 367 ? -18.25 19.922 7.734 1 97.19 367 GLN B O 1
ATOM 6199 N N . PHE B 1 368 ? -16.391 20.234 6.605 1 98.56 368 PHE B N 1
ATOM 6200 C CA . PHE B 1 368 ? -15.531 19.688 7.648 1 98.56 368 PHE B CA 1
ATOM 6201 C C . PHE B 1 368 ? -14.234 20.484 7.746 1 98.56 368 PHE B C 1
ATOM 6203 O O . PHE B 1 368 ? -13.57 20.719 6.734 1 98.56 368 PHE B O 1
ATOM 6210 N N . VAL B 1 369 ? -13.914 20.969 8.914 1 98.81 369 VAL B N 1
ATOM 6211 C CA . VAL B 1 369 ? -12.68 21.672 9.227 1 98.81 369 VAL B CA 1
ATOM 6212 C C . VAL B 1 369 ? -11.914 20.922 10.312 1 98.81 369 VAL B C 1
ATOM 6214 O O . VAL B 1 369 ? -12.383 20.812 11.453 1 98.81 369 VAL B O 1
ATOM 6217 N N . PRO B 1 370 ? -10.742 20.375 10 1 98.56 370 PRO B N 1
ATOM 6218 C CA . PRO B 1 370 ? -9.953 19.75 11.062 1 98.56 370 PRO B CA 1
ATOM 6219 C C . PRO B 1 370 ? -9.422 20.766 12.078 1 98.56 370 PRO B C 1
ATOM 6221 O O . PRO B 1 370 ? -9.055 21.875 11.711 1 98.56 370 PRO B O 1
ATOM 6224 N N . TRP B 1 371 ? -9.469 20.375 13.312 1 98.56 371 TRP B N 1
ATOM 6225 C CA . TRP B 1 371 ? -8.922 21.203 14.383 1 98.56 371 TRP B CA 1
ATOM 6226 C C . TRP B 1 371 ? -8.031 20.391 15.305 1 98.56 371 TRP B C 1
ATOM 6228 O O . TRP B 1 371 ? -8.055 19.156 15.273 1 98.56 371 TRP B O 1
ATOM 6238 N N . ILE B 1 372 ? -7.133 21.078 16.062 1 98.12 372 ILE B N 1
ATOM 6239 C CA . ILE B 1 372 ? -6.223 20.406 16.984 1 98.12 372 ILE B CA 1
ATOM 6240 C C . ILE B 1 372 ? -6.016 21.266 18.234 1 98.12 372 ILE B C 1
ATOM 6242 O O . ILE B 1 372 ? -6.188 22.484 18.188 1 98.12 372 ILE B O 1
ATOM 6246 N N . ALA B 1 373 ? -5.789 20.641 19.375 1 98 373 ALA B N 1
ATOM 6247 C CA . ALA B 1 373 ? -5.242 21.281 20.562 1 98 373 ALA B CA 1
ATOM 6248 C C . ALA B 1 373 ? -3.719 21.266 20.547 1 98 373 ALA B C 1
ATOM 6250 O O . ALA B 1 373 ? -3.109 20.188 20.547 1 98 373 ALA B O 1
ATOM 6251 N N . HIS B 1 374 ? -3.105 22.406 20.422 1 97.62 374 HIS B N 1
ATOM 6252 C CA . HIS B 1 374 ? -1.656 22.516 20.312 1 97.62 374 HIS B CA 1
ATOM 6253 C C . HIS B 1 374 ? -1.131 23.734 21.062 1 97.62 374 HIS B C 1
ATOM 6255 O O . HIS B 1 374 ? -1.604 24.844 20.859 1 97.62 374 HIS B O 1
ATOM 6261 N N . ASN B 1 375 ? -0.146 23.5 21.984 1 97.5 375 ASN B N 1
ATOM 6262 C CA . ASN B 1 375 ? 0.586 24.547 22.688 1 97.5 375 ASN B CA 1
ATOM 6263 C C . ASN B 1 375 ? -0.358 25.5 23.422 1 97.5 375 ASN B C 1
ATOM 6265 O O . ASN B 1 375 ? -0.223 26.719 23.297 1 97.5 375 ASN B O 1
ATOM 6269 N N . GLY B 1 376 ? -1.341 25 24.062 1 97.69 376 GLY B N 1
ATOM 6270 C CA . GLY B 1 376 ? -2.223 25.781 24.922 1 97.69 376 GLY B CA 1
ATOM 6271 C C . GLY B 1 376 ? -3.346 26.453 24.172 1 97.69 376 GLY B C 1
ATOM 6272 O O . GLY B 1 376 ? -4.121 27.219 24.75 1 97.69 376 GLY B O 1
ATOM 6273 N N . LYS B 1 377 ? -3.506 26.156 22.922 1 98.06 377 LYS B N 1
ATOM 6274 C CA . LYS B 1 377 ? -4.5 26.812 22.078 1 98.06 377 LYS B CA 1
ATOM 6275 C C . LYS B 1 377 ? -5.203 25.781 21.188 1 98.06 377 LYS B C 1
ATOM 6277 O O . LYS B 1 377 ? -4.738 24.656 21.031 1 98.06 377 LYS B O 1
ATOM 6282 N N . LEU B 1 378 ? -6.34 26.156 20.688 1 98.44 378 LEU B N 1
ATOM 6283 C CA . LEU B 1 378 ? -7.043 25.391 19.656 1 98.44 378 LEU B CA 1
ATOM 6284 C C . LEU B 1 378 ? -6.805 26 18.266 1 98.44 378 LEU B C 1
ATOM 6286 O O . LEU B 1 378 ? -6.785 27.234 18.125 1 98.44 378 LEU B O 1
ATOM 6290 N N . TRP B 1 379 ? -6.645 25.172 17.375 1 98.75 379 TRP B N 1
ATOM 6291 C CA . TRP B 1 379 ? -6.324 25.625 16.016 1 98.75 379 TRP B CA 1
ATOM 6292 C C . TRP B 1 379 ? -7.211 24.938 14.992 1 98.75 379 TRP B C 1
ATOM 6294 O O . TRP B 1 379 ? -7.465 23.734 15.086 1 98.75 379 TRP B O 1
ATOM 6304 N N . ALA B 1 380 ? -7.645 25.656 14.023 1 98.81 380 ALA B N 1
ATOM 6305 C CA . ALA B 1 380 ? -8.398 25.141 12.883 1 98.81 380 ALA B CA 1
ATOM 6306 C C . ALA B 1 380 ? -7.594 25.281 11.586 1 98.81 380 ALA B C 1
ATOM 6308 O O . ALA B 1 380 ? -7.055 26.359 11.297 1 98.81 380 ALA B O 1
ATOM 6309 N N . ARG B 1 381 ? -7.484 24.234 10.852 1 98.81 381 ARG B N 1
ATOM 6310 C CA . ARG B 1 381 ? -6.73 24.25 9.602 1 98.81 381 ARG B CA 1
ATOM 6311 C C . ARG B 1 381 ? -7.668 24.328 8.398 1 98.81 381 ARG B C 1
ATOM 6313 O O . ARG B 1 381 ? -8.547 23.484 8.234 1 98.81 381 ARG B O 1
ATOM 6320 N N . PHE B 1 382 ? -7.453 25.344 7.594 1 98.75 382 PHE B N 1
ATOM 6321 C CA . PHE B 1 382 ? -8.211 25.547 6.367 1 98.75 382 PHE B CA 1
ATOM 6322 C C . PHE B 1 382 ? -7.34 25.312 5.145 1 98.75 382 PHE B C 1
ATOM 6324 O O . PHE B 1 382 ? -6.168 25.688 5.125 1 98.75 382 PHE B O 1
ATOM 6331 N N . SER B 1 383 ? -7.898 24.625 4.129 1 98.62 383 SER B N 1
ATOM 6332 C CA . SER B 1 383 ? -7.184 24.328 2.891 1 98.62 383 SER B CA 1
ATOM 6333 C C . SER B 1 383 ? -7.828 25.016 1.696 1 98.62 383 SER B C 1
ATOM 6335 O O . SER B 1 383 ? -8.914 24.625 1.257 1 98.62 383 SER B O 1
ATOM 6337 N N . CYS B 1 384 ? -7.121 26.047 1.245 1 98.75 384 CYS B N 1
ATOM 6338 C CA . CYS B 1 384 ? -7.574 26.797 0.075 1 98.75 384 CYS B CA 1
ATOM 6339 C C . CYS B 1 384 ? -7.18 26.078 -1.212 1 98.75 384 CYS B C 1
ATOM 6341 O O . CYS B 1 384 ? -6.129 25.438 -1.273 1 98.75 384 CYS B O 1
ATOM 6343 N N . GLN B 1 385 ? -8 26.109 -2.207 1 98.5 385 GLN B N 1
ATOM 6344 C CA . GLN B 1 385 ? -7.766 25.484 -3.504 1 98.5 385 GLN B CA 1
ATOM 6345 C C . GLN B 1 385 ? -8.352 26.328 -4.637 1 98.5 385 GLN B C 1
ATOM 6347 O O . GLN B 1 385 ? -9.117 27.25 -4.391 1 98.5 385 GLN B O 1
ATOM 6352 N N . VAL B 1 386 ? -8.016 26.047 -5.812 1 98.56 386 VAL B N 1
ATOM 6353 C CA . VAL B 1 386 ? -8.367 26.797 -7.004 1 98.56 386 VAL B CA 1
ATOM 6354 C C . VAL B 1 386 ? -9.891 26.812 -7.176 1 98.56 386 VAL B C 1
ATOM 6356 O O . VAL B 1 386 ? -10.43 27.625 -7.93 1 98.56 386 VAL B O 1
ATOM 6359 N N . TYR B 1 387 ? -10.586 25.969 -6.48 1 98.5 387 TYR B N 1
ATOM 6360 C CA . TYR B 1 387 ? -12.031 25.891 -6.668 1 98.5 387 TYR B CA 1
ATOM 6361 C C . TYR B 1 387 ? -12.766 26.5 -5.48 1 98.5 387 TYR B C 1
ATOM 6363 O O . TYR B 1 387 ? -13.984 26.359 -5.355 1 98.5 387 TYR B O 1
ATOM 6371 N N . THR B 1 388 ? -12.062 27.141 -4.492 1 98.69 388 THR B N 1
ATOM 6372 C CA . THR B 1 388 ? -12.688 27.734 -3.309 1 98.69 388 THR B CA 1
ATOM 6373 C C . THR B 1 388 ? -12.578 29.25 -3.334 1 98.69 388 THR B C 1
ATOM 6375 O O . THR B 1 388 ? -11.773 29.812 -4.086 1 98.69 388 THR B O 1
ATOM 6378 N N . GLU B 1 389 ? -13.383 29.891 -2.578 1 98.56 389 GLU B N 1
ATOM 6379 C CA . GLU B 1 389 ? -13.383 31.328 -2.35 1 98.56 389 GLU B CA 1
ATOM 6380 C C . GLU B 1 389 ? -13.469 31.656 -0.86 1 98.56 389 GLU B C 1
ATOM 6382 O O . GLU B 1 389 ? -13.75 30.766 -0.044 1 98.56 389 GLU B O 1
ATOM 6387 N N . ALA B 1 390 ? -13.25 32.875 -0.548 1 98.31 390 ALA B N 1
ATOM 6388 C CA . ALA B 1 390 ? -13.125 33.312 0.844 1 98.31 390 ALA B CA 1
ATOM 6389 C C . ALA B 1 390 ? -14.398 33 1.629 1 98.31 390 ALA B C 1
ATOM 6391 O O . ALA B 1 390 ? -14.336 32.562 2.785 1 98.31 390 ALA B O 1
ATOM 6392 N N . ALA B 1 391 ? -15.5 33.188 1.061 1 97.44 391 ALA B N 1
ATOM 6393 C CA . ALA B 1 391 ? -16.797 33 1.716 1 97.44 391 ALA B CA 1
ATOM 6394 C C . ALA B 1 391 ? -16.969 31.562 2.205 1 97.44 391 ALA B C 1
ATOM 6396 O O . ALA B 1 391 ? -17.656 31.328 3.207 1 97.44 391 ALA B O 1
ATOM 6397 N N . ASP B 1 392 ? -16.406 30.625 1.446 1 98.5 392 ASP B N 1
ATOM 6398 C CA . ASP B 1 392 ? -16.484 29.219 1.844 1 98.5 392 ASP B CA 1
ATOM 6399 C C . ASP B 1 392 ? -15.891 29 3.236 1 98.5 392 ASP B C 1
ATOM 6401 O O . ASP B 1 392 ? -16.469 28.281 4.059 1 98.5 392 ASP B O 1
ATOM 6405 N N . PHE B 1 393 ? -14.891 29.672 3.512 1 98.75 393 PHE B N 1
ATOM 6406 C CA . PHE B 1 393 ? -14.141 29.469 4.746 1 98.75 393 PHE B CA 1
ATOM 6407 C C . PHE B 1 393 ? -14.805 30.203 5.91 1 98.75 393 PHE B C 1
ATOM 6409 O O . PHE B 1 393 ? -14.773 29.734 7.047 1 98.75 393 PHE B O 1
ATOM 6416 N N . TYR B 1 394 ? -15.453 31.297 5.645 1 97.75 394 TYR B N 1
ATOM 6417 C CA . TYR B 1 394 ? -16.188 32 6.684 1 97.75 394 TYR B CA 1
ATOM 6418 C C . TYR B 1 394 ? -17.375 31.203 7.164 1 97.75 394 TYR B C 1
ATOM 6420 O O . TYR B 1 394 ? -17.625 31.094 8.367 1 97.75 394 TYR B O 1
ATOM 6428 N N . ARG B 1 395 ? -18.031 30.609 6.18 1 97.5 395 ARG B N 1
ATOM 6429 C CA . ARG B 1 395 ? -19.141 29.734 6.516 1 97.5 395 ARG B CA 1
ATOM 6430 C C . ARG B 1 395 ? -18.672 28.531 7.32 1 97.5 395 ARG B C 1
ATOM 6432 O O . ARG B 1 395 ? -19.312 28.156 8.305 1 97.5 395 ARG B O 1
ATOM 6439 N N . ALA B 1 396 ? -17.609 27.984 6.895 1 98.56 396 ALA B N 1
ATOM 6440 C CA . ALA B 1 396 ? -17.078 26.797 7.555 1 98.56 396 ALA B CA 1
ATOM 6441 C C . ALA B 1 396 ? -16.625 27.125 8.977 1 98.56 396 ALA B C 1
ATOM 6443 O O . ALA B 1 396 ? -16.766 26.281 9.883 1 98.56 396 ALA B O 1
ATOM 6444 N N . SER B 1 397 ? -16.078 28.297 9.133 1 98.5 397 SER B N 1
ATOM 6445 C CA . SER B 1 397 ? -15.617 28.719 10.453 1 98.5 397 SER B CA 1
ATOM 6446 C C . SER B 1 397 ? -16.781 28.812 11.438 1 98.5 397 SER B C 1
ATOM 6448 O O . SER B 1 397 ? -16.641 28.453 12.609 1 98.5 397 SER B O 1
ATOM 6450 N N . ASP B 1 398 ? -17.891 29.266 11.008 1 97.94 398 ASP B N 1
ATOM 6451 C CA . ASP B 1 398 ? -19.078 29.375 11.852 1 97.94 398 ASP B CA 1
ATOM 6452 C C . ASP B 1 398 ? -19.562 27.984 12.258 1 97.94 398 ASP B C 1
ATOM 6454 O O . ASP B 1 398 ? -19.953 27.766 13.414 1 97.94 398 ASP B O 1
ATOM 6458 N N . VAL B 1 399 ? -19.594 27.094 11.266 1 98.31 399 VAL B N 1
ATOM 6459 C CA . VAL B 1 399 ? -20.047 25.734 11.516 1 98.31 399 VAL B CA 1
ATOM 6460 C C . VAL B 1 399 ? -19.109 25.047 12.5 1 98.31 399 VAL B C 1
ATOM 6462 O O . VAL B 1 399 ? -19.562 24.328 13.398 1 98.31 399 VAL B O 1
ATOM 6465 N N . LEU B 1 400 ? -17.797 25.281 12.375 1 98.69 400 LEU B N 1
ATOM 6466 C CA . LEU B 1 400 ? -16.812 24.719 13.273 1 98.69 400 LEU B CA 1
ATOM 6467 C C . LEU B 1 400 ? -17.047 25.172 14.711 1 98.69 400 LEU B C 1
ATOM 6469 O O . LEU B 1 400 ? -17.094 24.359 15.633 1 98.69 400 LEU B O 1
ATOM 6473 N N . VAL B 1 401 ? -17.219 26.453 14.906 1 98.25 401 VAL B N 1
ATOM 6474 C CA . VAL B 1 401 ? -17.406 27.016 16.234 1 98.25 401 VAL B CA 1
ATOM 6475 C C . VAL B 1 401 ? -18.688 26.469 16.859 1 98.25 401 VAL B C 1
ATOM 6477 O O . VAL B 1 401 ? -18.703 26.094 18.031 1 98.25 401 VAL B O 1
ATOM 6480 N N . ALA B 1 402 ? -19.734 26.438 16.031 1 98 402 ALA B N 1
ATOM 6481 C CA . ALA B 1 402 ? -21.016 25.891 16.516 1 98 402 ALA B CA 1
ATOM 6482 C C . ALA B 1 402 ? -20.875 24.422 16.906 1 98 402 ALA B C 1
ATOM 6484 O O . ALA B 1 402 ? -21.438 23.984 17.906 1 98 402 ALA B O 1
ATOM 6485 N N . ALA B 1 403 ? -20.156 23.641 16.094 1 98.5 403 ALA B N 1
ATOM 6486 C CA . ALA B 1 403 ? -19.953 22.219 16.344 1 98.5 403 ALA B CA 1
ATOM 6487 C C . ALA B 1 403 ? -19.172 22 17.641 1 98.5 403 ALA B C 1
ATOM 6489 O O . ALA B 1 403 ? -19.484 21.094 18.422 1 98.5 403 ALA B O 1
ATOM 6490 N N . LEU B 1 404 ? -18.141 22.797 17.859 1 98.44 404 LEU B N 1
ATOM 6491 C CA . LEU B 1 404 ? -17.344 22.672 19.062 1 98.44 404 LEU B CA 1
ATOM 6492 C C . LEU B 1 404 ? -18.141 23.062 20.297 1 98.44 404 LEU B C 1
ATOM 6494 O O . LEU B 1 404 ? -18.047 22.422 21.344 1 98.44 404 LEU B O 1
ATOM 6498 N N . ALA B 1 405 ? -18.953 24.094 20.172 1 97.94 405 ALA B N 1
ATOM 6499 C CA . ALA B 1 405 ? -19.828 24.484 21.266 1 97.94 405 ALA B CA 1
ATOM 6500 C C . ALA B 1 405 ? -20.797 23.359 21.641 1 97.94 405 ALA B C 1
ATOM 6502 O O . ALA B 1 405 ? -21 23.078 22.812 1 97.94 405 ALA B O 1
ATOM 6503 N N . THR B 1 406 ? -21.375 22.781 20.578 1 97.94 406 THR B N 1
ATOM 6504 C CA . THR B 1 406 ? -22.281 21.672 20.781 1 97.94 406 THR B CA 1
ATOM 6505 C C . THR B 1 406 ? -21.562 20.5 21.438 1 97.94 406 THR B C 1
ATOM 6507 O O . THR B 1 406 ? -22.109 19.828 22.328 1 97.94 406 THR B O 1
ATOM 6510 N N . THR B 1 407 ? -20.344 20.188 20.984 1 98.12 407 THR B N 1
ATOM 6511 C CA . THR B 1 407 ? -19.547 19.078 21.516 1 98.12 407 THR B CA 1
ATOM 6512 C C . THR B 1 407 ? -19.297 19.281 23 1 98.12 407 THR B C 1
ATOM 6514 O O . THR B 1 407 ? -19.453 18.344 23.797 1 98.12 407 THR B O 1
ATOM 6517 N N . VAL B 1 408 ? -18.922 20.516 23.406 1 97.38 408 VAL B N 1
ATOM 6518 C CA . VAL B 1 408 ? -18.656 20.828 24.812 1 97.38 408 VAL B CA 1
ATOM 6519 C C . VAL B 1 408 ? -19.922 20.641 25.625 1 97.38 408 VAL B C 1
ATOM 6521 O O . VAL B 1 408 ? -19.891 20.031 26.703 1 97.38 408 VAL B O 1
ATOM 6524 N N . ALA B 1 409 ? -21.031 21.172 25.109 1 96.81 409 ALA B N 1
ATOM 6525 C CA . ALA B 1 409 ? -22.312 21.078 25.797 1 96.81 409 ALA B CA 1
ATOM 6526 C C . ALA B 1 409 ? -22.734 19.609 25.969 1 96.81 409 ALA B C 1
ATOM 6528 O O . ALA B 1 409 ? -23.203 19.219 27.047 1 96.81 409 ALA B O 1
ATOM 6529 N N . ASP B 1 410 ? -22.609 18.844 24.875 1 97.06 410 ASP B N 1
ATOM 6530 C CA . ASP B 1 410 ? -23.031 17.438 24.891 1 97.06 410 ASP B CA 1
ATOM 6531 C C . ASP B 1 410 ? -22.094 16.594 25.734 1 97.06 410 ASP B C 1
ATOM 6533 O O . ASP B 1 410 ? -22.516 15.617 26.359 1 97.06 410 ASP B O 1
ATOM 6537 N N . ALA B 1 411 ? -20.766 16.984 25.703 1 95.44 411 ALA B N 1
ATOM 6538 C CA . ALA B 1 411 ? -19.812 16.281 26.562 1 95.44 411 ALA B CA 1
ATOM 6539 C C . ALA B 1 411 ? -20.172 16.453 28.031 1 95.44 411 ALA B C 1
ATOM 6541 O O . ALA B 1 411 ? -20.062 15.523 28.828 1 95.44 411 ALA B O 1
ATOM 6542 N N . LYS B 1 412 ? -20.609 17.578 28.438 1 92.38 412 LYS B N 1
ATOM 6543 C CA . LYS B 1 412 ? -21.031 17.859 29.797 1 92.38 412 LYS B CA 1
ATOM 6544 C C . LYS B 1 412 ? -22.25 17.031 30.188 1 92.38 412 LYS B C 1
ATOM 6546 O O . LYS B 1 412 ? -22.438 16.703 31.359 1 92.38 412 LYS B O 1
ATOM 6551 N N . LYS B 1 413 ? -23 16.656 29.188 1 92.88 413 LYS B N 1
ATOM 6552 C CA . LYS B 1 413 ? -24.188 15.836 29.422 1 92.88 413 LYS B CA 1
ATOM 6553 C C . LYS B 1 413 ? -23.844 14.344 29.344 1 92.88 413 LYS B C 1
ATOM 6555 O O . LYS B 1 413 ? -24.719 13.492 29.531 1 92.88 413 LYS B O 1
ATOM 6560 N N . GLY B 1 414 ? -22.641 14.008 28.875 1 92.06 414 GLY B N 1
ATOM 6561 C CA . GLY B 1 414 ? -22.203 12.625 28.797 1 92.06 414 GLY B CA 1
ATOM 6562 C C . GLY B 1 414 ? -22.547 11.953 27.484 1 92.06 414 GLY B C 1
ATOM 6563 O O . GLY B 1 414 ? -22.594 10.727 27.391 1 92.06 414 GLY B O 1
ATOM 6564 N N . LEU B 1 415 ? -22.75 12.711 26.484 1 89.44 415 LEU B N 1
ATOM 6565 C CA . LEU B 1 415 ? -23.219 12.172 25.219 1 89.44 415 LEU B CA 1
ATOM 6566 C C . LEU B 1 415 ? -22.062 11.945 24.25 1 89.44 415 LEU B C 1
ATOM 6568 O O . LEU B 1 415 ? -22.25 11.359 23.188 1 89.44 415 LEU B O 1
ATOM 6572 N N . VAL B 1 416 ? -20.922 12.367 24.594 1 89.94 416 VAL B N 1
ATOM 6573 C CA . VAL B 1 416 ? -19.734 12.219 23.75 1 89.94 416 VAL B CA 1
ATOM 6574 C C . VAL B 1 416 ? -18.859 11.094 24.297 1 89.94 416 VAL B C 1
ATOM 6576 O O . VAL B 1 416 ? -18.453 11.117 25.453 1 89.94 416 VAL B O 1
ATOM 6579 N N . HIS B 1 417 ? -18.688 10.031 23.359 1 81.75 417 HIS B N 1
ATOM 6580 C CA . HIS B 1 417 ? -17.953 8.852 23.797 1 81.75 417 HIS B CA 1
ATOM 6581 C C . HIS B 1 417 ? -16.75 8.586 22.891 1 81.75 417 HIS B C 1
ATOM 6583 O O . HIS B 1 417 ? -16.781 8.898 21.703 1 81.75 417 HIS B O 1
#

Nearest PDB structures (foldseek):
  5v12-assembly1_F  TM=9.002E-01  e=2.664E-38  Neurospora crassa OR74A
  5v12-assembly2_G  TM=8.901E-01  e=1.002E-37  Neurospora crassa OR74A
  9azb-assembly1_A-2  TM=9.044E-01  e=2.310E-33  Penicillium expansum
  6wci-assembly1_A  TM=7.354E-01  e=2.512E-17  Stenotrophomonas maltophilia K279a
  2e7i-assembly1_A  TM=6.724E-01  e=2.894E-15  Archaeoglobus fulgidus

Foldseek 3Di:
DPDFQAFAQSVCVVWVPVPDPQFLEFPLQPQHAFTPLLVVLLVVLLVVCVVDVVCCQVPVLLVLLLVLLVLLCVQQVHDSLQKFKFQALLQLLLLQVVLADDAAAAEEEEEPLPDPSSVVSVVVCCVVRNYHYDYQYDFPPDDLVVVLVSVLVCCVVRVHQAYEYECAGPVVGAGHPVLSVQVSCVVSVHAYAYSHQPDRQWHRHHCVVSVHQKYKYGCCRNLNQPHRMIMIGHRLVCLLRGAHVVHAPLDDDSVPDDSDSNNNSSRRSDRDDDSCSSSSSSNVSQVVCVVNPHSVVFQVVLQVQQVVLQVVVCVVLVHHKRDYVVRTNKIKHWHNPVLAPDALVVCQVCVVQLQVQLQVQLVVSNYGWHWHRGNRTIMTMTGHGSHHHSVSSVVSSVSSSVSSRVSRVVVVVVNTD/DPPFQAFAQSVCVVWVPVDDPQFLEFPLQPQHAFTPLLVVLLVVLLVVCVVDVVCCQVPVLLVLLLVLLVLLCVQQVHPSLQKFKFQALLQLLLLQVVLADDAAAAEEEEEPLADPSSVVSVVVCCVVRNYHYDYQYDFPPDDLVVVLVSLLVCCVVRVHQAYEYECAGPVVGAGHPVLSVQVSCVVSVHAYAYSYQPDRQWHRHHCVVSVHQKYKYGCCRNLNQPHRMIMIGHRLVCLLRGAHVVHAPLDDDSVPDDSDSNNNSSRRSDRDDDSCSSSSSSSVSQVVCVVNPHSVVFQVVLQVQQVVLQVVVCVVLVHHKRDYVVRTNKIKHWHNPVLAPDALVVCQVCVVQLQVQLQVQLVVVNYGWHWHRGNRTIMTMTGHGSHHHSVSSVVSSVSSSVSSNVSRVVVVVVNTD

Secondary structure (DSSP, 8-state):
--PPPPTTHHHHHHH-TTS-TT-B--BHHHH----HHHHHHHHHHHHHHHH-HHHIIIIIHHHHHHHHHHHHHHHHTS-GGGEEEESSHHHHHHHHHTTS---TT-EEEEETT--HHHHHHHHHHHHHT--EEEEE---SS--HHHHHHHHHHHHHHH--SEEEEESB-SSS--B--HHHHHHHHHHTTPEEEEE-TTTTTTS---HHHH--SEEEEESSSTT-PPSS-EEEEE-GGGGGG---SS--TT---GGG----TTHHHHHHS-SSS---HHHHTHHHHHHHHHHTTHHHHHHHHHHHHHHHHHHHHHHHHTS-EE--SS--SEEEEEE-GGGSSS-HHHHHHTHHHHHHHHHHHHHHTTB---EEEETTEEEEEEE--TT--HHHHHHHHHHHHHHHHHHHHHHHTT---/--PPPPTTHHHHHHH-TTS-TT-B--BHHHH----HHHHHHHHHHHHHHHHSHHHIIIIIHHHHHHHHHHHHHHHHTS-GGGEEEESSHHHHHHHHHTTS---TT-EEEEETT--HHHHHHHHHHHHHT--EEEEE---SS--HHHHHHHHHHHHHHH--SEEEEESB-SSS--B--HHHHHHHHHHTTPEEEEE-TTTBTTB---HHHH--SEEEEESSSTT-PPSS-EEEEE-GGGGGG---SS--TT---GGG----TTHHHHHHS-SSS---HHHHTHHHHHHHHHHTTHHHHHHHHHHHHHHHHHHHHHHHHTS-EE--SS--SEEEEEE-GGGSSS-HHHHHHTHHHHHHHHHHHHHHTTB---EEEETTEEEEEEE--TT--HHHHHHHHHHHHHHHHHHHHHHHTT---

InterPro domains:
  IPR000192 Aminotransferase class V domain [PF00266] (58-330)
  IPR015421 Pyridoxal phosphate-dependent transferase, major domain [G3DSA:3.40.640.10] (35-295)
  IPR015422 Pyridoxal phosphate-dependent transferase, small domain [G3DSA:3.90.1150.10] (27-392)
  IPR015424 Pyridoxal phosphate-dependent transferase [SSF53383] (15-404)

pLDDT: mean 97.22, std 4.3, range [39.47, 98.94]

Sequence (834 aa):
MRRPVPFGHEFRKAYYASLDENINPVNHGSYGATPDPVYDAYFTHVKADAAYPDRYCRIQLRDDYVAALKSLADLVHCDYRWLALVNNTTTGVNTVLRSLKFRAGDKVLIASTSYGACAKTVAFLRNTVGVEPVVVELNYPISDDEVVAQFAAAFTEHRPKLAMFDAVSSMPGVTVPFPRLVELCRQHSVLSLIDAAHSVGLLPLNLSETRPDFFVSSLHKWLGVPRGCGMLYIDRSHWHQVETLPISHSYVEPADATDDDDWLINHFFFTGTNNYAQIASIPAAIAFREQVGGEAAIHKYCGDLATEVGERLAAKWGTQYLHNDPKIAMVTVEIPLDRFDAPYQQFADNFDAWSNYSGEIMLDRRQFVPWIAHNGKLWARFSCQVYTEAADFYRASDVLVAALATTVADAKKGLVHMRRPVPFGHEFRKAYYASLDENINPVNHGSYGATPDPVYDAYFTHVKADAAYPDRYCRIQLRDDYVAALKSLADLVHCDYRWLALVNNTTTGVNTVLRSLKFRAGDKVLIASTSYGACAKTVAFLRNTVGVEPVVVELNYPISDDEVVAQFAAAFTEHRPKLAMFDAVSSMPGVTVPFPRLVELCRQHSVLSLIDAAHSVGLLPLNLSETRPDFFVSSLHKWLGVPRGCGMLYIDRSHWHQVETLPISHSYVEPADATDDDDWLINHFFFTGTNNYAQIASIPAAIAFREQVGGEAAIHKYCGDLATEVGERLAAKWGTQYLHNDPKIAMVTVEIPLDRFDAPYQQFADNFDAWSNYSGEIMLDRRQFVPWIAHNGKLWARFSCQVYTEAADFYRASDVLVAALATTVADAKKGLVH